Protein AF-A0AAV6QJ67-F1 (afdb_monomer)

InterPro domains:
  IPR001609 Myosin head, motor domain-like [PF00063] (89-353)
  IPR001609 Myosin head, motor domain-like [PS51456] (86-334)
  IPR001609 Myosin head, motor domain-like [SM00242] (80-737)
  IPR004009 Myosin, SH3 domain [PF02736] (33-77)
  IPR004009 Myosin, SH3 domain [PS51844] (33-82)

Foldseek 3Di:
DPPPVLQVLVPQQSLLQDNDPVVLVVQLPPDDDQVFWKWAQDPPPRIFTFGFDDDDDQWTWTQGPVRDIDIDGPVRIFGEFHSNCQLNQEPCPTPGDDPVNVVVSCVRSLVSNHQWHHHVPDTGGADNVDDGCCLPPSNLVSLAPDAPVSGGGDLSVVLNVQLVCCLPVVDHDDDDQDDDAPRCSVVSVLSSLVSLQVVQPVPDDPDPDDPQAPPDDLSCVVVLCCLQCQQQAFWFDPVYHRHGQWDKDKDFDADNVSHTDHIDIDIGRRPPLLQQDDDAAIFRGLNLLLQLCCLPVVSCVVVVHHSDSVVPNRGPNYDNDDPVDDSPVSSVSNVVSVVSVVSVVVVVVVVVVVVVVVVVVVVVVVVVVVVVVVVVVVVVVVVVVVVVVVVVVVVVVVVVVVVVVVVVVVVVVVVVVVVVVVVVPPPPPPPDDDDDPVVVVVVVVVVVVVVVVVVVVVVVVVVVVVVVVVVVVVVVVVVVVVVVVVVVVVVVVVVVVVVVVVVVVVVVVVVVVVVVVVVVVVVVVVVVVVVVVVVVVVVVVVVVVVVVVVVVVVVVVVVVVVVVVVVVVVVVVVVVVVVVVVVVVVVVVVVVVVVVVVVVVVVVVVVVVVVVVVVVVVVVVVVVCVVVCVPDPDDDPPPVVVVVVVVVVVVVVVVVVVVVVVVVVVVVVVVVVVVVVVVVVVVVVVVVVVVVVVVVVVVVVVVVVVVVVVVVVVVVVVVVVVVVVVVVVVVVVVVVVVVVVVVVVVVVVVVVVVVVVVVVVPD

pLDDT: mean 81.73, std 14.62, range [32.31, 98.56]

Secondary structure (DSSP, 8-state):
----GGGGGGGGGHHHHS--HHHHHHHHTS---TTTEEEEEETTTEEEEEEEEEEETTEEEEEETTS-EEEEEGGGEEEPPPGGGTT-SBGGG-S---HHHHHHHHHHHHHTT--EEEETTEEEE---SS--GGGSHHHHHHHTT--GGGS-S-HHHHHHHHHHHHHHH-----------TTSSHHHHHHHHHHHHHHHHHTTS------TTS-SS-HHHHHHHHHHHHHHHHEEEETTEEEEE-SEEEEEEEE-TTS-EEEEEEEEE---GGGGT---TT---BHHHHHHHT-SSHHHHHHTT--S-GGG-GGG-SS----TT--HHHHHHHHHHHHHHHHHHHHHHHHHHHHHHHHHHHHHHHHHHHHHHHHHHHHHHHHHHHHHHHHHHHHHHHHHHHHHHHHHHHHHHHHHHHHHHHHTTTTTSSTTS---SSHHHHHHHHHHHHHHHHHHHHHHHHHHHHHHHHHHHHHHHHHHHHHHHHHHHHHHHHHHHHHHHHHHHHHHHHHHHHHHHHHHHHHHHHHHHHHHHHHHHHHHHHHHHHHHHHHHHHHHHHHHHHHHHHHHHHHHHHHHHHHHHHHHHHHHHHHHHHHHHHHHHHHHHHHHHHHHHHHHHHHHHHHHHHHTTGGG-----TTSHHHHHHHHHHHHHHHHHHHHHHHHHHHHHHHHHHHHHHHHHHHHHHHHHHHHHHHHHHHHHHHHHHHHHHHHHHHHHHHHHHHHHHHHHHHHHHHHHHHHHHHHHHHHHHHHHHHHHHHHTT--

Structure (mmCIF, N/CA/C/O backbone):
data_AF-A0AAV6QJ67-F1
#
_entry.id   AF-A0AAV6QJ67-F1
#
loop_
_atom_site.group_PDB
_atom_site.id
_atom_site.type_symbol
_atom_site.label_atom_id
_atom_site.label_alt_id
_atom_site.label_comp_id
_atom_site.label_asym_id
_atom_site.label_entity_id
_atom_site.label_seq_id
_atom_site.pdbx_PDB_ins_code
_atom_site.Cartn_x
_atom_site.Cartn_y
_atom_site.Cartn_z
_atom_site.occupancy
_atom_site.B_iso_or_equiv
_atom_site.auth_seq_id
_atom_site.auth_comp_id
_atom_site.auth_asym_id
_atom_site.auth_atom_id
_atom_site.pdbx_PDB_model_num
ATOM 1 N N . MET A 1 1 ? 6.405 -38.217 3.736 1.00 44.94 1 MET A N 1
ATOM 2 C CA . MET A 1 1 ? 5.853 -36.848 3.762 1.00 44.94 1 MET A CA 1
ATOM 3 C C . MET A 1 1 ? 4.844 -36.781 2.631 1.00 44.94 1 MET A C 1
ATOM 5 O O . MET A 1 1 ? 5.268 -36.915 1.493 1.00 44.94 1 MET A O 1
ATOM 9 N N . SER A 1 2 ? 3.539 -36.722 2.907 1.00 41.00 2 SER A N 1
ATOM 10 C CA . SER A 1 2 ? 2.561 -36.466 1.841 1.00 41.00 2 SER A CA 1
ATOM 11 C C . SER A 1 2 ? 2.676 -34.986 1.488 1.00 41.00 2 SER A C 1
ATOM 13 O O . SER A 1 2 ? 2.304 -34.128 2.289 1.00 41.00 2 SER A O 1
ATOM 15 N N . VAL A 1 3 ? 3.320 -34.690 0.363 1.00 56.66 3 VAL A N 1
ATOM 16 C CA . VAL A 1 3 ? 3.448 -33.322 -0.141 1.00 56.66 3 VAL A CA 1
ATOM 17 C C . VAL A 1 3 ? 2.089 -32.951 -0.723 1.00 56.66 3 VAL A C 1
ATOM 19 O O . VAL A 1 3 ? 1.595 -33.651 -1.599 1.00 56.66 3 VAL A O 1
ATOM 22 N N . ASP A 1 4 ? 1.469 -31.911 -0.171 1.00 74.19 4 ASP A N 1
ATOM 23 C CA . ASP A 1 4 ? 0.257 -31.294 -0.716 1.00 74.19 4 ASP A CA 1
ATOM 24 C C . ASP A 1 4 ? 0.611 -30.791 -2.136 1.00 74.19 4 ASP A C 1
ATOM 26 O O . ASP A 1 4 ? 1.487 -29.922 -2.236 1.00 74.19 4 ASP A O 1
ATOM 30 N N . PRO A 1 5 ? 0.064 -31.367 -3.230 1.00 81.25 5 PRO A N 1
ATOM 31 C CA . PRO A 1 5 ? 0.549 -31.108 -4.592 1.00 81.25 5 PRO A CA 1
ATOM 32 C C . PRO A 1 5 ? 0.513 -29.622 -4.969 1.00 81.25 5 PRO A C 1
ATOM 34 O O . PRO A 1 5 ? 1.398 -29.122 -5.659 1.00 81.25 5 PRO A O 1
ATOM 37 N N . GLU A 1 6 ? -0.468 -28.884 -4.444 1.00 85.06 6 GLU A N 1
ATOM 38 C CA . GLU A 1 6 ? -0.611 -27.440 -4.659 1.00 85.06 6 GLU A CA 1
ATOM 39 C C . GLU A 1 6 ? 0.525 -26.620 -4.033 1.00 85.06 6 GLU A C 1
ATOM 41 O O . GLU A 1 6 ? 0.810 -25.502 -4.467 1.00 85.06 6 GLU A O 1
ATOM 46 N N . MET A 1 7 ? 1.192 -27.167 -3.014 1.00 92.81 7 MET A N 1
ATOM 47 C CA . MET A 1 7 ? 2.254 -26.488 -2.277 1.00 92.81 7 MET A CA 1
ATOM 48 C C . MET A 1 7 ? 3.652 -26.743 -2.852 1.00 92.81 7 MET A C 1
ATOM 50 O O . MET A 1 7 ? 4.605 -26.061 -2.463 1.00 92.81 7 MET A O 1
ATOM 54 N N . GLU A 1 8 ? 3.795 -27.679 -3.795 1.00 90.44 8 GLU A N 1
ATOM 55 C CA . GLU A 1 8 ? 5.084 -28.054 -4.387 1.00 90.44 8 GLU A CA 1
ATOM 56 C C . GLU A 1 8 ? 5.759 -26.873 -5.106 1.00 90.44 8 GLU A C 1
ATOM 58 O O . GLU A 1 8 ? 6.978 -26.696 -5.010 1.00 90.44 8 GLU A O 1
ATOM 63 N N . CYS A 1 9 ? 4.971 -25.982 -5.724 1.00 91.75 9 CYS A N 1
ATOM 64 C CA . CYS A 1 9 ? 5.489 -24.794 -6.408 1.00 91.75 9 CYS A CA 1
ATOM 65 C C . CYS A 1 9 ? 6.227 -23.814 -5.478 1.00 91.75 9 CYS A C 1
ATOM 67 O O . CYS A 1 9 ? 7.022 -23.003 -5.951 1.00 91.75 9 CYS A O 1
ATOM 69 N N . PHE A 1 10 ? 6.007 -23.893 -4.161 1.00 94.62 10 PHE A N 1
ATOM 70 C CA . PHE A 1 10 ? 6.675 -23.047 -3.168 1.00 94.62 10 PHE A CA 1
ATOM 71 C C . PHE A 1 10 ? 7.960 -23.672 -2.598 1.00 94.62 10 PHE A C 1
ATOM 73 O O . PHE A 1 10 ? 8.711 -22.997 -1.891 1.00 94.62 10 PHE A O 1
ATOM 80 N N . GLY A 1 11 ? 8.259 -24.939 -2.910 1.00 93.00 11 GLY A N 1
ATOM 81 C CA . GLY A 1 11 ? 9.485 -25.616 -2.482 1.00 93.00 11 GLY A CA 1
ATOM 82 C C . GLY A 1 11 ? 9.724 -25.533 -0.961 1.00 93.00 11 GLY A C 1
ATOM 83 O O . GLY A 1 11 ? 8.798 -25.775 -0.186 1.00 93.00 11 GLY A O 1
ATOM 84 N N . PRO A 1 12 ? 10.938 -25.164 -0.498 1.00 93.50 12 PRO A N 1
ATOM 85 C CA . PRO A 1 12 ? 11.241 -25.035 0.933 1.00 93.50 12 PRO A CA 1
ATOM 86 C C . PRO A 1 12 ? 10.365 -24.022 1.686 1.00 93.50 12 PRO A C 1
ATOM 88 O O . PRO A 1 12 ? 10.246 -24.111 2.907 1.00 93.50 12 PRO A O 1
ATOM 91 N N . ALA A 1 13 ? 9.741 -23.069 0.985 1.00 96.06 13 ALA A N 1
ATOM 92 C CA . ALA A 1 13 ? 8.871 -22.074 1.602 1.00 96.06 13 ALA A CA 1
ATOM 93 C C . ALA A 1 13 ? 7.507 -22.641 2.025 1.00 96.06 13 ALA A C 1
ATOM 95 O O . ALA A 1 13 ? 6.843 -22.042 2.871 1.00 96.06 13 ALA A O 1
ATOM 96 N N . ALA A 1 14 ? 7.093 -23.793 1.481 1.00 95.50 14 ALA A N 1
ATOM 97 C CA . ALA A 1 14 ? 5.755 -24.352 1.669 1.00 95.50 14 ALA A CA 1
ATOM 98 C C . ALA A 1 14 ? 5.340 -24.439 3.148 1.00 95.50 14 ALA A C 1
ATOM 100 O O . ALA A 1 14 ? 4.273 -23.953 3.515 1.00 95.50 14 ALA A O 1
ATOM 101 N N . ILE A 1 15 ? 6.224 -24.952 4.012 1.00 94.31 15 ILE A N 1
ATOM 102 C CA . ILE A 1 15 ? 5.963 -25.155 5.451 1.00 94.31 15 ILE A CA 1
ATOM 103 C C . ILE A 1 15 ? 5.741 -23.858 6.252 1.00 94.31 15 ILE A C 1
ATOM 105 O O . ILE A 1 15 ? 5.205 -23.911 7.367 1.00 94.31 15 ILE A O 1
ATOM 109 N N . TYR A 1 16 ? 6.178 -22.722 5.698 1.00 96.81 16 TYR A N 1
ATOM 110 C CA . TYR A 1 16 ? 6.039 -21.373 6.257 1.00 96.81 16 TYR A CA 1
ATOM 111 C C . TYR A 1 16 ? 4.830 -20.623 5.682 1.00 96.81 16 TYR A C 1
ATOM 113 O O . TYR A 1 16 ? 4.488 -19.547 6.164 1.00 96.81 16 TYR A O 1
ATOM 121 N N . LEU A 1 17 ? 4.178 -21.176 4.656 1.00 96.38 17 LEU A N 1
ATOM 122 C CA . LEU A 1 17 ? 3.001 -20.590 4.012 1.00 96.38 17 LEU A CA 1
ATOM 123 C C . LEU A 1 17 ? 1.721 -21.336 4.411 1.00 96.38 17 LEU A C 1
ATOM 125 O O . LEU A 1 17 ? 0.736 -20.709 4.803 1.00 96.38 17 LEU A O 1
ATOM 129 N N . ARG A 1 18 ? 1.755 -22.673 4.370 1.00 95.81 18 ARG A N 1
ATOM 130 C CA . ARG A 1 18 ? 0.633 -23.549 4.726 1.00 95.81 18 ARG A CA 1
ATOM 131 C C . ARG A 1 18 ? 1.152 -24.843 5.345 1.00 95.81 18 ARG A C 1
ATOM 133 O O . ARG A 1 18 ? 2.129 -25.425 4.878 1.00 95.81 18 ARG A O 1
ATOM 140 N N . LYS A 1 19 ? 0.490 -25.319 6.402 1.00 93.94 19 LYS A N 1
ATOM 141 C CA . LYS A 1 19 ? 0.836 -26.613 7.003 1.00 93.94 19 LYS A CA 1
ATOM 142 C C . LYS A 1 19 ? 0.439 -27.786 6.108 1.00 93.94 19 LYS A C 1
ATOM 144 O O . LYS A 1 19 ? -0.562 -27.676 5.393 1.00 93.94 19 LYS A O 1
ATOM 149 N N . PRO A 1 20 ? 1.193 -28.903 6.160 1.00 92.12 20 PRO A N 1
ATOM 150 C CA . PRO A 1 20 ? 0.841 -30.111 5.430 1.00 92.12 20 PRO A CA 1
ATOM 151 C C . PRO A 1 20 ? -0.606 -30.510 5.699 1.00 92.12 20 PRO A C 1
ATOM 153 O O . PRO A 1 20 ? -1.082 -30.396 6.829 1.00 92.12 20 PRO A O 1
ATOM 156 N N . GLU A 1 21 ? -1.292 -31.015 4.677 1.00 90.69 21 GLU A N 1
ATOM 157 C CA . GLU A 1 21 ? -2.690 -31.443 4.774 1.00 90.69 21 GLU A CA 1
ATOM 158 C C . GLU A 1 21 ? -2.938 -32.359 5.982 1.00 90.69 21 GLU A C 1
ATOM 160 O O . GLU A 1 21 ? -3.881 -32.147 6.738 1.00 90.69 21 GLU A O 1
ATOM 165 N N . ARG A 1 22 ? -2.026 -33.304 6.240 1.00 90.25 22 ARG A N 1
ATOM 166 C CA . ARG A 1 22 ? -2.088 -34.193 7.406 1.00 90.25 22 ARG A CA 1
ATOM 167 C C . ARG A 1 22 ? -2.159 -33.438 8.741 1.00 90.25 22 ARG A C 1
ATOM 169 O O . ARG A 1 22 ? -3.003 -33.772 9.564 1.00 90.25 22 ARG A O 1
ATOM 176 N N . GLU A 1 23 ? -1.297 -32.442 8.953 1.00 92.25 23 GLU A N 1
ATOM 177 C CA . GLU A 1 23 ? -1.295 -31.639 10.189 1.00 92.25 23 GLU A CA 1
ATOM 178 C C . GLU A 1 23 ? -2.569 -30.794 10.304 1.00 92.25 23 GLU A C 1
ATOM 180 O O . GLU A 1 23 ? -3.114 -30.641 11.395 1.00 92.25 23 GLU A O 1
ATOM 185 N N . ARG A 1 24 ? -3.080 -30.278 9.175 1.00 92.81 24 ARG A N 1
ATOM 186 C CA . ARG A 1 24 ? -4.344 -29.528 9.142 1.00 92.81 24 ARG A CA 1
ATOM 187 C C . ARG A 1 24 ? -5.523 -30.420 9.533 1.00 92.81 24 ARG A C 1
ATOM 189 O O . ARG A 1 24 ? -6.304 -30.034 10.394 1.00 92.81 24 ARG A O 1
ATOM 196 N N . ILE A 1 25 ? -5.628 -31.614 8.949 1.00 92.38 25 ILE A N 1
ATOM 197 C CA . ILE A 1 25 ? -6.689 -32.584 9.261 1.00 92.38 25 ILE A CA 1
ATOM 198 C C . ILE A 1 25 ? -6.618 -33.007 10.733 1.00 92.38 25 ILE A C 1
ATOM 200 O O . ILE A 1 25 ? -7.649 -33.095 11.395 1.00 92.38 25 ILE A O 1
ATOM 204 N N . GLU A 1 26 ? -5.421 -33.250 11.267 1.00 93.25 26 GLU A N 1
ATOM 205 C CA . GLU A 1 26 ? -5.238 -33.599 12.680 1.00 93.25 26 GLU A CA 1
ATOM 206 C C . GLU A 1 26 ? -5.708 -32.468 13.606 1.00 93.25 26 GLU A C 1
ATOM 208 O O . GLU A 1 26 ? -6.516 -32.706 14.503 1.00 93.25 26 GLU A O 1
ATOM 213 N N . ALA A 1 27 ? -5.299 -31.225 13.333 1.00 92.94 27 ALA A N 1
ATOM 214 C CA . ALA A 1 27 ? -5.721 -30.067 14.114 1.00 92.94 27 ALA A CA 1
ATOM 215 C C . ALA A 1 27 ? -7.243 -29.841 14.053 1.00 92.94 27 ALA A C 1
ATOM 217 O O . ALA A 1 27 ? -7.879 -29.630 15.088 1.00 92.94 27 ALA A O 1
ATOM 218 N N . GLN A 1 28 ? -7.849 -29.958 12.868 1.00 92.38 28 GLN A N 1
ATOM 219 C CA . GLN A 1 28 ? -9.289 -29.763 12.662 1.00 92.38 28 GLN A CA 1
ATOM 220 C C . GLN A 1 28 ? -10.158 -30.829 13.343 1.00 92.38 28 GLN A C 1
ATOM 222 O O . GLN A 1 28 ? -11.312 -30.551 13.668 1.00 92.38 28 GLN A O 1
ATOM 227 N N . ASN A 1 29 ? -9.607 -32.019 13.594 1.00 93.25 29 ASN A N 1
ATOM 228 C CA . ASN A 1 29 ? -10.291 -33.120 14.277 1.00 93.25 29 ASN A CA 1
ATOM 229 C C . ASN A 1 29 ? -10.067 -33.139 15.800 1.00 93.25 29 ASN A C 1
ATOM 231 O O . ASN A 1 29 ? -10.492 -34.080 16.473 1.00 93.25 29 ASN A O 1
ATOM 235 N N . THR A 1 30 ? -9.418 -32.114 16.363 1.00 92.75 30 THR A N 1
ATOM 236 C CA . THR A 1 30 ? -9.222 -32.004 17.816 1.00 92.75 30 THR A CA 1
ATOM 237 C C . THR A 1 30 ? -10.580 -31.947 18.540 1.00 92.75 30 THR A C 1
ATOM 239 O O . THR A 1 30 ? -11.476 -31.229 18.088 1.00 92.75 30 THR A O 1
ATOM 242 N N . PRO A 1 31 ? -10.770 -32.654 19.674 1.00 92.44 31 PRO A N 1
ATOM 243 C CA . PRO A 1 31 ? -12.006 -32.574 20.447 1.00 92.44 31 PRO A CA 1
ATOM 244 C C . PRO A 1 31 ? -12.325 -31.141 20.884 1.00 92.44 31 PRO A C 1
ATOM 246 O O . PRO A 1 31 ? -11.465 -30.434 21.409 1.00 92.44 31 PRO A O 1
ATOM 249 N N . PHE A 1 32 ? -13.577 -30.724 20.703 1.00 94.75 32 PHE A N 1
ATOM 250 C CA . PHE A 1 32 ? -14.027 -29.375 21.030 1.00 94.75 32 PHE A CA 1
ATOM 251 C C . PHE A 1 32 ? -15.468 -29.373 21.526 1.00 94.75 32 PHE A C 1
ATOM 253 O O . PHE A 1 32 ? -16.342 -29.991 20.919 1.00 94.75 32 PHE A O 1
ATOM 260 N N . ASP A 1 33 ? -15.716 -28.636 22.607 1.00 94.44 33 ASP A N 1
ATOM 261 C CA . ASP A 1 33 ? -17.050 -28.434 23.163 1.00 94.44 33 ASP A CA 1
ATOM 262 C C . ASP A 1 33 ? -17.422 -26.951 23.102 1.00 94.44 33 ASP A C 1
ATOM 264 O O . ASP A 1 33 ? -17.008 -26.145 23.935 1.00 94.44 33 ASP A O 1
ATOM 268 N N . ALA A 1 34 ? -18.267 -26.604 22.131 1.00 92.69 34 ALA A N 1
ATOM 269 C CA . ALA A 1 34 ? -18.715 -25.234 21.898 1.00 92.69 34 ALA A CA 1
ATOM 270 C C . ALA A 1 34 ? -19.433 -24.600 23.102 1.00 92.69 34 ALA A C 1
ATOM 272 O O . ALA A 1 34 ? -19.482 -23.377 23.204 1.00 92.69 34 ALA A O 1
ATOM 273 N N . LYS A 1 35 ? -20.004 -25.402 24.013 1.00 93.19 35 LYS A N 1
ATOM 274 C CA . LYS A 1 35 ? -20.714 -24.879 25.190 1.00 93.19 35 LYS A CA 1
ATOM 275 C C . LYS A 1 35 ? -19.773 -24.500 26.326 1.00 93.19 35 LYS A C 1
ATOM 277 O O . LYS A 1 35 ? -20.170 -23.715 27.185 1.00 93.19 35 LYS A O 1
ATOM 282 N N . SER A 1 36 ? -18.561 -25.055 26.349 1.00 95.06 36 SER A N 1
ATOM 283 C CA . SER A 1 36 ? -17.616 -24.848 27.445 1.00 95.06 36 SER A CA 1
ATOM 284 C C . SER A 1 36 ? -16.290 -24.217 27.022 1.00 95.06 36 SER A C 1
ATOM 286 O O . SER A 1 36 ? -15.642 -23.613 27.866 1.00 95.06 36 SER A O 1
ATOM 288 N N . SER A 1 37 ? -15.887 -24.250 25.751 1.00 96.56 37 SER A N 1
ATOM 289 C CA . SER A 1 37 ? -14.640 -23.627 25.283 1.00 96.56 37 SER A CA 1
ATOM 290 C C . SER A 1 37 ? -14.759 -22.103 25.124 1.00 96.56 37 SER A C 1
ATOM 292 O O . SER A 1 37 ? -15.393 -21.608 24.189 1.00 96.56 37 SER A O 1
ATOM 294 N N . TYR A 1 38 ? -14.117 -21.357 26.028 1.00 97.31 38 TYR A N 1
ATOM 295 C CA . TYR A 1 38 ? -14.153 -19.892 26.086 1.00 97.31 38 TYR A CA 1
ATOM 296 C C . TYR A 1 38 ? -12.753 -19.292 26.271 1.00 97.31 38 TYR A C 1
ATOM 298 O O . TYR A 1 38 ? -11.873 -19.877 26.902 1.00 97.31 38 TYR A O 1
ATOM 306 N N . PHE A 1 39 ? -12.562 -18.088 25.745 1.00 97.44 39 PHE A N 1
ATOM 307 C CA . PHE A 1 39 ? -11.523 -17.171 26.185 1.00 97.44 39 PHE A CA 1
ATOM 308 C C . PHE A 1 39 ? -12.015 -16.391 27.404 1.00 97.44 39 PHE A C 1
ATOM 310 O O . PHE A 1 39 ? -13.188 -16.024 27.464 1.00 97.44 39 PHE A O 1
ATOM 317 N N . VAL A 1 40 ? -11.120 -16.116 28.344 1.00 97.06 40 VAL A N 1
ATOM 318 C CA . VAL A 1 40 ? -11.374 -15.297 29.535 1.00 97.06 40 VAL A CA 1
ATOM 319 C C . VAL A 1 40 ? -10.336 -14.186 29.623 1.00 97.06 40 VAL A C 1
ATOM 321 O O . VAL A 1 40 ? -9.171 -14.421 29.288 1.00 97.06 40 VAL A O 1
ATOM 324 N N . THR A 1 41 ? -10.743 -12.987 30.043 1.00 95.62 41 THR A N 1
ATOM 325 C CA . THR A 1 41 ? -9.801 -11.888 30.277 1.00 95.62 41 THR A CA 1
ATOM 326 C C . THR A 1 41 ? -8.887 -12.177 31.466 1.00 95.62 41 THR A C 1
ATOM 328 O O . THR A 1 41 ? -9.292 -12.756 32.477 1.00 95.62 41 THR A O 1
ATOM 331 N N . GLU A 1 42 ? -7.624 -11.776 31.354 1.00 93.00 42 GLU A N 1
ATOM 332 C CA . GLU A 1 42 ? -6.649 -11.859 32.439 1.00 93.00 42 GLU A CA 1
ATOM 333 C C . GLU A 1 42 ? -5.704 -10.643 32.386 1.00 93.00 42 GLU A C 1
ATOM 335 O O . GLU A 1 42 ? -5.266 -10.273 31.297 1.00 93.00 42 GLU A O 1
ATOM 340 N N . PRO A 1 43 ? -5.384 -9.990 33.520 1.00 89.12 43 PRO A N 1
ATOM 341 C CA . PRO A 1 43 ? -4.630 -8.731 33.513 1.00 89.12 43 PRO A CA 1
ATOM 342 C C . PRO A 1 43 ? -3.231 -8.774 32.877 1.00 89.12 43 PRO A C 1
ATOM 344 O O . PRO A 1 43 ? -2.739 -7.737 32.440 1.00 89.12 43 PRO A O 1
ATOM 347 N N . THR A 1 44 ? -2.571 -9.932 32.845 1.00 89.81 44 THR A N 1
ATOM 348 C CA . THR A 1 44 ? -1.169 -10.084 32.426 1.00 89.81 44 THR A CA 1
ATOM 349 C C . THR A 1 44 ? -1.041 -10.462 30.950 1.00 89.81 44 THR A C 1
ATOM 351 O O . THR A 1 44 ? -0.284 -9.841 30.209 1.00 89.81 44 THR A O 1
ATOM 354 N N . GLU A 1 45 ? -1.777 -11.481 30.511 1.00 87.88 45 GLU A N 1
ATOM 355 C CA . GLU A 1 45 ? -1.745 -12.031 29.150 1.00 87.88 45 GLU A CA 1
ATOM 356 C C . GLU A 1 45 ? -2.901 -11.530 28.268 1.00 87.88 45 GLU A C 1
ATOM 358 O O . GLU A 1 45 ? -3.033 -11.954 27.118 1.00 87.88 45 GLU A O 1
ATOM 363 N N . MET A 1 46 ? -3.733 -10.628 28.797 1.00 93.00 46 MET A N 1
ATOM 364 C CA . MET A 1 46 ? -5.001 -10.137 28.246 1.00 93.00 46 MET A CA 1
ATOM 365 C C . MET A 1 46 ? -6.086 -11.202 28.099 1.00 93.00 46 MET A C 1
ATOM 367 O O . MET A 1 46 ? -7.184 -11.003 28.607 1.00 93.00 46 MET A O 1
ATOM 371 N N . TYR A 1 47 ? -5.800 -12.326 27.436 1.00 96.19 47 TYR A N 1
ATOM 372 C CA . TYR A 1 47 ? -6.780 -13.367 27.132 1.00 96.19 47 TYR A CA 1
ATOM 373 C C . TYR A 1 47 ? -6.194 -14.773 27.281 1.00 96.19 47 TYR A C 1
ATOM 375 O O . TYR A 1 47 ? -5.202 -15.119 26.637 1.00 96.19 47 TYR A O 1
ATOM 383 N N . LEU A 1 48 ? -6.868 -15.639 28.038 1.00 96.19 48 LEU A N 1
ATOM 384 C CA . LEU A 1 48 ? -6.497 -17.045 28.222 1.00 96.19 48 LEU A CA 1
ATOM 385 C C . LEU A 1 48 ? -7.577 -17.983 27.682 1.00 96.19 48 LEU A C 1
ATOM 387 O O . LEU A 1 48 ? -8.767 -17.727 27.838 1.00 96.19 48 LEU A O 1
ATOM 391 N N . LYS A 1 49 ? -7.166 -19.101 27.074 1.00 95.94 49 LYS A N 1
ATOM 392 C CA . LYS A 1 49 ? -8.069 -20.212 26.732 1.00 95.94 49 LYS A CA 1
ATOM 393 C C . LYS A 1 49 ? -8.478 -20.965 27.996 1.00 95.94 49 LYS A C 1
ATOM 395 O O . LYS A 1 49 ? -7.633 -21.234 28.855 1.00 95.94 49 LYS A O 1
ATOM 400 N N . GLY A 1 50 ? -9.738 -21.371 28.081 1.00 96.00 50 GLY A N 1
ATOM 401 C CA . GLY A 1 50 ? -10.234 -22.145 29.208 1.00 96.00 50 GLY A CA 1
ATOM 402 C C . GLY A 1 50 ? -11.580 -22.816 28.970 1.00 96.00 50 GLY A C 1
ATOM 403 O O . GLY A 1 50 ? -12.199 -22.706 27.909 1.00 96.00 50 GLY A O 1
ATOM 404 N N . LYS A 1 51 ? -12.014 -23.541 29.998 1.00 96.69 51 LYS A N 1
ATOM 405 C CA . LYS A 1 51 ? -13.295 -24.222 30.066 1.00 96.69 51 LYS A CA 1
ATOM 406 C C . LYS A 1 51 ? -14.216 -23.486 31.031 1.00 96.69 51 LYS A C 1
ATOM 408 O O . LYS A 1 51 ? -13.916 -23.354 32.213 1.00 96.69 51 LYS A O 1
ATOM 413 N N . LEU A 1 52 ? -15.350 -23.013 30.537 1.00 96.44 52 LEU A N 1
ATOM 414 C CA . LEU A 1 52 ? -16.419 -22.453 31.348 1.00 96.44 52 LEU A CA 1
ATOM 415 C C . LEU A 1 52 ? -16.982 -23.541 32.271 1.00 96.44 52 LEU A C 1
ATOM 417 O O . LEU A 1 52 ? -17.470 -24.570 31.799 1.00 96.44 52 LEU A O 1
ATOM 421 N N . THR A 1 53 ? -16.926 -23.301 33.579 1.00 95.25 53 THR A N 1
ATOM 422 C CA . THR A 1 53 ? -17.401 -24.241 34.604 1.00 95.25 53 THR A CA 1
ATOM 423 C C . THR A 1 53 ? -18.717 -23.797 35.228 1.00 95.25 53 THR A C 1
ATOM 425 O O . THR A 1 53 ? -19.560 -24.641 35.532 1.00 95.25 53 THR A O 1
ATOM 428 N N . LYS A 1 54 ? -18.929 -22.486 35.403 1.00 94.44 54 LYS A N 1
ATOM 429 C CA . LYS A 1 54 ? -20.120 -21.951 36.076 1.00 94.44 54 LYS A CA 1
ATOM 430 C C . LYS A 1 54 ? -20.544 -20.592 35.515 1.00 94.44 54 LYS A C 1
ATOM 432 O O . LYS A 1 54 ? -19.695 -19.768 35.185 1.00 94.44 54 LYS A O 1
ATOM 437 N N . ARG A 1 55 ? -21.858 -20.354 35.461 1.00 94.75 55 ARG A N 1
ATOM 438 C CA . ARG A 1 55 ? -22.477 -19.032 35.263 1.00 94.75 55 ARG A CA 1
ATOM 439 C C . ARG A 1 55 ? -23.499 -18.790 36.363 1.00 94.75 55 ARG A C 1
ATOM 441 O O . ARG A 1 55 ? -24.436 -19.572 36.501 1.00 94.75 55 ARG A O 1
ATOM 448 N N . GLU A 1 56 ? -23.292 -17.755 37.168 1.00 92.38 56 GLU A N 1
ATOM 449 C CA . GLU A 1 56 ? -24.199 -17.391 38.260 1.00 92.38 56 GLU A CA 1
ATOM 450 C C . GLU A 1 56 ? -24.078 -15.898 38.584 1.00 92.38 56 GLU A C 1
ATOM 452 O O . GLU A 1 56 ? -22.977 -15.351 38.632 1.00 92.38 56 GLU A O 1
ATOM 457 N N . GLY A 1 57 ? -25.211 -15.228 38.821 1.00 89.38 57 GLY A N 1
ATOM 458 C CA . GLY A 1 57 ? -25.231 -13.842 39.300 1.00 89.38 57 GLY A CA 1
ATOM 459 C C . GLY A 1 57 ? -24.554 -12.826 38.368 1.00 89.38 57 GLY A C 1
ATOM 460 O O . GLY A 1 57 ? -23.935 -11.885 38.858 1.00 89.38 57 GLY A O 1
ATOM 461 N N . GLY A 1 58 ? -24.618 -13.033 37.045 1.00 91.81 58 GLY A N 1
ATOM 462 C CA . GLY A 1 58 ? -23.979 -12.162 36.043 1.00 91.81 58 GLY A CA 1
ATOM 463 C C . GLY A 1 58 ? -22.455 -12.310 35.949 1.00 91.81 58 GLY A C 1
ATOM 464 O O . GLY A 1 58 ? -21.783 -11.458 35.365 1.00 91.81 58 GLY A O 1
ATOM 465 N N . LYS A 1 59 ? -21.896 -13.372 36.541 1.00 95.56 59 LYS A N 1
ATOM 466 C CA . LYS A 1 59 ? -20.473 -13.714 36.477 1.00 95.56 59 LYS A CA 1
ATOM 467 C C . LYS A 1 59 ? -20.268 -15.092 35.863 1.00 95.56 59 LYS A C 1
ATOM 469 O O . LYS A 1 59 ? -21.071 -16.006 36.063 1.00 95.56 59 LYS A O 1
ATOM 474 N N . ALA A 1 60 ? -19.145 -15.242 35.175 1.00 95.94 60 ALA A N 1
ATOM 475 C CA . ALA A 1 60 ? -18.690 -16.495 34.602 1.00 95.94 60 ALA A CA 1
ATOM 476 C C . ALA A 1 60 ? -17.385 -16.944 35.266 1.00 95.94 60 ALA A C 1
ATOM 478 O O . ALA A 1 60 ? -16.450 -16.159 35.419 1.00 95.94 60 ALA A O 1
ATOM 479 N N . THR A 1 61 ? -17.319 -18.222 35.631 1.00 96.31 61 THR A N 1
ATOM 480 C CA . THR A 1 61 ? -16.106 -18.869 36.137 1.00 96.31 61 THR A CA 1
ATOM 481 C C . THR A 1 61 ? -15.534 -19.775 35.053 1.00 96.31 61 THR A C 1
ATOM 483 O O . THR A 1 61 ? -16.214 -20.682 34.568 1.00 96.31 61 THR A O 1
ATOM 486 N N . VAL A 1 62 ? -14.284 -19.524 34.672 1.00 96.88 62 VAL A N 1
ATOM 487 C CA . VAL A 1 62 ? -13.550 -20.251 33.634 1.00 96.88 62 VAL A CA 1
ATOM 488 C C . VAL A 1 62 ? -12.293 -20.862 34.247 1.00 96.88 62 VAL A C 1
ATOM 490 O O . VAL A 1 62 ? -11.492 -20.171 34.874 1.00 96.88 62 VAL A O 1
ATOM 493 N N . GLU A 1 63 ? -12.114 -22.164 34.060 1.00 96.94 63 GLU A N 1
ATOM 494 C CA . GLU A 1 63 ? -10.879 -22.878 34.374 1.00 96.94 63 GLU A CA 1
ATOM 495 C C . GLU A 1 63 ? -9.939 -22.790 33.166 1.00 96.94 63 GLU A C 1
ATOM 497 O O . GLU A 1 63 ? -10.228 -23.326 32.095 1.00 96.94 63 GLU A O 1
ATOM 502 N N . THR A 1 64 ? -8.836 -22.057 33.290 1.00 94.69 64 THR A N 1
ATOM 503 C CA . THR A 1 64 ? -7.880 -21.853 32.199 1.00 94.69 64 THR A CA 1
ATOM 504 C C . THR A 1 64 ? -7.104 -23.132 31.897 1.00 94.69 64 THR A C 1
ATOM 506 O O . THR A 1 64 ? -6.888 -23.974 32.766 1.00 94.69 64 THR A O 1
ATOM 509 N N . LEU A 1 65 ? -6.572 -23.245 30.676 1.00 91.88 65 LEU A N 1
ATOM 510 C CA . LEU A 1 65 ? -5.671 -24.347 30.304 1.00 91.88 65 LEU A CA 1
ATOM 511 C C . LEU A 1 65 ? -4.372 -24.382 31.132 1.00 91.88 65 LEU A C 1
ATOM 513 O O . LEU A 1 65 ? -3.679 -25.394 31.152 1.00 91.88 65 LEU A O 1
ATOM 517 N N . THR A 1 66 ? -4.043 -23.289 31.826 1.00 89.19 66 THR A N 1
ATOM 518 C CA . THR A 1 66 ? -2.916 -23.203 32.766 1.00 89.19 66 THR A CA 1
ATOM 519 C C . THR A 1 66 ? -3.264 -23.699 34.176 1.00 89.19 66 THR A C 1
ATOM 521 O O . THR A 1 66 ? -2.417 -23.638 35.064 1.00 89.19 66 THR A O 1
ATOM 524 N N . GLY A 1 67 ? -4.494 -24.179 34.399 1.00 89.12 67 GLY A N 1
ATOM 525 C CA . GLY A 1 67 ? -4.978 -24.697 35.682 1.00 89.12 67 GLY A CA 1
ATOM 526 C C . GLY A 1 67 ? -5.438 -23.622 36.673 1.00 89.12 67 GLY A C 1
ATOM 527 O O . GLY A 1 67 ? -5.699 -23.931 37.834 1.00 89.12 67 GLY A O 1
ATOM 528 N N . LYS A 1 68 ? -5.536 -22.352 36.256 1.00 92.25 68 LYS A N 1
ATOM 529 C CA . LYS A 1 68 ? -6.041 -21.260 37.103 1.00 92.25 68 LYS A CA 1
ATOM 530 C C . LYS A 1 68 ? -7.548 -21.116 36.916 1.00 92.25 68 LYS A C 1
ATOM 532 O O . LYS A 1 68 ? -8.045 -21.119 35.799 1.00 92.25 68 LYS A O 1
ATOM 537 N N . THR A 1 69 ? -8.287 -20.928 38.004 1.00 95.12 69 THR A N 1
ATOM 538 C CA . THR A 1 69 ? -9.719 -20.604 37.925 1.00 95.12 69 THR A CA 1
ATOM 539 C C . THR A 1 69 ? -9.907 -19.096 38.013 1.00 95.12 69 THR A C 1
ATOM 541 O O . THR A 1 69 ? -9.502 -18.478 38.996 1.00 95.12 69 THR A O 1
ATOM 544 N N . ILE A 1 70 ? -10.524 -18.507 36.992 1.00 95.31 70 ILE A N 1
ATOM 545 C CA . ILE A 1 70 ? -10.762 -17.067 36.883 1.00 95.31 70 ILE A CA 1
ATOM 546 C C . ILE A 1 70 ? -12.272 -16.826 36.889 1.00 95.31 70 ILE A C 1
ATOM 548 O O . ILE A 1 70 ? -13.010 -17.488 36.165 1.00 95.31 70 ILE A O 1
ATOM 552 N N . THR A 1 71 ? -12.740 -15.894 37.723 1.00 95.81 71 THR A N 1
ATOM 553 C CA . THR A 1 71 ? -14.146 -15.461 37.738 1.00 95.81 71 THR A CA 1
ATOM 554 C C . THR A 1 71 ? -14.228 -14.000 37.339 1.00 95.81 71 THR A C 1
ATOM 556 O O . THR A 1 71 ? -13.704 -13.139 38.043 1.00 95.81 71 THR A O 1
ATOM 559 N N . VAL A 1 72 ? -14.904 -13.742 36.227 1.00 96.19 72 VAL A N 1
ATOM 560 C CA . VAL A 1 72 ? -15.059 -12.421 35.605 1.00 96.19 72 VAL A CA 1
ATOM 561 C C . VAL A 1 72 ? -16.533 -12.154 35.316 1.00 96.19 72 VAL A C 1
ATOM 563 O O . VAL A 1 72 ? -17.391 -13.005 35.582 1.00 96.19 72 VAL A O 1
ATOM 566 N N . LYS A 1 73 ? -16.860 -10.967 34.808 1.00 96.19 73 LYS A N 1
ATOM 567 C CA . LYS A 1 73 ? -18.216 -10.692 34.323 1.00 96.19 73 LYS A CA 1
ATOM 568 C C . LYS A 1 73 ? -18.506 -11.490 33.047 1.00 96.19 73 LYS A C 1
ATOM 570 O O . LYS A 1 73 ? -17.596 -11.950 32.362 1.00 96.19 73 LYS A O 1
ATOM 575 N N . GLU A 1 74 ? -19.780 -11.701 32.731 1.00 93.75 74 GLU A N 1
ATOM 576 C CA . GLU A 1 74 ? -20.153 -12.482 31.540 1.00 93.75 74 GLU A CA 1
ATOM 577 C C . GLU A 1 74 ? -19.735 -11.840 30.206 1.00 93.75 74 GLU A C 1
ATOM 579 O O . GLU A 1 74 ? -19.513 -12.562 29.239 1.00 93.75 74 GLU A O 1
ATOM 584 N N . ASP A 1 75 ? -19.587 -10.518 30.143 1.00 94.69 75 ASP A N 1
ATOM 585 C CA . ASP A 1 75 ? -19.091 -9.779 28.973 1.00 94.69 75 ASP A CA 1
ATOM 586 C C . ASP A 1 75 ? -17.563 -9.858 28.798 1.00 94.69 75 ASP A C 1
ATOM 588 O O . ASP A 1 75 ? -17.033 -9.470 27.759 1.00 94.69 75 ASP A O 1
ATOM 592 N N . GLU A 1 76 ? -16.857 -10.419 29.781 1.00 95.75 76 GLU A N 1
ATOM 593 C CA . GLU A 1 76 ? -15.405 -10.626 29.780 1.00 95.75 76 GLU A CA 1
ATOM 594 C C . GLU A 1 76 ? -14.999 -12.057 29.376 1.00 95.75 76 GLU A C 1
ATOM 596 O O . GLU A 1 76 ? -13.823 -12.433 29.438 1.00 95.75 76 GLU A O 1
ATOM 601 N N . ILE A 1 77 ? -15.966 -12.875 28.949 1.00 96.62 77 ILE A N 1
ATOM 602 C CA . ILE A 1 77 ? -15.716 -14.181 28.339 1.00 96.62 77 ILE A CA 1
ATOM 603 C C . ILE A 1 77 ? -16.155 -14.189 26.876 1.00 96.62 77 ILE A C 1
ATOM 605 O O . ILE A 1 77 ? -17.217 -13.691 26.514 1.00 96.62 77 ILE A O 1
ATOM 609 N N . PHE A 1 78 ? -15.361 -14.822 26.015 1.00 97.56 78 PHE A N 1
ATOM 610 C CA . PHE A 1 78 ? -15.609 -14.849 24.573 1.00 97.56 78 PHE A CA 1
ATOM 611 C C . PHE A 1 78 ? -15.622 -16.290 24.066 1.00 97.56 78 PHE A C 1
ATOM 613 O O . PHE A 1 78 ? -14.709 -17.045 24.393 1.00 97.56 78 PHE A O 1
ATOM 620 N N . PRO A 1 79 ? -16.617 -16.714 23.272 1.00 97.06 79 PRO A N 1
ATOM 621 C CA . PRO A 1 79 ? -16.649 -18.076 22.750 1.00 97.06 79 PRO A CA 1
ATOM 622 C C . PRO A 1 79 ? -15.446 -18.340 21.836 1.00 97.06 79 PRO A C 1
ATOM 624 O O . PRO A 1 79 ? -15.039 -17.474 21.057 1.00 97.06 79 PRO A O 1
ATOM 627 N N . MET A 1 80 ? -14.874 -19.541 21.929 1.00 97.56 80 MET A N 1
ATOM 628 C CA . MET A 1 80 ? -13.783 -19.969 21.053 1.00 97.56 80 MET A CA 1
ATOM 629 C C . MET A 1 80 ? -14.322 -20.467 19.712 1.00 97.56 80 MET A C 1
ATOM 631 O O . MET A 1 80 ? -15.381 -21.089 19.646 1.00 97.56 80 MET A O 1
ATOM 635 N N . ASN A 1 81 ? -13.573 -20.248 18.632 1.00 97.38 81 ASN A N 1
ATOM 636 C CA . ASN A 1 81 ? -13.888 -20.868 17.348 1.00 97.38 81 ASN A CA 1
ATOM 637 C C . ASN A 1 81 ? -13.644 -22.389 17.388 1.00 97.38 81 ASN A C 1
ATOM 639 O O . ASN A 1 81 ? -12.670 -22.828 18.005 1.00 97.38 81 ASN A O 1
ATOM 643 N N . PRO A 1 82 ? -14.483 -23.196 16.710 1.00 96.31 82 PRO A N 1
ATOM 644 C CA . PRO A 1 82 ? -14.249 -24.630 16.586 1.00 96.31 82 PRO A CA 1
ATOM 645 C C . PRO A 1 82 ? -12.954 -24.938 15.804 1.00 96.31 82 PRO A C 1
ATOM 647 O O . PRO A 1 82 ? -12.588 -24.158 14.920 1.00 96.31 82 PRO A O 1
ATOM 650 N N . PRO A 1 83 ? -12.306 -26.100 16.032 1.00 95.44 83 PRO A N 1
ATOM 651 C CA . PRO A 1 83 ? -11.006 -26.456 15.447 1.00 95.44 83 PRO A CA 1
ATOM 652 C C . PRO A 1 83 ? -10.956 -26.478 13.921 1.00 95.44 83 PRO A C 1
ATOM 654 O O . PRO A 1 83 ? -9.881 -26.345 13.349 1.00 95.44 83 PRO A O 1
ATOM 657 N N . LYS A 1 84 ? -12.104 -26.556 13.234 1.00 95.38 84 LYS A N 1
ATOM 658 C CA . LYS A 1 84 ? -12.174 -26.365 11.774 1.00 95.38 84 LYS A CA 1
ATOM 659 C C . LYS A 1 84 ? -11.562 -25.034 11.301 1.00 95.38 84 LYS A C 1
ATOM 661 O O . LYS A 1 84 ? -11.176 -24.923 10.144 1.00 95.38 84 LYS A O 1
ATOM 666 N N . PHE A 1 85 ? -11.496 -24.034 12.184 1.00 96.12 85 PHE A N 1
ATOM 667 C CA . PHE A 1 85 ? -10.900 -22.721 11.937 1.00 96.12 85 PHE A CA 1
ATOM 668 C C . PHE A 1 85 ? -9.473 -22.583 12.492 1.00 96.12 85 PHE A C 1
ATOM 670 O O . PHE A 1 85 ? -8.952 -21.470 12.534 1.00 96.12 85 PHE A O 1
ATOM 677 N N . ASP A 1 86 ? -8.841 -23.675 12.937 1.00 95.44 86 ASP A N 1
ATOM 678 C CA . ASP A 1 86 ? -7.454 -23.648 13.404 1.00 95.44 86 ASP A CA 1
ATOM 679 C C . ASP A 1 86 ? -6.534 -23.075 12.321 1.00 95.44 86 ASP A C 1
ATOM 681 O O . ASP A 1 86 ? -6.530 -23.542 11.178 1.00 95.44 86 ASP A O 1
ATOM 685 N N . LYS A 1 87 ? -5.763 -22.046 12.695 1.00 96.56 87 LYS A N 1
ATOM 686 C CA . LYS A 1 87 ? -4.791 -21.368 11.827 1.00 96.56 87 LYS A CA 1
ATOM 687 C C . LYS A 1 87 ? -5.384 -20.989 10.469 1.00 96.56 87 LYS A C 1
ATOM 689 O O . LYS A 1 87 ? -4.695 -21.104 9.452 1.00 96.56 87 LYS A O 1
ATOM 694 N N . ILE A 1 88 ? -6.635 -20.536 10.431 1.00 97.00 88 ILE A N 1
ATOM 695 C CA . ILE A 1 88 ? -7.300 -20.197 9.175 1.00 97.00 88 ILE A CA 1
ATOM 696 C C . ILE A 1 88 ? -6.548 -19.098 8.417 1.00 97.00 88 ILE A C 1
ATOM 698 O O . ILE A 1 88 ? -5.980 -18.176 9.009 1.00 97.00 88 ILE A O 1
ATOM 702 N N . GLU A 1 89 ? -6.533 -19.222 7.092 1.00 97.38 89 GLU A N 1
ATOM 703 C CA . GLU A 1 89 ? -5.832 -18.306 6.193 1.00 97.38 89 GLU A CA 1
ATOM 704 C C . GLU A 1 89 ? -6.510 -16.939 6.096 1.00 97.38 89 GLU A C 1
ATOM 706 O O . GLU A 1 89 ? -5.807 -15.936 6.008 1.00 97.38 89 GLU A O 1
ATOM 711 N N . ASP A 1 90 ? -7.845 -16.892 6.172 1.00 97.94 90 ASP A N 1
ATOM 712 C CA . ASP A 1 90 ? -8.628 -15.659 6.262 1.00 97.94 90 ASP A CA 1
ATOM 713 C C . ASP A 1 90 ? -9.522 -15.662 7.501 1.00 97.94 90 ASP A C 1
ATOM 715 O O . ASP A 1 90 ? -10.477 -16.433 7.620 1.00 97.94 90 ASP A O 1
ATOM 719 N N . MET A 1 91 ? -9.208 -14.764 8.430 1.00 97.88 91 MET A N 1
ATOM 720 C CA . MET A 1 91 ? -9.924 -14.615 9.691 1.00 97.88 91 MET A CA 1
ATOM 721 C C . MET A 1 91 ? -11.371 -14.153 9.507 1.00 97.88 91 MET A C 1
ATOM 723 O O . MET A 1 91 ? -12.190 -14.443 10.375 1.00 97.88 91 MET A O 1
ATOM 727 N N . ALA A 1 92 ? -11.724 -13.521 8.381 1.00 96.56 92 ALA A N 1
ATOM 728 C CA . ALA A 1 92 ? -13.108 -13.138 8.093 1.00 96.56 92 ALA A CA 1
ATOM 729 C C . ALA A 1 92 ? -14.052 -14.347 7.943 1.00 96.56 92 ALA A C 1
ATOM 731 O O . ALA A 1 92 ? -15.266 -14.194 8.047 1.00 96.56 92 ALA A O 1
ATOM 732 N N . MET A 1 93 ? -13.501 -15.548 7.740 1.00 95.94 93 MET A N 1
ATOM 733 C CA . MET A 1 93 ? -14.268 -16.788 7.606 1.00 95.94 93 MET A CA 1
ATOM 734 C C . MET A 1 93 ? -14.618 -17.433 8.958 1.00 95.94 93 MET A C 1
ATOM 736 O O . MET A 1 93 ? -15.373 -18.405 8.990 1.00 95.94 93 MET A O 1
ATOM 740 N N . MET A 1 94 ? -14.073 -16.934 10.074 1.00 96.44 94 MET A N 1
ATOM 741 C CA . MET A 1 94 ? -14.361 -17.460 11.412 1.00 96.44 94 MET A CA 1
ATOM 742 C C . MET A 1 94 ? -15.810 -17.184 11.832 1.00 96.44 94 MET A C 1
ATOM 744 O O . MET A 1 94 ? -16.385 -16.150 11.506 1.00 96.44 94 MET A O 1
ATOM 748 N N . THR A 1 95 ? -16.401 -18.091 12.614 1.00 95.38 95 THR A N 1
ATOM 749 C CA . THR A 1 95 ? -17.765 -17.905 13.140 1.00 95.38 95 THR A CA 1
ATOM 750 C C . THR A 1 95 ? -17.808 -16.875 14.266 1.00 95.38 95 THR A C 1
ATOM 752 O O . THR A 1 95 ? -18.707 -16.039 14.310 1.00 95.38 95 THR A O 1
ATOM 755 N N . HIS A 1 96 ? -16.844 -16.924 15.183 1.00 95.25 96 HIS A N 1
ATOM 756 C CA . HIS A 1 96 ? -16.718 -15.959 16.267 1.00 95.25 96 HIS A CA 1
ATOM 757 C C . HIS A 1 96 ? -15.638 -14.935 15.916 1.00 95.25 96 HIS A C 1
ATOM 759 O O . HIS A 1 96 ? -14.449 -15.251 15.885 1.00 95.25 96 HIS A O 1
ATOM 765 N N . LEU A 1 97 ? -16.063 -13.700 15.652 1.00 96.25 97 LEU A N 1
ATOM 766 C CA . LEU A 1 97 ? -15.193 -12.564 15.344 1.00 96.25 97 LEU A CA 1
ATOM 767 C C . LEU A 1 97 ? -15.034 -11.677 16.582 1.00 96.25 97 LEU A C 1
ATOM 769 O O . LEU A 1 97 ? -15.604 -10.594 16.673 1.00 96.25 97 LEU A O 1
ATOM 773 N N . SER A 1 98 ? -14.282 -12.178 17.560 1.00 96.25 98 SER A N 1
ATOM 774 C CA . SER A 1 98 ? -13.900 -11.446 18.770 1.00 96.25 98 SER A CA 1
ATOM 775 C C . SER A 1 98 ? -12.410 -11.100 18.757 1.00 96.25 98 SER A C 1
ATOM 777 O O . SER A 1 98 ? -11.620 -11.767 18.084 1.00 96.25 98 SER A O 1
ATOM 779 N N . GLU A 1 99 ? -12.011 -10.090 19.533 1.00 96.50 99 GLU A N 1
ATOM 780 C CA . GLU A 1 99 ? -10.601 -9.716 19.712 1.00 96.50 99 GLU A CA 1
ATOM 781 C C . GLU A 1 99 ? -9.698 -10.913 20.081 1.00 96.50 99 GLU A C 1
ATOM 783 O O . GLU A 1 99 ? -8.717 -11.143 19.365 1.00 96.50 99 GLU A O 1
ATOM 788 N N . PRO A 1 100 ? -10.029 -11.761 21.084 1.00 97.25 100 PRO A N 1
ATOM 789 C CA . PRO A 1 100 ? -9.213 -12.936 21.379 1.00 97.25 100 PRO A CA 1
ATOM 790 C C . PRO A 1 100 ? -9.185 -13.956 20.237 1.00 97.25 100 PRO A C 1
ATOM 792 O O . PRO A 1 100 ? -8.160 -14.601 20.034 1.00 97.25 100 PRO A O 1
ATOM 795 N N . SER A 1 101 ? -10.255 -14.097 19.448 1.00 97.19 101 SER A N 1
ATOM 796 C CA . SER A 1 101 ? -10.258 -15.025 18.307 1.00 97.19 101 SER A CA 1
ATOM 797 C C . SER A 1 101 ? -9.246 -14.612 17.237 1.00 97.19 101 SER A C 1
ATOM 799 O O . SER A 1 101 ? -8.481 -15.447 16.754 1.00 97.19 101 SER A O 1
ATOM 801 N N . VAL A 1 102 ? -9.204 -13.318 16.908 1.00 97.81 102 VAL A N 1
ATOM 802 C CA . VAL A 1 102 ? -8.230 -12.748 15.964 1.00 97.81 102 VAL A CA 1
ATOM 803 C C . VAL A 1 102 ? -6.809 -12.879 16.517 1.00 97.81 102 VAL A C 1
ATOM 805 O O . VAL A 1 102 ? -5.922 -13.384 15.825 1.00 97.81 102 VAL A O 1
ATOM 808 N N . LEU A 1 103 ? -6.599 -12.487 17.779 1.00 97.56 103 LEU A N 1
ATOM 809 C CA . LEU A 1 103 ? -5.295 -12.560 18.439 1.00 97.56 103 LEU A CA 1
ATOM 810 C C . LEU A 1 103 ? -4.742 -13.988 18.449 1.00 97.56 103 LEU A C 1
ATOM 812 O O . LEU A 1 103 ? -3.584 -14.198 18.090 1.00 97.56 103 LEU A O 1
ATOM 816 N N . TYR A 1 104 ? -5.551 -14.976 18.840 1.00 97.12 104 TYR A N 1
ATOM 817 C CA . TYR A 1 104 ? -5.096 -16.361 18.925 1.00 97.12 104 TYR A CA 1
ATOM 818 C C . TYR A 1 104 ? -4.834 -16.982 17.555 1.00 97.12 104 TYR A C 1
ATOM 820 O O . TYR A 1 104 ? -3.840 -17.692 17.422 1.00 97.12 104 TYR A O 1
ATOM 828 N N . ASN A 1 105 ? -5.633 -16.675 16.526 1.00 98.19 105 ASN A N 1
ATOM 829 C CA . ASN A 1 105 ? -5.340 -17.167 15.180 1.00 98.19 105 ASN A CA 1
ATOM 830 C C . ASN A 1 105 ? -3.989 -16.631 14.673 1.00 98.19 105 ASN A C 1
ATOM 832 O O . ASN A 1 105 ? -3.160 -17.403 14.189 1.00 98.19 105 ASN A O 1
ATOM 836 N N . LEU A 1 106 ? -3.721 -15.331 14.860 1.00 98.31 106 LEU A N 1
ATOM 837 C CA . LEU A 1 106 ? -2.419 -14.736 14.539 1.00 98.31 106 LEU A CA 1
ATOM 838 C C . LEU A 1 106 ? -1.288 -15.360 15.369 1.00 98.31 106 LEU A C 1
ATOM 840 O O . LEU A 1 106 ? -0.265 -15.748 14.808 1.00 98.31 106 LEU A O 1
ATOM 844 N N . LYS A 1 107 ? -1.478 -15.506 16.688 1.00 97.62 107 LYS A N 1
ATOM 845 C CA . LYS A 1 107 ? -0.494 -16.086 17.620 1.00 97.62 107 LYS A CA 1
ATOM 846 C C . LYS A 1 107 ? -0.126 -17.520 17.239 1.00 97.62 107 LYS A C 1
ATOM 848 O O . LYS A 1 107 ? 1.050 -17.871 17.249 1.00 97.62 107 LYS A O 1
ATOM 853 N N . GLU A 1 108 ? -1.103 -18.344 16.878 1.00 96.75 108 GLU A N 1
ATOM 854 C CA . GLU A 1 108 ? -0.895 -19.757 16.541 1.00 96.75 108 GLU A CA 1
ATOM 855 C C . GLU A 1 108 ? -0.292 -19.953 15.155 1.00 96.75 108 GLU A C 1
ATOM 857 O O . GLU A 1 108 ? 0.566 -20.821 14.979 1.00 96.75 108 GLU A O 1
ATOM 862 N N . ARG A 1 109 ? -0.682 -19.126 14.177 1.00 98.31 109 ARG A N 1
ATOM 863 C CA . ARG A 1 109 ? -0.017 -19.095 12.867 1.00 98.31 109 ARG A CA 1
ATOM 864 C C . ARG A 1 109 ? 1.433 -18.645 13.006 1.00 98.31 109 ARG A C 1
ATOM 866 O O . ARG A 1 109 ? 2.327 -19.312 12.486 1.00 98.31 109 ARG A O 1
ATOM 873 N N . TYR A 1 110 ? 1.676 -17.597 13.790 1.00 98.19 110 TYR A N 1
ATOM 874 C CA . TYR A 1 110 ? 3.014 -17.082 14.057 1.00 98.19 110 TYR A CA 1
ATOM 875 C C . TYR A 1 110 ? 3.904 -18.095 14.788 1.00 98.19 110 TYR A C 1
ATOM 877 O O . TYR A 1 110 ? 5.029 -18.340 14.359 1.00 98.19 110 TYR A O 1
ATOM 885 N N . ALA A 1 111 ? 3.388 -18.761 15.829 1.00 97.19 111 ALA A N 1
ATOM 886 C CA . ALA A 1 111 ? 4.100 -19.834 16.533 1.00 97.19 111 ALA A CA 1
ATOM 887 C C . ALA A 1 111 ? 4.471 -21.004 15.603 1.00 97.19 111 ALA A C 1
ATOM 889 O O . ALA A 1 111 ? 5.463 -21.698 15.817 1.00 97.19 111 ALA A O 1
ATOM 890 N N . ALA A 1 112 ? 3.695 -21.194 14.537 1.00 96.56 112 ALA A N 1
ATOM 891 C CA . ALA A 1 112 ? 3.932 -22.177 13.495 1.00 96.56 112 ALA A CA 1
ATOM 892 C C . ALA A 1 112 ? 4.800 -21.648 12.326 1.00 96.56 112 ALA A C 1
ATOM 894 O O . ALA A 1 112 ? 4.920 -22.335 11.308 1.00 96.56 112 ALA A O 1
ATOM 895 N N . TRP A 1 113 ? 5.413 -20.466 12.476 1.00 97.62 113 TRP A N 1
ATOM 896 C CA . TRP A 1 113 ? 6.226 -19.739 11.488 1.00 97.62 113 TRP A CA 1
ATOM 897 C C . TRP A 1 113 ? 5.492 -19.313 10.206 1.00 97.62 113 TRP A C 1
ATOM 899 O O . TRP A 1 113 ? 6.129 -19.065 9.184 1.00 97.62 113 TRP A O 1
ATOM 909 N N . MET A 1 114 ? 4.164 -19.193 10.260 1.00 98.00 114 MET A N 1
ATOM 910 C CA . MET A 1 114 ? 3.350 -18.615 9.190 1.00 98.00 114 MET A CA 1
ATOM 911 C C . MET A 1 114 ? 3.060 -17.147 9.510 1.00 98.00 114 MET A C 1
ATOM 913 O O . MET A 1 114 ? 2.184 -16.835 10.313 1.00 98.00 114 MET A O 1
ATOM 917 N N . ILE A 1 115 ? 3.826 -16.241 8.900 1.00 98.12 115 ILE A N 1
ATOM 918 C CA . ILE A 1 115 ? 3.804 -14.806 9.241 1.00 98.12 115 ILE A CA 1
ATOM 919 C C . ILE A 1 115 ? 2.693 -14.004 8.560 1.00 98.12 115 ILE A C 1
ATOM 921 O O . ILE A 1 115 ? 2.402 -12.886 8.983 1.00 98.12 115 ILE A O 1
ATOM 925 N N . TYR A 1 116 ? 2.088 -14.566 7.514 1.00 98.50 116 TYR A N 1
ATOM 926 C CA . TYR A 1 116 ? 1.035 -13.931 6.732 1.00 98.50 116 TYR A CA 1
ATOM 927 C C . TYR A 1 116 ? -0.324 -14.549 7.053 1.00 98.50 116 TYR A C 1
ATOM 929 O O . TYR A 1 116 ? -0.481 -15.776 7.102 1.00 98.50 116 TYR A O 1
ATOM 937 N N . THR A 1 117 ? -1.312 -13.684 7.269 1.00 98.56 117 THR A N 1
ATOM 938 C CA . THR A 1 117 ? -2.706 -14.064 7.525 1.00 98.56 117 THR A CA 1
ATOM 939 C C . THR A 1 117 ? -3.627 -12.994 6.955 1.00 98.56 117 THR A C 1
ATOM 941 O O . THR A 1 117 ? -3.375 -11.805 7.139 1.00 98.56 117 THR A O 1
ATOM 944 N N . TYR A 1 118 ? -4.702 -13.386 6.283 1.00 98.44 118 TYR A N 1
ATOM 945 C CA . TYR A 1 118 ? -5.710 -12.438 5.837 1.00 98.44 118 TYR A CA 1
ATOM 946 C C . TYR A 1 118 ? -6.730 -12.116 6.932 1.00 98.44 118 TYR A C 1
ATOM 948 O O . TYR A 1 118 ? -7.040 -12.936 7.797 1.00 98.44 118 TYR A O 1
ATOM 956 N N . SER A 1 119 ? -7.261 -10.899 6.876 1.00 97.31 119 SER A N 1
ATOM 957 C CA . SER A 1 119 ? -8.412 -10.455 7.659 1.00 97.31 119 SER A CA 1
ATOM 958 C C . SER A 1 119 ? -9.308 -9.616 6.755 1.00 97.31 119 SER A C 1
ATOM 960 O O . SER A 1 119 ? -9.138 -8.399 6.648 1.00 97.31 119 SER A O 1
ATOM 962 N N . GLY A 1 120 ? -10.203 -10.269 6.008 1.00 95.56 120 GLY A N 1
ATOM 963 C CA . GLY A 1 120 ? -11.008 -9.580 4.998 1.00 95.56 120 GLY A CA 1
ATOM 964 C C . GLY A 1 120 ? -10.108 -9.001 3.908 1.00 95.56 120 GLY A C 1
ATOM 965 O O . GLY A 1 120 ? -9.394 -9.745 3.254 1.00 95.56 120 GLY A O 1
ATOM 966 N N . LEU A 1 121 ? -10.084 -7.685 3.694 1.00 95.06 121 LEU A N 1
ATOM 967 C CA . LEU A 1 121 ? -9.190 -7.068 2.697 1.00 95.06 121 LEU A CA 1
ATOM 968 C C . LEU A 1 121 ? -7.722 -6.984 3.150 1.00 95.06 121 LEU A C 1
ATOM 970 O O . LEU A 1 121 ? -6.830 -6.828 2.318 1.00 95.06 121 LEU A O 1
ATOM 974 N N . PHE A 1 122 ? -7.450 -7.089 4.452 1.00 96.88 122 PHE A N 1
ATOM 975 C CA . PHE A 1 122 ? -6.110 -6.885 4.992 1.00 96.88 122 PHE A CA 1
ATOM 976 C C . PHE A 1 122 ? -5.222 -8.117 4.824 1.00 96.88 122 PHE A C 1
ATOM 978 O O . PHE A 1 122 ? -5.637 -9.234 5.126 1.00 96.88 122 PHE A O 1
ATOM 985 N N . CYS A 1 123 ? -3.962 -7.894 4.448 1.00 97.94 123 CYS A N 1
ATOM 986 C CA . CYS A 1 123 ? -2.879 -8.866 4.585 1.00 97.94 123 CYS A CA 1
ATOM 987 C C . CYS A 1 123 ? -2.063 -8.536 5.841 1.00 97.94 123 CYS A C 1
ATOM 989 O O . CYS A 1 123 ? -1.186 -7.671 5.820 1.00 97.94 123 CYS A O 1
ATOM 991 N N . VAL A 1 124 ? -2.362 -9.212 6.949 1.00 98.19 124 VAL A N 1
ATOM 992 C CA . VAL A 1 124 ? -1.655 -9.037 8.221 1.00 98.19 124 VAL A CA 1
ATOM 993 C C . VAL A 1 124 ? -0.300 -9.734 8.136 1.00 98.19 124 VAL A C 1
ATOM 995 O O . VAL A 1 124 ? -0.223 -10.913 7.789 1.00 98.19 124 VAL A O 1
ATOM 998 N N . THR A 1 125 ? 0.763 -8.998 8.463 1.00 97.81 125 THR A N 1
ATOM 999 C CA . THR A 1 125 ? 2.145 -9.494 8.462 1.00 97.81 125 THR A CA 1
ATOM 1000 C C . THR A 1 125 ? 2.746 -9.326 9.849 1.00 97.81 125 THR A C 1
ATOM 1002 O O . THR A 1 125 ? 2.830 -8.204 10.346 1.00 97.81 125 THR A O 1
ATOM 1005 N N . VAL A 1 126 ? 3.180 -10.423 10.468 1.00 97.44 126 VAL A N 1
ATOM 1006 C CA . VAL A 1 126 ? 3.863 -10.398 11.771 1.00 97.44 126 VAL A CA 1
ATOM 1007 C C . VAL A 1 126 ? 5.368 -10.545 11.552 1.00 97.44 126 VAL A C 1
ATOM 1009 O O . VAL A 1 126 ? 5.807 -11.492 10.905 1.00 97.44 126 VAL A O 1
ATOM 1012 N N . ASN A 1 127 ? 6.174 -9.611 12.064 1.00 94.44 127 ASN A N 1
ATOM 1013 C CA . ASN A 1 127 ? 7.628 -9.635 11.878 1.00 94.44 127 ASN A CA 1
ATOM 1014 C C . ASN A 1 127 ? 8.243 -10.906 12.517 1.00 94.44 127 ASN A C 1
ATOM 1016 O O . ASN A 1 127 ? 8.127 -11.061 13.730 1.00 94.44 127 ASN A O 1
ATOM 1020 N N . PRO A 1 128 ? 8.899 -11.804 11.747 1.00 94.44 128 PRO A N 1
ATOM 1021 C CA . PRO A 1 128 ? 9.440 -13.062 12.272 1.00 94.44 128 PRO A CA 1
ATOM 1022 C C . PRO A 1 128 ? 10.687 -12.914 13.142 1.00 94.44 128 PRO A C 1
ATOM 1024 O O . PRO A 1 128 ? 11.080 -13.889 13.780 1.00 94.44 128 PRO A O 1
ATOM 1027 N N . TYR A 1 129 ? 11.383 -11.771 13.080 1.00 89.75 129 TYR A N 1
ATOM 1028 C CA . TYR A 1 129 ? 12.731 -11.603 13.649 1.00 89.75 129 TYR A CA 1
ATOM 1029 C C . TYR A 1 129 ? 13.714 -12.722 13.250 1.00 89.75 129 TYR A C 1
ATOM 1031 O O . TYR A 1 129 ? 14.676 -13.027 13.953 1.00 89.75 129 TYR A O 1
ATOM 1039 N N . LYS A 1 130 ? 13.452 -13.358 12.104 1.00 91.00 130 LYS A N 1
ATOM 1040 C CA . LYS A 1 130 ? 14.183 -14.504 11.578 1.00 91.00 130 LYS A CA 1
ATOM 1041 C C . LYS A 1 130 ? 14.069 -14.520 10.062 1.00 91.00 130 LYS A C 1
ATOM 1043 O O . LYS A 1 130 ? 13.025 -14.188 9.502 1.00 91.00 130 LYS A O 1
ATOM 1048 N N . TRP A 1 131 ? 15.142 -14.934 9.399 1.00 91.38 131 TRP A N 1
ATOM 1049 C CA . TRP A 1 131 ? 15.120 -15.159 7.962 1.00 91.38 131 TRP A CA 1
ATOM 1050 C C . TRP A 1 131 ? 14.242 -16.371 7.613 1.00 91.38 131 TRP A C 1
ATOM 1052 O O . TRP A 1 131 ? 14.399 -17.446 8.198 1.00 91.38 131 TRP A O 1
ATOM 1062 N N . LEU A 1 132 ? 13.328 -16.186 6.659 1.00 96.12 132 LEU A N 1
ATOM 1063 C CA . LEU A 1 132 ? 12.449 -17.222 6.116 1.00 96.12 132 LEU A CA 1
ATOM 1064 C C . LEU A 1 132 ? 12.579 -17.233 4.580 1.00 96.12 132 LEU A C 1
ATOM 1066 O O . LEU A 1 132 ? 12.608 -16.151 3.988 1.00 96.12 132 LEU A O 1
ATOM 1070 N N . PRO A 1 133 ? 12.565 -18.405 3.916 1.00 96.00 133 PRO A N 1
ATOM 1071 C CA . PRO A 1 133 ? 12.709 -18.531 2.457 1.00 96.00 133 PRO A CA 1
ATOM 1072 C C . PRO A 1 133 ? 11.444 -18.123 1.669 1.00 96.00 133 PRO A C 1
ATOM 1074 O O . PRO A 1 133 ? 11.245 -18.517 0.524 1.00 96.00 133 PRO A O 1
ATOM 1077 N N . VAL A 1 134 ? 10.544 -17.338 2.272 1.00 96.56 134 VAL A N 1
ATOM 1078 C CA . VAL A 1 134 ? 9.251 -16.934 1.681 1.00 96.56 134 VAL A CA 1
ATOM 1079 C C . VAL A 1 134 ? 9.384 -15.862 0.590 1.00 96.56 134 VAL A C 1
ATOM 1081 O O . VAL A 1 134 ? 8.413 -15.538 -0.081 1.00 96.56 134 VAL A O 1
ATOM 1084 N N . TYR A 1 135 ? 10.589 -15.332 0.376 1.00 94.94 135 TYR A N 1
ATOM 1085 C CA . TYR A 1 135 ? 10.874 -14.317 -0.645 1.00 94.94 135 TYR A CA 1
ATOM 1086 C C . TYR A 1 135 ? 11.695 -14.855 -1.824 1.00 94.94 135 TYR A C 1
ATOM 1088 O O . TYR A 1 135 ? 12.120 -14.075 -2.674 1.00 94.94 135 TYR A O 1
ATOM 1096 N N . ASP A 1 136 ? 11.937 -16.165 -1.879 1.00 93.00 136 ASP A N 1
ATOM 1097 C CA . ASP A 1 136 ? 12.742 -16.784 -2.930 1.00 93.00 136 ASP A CA 1
ATOM 1098 C C . ASP A 1 136 ? 12.045 -16.706 -4.300 1.00 93.00 136 ASP A C 1
ATOM 1100 O O . ASP A 1 136 ? 10.816 -16.690 -4.405 1.00 93.00 136 ASP A O 1
ATOM 1104 N N . ALA A 1 137 ? 12.825 -16.754 -5.385 1.00 90.25 137 ALA A N 1
ATOM 1105 C CA . ALA A 1 137 ? 12.310 -16.681 -6.759 1.00 90.25 137 ALA A CA 1
ATOM 1106 C C . ALA A 1 137 ? 11.267 -17.772 -7.095 1.00 90.25 137 ALA A C 1
ATOM 1108 O O . ALA A 1 137 ? 10.353 -17.548 -7.896 1.00 90.25 137 ALA A O 1
ATOM 1109 N N . LYS A 1 138 ? 11.363 -18.946 -6.450 1.00 92.88 138 LYS A N 1
ATOM 1110 C CA . LYS A 1 138 ? 10.343 -20.005 -6.554 1.00 92.88 138 LYS A CA 1
ATOM 1111 C C . LYS A 1 138 ? 8.988 -19.534 -6.028 1.00 92.88 138 LYS A C 1
ATOM 1113 O O . LYS A 1 138 ? 7.971 -19.777 -6.666 1.00 92.88 138 LYS A O 1
ATOM 1118 N N . VAL A 1 139 ? 8.980 -18.807 -4.912 1.00 95.94 139 VAL A N 1
ATOM 1119 C CA . VAL A 1 139 ? 7.757 -18.261 -4.314 1.00 95.94 139 VAL A CA 1
ATOM 1120 C C . VAL A 1 139 ? 7.164 -17.173 -5.201 1.00 95.94 139 VAL A C 1
ATOM 1122 O O . VAL A 1 139 ? 5.962 -17.192 -5.443 1.00 95.94 139 VAL A O 1
ATOM 1125 N N . VAL A 1 140 ? 7.998 -16.290 -5.766 1.00 94.00 140 VAL A N 1
ATOM 1126 C CA . VAL A 1 140 ? 7.555 -15.279 -6.747 1.00 94.00 140 VAL A CA 1
ATOM 1127 C C . VAL A 1 140 ? 6.798 -15.937 -7.903 1.00 94.00 140 VAL A C 1
ATOM 1129 O O . VAL A 1 140 ? 5.676 -15.540 -8.219 1.00 94.00 140 VAL A O 1
ATOM 1132 N N . SER A 1 141 ? 7.380 -16.994 -8.477 1.00 92.38 141 SER A N 1
ATOM 1133 C CA . SER A 1 141 ? 6.765 -17.770 -9.561 1.00 92.38 141 SER A CA 1
ATOM 1134 C C . SER A 1 141 ? 5.484 -18.477 -9.113 1.00 92.38 141 SER A C 1
ATOM 1136 O O . SER A 1 141 ? 4.518 -18.526 -9.864 1.00 92.38 141 SER A O 1
ATOM 1138 N N . GLY A 1 142 ? 5.455 -18.987 -7.878 1.00 94.00 142 GLY A N 1
ATOM 1139 C CA . GLY A 1 142 ? 4.302 -19.675 -7.302 1.00 94.00 142 GLY A CA 1
ATOM 1140 C C . GLY A 1 142 ? 3.081 -18.786 -7.052 1.00 94.00 142 GLY A C 1
ATOM 1141 O O . GLY A 1 142 ? 1.981 -19.328 -6.987 1.00 94.00 142 GLY A O 1
ATOM 1142 N N . TYR A 1 143 ? 3.256 -17.464 -6.925 1.00 96.25 143 TYR A N 1
ATOM 1143 C CA . TYR A 1 143 ? 2.162 -16.487 -6.782 1.00 96.25 143 TYR A CA 1
ATOM 1144 C C . TYR A 1 143 ? 1.750 -15.813 -8.092 1.00 96.25 143 TYR A C 1
ATOM 1146 O O . TYR A 1 143 ? 0.667 -15.241 -8.149 1.00 96.25 143 TYR A O 1
ATOM 1154 N N . ARG A 1 144 ? 2.590 -15.872 -9.132 1.00 94.44 144 ARG A N 1
ATOM 1155 C CA . ARG A 1 144 ? 2.334 -15.191 -10.403 1.00 94.44 144 ARG A CA 1
ATOM 1156 C C . ARG A 1 144 ? 1.058 -15.714 -11.053 1.00 94.44 144 ARG A C 1
ATOM 1158 O O . ARG A 1 144 ? 0.938 -16.910 -11.310 1.00 94.44 144 ARG A O 1
ATOM 1165 N N . GLY A 1 145 ? 0.154 -14.809 -11.398 1.00 91.50 145 GLY A N 1
ATOM 1166 C CA . GLY A 1 145 ? -1.063 -15.142 -12.118 1.00 91.50 145 GLY A CA 1
ATOM 1167 C C . GLY A 1 145 ? -2.193 -15.690 -11.244 1.00 91.50 145 GLY A C 1
ATOM 1168 O O . GLY A 1 145 ? -3.261 -15.972 -11.784 1.00 91.50 145 GLY A O 1
ATOM 1169 N N . LYS A 1 146 ? -1.966 -15.884 -9.937 1.00 94.00 146 LYS A N 1
ATOM 1170 C CA . LYS A 1 146 ? -2.902 -16.588 -9.054 1.00 94.00 146 LYS A CA 1
ATOM 1171 C C . LYS A 1 146 ? -3.835 -15.628 -8.335 1.00 94.00 146 LYS A C 1
ATOM 1173 O O . LYS A 1 146 ? -3.414 -14.637 -7.727 1.00 94.00 146 LYS A O 1
ATOM 1178 N N . LYS A 1 147 ? -5.115 -15.994 -8.294 1.00 92.81 147 LYS A N 1
ATOM 1179 C CA . LYS A 1 147 ? -6.086 -15.304 -7.445 1.00 92.81 147 LYS A CA 1
ATOM 1180 C C . LYS A 1 147 ? -5.751 -15.548 -5.983 1.00 92.81 147 LYS A C 1
ATOM 1182 O O . LYS A 1 147 ? -5.243 -16.600 -5.600 1.00 92.81 147 LYS A O 1
ATOM 1187 N N . ARG A 1 148 ? -6.129 -14.600 -5.131 1.00 91.50 148 ARG A N 1
ATOM 1188 C CA . ARG A 1 148 ? -5.898 -14.676 -3.683 1.00 91.50 148 ARG A CA 1
ATOM 1189 C C . ARG A 1 148 ? -6.380 -15.975 -3.011 1.00 91.50 148 ARG A C 1
ATOM 1191 O O . ARG A 1 148 ? -5.775 -16.401 -2.040 1.00 91.50 148 ARG A O 1
ATOM 1198 N N . ILE A 1 149 ? -7.454 -16.596 -3.502 1.00 90.44 149 ILE A N 1
ATOM 1199 C CA . ILE A 1 149 ? -7.991 -17.858 -2.952 1.00 90.44 149 ILE A CA 1
ATOM 1200 C C . ILE A 1 149 ? -7.226 -19.111 -3.414 1.00 90.44 149 ILE A C 1
ATOM 1202 O O . ILE A 1 149 ? -7.374 -20.170 -2.814 1.00 90.44 149 ILE A O 1
ATOM 1206 N N . GLU A 1 150 ? -6.424 -19.003 -4.475 1.00 92.00 150 GLU A N 1
ATOM 1207 C CA . GLU A 1 150 ? -5.696 -20.118 -5.105 1.00 92.00 150 GLU A CA 1
ATOM 1208 C C . GLU A 1 150 ? -4.300 -20.323 -4.496 1.00 92.00 150 GLU A C 1
ATOM 1210 O O . GLU A 1 150 ? -3.581 -21.256 -4.856 1.00 92.00 150 GLU A O 1
ATOM 1215 N N . ALA A 1 151 ? -3.881 -19.438 -3.590 1.00 93.88 151 ALA A N 1
ATOM 1216 C CA . ALA A 1 151 ? -2.584 -19.491 -2.937 1.00 93.88 151 ALA A CA 1
ATOM 1217 C C . ALA A 1 151 ? -2.700 -19.101 -1.452 1.00 93.88 151 ALA A C 1
ATOM 1219 O O . ALA A 1 151 ? -3.634 -18.392 -1.075 1.00 93.88 151 ALA A O 1
ATOM 1220 N N . PRO A 1 152 ? -1.767 -19.548 -0.592 1.00 96.69 152 PRO A N 1
ATOM 1221 C CA . PRO A 1 152 ? -1.753 -19.150 0.812 1.00 96.69 152 PRO A CA 1
ATOM 1222 C C . PRO A 1 152 ? -1.595 -17.628 0.996 1.00 96.69 152 PRO A C 1
ATOM 1224 O O . PRO A 1 152 ? -1.167 -16.927 0.077 1.00 96.69 152 PRO A O 1
ATOM 1227 N N . PRO A 1 153 ? -1.865 -17.087 2.198 1.00 98.25 153 PRO A N 1
ATOM 1228 C CA . PRO A 1 153 ? -1.668 -15.673 2.463 1.00 98.25 153 PRO A CA 1
ATOM 1229 C C . PRO A 1 153 ? -0.228 -15.226 2.231 1.00 98.25 153 PRO A C 1
ATOM 1231 O O . PRO A 1 153 ? 0.708 -15.807 2.783 1.00 98.25 153 PRO A O 1
ATOM 1234 N N . HIS A 1 154 ? -0.052 -14.167 1.442 1.00 98.31 154 HIS A N 1
ATOM 1235 C CA . HIS A 1 154 ? 1.261 -13.580 1.191 1.00 98.31 154 HIS A CA 1
ATOM 1236 C C . HIS A 1 154 ? 1.168 -12.160 0.641 1.00 98.31 154 HIS A C 1
ATOM 1238 O O . HIS A 1 154 ? 0.225 -11.817 -0.078 1.00 98.31 154 HIS A O 1
ATOM 1244 N N . ILE A 1 155 ? 2.205 -11.356 0.891 1.00 97.62 155 ILE A N 1
ATOM 1245 C CA . ILE A 1 155 ? 2.312 -10.005 0.327 1.00 97.62 155 ILE A CA 1
ATOM 1246 C C . ILE A 1 155 ? 2.397 -10.024 -1.209 1.00 97.62 155 ILE A C 1
ATOM 1248 O O . ILE A 1 155 ? 1.819 -9.169 -1.866 1.00 97.62 155 ILE A O 1
ATOM 1252 N N . PHE A 1 156 ? 3.033 -11.048 -1.787 1.00 97.62 156 PHE A N 1
ATOM 1253 C CA . PHE A 1 156 ? 3.104 -11.231 -3.245 1.00 97.62 156 PHE A CA 1
ATOM 1254 C C . PHE A 1 156 ? 1.747 -11.504 -3.883 1.00 97.62 156 PHE A C 1
ATOM 1256 O O . PHE A 1 156 ? 1.544 -11.083 -5.010 1.00 97.62 156 PHE A O 1
ATOM 1263 N N . SER A 1 157 ? 0.802 -12.135 -3.178 1.00 97.56 157 SER A N 1
ATOM 1264 C CA . SER A 1 157 ? -0.564 -12.244 -3.698 1.00 97.56 157 SER A CA 1
ATOM 1265 C C . SER A 1 157 ? -1.206 -10.859 -3.819 1.00 97.56 157 SER A C 1
ATOM 1267 O O . SER A 1 157 ? -1.794 -10.563 -4.853 1.00 97.56 157 SER A O 1
ATOM 1269 N N . ILE A 1 158 ? -1.025 -9.975 -2.827 1.00 97.69 158 ILE A N 1
ATOM 1270 C CA . ILE A 1 158 ? -1.515 -8.586 -2.899 1.00 97.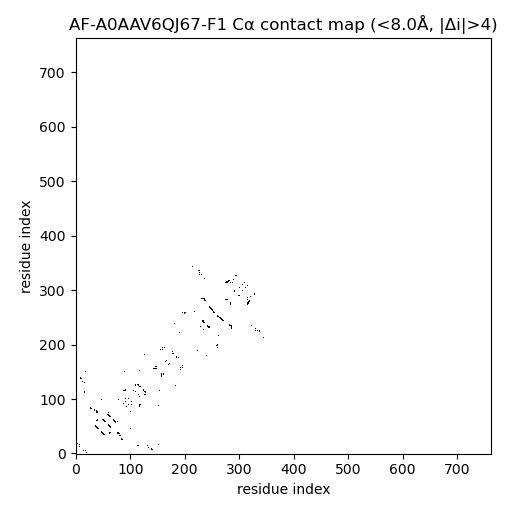69 158 ILE A CA 1
ATOM 1271 C C . ILE A 1 158 ? -0.851 -7.831 -4.057 1.00 97.69 158 ILE A C 1
ATOM 1273 O O . ILE A 1 158 ? -1.541 -7.159 -4.818 1.00 97.69 158 ILE A O 1
ATOM 1277 N N . SER A 1 159 ? 0.468 -7.969 -4.217 1.00 96.69 159 SER A N 1
ATOM 1278 C CA . SER A 1 159 ? 1.210 -7.352 -5.322 1.00 96.69 159 SER A CA 1
ATOM 1279 C C . SER A 1 159 ? 0.759 -7.865 -6.691 1.00 96.69 159 SER A C 1
ATOM 1281 O O . SER A 1 159 ? 0.483 -7.057 -7.570 1.00 96.69 159 SER A O 1
ATOM 1283 N N . ASP A 1 160 ? 0.647 -9.181 -6.879 1.00 96.38 160 ASP A N 1
ATOM 1284 C CA . ASP A 1 160 ? 0.255 -9.779 -8.161 1.00 96.38 160 ASP A CA 1
ATOM 1285 C C . ASP A 1 160 ? -1.186 -9.433 -8.527 1.00 96.38 160 ASP A C 1
ATOM 1287 O O . ASP A 1 160 ? -1.444 -9.017 -9.649 1.00 96.38 160 ASP A O 1
ATOM 1291 N N . ASN A 1 161 ? -2.111 -9.497 -7.564 1.00 95.94 161 ASN A N 1
ATOM 1292 C CA . ASN A 1 161 ? -3.509 -9.146 -7.812 1.00 95.94 161 ASN A CA 1
ATOM 1293 C C . ASN A 1 161 ? -3.634 -7.648 -8.144 1.00 95.94 161 ASN A C 1
ATOM 1295 O O . ASN A 1 161 ? -4.338 -7.303 -9.084 1.00 95.94 161 ASN A O 1
ATOM 1299 N N . ALA A 1 162 ? -2.892 -6.757 -7.469 1.00 96.75 162 ALA A N 1
ATOM 1300 C CA . ALA A 1 162 ? -2.834 -5.344 -7.856 1.00 96.75 162 ALA A CA 1
ATOM 1301 C C . ALA A 1 162 ? -2.276 -5.166 -9.280 1.00 96.75 162 ALA A C 1
ATOM 1303 O O . ALA A 1 162 ? -2.840 -4.423 -10.074 1.00 96.75 162 ALA A O 1
ATOM 1304 N N . TYR A 1 163 ? -1.205 -5.873 -9.646 1.00 95.56 163 TYR A N 1
ATOM 1305 C CA . TYR A 1 163 ? -0.672 -5.817 -11.010 1.00 95.56 163 TYR A CA 1
ATOM 1306 C C . TYR A 1 163 ? -1.683 -6.323 -12.051 1.00 95.56 163 TYR A C 1
ATOM 1308 O O . TYR A 1 163 ? -1.876 -5.685 -13.084 1.00 95.56 163 TYR A O 1
ATOM 1316 N N . GLN A 1 164 ? -2.366 -7.434 -11.771 1.00 93.94 164 GLN A N 1
ATOM 1317 C CA . GLN A 1 164 ? -3.405 -7.982 -12.639 1.00 93.94 164 GLN A CA 1
ATOM 1318 C C . GLN A 1 164 ? -4.586 -7.021 -12.796 1.00 93.94 164 GLN A C 1
ATOM 1320 O O . GLN A 1 164 ? -4.961 -6.730 -13.928 1.00 93.94 164 GLN A O 1
ATOM 1325 N N . PHE A 1 165 ? -5.127 -6.486 -11.697 1.00 95.38 165 PHE A N 1
ATOM 1326 C CA . PHE A 1 165 ? -6.233 -5.524 -11.729 1.00 95.38 165 PHE A CA 1
ATOM 1327 C C . PHE A 1 165 ? -5.845 -4.238 -12.457 1.00 95.38 165 PHE A C 1
ATOM 1329 O O . PHE A 1 165 ? -6.605 -3.750 -13.284 1.00 95.38 165 PHE A O 1
ATOM 1336 N N . MET A 1 166 ? -4.619 -3.742 -12.267 1.00 96.00 166 MET A N 1
ATOM 1337 C CA . MET A 1 166 ? -4.115 -2.598 -13.030 1.00 96.00 166 MET A CA 1
ATOM 1338 C C . MET A 1 166 ? -4.157 -2.848 -14.546 1.00 96.00 166 MET A C 1
ATOM 1340 O O . MET A 1 166 ? -4.553 -1.965 -15.304 1.00 96.00 166 MET A O 1
ATOM 1344 N N . LEU A 1 167 ? -3.753 -4.037 -15.006 1.00 91.88 167 LEU A N 1
ATOM 1345 C CA . LEU A 1 167 ? -3.754 -4.377 -16.434 1.00 91.88 167 LEU A CA 1
ATOM 1346 C C . LEU A 1 167 ? -5.153 -4.679 -16.980 1.00 91.88 167 LEU A C 1
ATOM 1348 O O . LEU A 1 167 ? -5.456 -4.317 -18.117 1.00 91.88 167 LEU A O 1
ATOM 1352 N N . GLN A 1 168 ? -5.979 -5.359 -16.188 1.00 93.56 168 GLN A N 1
ATOM 1353 C CA . GLN A 1 168 ? -7.317 -5.789 -16.574 1.00 93.56 168 GLN A CA 1
ATOM 1354 C C . GLN A 1 168 ? -8.301 -4.617 -16.584 1.00 93.56 168 GLN A C 1
ATOM 1356 O O . GLN A 1 168 ? -8.980 -4.397 -17.588 1.00 93.56 168 GLN A O 1
ATOM 1361 N N . ASP A 1 169 ? -8.334 -3.852 -15.495 1.00 95.19 169 ASP A N 1
ATOM 1362 C CA . ASP A 1 169 ? -9.311 -2.787 -15.266 1.00 95.19 169 ASP A CA 1
ATOM 1363 C C . ASP A 1 169 ? -8.813 -1.438 -15.807 1.00 95.19 169 ASP A C 1
ATOM 1365 O O . ASP A 1 169 ? -9.594 -0.512 -16.000 1.00 95.19 169 ASP A O 1
ATOM 1369 N N . ARG A 1 170 ? -7.511 -1.337 -16.126 1.00 92.88 170 ARG A N 1
ATOM 1370 C CA . ARG A 1 170 ? -6.837 -0.112 -16.598 1.00 92.88 170 ARG A CA 1
ATOM 1371 C C . ARG A 1 170 ? -6.930 1.050 -15.606 1.00 92.88 170 ARG A C 1
ATOM 1373 O O . ARG A 1 170 ? -6.936 2.214 -16.004 1.00 92.88 170 ARG A O 1
ATOM 1380 N N . GLU A 1 171 ? -6.944 0.727 -14.317 1.00 95.75 171 GLU A N 1
ATOM 1381 C CA . GLU A 1 171 ? -6.982 1.695 -13.223 1.00 95.75 171 GLU A CA 1
ATOM 1382 C C . GLU A 1 171 ? -5.711 1.652 -12.372 1.00 95.75 171 GLU A C 1
ATOM 1384 O O . GLU A 1 171 ? -5.129 0.592 -12.121 1.00 95.75 171 GLU A O 1
ATOM 1389 N N . ASN A 1 172 ? -5.299 2.822 -11.880 1.00 95.50 172 ASN A N 1
ATOM 1390 C CA . ASN A 1 172 ? -4.175 2.940 -10.957 1.00 95.50 172 ASN A CA 1
ATOM 1391 C C . ASN A 1 172 ? -4.479 2.210 -9.644 1.00 95.50 172 ASN A C 1
ATOM 1393 O O . ASN A 1 172 ? -5.560 2.352 -9.079 1.00 95.50 172 ASN A O 1
ATOM 1397 N N . GLN A 1 173 ? -3.488 1.494 -9.118 1.00 97.31 173 GLN A N 1
ATOM 1398 C CA . GLN A 1 173 ? -3.623 0.718 -7.887 1.00 97.31 173 GLN A CA 1
ATOM 1399 C C . GLN A 1 173 ? -2.810 1.336 -6.754 1.00 97.31 173 GLN A C 1
ATOM 1401 O O . GLN A 1 173 ? -1.799 2.003 -6.978 1.00 97.31 173 GLN A O 1
ATOM 1406 N N . SER A 1 174 ? -3.230 1.084 -5.516 1.00 96.31 174 SER A N 1
ATOM 1407 C CA . SER A 1 174 ? -2.495 1.520 -4.329 1.00 96.31 174 SER A CA 1
ATOM 1408 C C . SER A 1 174 ? -2.379 0.389 -3.310 1.00 96.31 174 SER A C 1
ATOM 1410 O O . SER A 1 174 ? -3.327 -0.355 -3.071 1.00 96.31 174 SER A O 1
ATOM 1412 N N . ILE A 1 175 ? -1.195 0.256 -2.708 1.00 96.94 175 ILE A N 1
ATOM 1413 C CA . ILE A 1 175 ? -0.923 -0.704 -1.632 1.00 96.94 175 ILE A CA 1
ATOM 1414 C C . ILE A 1 175 ? -0.522 0.096 -0.394 1.00 96.94 175 ILE A C 1
ATOM 1416 O O . ILE A 1 175 ? 0.557 0.687 -0.343 1.00 96.94 175 ILE A O 1
ATOM 1420 N N . LEU A 1 176 ? -1.397 0.118 0.612 1.00 95.56 176 LEU A N 1
ATOM 1421 C CA . LEU A 1 176 ? -1.172 0.848 1.856 1.00 95.56 176 LEU A CA 1
ATOM 1422 C C . LEU A 1 176 ? -0.513 -0.078 2.886 1.00 95.56 176 LEU A C 1
ATOM 1424 O O . LEU A 1 176 ? -1.149 -0.988 3.416 1.00 95.56 176 LEU A O 1
ATOM 1428 N N . ILE A 1 177 ? 0.764 0.168 3.192 1.00 94.19 177 ILE A N 1
ATOM 1429 C CA . ILE A 1 177 ? 1.529 -0.601 4.186 1.00 94.19 177 ILE A CA 1
ATOM 1430 C C . ILE A 1 177 ? 1.604 0.197 5.489 1.00 94.19 177 ILE A C 1
ATOM 1432 O O . ILE A 1 177 ? 2.380 1.144 5.616 1.00 94.19 177 ILE A O 1
ATOM 1436 N N . THR A 1 178 ? 0.799 -0.205 6.470 1.00 91.56 178 THR A N 1
ATOM 1437 C CA . THR A 1 178 ? 0.748 0.402 7.808 1.00 91.56 178 THR A CA 1
ATOM 1438 C C . THR A 1 178 ? 1.418 -0.482 8.863 1.00 91.56 178 THR A C 1
ATOM 1440 O O . THR A 1 178 ? 1.667 -1.666 8.645 1.00 91.56 178 THR A O 1
ATOM 1443 N N . GLY A 1 179 ? 1.747 0.106 10.011 1.00 88.69 179 GLY A N 1
ATOM 1444 C CA . GLY A 1 179 ? 2.361 -0.575 11.146 1.00 88.69 179 GLY A CA 1
ATOM 1445 C C . GLY A 1 179 ? 3.175 0.375 12.016 1.00 88.69 179 GLY A C 1
ATOM 1446 O O . GLY A 1 179 ? 3.661 1.411 11.554 1.00 88.69 179 GLY A O 1
ATOM 1447 N N . GLU A 1 180 ? 3.378 0.012 13.277 1.00 82.12 180 GLU A N 1
ATOM 1448 C CA . GLU A 1 180 ? 4.280 0.751 14.157 1.00 82.12 180 GLU A CA 1
ATOM 1449 C C . GLU A 1 180 ? 5.748 0.617 13.715 1.00 82.12 180 GLU A C 1
ATOM 1451 O O . GLU A 1 180 ? 6.106 -0.066 12.743 1.00 82.12 180 GLU A O 1
ATOM 1456 N N . SER A 1 181 ? 6.625 1.345 14.397 1.00 73.00 181 SER A N 1
ATOM 1457 C CA . SER A 1 181 ? 8.062 1.216 14.194 1.00 73.00 181 SER A CA 1
ATOM 1458 C C . SER A 1 181 ? 8.536 -0.189 14.594 1.00 73.00 181 SER A C 1
ATOM 1460 O O . SER A 1 181 ? 8.023 -0.759 15.549 1.00 73.00 181 SER A O 1
ATOM 1462 N N . GLY A 1 182 ? 9.438 -0.794 13.816 1.00 76.38 182 GLY A N 1
ATOM 1463 C CA . GLY A 1 182 ? 9.849 -2.198 13.999 1.00 76.38 182 GLY A CA 1
ATOM 1464 C C . GLY A 1 182 ? 8.901 -3.263 13.413 1.00 76.38 182 GLY A C 1
ATOM 1465 O O . GLY A 1 182 ? 9.286 -4.427 13.313 1.00 76.38 182 GLY A O 1
ATOM 1466 N N . ALA A 1 183 ? 7.711 -2.891 12.923 1.00 86.12 183 ALA A N 1
ATOM 1467 C CA . ALA A 1 183 ? 6.752 -3.844 12.340 1.00 86.12 183 ALA A CA 1
ATOM 1468 C C . ALA A 1 183 ? 7.195 -4.463 10.993 1.00 86.12 183 ALA A C 1
ATOM 1470 O O . ALA A 1 183 ? 6.559 -5.386 10.499 1.00 86.12 183 ALA A O 1
ATOM 1471 N N . GLY A 1 184 ? 8.272 -3.960 10.375 1.00 85.06 184 GLY A N 1
ATOM 1472 C CA . GLY A 1 184 ? 8.776 -4.467 9.090 1.00 85.06 184 GLY A CA 1
ATOM 1473 C C . GLY A 1 184 ? 8.160 -3.810 7.848 1.00 85.06 184 GLY A C 1
ATOM 1474 O O . GLY A 1 184 ? 8.213 -4.394 6.766 1.00 85.06 184 GLY A O 1
ATOM 1475 N N . LYS A 1 185 ? 7.599 -2.595 7.969 1.00 86.94 185 LYS A N 1
ATOM 1476 C CA . LYS A 1 185 ? 7.024 -1.833 6.839 1.00 86.94 185 LYS A CA 1
ATOM 1477 C C . LYS A 1 185 ? 8.009 -1.679 5.678 1.00 86.94 185 LYS A C 1
ATOM 1479 O O . LYS A 1 185 ? 7.724 -2.139 4.582 1.00 86.94 185 LYS A O 1
ATOM 1484 N N . THR A 1 186 ? 9.192 -1.119 5.945 1.00 79.88 186 THR A N 1
ATOM 1485 C CA . THR A 1 186 ? 10.239 -0.862 4.941 1.00 79.88 186 THR A CA 1
ATOM 1486 C C . THR A 1 186 ? 10.658 -2.135 4.210 1.00 79.88 186 THR A C 1
ATOM 1488 O O . THR A 1 186 ? 10.842 -2.122 2.996 1.00 79.88 186 THR A O 1
ATOM 1491 N N . VAL A 1 187 ? 10.758 -3.257 4.932 1.00 84.00 187 VAL A N 1
ATOM 1492 C CA . VAL A 1 187 ? 11.087 -4.560 4.341 1.00 84.00 187 VAL A CA 1
ATOM 1493 C C . VAL A 1 187 ? 9.970 -5.016 3.406 1.00 84.00 187 VAL A C 1
ATOM 1495 O O . VAL A 1 187 ? 10.255 -5.363 2.265 1.00 84.00 187 VAL A O 1
ATOM 1498 N N . ASN A 1 188 ? 8.706 -4.958 3.834 1.00 91.75 188 ASN A N 1
ATOM 1499 C CA . ASN A 1 188 ? 7.577 -5.319 2.973 1.00 91.75 188 ASN A CA 1
ATOM 1500 C C . ASN A 1 188 ? 7.479 -4.404 1.743 1.00 91.75 188 ASN A C 1
ATOM 1502 O O . ASN A 1 188 ? 7.308 -4.911 0.640 1.00 91.75 188 ASN A O 1
ATOM 1506 N N . THR A 1 189 ? 7.681 -3.090 1.889 1.00 89.69 189 THR A N 1
ATOM 1507 C CA . THR A 1 189 ? 7.742 -2.152 0.755 1.00 89.69 189 THR A CA 1
ATOM 1508 C C . THR A 1 189 ? 8.831 -2.555 -0.241 1.00 89.69 189 THR A C 1
ATOM 1510 O O . THR A 1 189 ? 8.552 -2.658 -1.433 1.00 89.69 189 THR A O 1
ATOM 1513 N N . LYS A 1 190 ? 10.048 -2.864 0.236 1.00 84.56 190 LYS A N 1
ATOM 1514 C CA . LYS A 1 190 ? 11.149 -3.358 -0.612 1.00 84.56 190 LYS A CA 1
ATOM 1515 C C . LYS A 1 190 ? 10.754 -4.647 -1.346 1.00 84.56 190 LYS A C 1
ATOM 1517 O O . LYS A 1 190 ? 10.983 -4.751 -2.546 1.00 84.56 190 LYS A O 1
ATOM 1522 N N . ARG A 1 191 ? 10.107 -5.602 -0.666 1.00 90.38 191 ARG A N 1
ATOM 1523 C CA . ARG A 1 191 ? 9.655 -6.868 -1.279 1.00 90.38 191 ARG A CA 1
ATOM 1524 C C . ARG A 1 191 ? 8.560 -6.677 -2.329 1.00 90.38 191 ARG A C 1
ATOM 1526 O O . ARG A 1 191 ? 8.601 -7.353 -3.349 1.00 90.38 191 ARG A O 1
ATOM 1533 N N . VAL A 1 192 ? 7.623 -5.753 -2.117 1.00 93.25 192 VAL A N 1
ATOM 1534 C CA . VAL A 1 192 ? 6.586 -5.405 -3.106 1.00 93.25 192 VAL A CA 1
ATOM 1535 C C . VAL A 1 192 ? 7.214 -4.802 -4.367 1.00 93.25 192 VAL A C 1
ATOM 1537 O O . VAL A 1 192 ? 6.895 -5.231 -5.472 1.00 93.25 192 VAL A O 1
ATOM 1540 N N . ILE A 1 193 ? 8.152 -3.861 -4.212 1.00 88.62 193 ILE A N 1
ATOM 1541 C CA . ILE A 1 193 ? 8.870 -3.248 -5.344 1.00 88.62 193 ILE A CA 1
ATOM 1542 C C . ILE A 1 193 ? 9.653 -4.311 -6.127 1.00 88.62 193 ILE A C 1
ATOM 1544 O O . ILE A 1 193 ? 9.544 -4.376 -7.350 1.00 88.62 193 ILE A O 1
ATOM 1548 N N . GLN A 1 194 ? 10.388 -5.180 -5.424 1.00 84.75 194 GLN A N 1
ATOM 1549 C CA . GLN A 1 194 ? 11.129 -6.292 -6.034 1.00 84.75 194 GLN A CA 1
ATOM 1550 C C . GLN A 1 194 ? 10.212 -7.250 -6.801 1.00 84.75 194 GLN A C 1
ATOM 1552 O O . GLN A 1 194 ? 10.567 -7.720 -7.882 1.00 84.75 194 GLN A O 1
ATOM 1557 N N . TYR A 1 195 ? 9.018 -7.525 -6.268 1.00 91.50 195 TYR A N 1
ATOM 1558 C CA . TYR A 1 195 ? 8.033 -8.360 -6.948 1.00 91.50 195 TYR A CA 1
ATOM 1559 C C . TYR A 1 195 ? 7.619 -7.747 -8.290 1.00 91.50 195 TYR A C 1
ATOM 1561 O O . TYR A 1 195 ? 7.727 -8.407 -9.323 1.00 91.50 195 TYR A O 1
ATOM 1569 N N . PHE A 1 196 ? 7.225 -6.469 -8.289 1.00 91.00 196 PHE A N 1
ATOM 1570 C CA . PHE A 1 196 ? 6.838 -5.745 -9.501 1.00 91.00 196 PHE A CA 1
ATOM 1571 C C . PHE A 1 196 ? 7.954 -5.681 -10.543 1.00 91.00 196 PHE A C 1
ATOM 1573 O O . PHE A 1 196 ? 7.701 -5.909 -11.726 1.00 91.00 196 PHE A O 1
ATOM 1580 N N . ALA A 1 197 ? 9.189 -5.424 -10.114 1.00 82.75 197 ALA A N 1
ATOM 1581 C CA . ALA A 1 197 ? 10.339 -5.429 -11.008 1.00 82.75 197 ALA A CA 1
ATOM 1582 C C . ALA A 1 197 ? 10.543 -6.804 -11.661 1.00 82.75 197 ALA A C 1
ATOM 1584 O O . ALA A 1 197 ? 10.662 -6.906 -12.883 1.00 82.75 197 ALA A O 1
ATOM 1585 N N . THR A 1 198 ? 10.484 -7.873 -10.865 1.00 83.88 198 THR A N 1
ATOM 1586 C CA . THR A 1 198 ? 10.697 -9.242 -11.350 1.00 83.88 198 THR A CA 1
ATOM 1587 C C . THR A 1 198 ? 9.652 -9.649 -12.393 1.00 83.88 198 THR A C 1
ATOM 1589 O O . THR A 1 198 ? 9.998 -10.197 -13.442 1.00 83.88 198 THR A O 1
ATOM 1592 N N . ILE A 1 199 ? 8.367 -9.373 -12.142 1.00 85.44 199 ILE A N 1
ATOM 1593 C CA . ILE A 1 199 ? 7.290 -9.782 -13.058 1.00 85.44 199 ILE A CA 1
ATOM 1594 C C . ILE A 1 199 ? 7.232 -8.917 -14.326 1.00 85.44 199 ILE A C 1
ATOM 1596 O O . ILE A 1 199 ? 6.887 -9.433 -15.390 1.00 85.44 199 ILE A O 1
ATOM 1600 N N . ALA A 1 200 ? 7.615 -7.639 -14.241 1.00 75.19 200 ALA A N 1
ATOM 1601 C CA . ALA A 1 200 ? 7.567 -6.705 -15.365 1.00 75.19 200 ALA A CA 1
ATOM 1602 C C . ALA A 1 200 ? 8.754 -6.852 -16.339 1.00 75.19 200 ALA A C 1
ATOM 1604 O O . ALA A 1 200 ? 8.638 -6.479 -17.509 1.00 75.19 200 ALA A O 1
ATOM 1605 N N . VAL A 1 201 ? 9.884 -7.417 -15.890 1.00 68.75 201 VAL A N 1
ATOM 1606 C CA . VAL A 1 201 ? 11.090 -7.646 -16.715 1.00 68.75 201 VAL A CA 1
ATOM 1607 C C . VAL A 1 201 ? 11.025 -8.957 -17.514 1.00 68.75 201 VAL A C 1
ATOM 1609 O O . VAL A 1 201 ? 11.679 -9.077 -18.550 1.00 68.75 201 VAL A O 1
ATOM 1612 N N . ALA A 1 202 ? 10.180 -9.916 -17.122 1.00 55.34 202 ALA A N 1
ATOM 1613 C CA . ALA A 1 202 ? 10.105 -11.270 -17.691 1.00 55.34 202 ALA A CA 1
ATOM 1614 C C . ALA A 1 202 ? 9.679 -11.378 -19.184 1.00 55.34 202 ALA A C 1
ATOM 1616 O O . ALA A 1 202 ? 9.417 -12.478 -19.663 1.00 55.34 202 ALA A O 1
ATOM 1617 N N . GLY A 1 203 ? 9.617 -10.267 -19.931 1.00 46.41 203 GLY A N 1
ATOM 1618 C CA . GLY A 1 203 ? 9.280 -10.201 -21.361 1.00 46.41 203 GLY A CA 1
ATOM 1619 C C . GLY A 1 203 ? 10.275 -9.409 -22.227 1.00 46.41 203 GLY A C 1
ATOM 1620 O O . GLY A 1 203 ? 9.901 -8.925 -23.299 1.00 46.41 203 GLY A O 1
ATOM 1621 N N . GLY A 1 204 ? 11.512 -9.193 -21.767 1.00 44.16 204 GLY A N 1
ATOM 1622 C CA . GLY A 1 204 ? 12.580 -8.546 -22.539 1.00 44.16 204 GLY A CA 1
ATOM 1623 C C . GLY A 1 204 ? 13.915 -9.271 -22.371 1.00 44.16 204 GLY A C 1
ATOM 1624 O O . GLY A 1 204 ? 14.231 -9.737 -21.279 1.00 44.16 204 GLY A O 1
ATOM 1625 N N . LYS A 1 205 ? 14.704 -9.377 -23.451 1.00 37.22 205 LYS A N 1
ATOM 1626 C CA . LYS A 1 205 ? 16.114 -9.788 -23.358 1.00 37.22 205 LYS A CA 1
ATOM 1627 C C . LYS A 1 205 ? 16.795 -8.917 -22.299 1.00 37.22 205 LYS A C 1
ATOM 1629 O O . LYS A 1 205 ? 16.626 -7.700 -22.340 1.00 37.22 205 LYS A O 1
ATOM 1634 N N . LYS A 1 206 ? 17.564 -9.533 -21.389 1.00 40.28 206 LYS A N 1
ATOM 1635 C CA . LYS A 1 206 ? 18.550 -8.812 -20.572 1.00 40.28 206 LYS A CA 1
ATOM 1636 C C . LYS A 1 206 ? 19.357 -7.943 -21.533 1.00 40.28 206 LYS A C 1
ATOM 1638 O O . LYS A 1 206 ? 20.020 -8.479 -22.415 1.00 40.28 206 LYS A O 1
ATOM 1643 N N . THR A 1 207 ? 19.212 -6.629 -21.439 1.00 40.69 207 THR A N 1
ATOM 1644 C CA . THR A 1 207 ? 20.072 -5.711 -22.177 1.00 40.69 207 THR A CA 1
ATOM 1645 C C . THR A 1 207 ? 21.463 -5.858 -21.591 1.00 40.69 207 THR A C 1
ATOM 1647 O O . THR A 1 207 ? 21.634 -5.673 -20.385 1.00 40.69 207 THR A O 1
ATOM 1650 N N . ASP A 1 208 ? 22.415 -6.256 -22.431 1.00 37.59 208 ASP A N 1
ATOM 1651 C CA . ASP A 1 208 ? 23.833 -6.297 -22.094 1.00 37.59 208 ASP A CA 1
ATOM 1652 C C . ASP A 1 208 ? 24.276 -4.974 -21.457 1.00 37.59 208 ASP A C 1
ATOM 1654 O O . ASP A 1 208 ? 23.733 -3.913 -21.771 1.00 37.59 208 ASP A O 1
ATOM 1658 N N . ASN A 1 209 ? 25.254 -5.053 -20.552 1.00 36.56 209 ASN A N 1
ATOM 1659 C CA . ASN A 1 209 ? 25.874 -3.912 -19.880 1.00 36.56 209 ASN A CA 1
ATOM 1660 C C . ASN A 1 209 ? 26.270 -2.822 -20.893 1.00 36.56 209 ASN A C 1
ATOM 1662 O O . ASN A 1 209 ? 27.289 -2.941 -21.571 1.00 36.56 209 ASN A O 1
ATOM 1666 N N . ILE A 1 210 ? 25.478 -1.748 -20.971 1.00 41.72 210 ILE A N 1
ATOM 1667 C CA . ILE A 1 210 ? 25.822 -0.533 -21.714 1.00 41.72 210 ILE A CA 1
ATOM 1668 C C . ILE A 1 210 ? 26.652 0.352 -20.770 1.00 41.72 210 ILE A C 1
ATOM 1670 O O . ILE A 1 210 ? 26.134 0.746 -19.722 1.00 41.72 210 ILE A O 1
ATOM 1674 N N . PRO A 1 211 ? 27.911 0.693 -21.098 1.00 32.31 211 PRO A N 1
ATOM 1675 C CA . PRO A 1 211 ? 28.705 1.619 -20.295 1.00 32.31 211 PRO A CA 1
ATOM 1676 C C . PRO A 1 211 ? 28.052 3.011 -20.295 1.00 32.31 211 PRO A C 1
ATOM 1678 O O . PRO A 1 211 ? 27.762 3.546 -21.363 1.00 32.31 211 PRO A O 1
ATOM 1681 N N . GLY A 1 212 ? 27.816 3.600 -19.116 1.00 43.41 212 GLY A N 1
ATOM 1682 C CA . GLY A 1 212 ? 27.337 4.987 -18.971 1.00 43.41 212 GLY A CA 1
ATOM 1683 C C . GLY A 1 212 ? 25.875 5.175 -18.536 1.00 43.41 212 GLY A C 1
ATOM 1684 O O . GLY A 1 212 ? 25.452 6.308 -18.334 1.00 43.41 212 GLY A O 1
ATOM 1685 N N . LYS A 1 213 ? 25.101 4.101 -18.338 1.00 43.53 213 LYS A N 1
ATOM 1686 C CA . LYS A 1 213 ? 23.905 4.121 -17.473 1.00 43.53 213 LYS A CA 1
ATOM 1687 C C . LYS A 1 213 ? 24.265 3.442 -16.155 1.00 43.53 213 LYS A C 1
ATOM 1689 O O . LYS A 1 213 ? 25.078 2.522 -16.172 1.00 43.53 213 LYS A O 1
ATOM 1694 N N . MET A 1 214 ? 23.674 3.894 -15.046 1.00 43.19 214 MET A N 1
ATOM 1695 C CA . MET A 1 214 ? 23.789 3.251 -13.730 1.00 43.19 214 MET A CA 1
ATOM 1696 C C . MET A 1 214 ? 23.797 1.720 -13.895 1.00 43.19 214 MET A C 1
ATOM 1698 O O . MET A 1 214 ? 22.886 1.168 -14.517 1.00 43.19 214 MET A O 1
ATOM 1702 N N . GLN A 1 215 ? 24.838 1.048 -13.399 1.00 46.03 215 GLN A N 1
ATOM 1703 C CA . GLN A 1 215 ? 24.864 -0.412 -13.326 1.00 46.03 215 GLN A CA 1
ATOM 1704 C C . GLN A 1 215 ? 23.724 -0.841 -12.398 1.00 46.03 215 GLN A C 1
ATOM 1706 O O . GLN A 1 215 ? 23.816 -0.670 -11.189 1.00 46.03 215 GLN A O 1
ATOM 1711 N N . GLY A 1 216 ? 22.632 -1.343 -12.969 1.00 53.50 216 GLY A N 1
ATOM 1712 C CA . GLY A 1 216 ? 21.503 -1.847 -12.195 1.00 53.50 216 GLY A CA 1
ATOM 1713 C C . GLY A 1 216 ? 20.171 -1.688 -12.913 1.00 53.50 216 GLY A C 1
ATOM 1714 O O . GLY A 1 216 ? 19.972 -0.786 -13.732 1.00 53.50 216 GLY A O 1
ATOM 1715 N N . SER A 1 217 ? 19.244 -2.590 -12.628 1.00 61.00 217 SER A N 1
ATOM 1716 C CA . SER A 1 217 ? 17.857 -2.502 -13.090 1.00 61.00 217 SER A CA 1
ATOM 1717 C C . SER A 1 217 ? 17.175 -1.288 -12.444 1.00 61.00 217 SER A C 1
ATOM 1719 O O . SER A 1 217 ? 17.615 -0.773 -11.421 1.00 61.00 217 SER A O 1
ATOM 1721 N N . LEU A 1 218 ? 16.043 -0.833 -12.992 1.00 63.31 218 LEU A N 1
ATOM 1722 C CA . LEU A 1 218 ? 15.224 0.222 -12.366 1.00 63.31 218 LEU A CA 1
ATOM 1723 C C . LEU A 1 218 ? 14.834 -0.128 -10.906 1.00 63.31 218 LEU A C 1
ATOM 1725 O O . LEU A 1 218 ? 14.580 0.759 -10.097 1.00 63.31 218 LEU A O 1
ATOM 1729 N N . GLU A 1 219 ? 14.849 -1.417 -10.547 1.00 62.56 219 GLU A N 1
ATOM 1730 C CA . GLU A 1 219 ? 14.717 -1.900 -9.167 1.00 62.56 219 GLU A CA 1
ATOM 1731 C C . GLU A 1 219 ? 15.854 -1.435 -8.250 1.00 62.56 219 GLU A C 1
ATOM 1733 O O . GLU A 1 219 ? 15.586 -0.941 -7.152 1.00 62.56 219 GLU A O 1
ATOM 1738 N N . ASP A 1 220 ? 17.099 -1.532 -8.720 1.00 67.69 220 ASP A N 1
ATOM 1739 C CA . ASP A 1 220 ? 18.291 -1.141 -7.979 1.00 67.69 220 ASP A CA 1
ATOM 1740 C C . ASP A 1 220 ? 18.268 0.364 -7.752 1.00 67.69 220 ASP A C 1
ATOM 1742 O O . ASP A 1 220 ? 18.572 0.812 -6.658 1.00 67.69 220 ASP A O 1
ATOM 1746 N N . GLN A 1 221 ? 17.778 1.137 -8.726 1.00 71.19 221 GLN A N 1
ATOM 1747 C CA . GLN A 1 221 ? 17.646 2.594 -8.626 1.00 71.19 221 GLN A CA 1
ATOM 1748 C C . GLN A 1 221 ? 16.608 3.020 -7.573 1.00 71.19 221 GLN A C 1
ATOM 1750 O O . GLN A 1 221 ? 16.872 3.894 -6.747 1.00 71.19 221 GLN A O 1
ATOM 1755 N N . ILE A 1 222 ? 15.432 2.377 -7.538 1.00 70.12 222 ILE A N 1
ATOM 1756 C CA . ILE A 1 222 ? 14.401 2.671 -6.522 1.00 70.12 222 ILE A CA 1
ATOM 1757 C C . ILE A 1 222 ? 14.886 2.266 -5.122 1.00 70.12 222 ILE A C 1
ATOM 1759 O O . ILE A 1 222 ? 14.597 2.947 -4.133 1.00 70.12 222 ILE A O 1
ATOM 1763 N N . ILE A 1 223 ? 15.608 1.146 -5.015 1.00 70.00 223 ILE A N 1
ATOM 1764 C CA . ILE A 1 223 ? 16.155 0.670 -3.740 1.00 70.00 223 ILE A CA 1
ATOM 1765 C C . ILE A 1 223 ? 17.317 1.556 -3.278 1.00 70.00 223 ILE A C 1
ATOM 1767 O O . ILE A 1 223 ? 17.379 1.871 -2.085 1.00 70.00 223 ILE A O 1
ATOM 1771 N N . ALA A 1 224 ? 18.164 1.994 -4.207 1.00 72.12 224 ALA A N 1
ATOM 1772 C CA . ALA A 1 224 ? 19.298 2.887 -4.002 1.00 72.12 224 ALA A CA 1
ATOM 1773 C C . ALA A 1 224 ? 18.883 4.260 -3.464 1.00 72.12 224 ALA A C 1
ATOM 1775 O O . ALA A 1 224 ? 19.634 4.869 -2.720 1.00 72.12 224 ALA A O 1
ATOM 1776 N N . ALA A 1 225 ? 17.660 4.728 -3.724 1.00 77.50 225 ALA A N 1
ATOM 1777 C CA . ALA A 1 225 ? 17.166 5.966 -3.117 1.00 77.50 225 ALA A CA 1
ATOM 1778 C C . ALA A 1 225 ? 16.924 5.858 -1.593 1.00 77.50 225 ALA A C 1
ATOM 1780 O O . ALA A 1 225 ? 16.700 6.873 -0.932 1.00 77.50 225 ALA A O 1
ATOM 1781 N N . ASN A 1 226 ? 16.903 4.648 -1.009 1.00 80.38 226 ASN A N 1
ATOM 1782 C CA . ASN A 1 226 ? 16.580 4.481 0.411 1.00 80.38 226 ASN A CA 1
ATOM 1783 C C . ASN A 1 226 ? 17.667 5.011 1.353 1.00 80.38 226 ASN A C 1
ATOM 1785 O O . ASN A 1 226 ? 17.272 5.802 2.198 1.00 80.38 226 ASN A O 1
ATOM 1789 N N . PRO A 1 227 ? 18.966 4.660 1.241 1.00 86.75 227 PRO A N 1
ATOM 1790 C CA . PRO A 1 227 ? 20.010 5.231 2.100 1.00 86.75 227 PRO A CA 1
ATOM 1791 C C . PRO A 1 227 ? 19.915 6.754 2.235 1.00 86.75 227 PRO A C 1
ATOM 1793 O O . PRO A 1 227 ? 19.839 7.267 3.346 1.00 86.75 227 PRO A O 1
ATOM 1796 N N . LEU A 1 228 ? 19.744 7.464 1.114 1.00 86.81 228 LEU A N 1
ATOM 1797 C CA . LEU A 1 228 ? 19.573 8.916 1.106 1.00 86.81 228 LEU A CA 1
ATOM 1798 C C . LEU A 1 228 ? 18.321 9.373 1.878 1.00 86.81 228 LEU A C 1
ATOM 1800 O O . LEU A 1 228 ? 18.383 10.248 2.740 1.00 86.81 228 LEU A O 1
ATOM 1804 N N . LEU A 1 229 ? 17.164 8.769 1.601 1.00 88.19 229 LEU A N 1
ATOM 1805 C CA . LEU A 1 229 ? 15.917 9.111 2.293 1.00 88.19 229 LEU A CA 1
ATOM 1806 C C . LEU A 1 229 ? 15.938 8.725 3.780 1.00 88.19 229 LEU A C 1
ATOM 1808 O O . LEU A 1 229 ? 15.310 9.397 4.597 1.00 88.19 229 LEU A O 1
ATOM 1812 N N . GLU A 1 230 ? 16.632 7.648 4.138 1.00 89.69 230 GLU A N 1
ATOM 1813 C CA . GLU A 1 230 ? 16.790 7.195 5.516 1.00 89.69 230 GLU A CA 1
ATOM 1814 C C . GLU A 1 230 ? 17.753 8.118 6.282 1.00 89.69 230 GLU A C 1
ATOM 1816 O O . GLU A 1 230 ? 17.440 8.500 7.407 1.00 89.69 230 GLU A O 1
ATOM 1821 N N . ALA A 1 231 ? 18.844 8.584 5.667 1.00 92.88 231 ALA A N 1
ATOM 1822 C CA . ALA A 1 231 ? 19.777 9.528 6.284 1.00 92.88 231 ALA A CA 1
ATOM 1823 C C . ALA A 1 231 ? 19.094 10.848 6.696 1.00 92.88 231 ALA A C 1
ATOM 1825 O O . ALA A 1 231 ? 19.260 11.317 7.826 1.00 92.88 231 ALA A O 1
ATOM 1826 N N . TYR A 1 232 ? 18.281 11.423 5.804 1.00 93.50 232 TYR A N 1
ATOM 1827 C CA . TYR A 1 232 ? 17.618 12.719 6.017 1.00 93.50 232 TYR A CA 1
ATOM 1828 C C . TYR A 1 232 ? 16.221 12.629 6.645 1.00 93.50 232 TYR A C 1
ATOM 1830 O O . TYR A 1 232 ? 15.704 13.630 7.140 1.00 93.50 232 TYR A O 1
ATOM 1838 N N . GLY A 1 233 ? 15.581 11.461 6.593 1.00 92.69 233 GLY A N 1
ATOM 1839 C CA . GLY A 1 233 ? 14.176 11.286 6.967 1.00 92.69 233 GLY A CA 1
ATOM 1840 C C . GLY A 1 233 ? 13.925 10.248 8.059 1.00 92.69 233 GLY A C 1
ATOM 1841 O O . GLY A 1 233 ? 12.806 10.184 8.583 1.00 92.69 233 GLY A O 1
ATOM 1842 N N . ASN A 1 234 ? 14.931 9.461 8.451 1.00 92.88 234 ASN A N 1
ATOM 1843 C CA . ASN A 1 234 ? 14.828 8.545 9.580 1.00 92.88 234 ASN A CA 1
ATOM 1844 C C . ASN A 1 234 ? 15.662 9.012 10.773 1.00 92.88 234 ASN A C 1
ATOM 1846 O O . ASN A 1 234 ? 16.665 9.711 10.651 1.00 92.88 234 ASN A O 1
ATOM 1850 N N . ALA A 1 235 ? 15.218 8.593 11.951 1.00 94.69 235 ALA A N 1
ATOM 1851 C CA . ALA A 1 235 ? 15.888 8.882 13.203 1.00 94.69 235 ALA A CA 1
ATOM 1852 C C . ALA A 1 235 ? 15.679 7.753 14.209 1.00 94.69 235 ALA A C 1
ATOM 1854 O O . ALA A 1 235 ? 14.719 6.974 14.112 1.00 94.69 235 ALA A O 1
ATOM 1855 N N . LYS A 1 236 ? 16.535 7.725 15.231 1.00 94.50 236 LYS A N 1
ATOM 1856 C CA . LYS A 1 236 ? 16.323 6.863 16.391 1.00 94.50 236 LYS A CA 1
ATOM 1857 C C . LYS A 1 236 ? 15.242 7.440 17.292 1.00 94.50 236 LYS A C 1
ATOM 1859 O O . LYS A 1 236 ? 15.330 8.575 17.758 1.00 94.50 236 LYS A O 1
ATOM 1864 N N . THR A 1 237 ? 14.243 6.615 17.564 1.00 90.94 237 THR A N 1
ATOM 1865 C CA . THR A 1 237 ? 13.136 6.882 18.489 1.00 90.94 237 THR A CA 1
ATOM 1866 C C . THR A 1 237 ? 13.191 5.910 19.660 1.00 90.94 237 THR A C 1
ATOM 1868 O O . THR A 1 237 ? 13.923 4.925 19.612 1.00 90.94 237 THR A O 1
ATOM 1871 N N . VAL A 1 238 ? 12.362 6.117 20.684 1.00 88.50 238 VAL A N 1
ATOM 1872 C CA . VAL A 1 238 ? 12.299 5.198 21.839 1.00 88.50 238 VAL A CA 1
ATOM 1873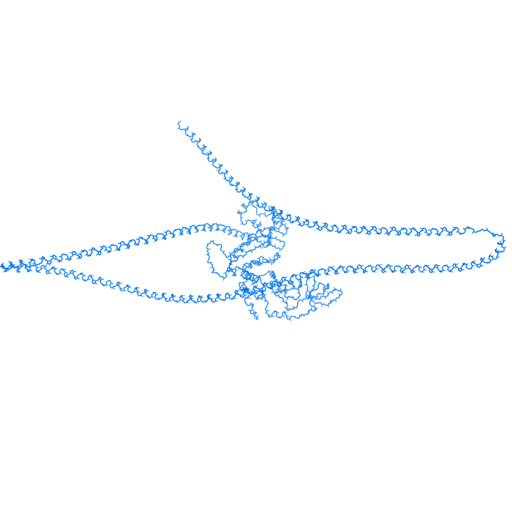 C C . VAL A 1 238 ? 11.970 3.749 21.434 1.00 88.50 238 VAL A C 1
ATOM 1875 O O . VAL A 1 238 ? 12.416 2.811 22.087 1.00 88.50 238 VAL A O 1
ATOM 1878 N N . ARG A 1 239 ? 11.189 3.549 20.361 1.00 81.44 239 ARG A N 1
ATOM 1879 C CA . ARG A 1 239 ? 10.703 2.220 19.933 1.00 81.44 239 ARG A CA 1
ATOM 1880 C C . ARG A 1 239 ? 11.467 1.597 18.761 1.00 81.44 239 ARG A C 1
ATOM 1882 O O . ARG A 1 239 ? 11.253 0.425 18.471 1.00 81.44 239 ARG A O 1
ATOM 1889 N N . ASN A 1 240 ? 12.278 2.366 18.038 1.00 82.12 240 ASN A N 1
ATOM 1890 C CA . ASN A 1 240 ? 13.005 1.881 16.863 1.00 82.12 240 ASN A CA 1
ATOM 1891 C C . ASN A 1 240 ? 14.188 2.794 16.554 1.00 82.12 240 ASN A C 1
ATOM 1893 O O . ASN A 1 240 ? 14.021 4.015 16.462 1.00 82.12 240 ASN A O 1
ATOM 1897 N N . ASP A 1 241 ? 15.329 2.165 16.310 1.00 89.06 241 ASP A N 1
ATOM 1898 C CA . ASP A 1 241 ? 16.600 2.802 15.996 1.00 89.06 241 ASP A CA 1
ATOM 1899 C C . ASP A 1 241 ? 16.627 3.455 14.607 1.00 89.06 241 ASP A C 1
ATOM 1901 O O . ASP A 1 241 ? 17.299 4.464 14.427 1.00 89.06 241 ASP A O 1
ATOM 1905 N N . ASN A 1 242 ? 15.831 2.968 13.650 1.00 88.62 242 ASN A N 1
ATOM 1906 C CA . ASN A 1 242 ? 15.743 3.526 12.297 1.00 88.62 242 ASN A CA 1
ATOM 1907 C C . ASN A 1 242 ? 14.279 3.797 11.894 1.00 88.62 242 ASN A C 1
ATOM 1909 O O . ASN A 1 242 ? 13.684 3.109 11.062 1.00 88.62 242 ASN A O 1
ATOM 1913 N N . SER A 1 243 ? 13.642 4.750 12.575 1.00 88.56 243 SER A N 1
ATOM 1914 C CA . SER A 1 243 ? 12.220 5.077 12.419 1.00 88.56 243 SER A CA 1
ATOM 1915 C C . SER A 1 243 ? 12.015 6.168 11.367 1.00 88.56 243 SER A C 1
ATOM 1917 O O . SER A 1 243 ? 12.505 7.282 11.546 1.00 88.56 243 SER A O 1
ATOM 1919 N N . SER A 1 244 ? 11.245 5.896 10.309 1.00 89.69 244 SER A N 1
ATOM 1920 C CA . SER A 1 244 ? 10.867 6.924 9.329 1.00 89.69 244 SER A CA 1
ATOM 1921 C C . SER A 1 244 ? 9.964 7.984 9.947 1.00 89.69 244 SER A C 1
ATOM 1923 O O . SER A 1 244 ? 8.946 7.670 10.572 1.00 89.69 244 SER A O 1
ATOM 1925 N N . ARG A 1 245 ? 10.337 9.251 9.766 1.00 92.44 245 ARG A N 1
ATOM 1926 C CA . ARG A 1 245 ? 9.624 10.420 10.303 1.00 92.44 245 ARG A CA 1
ATOM 1927 C C . ARG A 1 245 ? 8.910 11.223 9.219 1.00 92.44 245 ARG A C 1
ATOM 1929 O O . ARG A 1 245 ? 8.635 12.401 9.402 1.00 92.44 245 ARG A O 1
ATOM 1936 N N . PHE A 1 246 ? 8.609 10.574 8.102 1.00 90.12 246 PHE A N 1
ATOM 1937 C CA . PHE A 1 246 ? 7.835 11.099 6.986 1.00 90.12 246 PHE A CA 1
ATOM 1938 C C . PHE A 1 246 ? 6.996 9.969 6.376 1.00 90.12 246 PHE A C 1
ATOM 1940 O O . PHE A 1 246 ? 7.355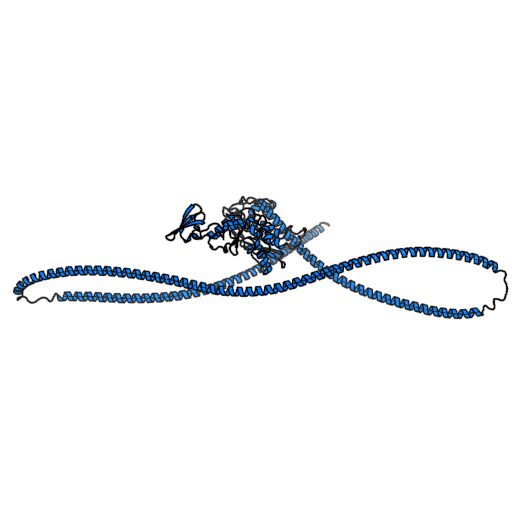 8.791 6.456 1.00 90.12 246 PHE A O 1
ATOM 1947 N N . GLY A 1 247 ? 5.866 10.324 5.774 1.00 87.38 247 GLY A N 1
ATOM 1948 C CA . GLY A 1 247 ? 5.122 9.450 4.878 1.00 87.3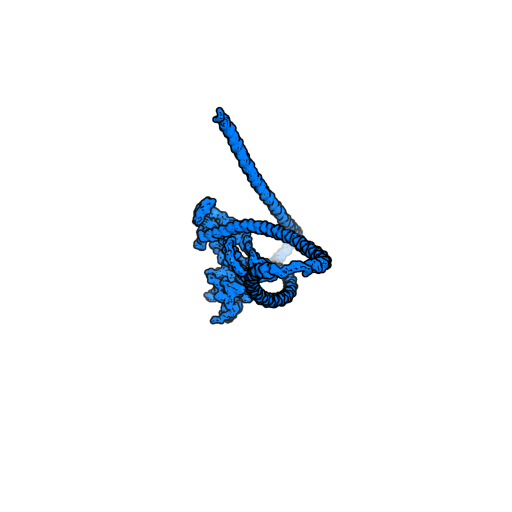8 247 GLY A CA 1
ATOM 1949 C C . GLY A 1 247 ? 5.817 9.379 3.522 1.00 87.38 247 GLY A C 1
ATOM 1950 O O . GLY A 1 247 ? 6.232 10.402 2.984 1.00 87.38 247 GLY A O 1
ATOM 1951 N N . LYS A 1 248 ? 5.934 8.175 2.966 1.00 88.06 248 LYS A N 1
ATOM 1952 C CA . LYS A 1 248 ? 6.534 7.926 1.653 1.00 88.06 248 LYS A CA 1
ATOM 1953 C C . LYS A 1 248 ? 5.487 7.297 0.742 1.00 88.06 248 LYS A C 1
ATOM 1955 O O . LYS A 1 248 ? 4.977 6.224 1.060 1.00 88.06 248 LYS A O 1
ATOM 1960 N N . PHE A 1 249 ? 5.196 7.941 -0.380 1.00 90.81 249 PHE A N 1
ATOM 1961 C CA . PHE A 1 249 ? 4.355 7.396 -1.437 1.00 90.81 249 PHE A CA 1
ATOM 1962 C C . PHE A 1 249 ? 5.220 7.160 -2.670 1.00 90.81 249 PHE A C 1
ATOM 1964 O O . PHE A 1 249 ? 5.801 8.092 -3.214 1.00 90.81 249 PHE A O 1
ATOM 1971 N N . ILE A 1 250 ? 5.360 5.899 -3.069 1.00 90.31 250 ILE A N 1
ATOM 1972 C CA . ILE A 1 250 ? 6.169 5.513 -4.226 1.00 90.31 250 ILE A CA 1
ATOM 1973 C C . ILE A 1 250 ? 5.199 5.158 -5.341 1.00 90.31 250 ILE A C 1
ATOM 1975 O O . ILE A 1 250 ? 4.452 4.186 -5.210 1.00 90.31 250 ILE A O 1
ATOM 1979 N N . ARG A 1 251 ? 5.216 5.926 -6.427 1.00 92.12 251 ARG A N 1
ATOM 1980 C CA . ARG A 1 251 ? 4.488 5.582 -7.645 1.00 92.12 251 ARG A CA 1
ATOM 1981 C C . ARG A 1 251 ? 5.412 4.788 -8.549 1.00 92.12 251 ARG A C 1
ATOM 1983 O O . ARG A 1 251 ? 6.519 5.221 -8.853 1.00 92.12 251 ARG A O 1
ATOM 1990 N N . ILE A 1 252 ? 4.952 3.614 -8.961 1.00 91.00 252 ILE A N 1
ATOM 1991 C CA . ILE A 1 252 ? 5.636 2.765 -9.930 1.00 91.00 252 ILE A CA 1
ATOM 1992 C C . ILE A 1 252 ? 4.785 2.781 -11.190 1.00 91.00 252 ILE A C 1
ATOM 1994 O O . ILE A 1 252 ? 3.649 2.309 -11.180 1.00 91.00 252 ILE A O 1
ATOM 1998 N N . HIS A 1 253 ? 5.324 3.351 -12.259 1.00 91.00 253 HIS A N 1
ATOM 1999 C CA . HIS A 1 253 ? 4.622 3.505 -13.523 1.00 91.00 253 HIS A CA 1
ATOM 2000 C C . HIS A 1 253 ? 4.876 2.297 -14.405 1.00 91.00 253 HIS A C 1
ATOM 2002 O O . HIS A 1 253 ? 6.023 1.899 -14.628 1.00 91.00 253 HIS A O 1
ATOM 2008 N N . PHE A 1 254 ? 3.800 1.750 -14.956 1.00 91.19 254 PHE A N 1
ATOM 2009 C CA . PHE A 1 254 ? 3.853 0.688 -15.947 1.00 91.19 254 PHE A CA 1
ATOM 2010 C C . PHE A 1 254 ? 3.356 1.226 -17.287 1.00 91.19 254 PHE A C 1
ATOM 2012 O O . PHE A 1 254 ? 2.372 1.959 -17.354 1.00 91.19 254 PHE A O 1
ATOM 2019 N N . GLY A 1 255 ? 4.053 0.874 -18.365 1.00 86.62 255 GLY A N 1
ATOM 2020 C CA . GLY A 1 255 ? 3.639 1.198 -19.724 1.00 86.62 255 GLY A CA 1
ATOM 2021 C C . GLY A 1 255 ? 2.418 0.386 -20.162 1.00 86.62 255 GLY A C 1
ATOM 2022 O O . GLY A 1 255 ? 1.978 -0.539 -19.482 1.00 86.62 255 GLY A O 1
ATOM 2023 N N . THR A 1 256 ? 1.914 0.673 -21.362 1.00 84.69 256 THR A N 1
ATOM 2024 C CA . THR A 1 256 ? 0.714 0.030 -21.935 1.00 84.69 256 THR A CA 1
ATOM 2025 C C . THR A 1 256 ? 0.812 -1.492 -22.057 1.00 84.69 256 THR A C 1
ATOM 2027 O O . THR A 1 256 ? -0.206 -2.175 -22.058 1.00 84.69 256 THR A O 1
ATOM 2030 N N . THR A 1 257 ? 2.026 -2.041 -22.133 1.00 84.44 257 THR A N 1
ATOM 2031 C CA . THR A 1 257 ? 2.284 -3.488 -22.195 1.00 84.44 257 THR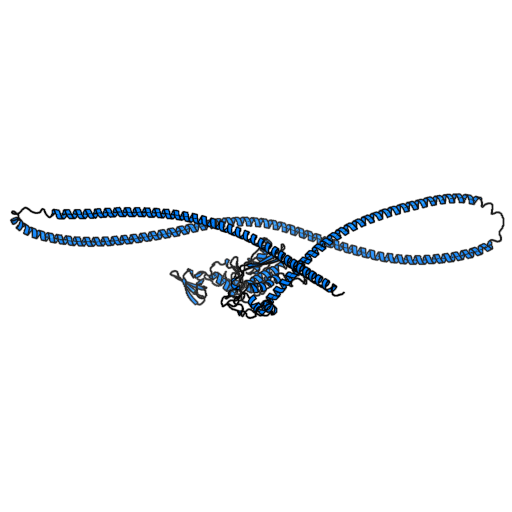 A CA 1
ATOM 2032 C C . THR A 1 257 ? 2.535 -4.119 -20.819 1.00 84.44 257 THR A C 1
ATOM 2034 O O . THR A 1 257 ? 3.049 -5.232 -20.752 1.00 84.44 257 THR A O 1
ATOM 2037 N N . GLY A 1 258 ? 2.305 -3.389 -19.722 1.00 85.12 258 GLY A N 1
ATOM 2038 C CA . GLY A 1 258 ? 2.582 -3.836 -18.352 1.00 85.12 258 GLY A CA 1
ATOM 2039 C C . GLY A 1 258 ? 4.062 -3.894 -17.969 1.00 85.12 258 GLY A C 1
ATOM 2040 O O . GLY A 1 258 ? 4.408 -4.449 -16.927 1.00 85.12 258 GLY A O 1
ATOM 2041 N N . LYS A 1 259 ? 4.953 -3.333 -18.792 1.00 85.19 259 LYS A N 1
ATOM 2042 C CA . LYS A 1 259 ? 6.388 -3.238 -18.489 1.00 85.19 259 LYS A CA 1
ATOM 2043 C C . LYS A 1 259 ? 6.665 -2.037 -17.596 1.00 85.19 259 LYS A C 1
ATOM 2045 O O . LYS A 1 259 ? 5.996 -1.017 -17.717 1.00 85.19 259 LYS A O 1
ATOM 2050 N N . LEU A 1 260 ? 7.670 -2.153 -16.736 1.00 83.00 260 LEU A N 1
ATOM 2051 C CA . LEU A 1 260 ? 8.107 -1.071 -15.861 1.00 83.00 260 LEU A CA 1
ATOM 2052 C C . LEU A 1 260 ? 8.598 0.114 -16.712 1.00 83.00 260 LEU A C 1
ATOM 2054 O O . LEU A 1 260 ? 9.449 -0.076 -17.581 1.00 83.00 260 LEU A O 1
ATOM 2058 N N . ALA A 1 261 ? 8.038 1.303 -16.498 1.00 84.75 261 ALA A N 1
ATOM 2059 C CA . ALA A 1 261 ? 8.330 2.501 -17.285 1.00 84.75 261 ALA A CA 1
ATOM 2060 C C . ALA A 1 261 ? 9.168 3.514 -16.496 1.00 84.75 261 ALA A C 1
ATOM 2062 O O . ALA A 1 261 ? 10.218 3.947 -16.964 1.00 84.75 261 ALA A O 1
ATOM 2063 N N . SER A 1 262 ? 8.721 3.877 -15.296 1.00 84.19 262 SER A N 1
ATOM 2064 C CA . SER A 1 262 ? 9.404 4.833 -14.421 1.00 84.19 262 SER A CA 1
ATOM 2065 C C . SER A 1 262 ? 8.949 4.652 -12.973 1.00 84.19 262 SER A C 1
ATOM 2067 O O . SER A 1 262 ? 8.041 3.870 -12.686 1.00 84.19 262 SER A O 1
ATOM 2069 N N . ALA A 1 263 ? 9.576 5.366 -12.044 1.00 85.88 263 ALA A N 1
ATOM 2070 C CA . ALA A 1 263 ? 9.103 5.471 -10.674 1.00 85.88 263 ALA A CA 1
ATOM 2071 C C . ALA A 1 263 ? 9.363 6.875 -10.136 1.00 85.88 263 ALA A C 1
ATOM 2073 O O . ALA A 1 263 ? 10.326 7.527 -10.538 1.00 85.88 263 ALA A O 1
ATOM 2074 N N . ASP A 1 264 ? 8.519 7.324 -9.218 1.00 88.06 264 ASP A N 1
ATOM 2075 C CA . ASP A 1 264 ? 8.716 8.569 -8.487 1.00 88.06 264 ASP A CA 1
ATOM 2076 C C . ASP A 1 264 ? 8.332 8.399 -7.014 1.00 88.06 264 ASP A C 1
ATOM 2078 O O . ASP A 1 264 ? 7.618 7.467 -6.629 1.00 88.06 264 ASP A O 1
ATOM 2082 N N . ILE A 1 265 ? 8.881 9.273 -6.176 1.00 86.38 265 ILE A N 1
ATOM 2083 C CA . ILE A 1 265 ? 8.702 9.236 -4.729 1.00 86.38 265 ILE A CA 1
ATOM 2084 C C . ILE A 1 265 ? 8.176 10.596 -4.290 1.00 86.38 265 ILE A C 1
ATOM 2086 O O . ILE A 1 265 ? 8.867 11.604 -4.405 1.00 86.38 265 ILE A O 1
ATOM 2090 N N . GLU A 1 266 ? 6.979 10.604 -3.721 1.00 89.69 266 GLU A N 1
ATOM 2091 C CA . GLU A 1 266 ? 6.413 11.754 -3.030 1.00 89.69 266 GLU A CA 1
ATOM 2092 C C . GLU A 1 266 ? 6.552 11.561 -1.518 1.00 89.69 266 GLU A C 1
ATOM 2094 O O . GLU A 1 266 ? 6.304 10.479 -0.969 1.00 89.69 266 GLU A O 1
ATOM 2099 N N . THR A 1 267 ? 6.964 12.619 -0.827 1.00 87.75 267 THR A N 1
ATOM 2100 C CA . THR A 1 267 ? 7.132 12.617 0.625 1.00 87.75 267 THR A CA 1
ATOM 2101 C C . THR A 1 267 ? 6.109 13.534 1.281 1.00 87.75 267 THR A C 1
ATOM 2103 O O . THR A 1 267 ? 5.757 14.594 0.768 1.00 87.75 267 THR A O 1
ATOM 2106 N N . TYR A 1 268 ? 5.609 13.109 2.437 1.00 89.19 268 TYR A N 1
ATOM 2107 C CA . TYR A 1 268 ? 4.531 13.772 3.159 1.00 89.19 268 TYR A CA 1
ATOM 2108 C C . TYR A 1 268 ? 4.896 13.910 4.632 1.00 89.19 268 TYR A C 1
ATOM 2110 O O . TYR A 1 268 ? 5.455 12.991 5.222 1.00 89.19 268 TYR A O 1
ATOM 2118 N N . LEU A 1 269 ? 4.519 15.030 5.254 1.00 92.06 269 LEU A N 1
ATOM 2119 C CA . LEU A 1 269 ? 4.532 15.198 6.715 1.00 92.06 269 LEU A CA 1
ATOM 2120 C C . LEU A 1 269 ? 5.868 14.829 7.397 1.00 92.06 269 LEU A C 1
ATOM 2122 O O . LEU A 1 269 ? 5.873 14.121 8.402 1.00 92.06 269 LEU A O 1
ATOM 2126 N N . LEU A 1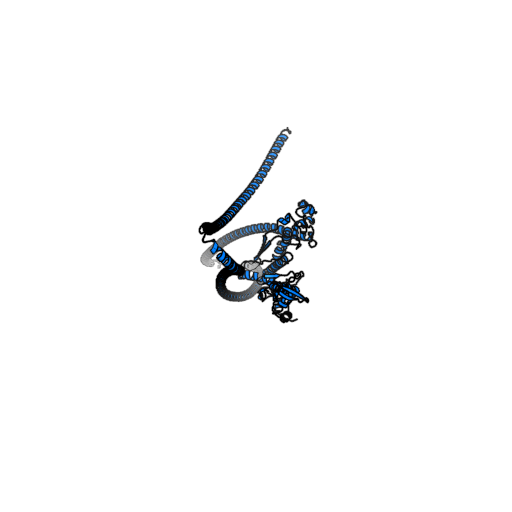 270 ? 7.000 15.310 6.867 1.00 93.19 270 LEU A N 1
ATOM 2127 C CA . LEU A 1 270 ? 8.287 15.203 7.563 1.00 93.19 270 LEU A CA 1
ATOM 2128 C C . LEU A 1 270 ? 8.195 15.874 8.944 1.00 93.19 270 LEU A C 1
ATOM 2130 O O . LEU A 1 270 ? 7.757 17.023 9.052 1.00 93.19 270 LEU A O 1
ATOM 2134 N N . GLU A 1 271 ? 8.629 15.183 9.997 1.00 94.00 271 GLU A N 1
ATOM 2135 C CA . GLU A 1 271 ? 8.643 15.701 11.366 1.00 94.00 271 GLU A CA 1
ATOM 2136 C C . GLU A 1 271 ? 9.714 16.792 11.529 1.00 94.00 271 GLU A C 1
ATOM 2138 O O . GLU A 1 271 ? 10.834 16.555 11.987 1.00 94.00 271 GLU A O 1
ATOM 2143 N N . LYS A 1 272 ? 9.367 18.023 11.144 1.00 91.94 272 LYS A N 1
ATOM 2144 C CA . LYS A 1 272 ? 10.277 19.178 11.183 1.00 91.94 272 LYS A CA 1
ATOM 2145 C C . LYS A 1 272 ? 10.785 19.502 12.590 1.00 91.94 272 LYS A C 1
ATOM 2147 O O . LYS A 1 272 ? 11.919 19.943 12.729 1.00 91.94 272 LYS A O 1
ATOM 2152 N N . SER A 1 273 ? 9.980 19.257 13.628 1.00 93.44 273 SER A N 1
ATOM 2153 C CA . SER A 1 273 ? 10.362 19.512 15.026 1.00 93.44 273 SER A CA 1
ATOM 2154 C C . SER A 1 273 ? 11.623 18.753 15.447 1.00 93.44 273 SER A C 1
ATOM 2156 O O . SER A 1 273 ? 12.385 19.261 16.266 1.00 93.44 273 SER A O 1
ATOM 2158 N N . ARG A 1 274 ? 11.884 17.581 14.853 1.00 95.25 274 ARG A N 1
ATOM 2159 C CA . ARG A 1 274 ? 13.047 16.746 15.175 1.00 95.25 274 ARG A CA 1
ATOM 2160 C C . ARG A 1 274 ? 14.387 17.391 14.824 1.00 95.25 274 ARG A C 1
ATOM 2162 O O . ARG A 1 274 ? 15.390 17.080 15.459 1.00 95.25 274 ARG A O 1
ATOM 2169 N N . VAL A 1 275 ? 14.403 18.302 13.848 1.00 92.19 275 VAL A N 1
ATOM 2170 C CA . VAL A 1 275 ? 15.619 19.023 13.437 1.00 92.19 275 VAL A CA 1
ATOM 2171 C C . VAL A 1 275 ? 16.174 19.864 14.586 1.00 92.19 275 VAL A C 1
ATOM 2173 O O . VAL A 1 275 ? 17.383 19.969 14.738 1.00 92.19 275 VAL A O 1
ATOM 2176 N N . THR A 1 276 ? 15.293 20.446 15.402 1.00 92.94 276 THR A N 1
ATOM 2177 C CA . THR A 1 276 ? 15.667 21.384 16.469 1.00 92.94 276 THR A CA 1
ATOM 2178 C C . THR A 1 276 ? 15.490 20.816 17.874 1.00 92.94 276 THR A C 1
ATOM 2180 O O . THR A 1 276 ? 15.899 21.460 18.836 1.00 92.94 276 THR A O 1
ATOM 2183 N N . PHE A 1 277 ? 14.835 19.660 18.021 1.00 93.81 277 PHE A N 1
ATOM 2184 C CA . PHE A 1 277 ? 14.474 19.098 19.319 1.00 93.81 277 PHE A CA 1
ATOM 2185 C C . PHE A 1 277 ? 14.495 17.567 19.319 1.00 93.81 277 PHE A C 1
ATOM 2187 O O . PHE A 1 277 ? 14.009 16.924 18.389 1.00 93.81 277 PHE A O 1
ATOM 2194 N N . GLN A 1 278 ? 15.001 16.980 20.404 1.00 96.69 278 GLN A N 1
ATOM 2195 C CA . GLN A 1 278 ? 15.001 15.538 20.646 1.00 96.69 278 GLN A CA 1
ATOM 2196 C C . GLN A 1 278 ? 14.583 15.263 22.092 1.00 96.69 278 GLN A C 1
ATOM 2198 O O . GLN A 1 278 ? 14.930 16.014 23.002 1.00 96.69 278 GLN A O 1
ATOM 2203 N N . LEU A 1 279 ? 13.857 14.166 22.313 1.00 94.81 279 LEU A N 1
ATOM 2204 C CA . LEU A 1 279 ? 13.680 13.622 23.660 1.00 94.81 279 LEU A CA 1
ATOM 2205 C C . LEU A 1 279 ? 14.990 12.979 24.140 1.00 94.81 279 LEU A C 1
ATOM 2207 O O . LEU A 1 279 ? 15.824 12.582 23.331 1.00 94.81 279 LEU A O 1
ATOM 2211 N N . SER A 1 280 ? 15.142 12.815 25.456 1.00 94.88 280 SER A N 1
ATOM 2212 C CA . SER A 1 280 ? 16.388 12.332 26.075 1.00 94.88 280 SER A CA 1
ATOM 2213 C C . SER A 1 280 ? 16.874 10.973 25.558 1.00 94.88 280 SER A C 1
ATOM 2215 O O . SER A 1 280 ? 18.075 10.745 25.498 1.00 94.88 280 SER A O 1
ATOM 2217 N N . ALA A 1 281 ? 15.955 10.085 25.171 1.00 94.38 281 ALA A N 1
ATOM 2218 C CA . ALA A 1 281 ? 16.248 8.760 24.620 1.00 94.38 281 ALA A CA 1
ATOM 2219 C C . ALA A 1 281 ? 16.044 8.689 23.093 1.00 94.38 281 ALA A C 1
ATOM 2221 O O . ALA A 1 281 ? 15.779 7.617 22.550 1.00 94.38 281 ALA A O 1
ATOM 2222 N N . GLU A 1 282 ? 16.102 9.815 22.384 1.00 95.62 282 GLU A N 1
ATOM 2223 C CA . GLU A 1 282 ? 15.963 9.881 20.927 1.00 95.62 282 GLU A CA 1
ATOM 2224 C C . GLU A 1 282 ? 17.140 10.613 20.282 1.00 95.62 282 GLU A C 1
ATOM 2226 O O . GLU A 1 282 ? 17.856 11.356 20.948 1.00 95.62 282 GLU A O 1
ATOM 2231 N N . ARG A 1 283 ? 17.312 10.415 18.972 1.00 95.94 283 ARG A N 1
ATOM 2232 C CA . ARG A 1 283 ? 18.247 11.184 18.143 1.00 95.94 283 ARG A CA 1
ATOM 2233 C C . ARG A 1 283 ? 17.497 12.100 17.172 1.00 95.94 283 ARG A C 1
ATOM 2235 O O . ARG A 1 283 ? 16.305 11.911 16.891 1.00 95.94 283 ARG A O 1
ATOM 2242 N N . SER A 1 284 ? 18.225 13.072 16.631 1.00 96.88 284 SER A N 1
ATOM 2243 C CA . SER A 1 284 ? 17.862 13.778 15.401 1.00 96.88 284 SER A CA 1
ATOM 2244 C C . SER A 1 284 ? 18.003 12.841 14.186 1.00 96.88 284 SER A C 1
ATOM 2246 O O . SER A 1 284 ? 18.192 11.631 14.341 1.00 96.88 284 SER A O 1
ATOM 2248 N N . TYR A 1 285 ? 17.883 13.378 12.973 1.00 97.44 285 TYR A N 1
ATOM 2249 C CA . TYR A 1 285 ? 18.093 12.618 11.737 1.00 97.44 285 TYR A CA 1
ATOM 2250 C C . TYR A 1 285 ? 19.526 12.082 11.626 1.00 97.44 285 TYR A C 1
ATOM 2252 O O . TYR A 1 285 ? 20.470 12.736 12.076 1.00 97.44 285 TYR A O 1
ATOM 2260 N N . HIS A 1 286 ? 19.687 10.895 11.033 1.00 96.75 286 HIS A N 1
ATOM 2261 C CA . HIS A 1 286 ? 20.972 10.181 10.999 1.00 96.75 286 HIS A CA 1
ATOM 2262 C C . HIS A 1 286 ? 22.086 10.975 10.320 1.00 96.75 286 HIS A C 1
ATOM 2264 O O . HIS A 1 286 ? 23.218 10.936 10.795 1.00 96.75 286 HIS A O 1
ATOM 2270 N N . ILE A 1 287 ? 21.755 11.747 9.280 1.00 95.25 287 ILE A N 1
ATOM 2271 C CA . ILE A 1 287 ? 22.717 12.535 8.499 1.00 95.25 287 ILE A CA 1
ATOM 2272 C C . ILE A 1 287 ? 23.618 13.425 9.364 1.00 95.25 287 ILE A C 1
ATOM 2274 O O . ILE A 1 287 ? 24.801 13.576 9.075 1.00 95.25 287 ILE A O 1
ATOM 2278 N N . PHE A 1 288 ? 23.099 13.981 10.461 1.00 95.38 288 PHE A N 1
ATOM 2279 C CA . PHE A 1 288 ? 23.901 14.824 11.346 1.00 95.38 288 PHE A CA 1
ATOM 2280 C C . PHE A 1 288 ? 25.019 14.032 12.025 1.00 95.38 288 PHE A C 1
ATOM 2282 O O . PHE A 1 288 ? 26.160 14.484 12.067 1.00 95.38 288 PHE A O 1
ATOM 2289 N N . TYR A 1 289 ? 24.701 12.836 12.516 1.00 96.19 289 TYR A N 1
ATOM 2290 C CA . TYR A 1 289 ? 25.656 11.977 13.212 1.00 96.19 289 TYR A CA 1
ATOM 2291 C C . TYR A 1 289 ? 26.645 11.349 12.233 1.00 96.19 289 TYR A C 1
ATOM 2293 O O . TYR A 1 289 ? 27.840 11.324 12.520 1.00 96.19 289 TYR A O 1
ATOM 2301 N N . GLN A 1 290 ? 26.158 10.951 11.055 1.00 94.38 290 GLN A N 1
ATOM 2302 C CA . GLN A 1 290 ? 26.956 10.497 9.917 1.00 94.38 290 GLN A CA 1
ATOM 2303 C C . GLN A 1 290 ? 28.019 11.532 9.510 1.00 94.38 290 GLN A C 1
ATOM 2305 O O . GLN A 1 290 ? 29.199 11.193 9.436 1.00 94.38 290 GLN A O 1
ATOM 2310 N N . LEU A 1 291 ? 27.642 12.808 9.353 1.00 91.31 291 LEU A N 1
ATOM 2311 C CA . LEU A 1 291 ? 28.582 13.896 9.048 1.00 91.31 291 LEU A CA 1
ATOM 2312 C C . LEU A 1 291 ? 29.616 14.090 10.163 1.00 91.31 291 LEU A C 1
ATOM 2314 O O . LEU A 1 291 ? 30.811 14.163 9.893 1.00 91.31 291 LEU A O 1
ATOM 2318 N N . THR A 1 292 ? 29.183 14.112 11.427 1.00 92.50 292 THR A N 1
ATOM 2319 C CA . THR A 1 292 ? 30.091 14.325 12.570 1.00 92.50 292 THR A CA 1
ATOM 2320 C C . THR A 1 292 ? 31.064 13.172 12.827 1.00 92.50 292 THR A C 1
ATOM 2322 O O . THR A 1 292 ? 31.987 13.337 13.619 1.00 92.50 292 THR A O 1
ATOM 2325 N N . THR A 1 293 ? 30.924 12.026 12.145 1.00 92.25 293 THR A N 1
ATOM 2326 C CA . THR A 1 293 ? 31.923 10.944 12.222 1.00 92.25 293 THR A CA 1
ATOM 2327 C C . THR A 1 293 ? 33.303 11.378 11.727 1.00 92.25 293 THR A C 1
ATOM 2329 O O . THR A 1 293 ? 34.305 10.778 12.114 1.00 92.25 293 THR A O 1
ATOM 2332 N N . GLY A 1 294 ? 33.369 12.399 10.862 1.00 87.38 294 GLY A N 1
ATOM 2333 C CA . GLY A 1 294 ? 34.612 12.826 10.225 1.00 87.38 294 GLY A CA 1
ATOM 2334 C C . GLY A 1 294 ? 35.168 11.816 9.222 1.00 87.38 294 GLY A C 1
ATOM 2335 O O . GLY A 1 294 ? 36.344 11.902 8.879 1.00 87.38 294 GLY A O 1
ATOM 2336 N N . HIS A 1 295 ? 34.350 10.866 8.747 1.00 90.94 295 HIS A N 1
ATOM 2337 C CA . HIS A 1 295 ? 34.773 9.877 7.752 1.00 90.94 295 HIS A CA 1
ATOM 2338 C C . HIS A 1 295 ? 35.264 10.521 6.444 1.00 90.94 295 HIS A C 1
ATOM 2340 O O . HIS A 1 295 ? 36.205 10.015 5.838 1.00 90.94 295 HIS A O 1
ATOM 2346 N N . LYS A 1 296 ? 34.668 11.663 6.070 1.00 87.31 296 LYS A N 1
ATOM 2347 C CA . LYS A 1 296 ? 35.116 12.558 4.994 1.00 87.31 296 LYS A CA 1
ATOM 2348 C C . LYS A 1 296 ? 35.623 13.883 5.577 1.00 87.31 296 LYS A C 1
ATOM 2350 O O . LYS A 1 296 ? 34.818 14.798 5.789 1.00 87.31 296 LYS A O 1
ATOM 2355 N N . PRO A 1 297 ? 36.925 14.002 5.897 1.00 88.88 297 PRO A N 1
ATOM 2356 C CA . PRO A 1 297 ? 37.497 15.217 6.479 1.00 88.88 297 PRO A CA 1
ATOM 2357 C C . PRO A 1 297 ? 37.273 16.469 5.622 1.00 88.88 297 PRO A C 1
ATOM 2359 O O . PRO A 1 297 ? 37.087 17.557 6.158 1.00 88.88 297 PRO A O 1
ATOM 2362 N N . GLU A 1 298 ? 37.224 16.313 4.301 1.00 89.12 298 GLU A N 1
ATOM 2363 C CA . GLU A 1 298 ? 36.952 17.387 3.349 1.00 89.12 298 GLU A CA 1
ATOM 2364 C C . GLU A 1 298 ? 35.576 18.032 3.560 1.00 89.12 298 GLU A C 1
ATOM 2366 O O . GLU A 1 298 ? 35.435 19.243 3.398 1.00 89.12 298 GLU A O 1
ATOM 2371 N N . LEU A 1 299 ? 34.569 17.261 3.991 1.00 86.38 299 LEU A N 1
ATOM 2372 C CA . LEU A 1 299 ? 33.242 17.793 4.309 1.00 86.38 299 LEU A CA 1
ATOM 2373 C C . LEU A 1 299 ? 33.228 18.517 5.656 1.00 86.38 299 LEU A C 1
ATOM 2375 O O . LEU A 1 299 ? 32.514 19.506 5.801 1.00 86.38 299 LEU A O 1
ATOM 2379 N N . ILE A 1 300 ? 34.033 18.068 6.622 1.00 90.00 300 ILE A N 1
ATOM 2380 C CA . ILE A 1 300 ? 34.206 18.758 7.908 1.00 90.00 300 ILE A CA 1
ATOM 2381 C C . ILE A 1 300 ? 34.788 20.157 7.677 1.00 90.00 300 ILE A C 1
ATOM 2383 O O . ILE A 1 300 ? 34.273 21.140 8.211 1.00 90.00 300 ILE A O 1
ATOM 2387 N N . GLU A 1 301 ? 35.818 20.248 6.833 1.00 88.50 301 GLU A N 1
ATOM 2388 C CA . GLU A 1 301 ? 36.454 21.512 6.461 1.00 88.50 301 GLU A CA 1
ATOM 2389 C C . GLU A 1 301 ? 35.521 22.395 5.621 1.00 88.50 301 GLU A C 1
ATOM 2391 O O . GLU A 1 301 ? 35.335 23.567 5.946 1.00 88.50 301 GLU A O 1
ATOM 2396 N N . ALA A 1 302 ? 34.870 21.842 4.593 1.00 86.06 302 ALA A N 1
ATOM 2397 C CA . ALA A 1 302 ? 33.981 22.602 3.713 1.00 86.06 302 ALA A CA 1
ATOM 2398 C C . ALA A 1 302 ? 32.743 23.159 4.437 1.00 86.06 302 ALA A C 1
ATOM 2400 O O . ALA A 1 302 ? 32.317 24.281 4.161 1.00 86.06 302 ALA A O 1
ATOM 2401 N N . LEU A 1 303 ? 32.166 22.393 5.369 1.00 88.00 303 LEU A N 1
ATOM 2402 C CA . LEU A 1 303 ? 31.000 22.808 6.155 1.00 88.00 303 LEU A CA 1
ATOM 2403 C C . LEU A 1 303 ? 31.378 23.631 7.396 1.00 88.00 303 LEU A C 1
ATOM 2405 O O . LEU A 1 303 ? 30.482 24.136 8.073 1.00 88.00 303 LEU A O 1
ATOM 2409 N N . LEU A 1 304 ? 32.677 23.780 7.690 1.00 91.69 304 LEU A N 1
ATOM 2410 C CA . LEU A 1 304 ? 33.202 24.464 8.876 1.00 91.69 304 LEU A CA 1
ATOM 2411 C C . LEU A 1 304 ? 32.628 23.891 10.184 1.00 91.69 304 LEU A C 1
ATOM 2413 O O . LEU A 1 304 ? 32.268 24.631 11.104 1.00 91.69 304 LEU A O 1
ATOM 2417 N N . ILE A 1 305 ? 32.526 22.562 10.253 1.00 91.56 305 ILE A N 1
ATOM 2418 C CA . ILE A 1 305 ? 32.011 21.836 11.417 1.00 91.56 305 ILE A CA 1
ATOM 2419 C C . ILE A 1 305 ? 33.135 21.141 12.198 1.00 91.56 305 ILE A C 1
ATOM 2421 O O . ILE A 1 305 ? 34.259 21.003 11.730 1.00 91.56 305 ILE A O 1
ATOM 2425 N N . THR A 1 306 ? 32.843 20.725 13.425 1.00 94.62 306 THR A N 1
ATOM 2426 C CA . THR A 1 306 ? 33.667 19.860 14.262 1.00 94.62 306 THR A CA 1
ATOM 2427 C C . THR A 1 306 ? 33.083 18.448 14.232 1.00 94.62 306 THR A C 1
ATOM 2429 O O . THR A 1 306 ? 31.948 18.217 13.808 1.00 94.62 306 THR A O 1
ATOM 2432 N N . THR A 1 307 ? 33.851 17.476 14.713 1.00 95.25 307 THR A N 1
ATOM 2433 C CA . THR A 1 307 ? 33.396 16.087 14.854 1.00 95.25 307 THR A CA 1
ATOM 2434 C C . THR A 1 307 ? 32.698 15.818 16.188 1.00 95.25 307 THR A C 1
ATOM 2436 O O . THR A 1 307 ? 32.316 14.684 16.458 1.00 95.25 307 THR A O 1
ATOM 2439 N N . ASN A 1 308 ? 32.528 16.832 17.046 1.00 95.88 308 ASN A N 1
ATOM 2440 C CA . ASN A 1 308 ? 31.859 16.688 18.335 1.00 95.88 308 ASN A CA 1
ATOM 2441 C C . ASN A 1 308 ? 30.379 17.096 18.222 1.00 95.88 308 ASN A C 1
ATOM 2443 O O . ASN A 1 308 ? 30.083 18.290 18.164 1.00 95.88 308 ASN A O 1
ATOM 2447 N N . PRO A 1 309 ? 29.415 16.156 18.275 1.00 94.62 309 PRO A N 1
ATOM 2448 C CA . PRO A 1 309 ? 27.998 16.482 18.095 1.00 94.62 309 PRO A CA 1
ATOM 2449 C C . PRO A 1 309 ? 27.433 17.416 19.175 1.00 94.62 309 PRO A C 1
ATOM 2451 O O . PRO A 1 309 ? 26.436 18.095 18.939 1.00 94.62 309 PRO A O 1
ATOM 2454 N N . TYR A 1 310 ? 28.070 17.479 20.351 1.00 96.19 310 TYR A N 1
ATOM 2455 C CA . TYR A 1 310 ? 27.679 18.379 21.441 1.00 96.19 310 TYR A CA 1
ATOM 2456 C C . TYR A 1 310 ? 27.963 19.859 21.154 1.00 96.19 310 TYR A C 1
ATOM 2458 O O . TYR A 1 310 ? 27.388 20.718 21.821 1.00 96.19 310 TYR A O 1
ATOM 2466 N N . ASP A 1 311 ? 28.778 20.172 20.143 1.00 95.88 311 ASP A N 1
ATOM 2467 C CA . ASP A 1 311 ? 28.997 21.555 19.699 1.00 95.88 311 ASP A CA 1
ATOM 2468 C C . ASP A 1 311 ? 27.752 22.125 18.987 1.00 95.88 311 ASP A C 1
ATOM 2470 O O . ASP A 1 311 ? 27.645 23.331 18.757 1.00 95.88 311 ASP A O 1
ATOM 2474 N N . TYR A 1 312 ? 26.769 21.265 18.690 1.00 94.75 312 TYR A N 1
ATOM 2475 C CA . TYR A 1 312 ? 25.535 21.583 17.982 1.00 94.75 312 TYR A CA 1
ATOM 2476 C C . TYR A 1 312 ? 24.314 21.306 18.873 1.00 94.75 312 TYR A C 1
ATOM 2478 O O . TYR A 1 312 ? 23.760 20.201 18.840 1.00 94.75 312 TYR A O 1
ATOM 2486 N N . PRO A 1 313 ? 23.827 22.292 19.654 1.00 93.12 313 PRO A N 1
ATOM 2487 C CA . PRO A 1 313 ? 22.713 22.090 20.585 1.00 93.12 313 PRO A CA 1
ATOM 2488 C C . PRO A 1 313 ? 21.460 21.505 19.925 1.00 93.12 313 PRO A C 1
ATOM 2490 O O . PRO A 1 313 ? 20.798 20.645 20.493 1.00 93.12 313 PRO A O 1
ATOM 2493 N N . MET A 1 314 ? 21.171 21.903 18.681 1.00 93.00 314 MET A N 1
ATOM 2494 C CA . MET A 1 314 ? 19.982 21.460 17.944 1.00 93.00 314 MET A CA 1
ATOM 2495 C C . MET A 1 314 ? 19.911 19.949 17.699 1.00 93.00 314 MET A C 1
ATOM 2497 O O . MET A 1 314 ? 18.812 19.458 17.469 1.00 93.00 314 MET A O 1
ATOM 2501 N N . ILE A 1 315 ? 21.029 19.218 17.756 1.00 95.00 315 ILE A N 1
ATOM 2502 C CA . ILE A 1 315 ? 21.095 17.770 17.486 1.00 95.00 315 ILE A CA 1
ATOM 2503 C C . ILE A 1 315 ? 21.599 16.959 18.690 1.00 95.00 315 ILE A C 1
ATOM 2505 O O . ILE A 1 315 ? 21.821 15.754 18.563 1.00 95.00 315 ILE A O 1
ATOM 2509 N N . SER A 1 316 ? 21.791 17.601 19.847 1.00 96.12 316 SER A N 1
ATOM 2510 C CA . SER A 1 316 ? 22.455 17.005 21.015 1.00 96.12 316 SER A CA 1
ATOM 2511 C C . SER A 1 316 ? 21.652 17.077 22.317 1.00 96.12 316 SER A C 1
ATOM 2513 O O . SER A 1 316 ? 22.196 16.849 23.395 1.00 96.12 316 SER A O 1
ATOM 2515 N N . HIS A 1 317 ? 20.338 17.324 22.238 1.00 93.56 317 HIS A N 1
ATOM 2516 C CA . HIS A 1 317 ? 19.455 17.270 23.412 1.00 93.56 317 HIS A CA 1
ATOM 2517 C C . HIS A 1 317 ? 19.232 15.843 23.941 1.00 93.56 317 HIS A C 1
ATOM 2519 O O . HIS A 1 317 ? 18.893 15.662 25.111 1.00 93.56 317 HIS A O 1
ATOM 2525 N N . GLY A 1 318 ? 19.362 14.846 23.062 1.00 94.62 318 GLY A N 1
ATOM 2526 C CA . GLY A 1 318 ? 19.100 13.438 23.345 1.00 94.62 318 GLY A CA 1
ATOM 2527 C C . GLY A 1 318 ? 20.342 12.560 23.229 1.00 94.62 318 GLY A C 1
ATOM 2528 O O . GLY A 1 318 ? 21.444 12.937 23.626 1.00 94.62 318 GLY A O 1
ATOM 2529 N N . GLU A 1 319 ? 20.157 11.363 22.680 1.00 94.88 319 GLU A N 1
ATOM 2530 C CA . GLU A 1 319 ? 21.259 10.450 22.396 1.00 94.88 319 GLU A CA 1
ATOM 2531 C C . GLU A 1 319 ? 22.055 10.909 21.167 1.00 94.88 319 GLU A C 1
ATOM 2533 O O . GLU A 1 319 ? 21.542 11.578 20.271 1.00 94.88 319 GLU A O 1
ATOM 2538 N N . ILE A 1 320 ? 23.326 10.514 21.119 1.00 96.00 320 ILE A N 1
ATOM 2539 C CA . ILE A 1 320 ? 24.232 10.824 20.006 1.00 96.00 320 ILE A CA 1
ATOM 2540 C C . ILE A 1 320 ? 24.605 9.559 19.236 1.00 96.00 320 ILE A C 1
ATOM 2542 O O . ILE A 1 320 ? 24.673 9.576 18.013 1.00 96.00 320 ILE A O 1
ATOM 2546 N N . THR A 1 321 ? 24.794 8.439 19.935 1.00 93.69 321 THR A N 1
ATOM 2547 C CA . THR A 1 321 ? 25.205 7.154 19.355 1.00 93.69 321 THR A CA 1
ATOM 2548 C C . THR A 1 321 ? 24.141 6.091 19.586 1.00 93.69 321 THR A C 1
ATOM 2550 O O . THR A 1 321 ? 23.430 6.115 20.590 1.00 93.69 321 THR A O 1
ATOM 2553 N N . VAL A 1 322 ? 24.029 5.146 18.651 1.00 93.88 322 VAL A N 1
ATOM 2554 C CA . VAL A 1 322 ? 23.054 4.050 18.701 1.00 93.88 322 VAL A CA 1
ATOM 2555 C C . VAL A 1 322 ? 23.785 2.741 18.449 1.00 93.88 322 VAL A C 1
ATOM 2557 O O . VAL A 1 322 ? 24.462 2.590 17.441 1.00 93.88 322 VAL A O 1
ATOM 2560 N N . LYS A 1 323 ? 23.650 1.768 19.356 1.00 90.75 323 LYS A N 1
ATOM 2561 C CA . LYS A 1 323 ? 24.440 0.521 19.318 1.00 90.75 323 LYS A CA 1
ATOM 2562 C C . LYS A 1 323 ? 24.243 -0.311 18.049 1.00 90.75 323 LYS A C 1
ATOM 2564 O O . LYS A 1 323 ? 25.140 -1.060 17.684 1.00 90.75 323 LYS A O 1
ATOM 2569 N N . SER A 1 324 ? 23.067 -0.237 17.431 1.00 87.69 324 SER A N 1
ATOM 2570 C CA . SER A 1 324 ? 22.724 -1.016 16.239 1.00 87.69 324 SER A CA 1
ATOM 2571 C C . SER A 1 324 ? 23.086 -0.327 14.922 1.00 87.69 324 SER A C 1
ATOM 2573 O O . SER A 1 324 ? 22.825 -0.910 13.875 1.00 87.69 324 SER A O 1
ATOM 2575 N N . ILE A 1 325 ? 23.596 0.910 14.953 1.00 92.00 325 ILE A N 1
ATOM 2576 C CA . ILE A 1 325 ? 23.864 1.718 13.759 1.00 92.00 325 ILE A CA 1
ATOM 2577 C C . ILE A 1 325 ? 25.349 2.064 13.727 1.00 92.00 325 ILE A C 1
ATOM 2579 O O . ILE A 1 325 ? 25.880 2.636 14.679 1.00 92.00 325 ILE A O 1
ATOM 2583 N N . ASN A 1 326 ? 26.009 1.738 12.617 1.00 94.81 326 ASN A N 1
ATOM 2584 C CA . ASN A 1 326 ? 27.348 2.224 12.327 1.00 94.81 326 ASN A CA 1
ATOM 2585 C C . ASN A 1 326 ? 27.237 3.463 11.431 1.00 94.81 326 ASN A C 1
ATOM 2587 O O . ASN A 1 326 ? 27.115 3.345 10.215 1.00 94.81 326 ASN A O 1
ATOM 2591 N N . ASP A 1 327 ? 27.273 4.653 12.037 1.00 94.56 327 ASP A N 1
ATOM 2592 C CA . ASP A 1 327 ? 27.082 5.916 11.312 1.00 94.56 327 ASP A CA 1
ATOM 2593 C C . ASP A 1 327 ? 28.163 6.146 10.223 1.00 94.56 327 ASP A C 1
ATOM 2595 O O . ASP A 1 327 ? 27.914 6.896 9.289 1.00 94.56 327 ASP A O 1
ATOM 2599 N N . ILE A 1 328 ? 29.329 5.479 10.278 1.00 93.44 328 ILE A N 1
ATOM 2600 C CA . ILE A 1 328 ? 30.346 5.542 9.208 1.00 93.44 328 ILE A CA 1
ATOM 2601 C C . ILE A 1 328 ? 29.904 4.735 7.982 1.00 93.44 328 ILE A C 1
ATOM 2603 O O . ILE A 1 328 ? 29.914 5.254 6.870 1.00 93.44 328 ILE A O 1
ATOM 2607 N N . GLU A 1 329 ? 29.506 3.474 8.175 1.00 91.94 329 GLU A N 1
ATOM 2608 C CA . GLU A 1 329 ? 29.048 2.602 7.080 1.00 91.94 329 GLU A CA 1
ATOM 2609 C C . GLU A 1 329 ? 27.804 3.175 6.394 1.00 91.94 329 GLU A C 1
ATOM 2611 O O . GLU A 1 329 ? 27.715 3.194 5.168 1.00 91.94 329 GLU A O 1
ATOM 2616 N N . GLU A 1 330 ? 26.868 3.707 7.182 1.00 90.69 330 GLU A N 1
ATOM 2617 C CA . GLU A 1 330 ? 25.665 4.350 6.653 1.00 90.69 330 GLU A CA 1
ATOM 2618 C C . GLU A 1 330 ? 25.987 5.648 5.895 1.00 90.69 330 GLU A C 1
ATOM 2620 O O . GLU A 1 330 ? 25.306 5.984 4.923 1.00 90.69 330 GLU A O 1
ATOM 2625 N N . PHE A 1 331 ? 27.034 6.379 6.302 1.00 92.19 331 PHE A N 1
ATOM 2626 C CA . PHE A 1 331 ? 27.466 7.573 5.579 1.00 92.19 331 PHE A CA 1
ATOM 2627 C C . PHE A 1 331 ? 28.089 7.229 4.225 1.00 92.19 331 PHE A C 1
ATOM 2629 O O . PHE A 1 331 ? 27.743 7.870 3.238 1.00 92.19 331 PHE A O 1
ATOM 2636 N N . ILE A 1 332 ? 28.914 6.177 4.154 1.00 89.38 332 ILE A N 1
ATOM 2637 C CA . ILE A 1 332 ? 29.447 5.652 2.883 1.00 89.38 332 ILE A CA 1
ATOM 2638 C C . ILE A 1 332 ? 28.293 5.291 1.941 1.00 89.38 332 ILE A C 1
ATOM 2640 O O . ILE A 1 332 ? 28.258 5.749 0.803 1.00 89.38 332 ILE A O 1
ATOM 2644 N N . ALA A 1 333 ? 27.300 4.542 2.431 1.00 86.12 333 ALA A N 1
ATOM 2645 C CA . ALA A 1 333 ? 26.140 4.162 1.627 1.00 86.12 333 ALA A CA 1
ATOM 2646 C C . ALA A 1 333 ? 25.297 5.370 1.176 1.00 86.12 333 ALA A C 1
ATOM 2648 O O . ALA A 1 333 ? 24.682 5.334 0.115 1.00 86.12 333 ALA A O 1
ATOM 2649 N N . THR A 1 334 ? 25.234 6.436 1.974 1.00 85.62 334 THR A N 1
ATOM 2650 C CA . THR A 1 334 ? 24.521 7.674 1.613 1.00 85.62 334 THR A CA 1
ATOM 2651 C C . THR A 1 334 ? 25.265 8.446 0.524 1.00 85.62 334 THR A C 1
ATOM 2653 O O . THR A 1 334 ? 24.651 8.949 -0.417 1.00 85.62 334 THR A O 1
ATOM 2656 N N . ASP A 1 335 ? 26.583 8.512 0.649 1.00 84.06 335 ASP A N 1
ATOM 2657 C CA . ASP A 1 335 ? 27.479 9.250 -0.228 1.00 84.06 335 ASP A CA 1
ATOM 2658 C C . ASP A 1 335 ? 27.621 8.605 -1.613 1.00 84.06 335 ASP A C 1
ATOM 2660 O O . ASP A 1 335 ? 27.424 9.288 -2.616 1.00 84.06 335 ASP A O 1
ATOM 2664 N N . GLU A 1 336 ? 27.800 7.280 -1.681 1.00 81.75 336 GLU A N 1
ATOM 2665 C CA . GLU A 1 336 ? 27.828 6.532 -2.949 1.00 81.75 336 GLU A CA 1
ATOM 2666 C C . GLU A 1 336 ? 26.584 6.827 -3.808 1.00 81.75 336 GLU A C 1
ATOM 2668 O O . GLU A 1 336 ? 26.666 6.988 -5.026 1.00 81.75 336 GLU A O 1
ATOM 2673 N N . ILE A 1 337 ? 25.414 6.942 -3.173 1.00 75.31 337 ILE A N 1
ATOM 2674 C CA . ILE A 1 337 ? 24.152 7.261 -3.849 1.00 75.31 337 ILE A CA 1
ATOM 2675 C C . ILE A 1 337 ? 24.073 8.731 -4.270 1.00 75.31 337 ILE A C 1
ATOM 2677 O O . ILE A 1 337 ? 23.496 9.031 -5.322 1.00 75.31 337 ILE A O 1
ATOM 2681 N N . SER A 1 338 ? 24.623 9.645 -3.470 1.00 72.31 338 SER A N 1
ATOM 2682 C CA . SER A 1 338 ? 24.688 11.066 -3.816 1.00 72.31 338 SER A CA 1
ATOM 2683 C C . SER A 1 338 ? 25.530 11.272 -5.076 1.00 72.31 338 SER A C 1
ATOM 2685 O O . SER A 1 338 ? 25.040 11.872 -6.034 1.00 72.31 338 SER A O 1
ATOM 2687 N N . ASP A 1 339 ? 26.718 10.668 -5.127 1.00 72.81 339 ASP A N 1
ATOM 2688 C CA . ASP A 1 339 ? 27.621 10.717 -6.283 1.00 72.81 339 ASP A CA 1
ATOM 2689 C C . ASP A 1 339 ? 26.963 10.121 -7.536 1.00 72.81 339 ASP A C 1
ATOM 2691 O O . ASP A 1 339 ? 27.024 10.694 -8.627 1.00 72.81 339 ASP A O 1
ATOM 2695 N N . LEU A 1 340 ? 26.253 8.998 -7.388 1.00 65.00 340 LEU A N 1
ATOM 2696 C CA . LEU A 1 340 ? 25.487 8.400 -8.483 1.00 65.00 340 LEU A CA 1
ATOM 2697 C C . LEU A 1 340 ? 24.355 9.317 -8.976 1.00 65.00 340 LEU A C 1
ATOM 2699 O O . LEU A 1 340 ? 24.082 9.375 -10.176 1.00 65.00 340 LEU A O 1
ATOM 2703 N N . THR A 1 341 ? 23.691 10.041 -8.073 1.00 65.44 341 THR A N 1
ATOM 2704 C CA . THR A 1 341 ? 22.618 10.984 -8.423 1.00 65.44 341 THR A CA 1
ATOM 2705 C C . THR A 1 341 ? 23.173 12.219 -9.136 1.00 65.44 341 THR A C 1
ATOM 2707 O O . THR A 1 341 ? 22.565 12.701 -10.095 1.00 65.44 341 THR A O 1
ATOM 2710 N N . GLU A 1 342 ? 24.341 12.708 -8.723 1.00 68.19 342 GLU A N 1
ATOM 2711 C CA . GLU A 1 342 ? 25.035 13.827 -9.366 1.00 68.19 342 GLU A CA 1
ATOM 2712 C C . GLU A 1 342 ? 25.529 13.445 -10.769 1.00 68.19 342 GLU A C 1
ATOM 2714 O O . GLU A 1 342 ? 25.226 14.143 -11.741 1.00 68.19 342 GLU A O 1
ATOM 2719 N N . GLN A 1 343 ? 26.134 12.261 -10.919 1.00 59.31 343 GLN A N 1
ATOM 2720 C CA . GLN A 1 343 ? 26.489 11.697 -12.227 1.00 59.31 343 GLN A CA 1
ATOM 2721 C C . GLN A 1 343 ? 25.267 11.527 -13.145 1.00 59.31 343 GLN A C 1
ATOM 2723 O O . GLN A 1 343 ? 25.356 11.756 -14.355 1.00 59.31 343 GLN A O 1
ATOM 2728 N N . LEU A 1 344 ? 24.101 11.158 -12.600 1.00 57.66 344 LEU A N 1
ATOM 2729 C CA . LEU A 1 344 ? 22.839 11.102 -13.351 1.00 57.66 344 LEU A CA 1
ATOM 2730 C C . LEU A 1 344 ? 22.357 12.494 -13.790 1.00 57.66 344 LEU A C 1
ATOM 2732 O O . LEU A 1 344 ? 21.874 12.659 -14.912 1.00 57.66 344 LEU A O 1
ATOM 2736 N N . GLY A 1 345 ? 22.508 13.505 -12.932 1.00 59.12 345 GLY A N 1
ATOM 2737 C CA . GLY A 1 345 ? 22.187 14.896 -13.254 1.00 59.12 345 GLY A CA 1
ATOM 2738 C C . GLY A 1 345 ? 23.059 15.459 -14.381 1.00 59.12 345 GLY A C 1
ATOM 2739 O O . GLY A 1 345 ? 22.555 16.149 -15.271 1.00 59.12 345 GLY A O 1
ATOM 2740 N N . GLU A 1 346 ? 24.349 15.130 -14.385 1.00 61.47 346 GLU A N 1
ATOM 2741 C CA . GLU A 1 346 ? 25.279 15.519 -15.449 1.00 61.47 346 GLU A CA 1
ATOM 2742 C C . GLU A 1 346 ? 25.023 14.751 -16.748 1.00 61.47 346 GLU A C 1
ATOM 2744 O O . GLU A 1 346 ? 24.880 15.364 -17.806 1.00 61.47 346 GLU A O 1
ATOM 2749 N N . THR A 1 347 ? 24.854 13.426 -16.681 1.00 55.44 347 THR A N 1
ATOM 2750 C CA . THR A 1 347 ? 24.528 12.615 -17.867 1.00 55.44 347 THR A CA 1
ATOM 2751 C C . THR A 1 347 ? 23.181 12.990 -18.484 1.00 55.44 347 THR A C 1
ATOM 2753 O O . THR A 1 347 ? 23.049 12.934 -19.704 1.00 55.44 347 THR A O 1
ATOM 2756 N N . GLY A 1 348 ? 22.201 13.450 -17.699 1.00 56.16 348 GLY A N 1
ATOM 2757 C CA . GLY A 1 348 ? 20.941 13.996 -18.211 1.00 56.16 348 GLY A CA 1
ATOM 2758 C C . GLY A 1 348 ? 21.128 15.243 -19.084 1.00 56.16 348 GLY A C 1
ATOM 2759 O O . GLY A 1 348 ? 20.488 15.361 -20.132 1.00 56.16 348 GLY A O 1
ATOM 2760 N N . LYS A 1 349 ? 22.051 16.142 -18.711 1.00 63.78 349 LYS A N 1
ATOM 2761 C CA . LYS A 1 349 ? 22.423 17.306 -19.538 1.00 63.78 349 LYS A CA 1
ATOM 2762 C C . LYS A 1 349 ? 23.111 16.858 -20.827 1.00 63.78 349 LYS A C 1
ATOM 2764 O O . LYS A 1 349 ? 22.712 17.292 -21.906 1.00 63.78 349 LYS A O 1
ATOM 2769 N N . THR A 1 350 ? 24.045 15.913 -20.732 1.00 66.06 350 THR A N 1
ATOM 2770 C CA . THR A 1 350 ? 24.748 15.343 -21.893 1.00 66.06 350 THR A CA 1
ATOM 2771 C C . THR A 1 350 ? 23.793 14.627 -22.852 1.00 66.06 350 THR A C 1
ATOM 2773 O O . THR A 1 350 ? 23.919 14.754 -24.067 1.00 66.06 350 THR A O 1
ATOM 2776 N N . ILE A 1 351 ? 22.793 13.905 -22.334 1.00 61.16 351 ILE A N 1
ATOM 2777 C CA . ILE A 1 351 ? 21.751 13.257 -23.144 1.00 61.16 351 ILE A CA 1
ATOM 2778 C C . ILE A 1 351 ? 20.901 14.303 -23.864 1.00 61.16 351 ILE A C 1
ATOM 2780 O O . ILE A 1 351 ? 20.621 14.124 -25.045 1.00 61.16 351 ILE A O 1
ATOM 2784 N N . HIS A 1 352 ? 20.521 15.396 -23.200 1.00 66.81 352 HIS A N 1
ATOM 2785 C CA . HIS A 1 352 ? 19.750 16.463 -23.838 1.00 66.81 352 HIS A CA 1
ATOM 2786 C C . HIS A 1 352 ? 20.541 17.155 -24.961 1.00 66.81 352 HIS A C 1
ATOM 2788 O O . HIS A 1 352 ? 20.001 17.431 -26.035 1.00 66.81 352 HIS A O 1
ATOM 2794 N N . GLU A 1 353 ? 21.838 17.382 -24.750 1.00 73.56 353 GLU A N 1
ATOM 2795 C CA . GLU A 1 353 ? 22.748 17.889 -25.781 1.00 73.56 353 GLU A CA 1
ATOM 2796 C C . GLU A 1 353 ? 22.889 16.908 -26.952 1.00 73.56 353 GLU A C 1
ATOM 2798 O O . GLU A 1 353 ? 22.809 17.320 -28.112 1.00 73.56 353 GLU A O 1
ATOM 2803 N N . LEU A 1 354 ? 22.999 15.606 -26.671 1.00 66.00 354 LEU A N 1
ATOM 2804 C CA . LEU A 1 354 ? 23.020 14.547 -27.684 1.00 66.00 354 LEU A CA 1
ATOM 2805 C C . LEU A 1 354 ? 21.695 14.436 -28.447 1.00 66.00 354 LEU A C 1
ATOM 2807 O O . LEU A 1 354 ? 21.708 14.216 -29.654 1.00 66.00 354 LEU A O 1
ATOM 2811 N N . GLU A 1 355 ? 20.548 14.618 -27.793 1.00 65.00 355 GLU A N 1
ATOM 2812 C CA . GLU A 1 355 ? 19.231 14.632 -28.442 1.00 65.00 355 GLU A CA 1
ATOM 2813 C C . GLU A 1 355 ? 19.076 15.835 -29.375 1.00 65.00 355 GLU A C 1
ATOM 2815 O O . GLU A 1 355 ? 18.536 15.715 -30.478 1.00 65.00 355 GLU A O 1
ATOM 2820 N N . LYS A 1 356 ? 19.592 16.994 -28.957 1.00 79.50 356 LYS A N 1
ATOM 2821 C CA . LYS A 1 356 ? 19.642 18.198 -29.786 1.00 79.50 356 LYS A CA 1
ATOM 2822 C C . LYS A 1 356 ? 20.565 18.003 -30.992 1.00 79.50 356 LYS A C 1
ATOM 2824 O O . LYS A 1 356 ? 20.166 18.327 -32.109 1.00 79.50 356 LYS A O 1
ATOM 2829 N N . ALA A 1 357 ? 21.750 17.427 -30.786 1.00 76.50 357 ALA A N 1
ATOM 2830 C CA . ALA A 1 357 ? 22.679 17.087 -31.862 1.00 76.50 357 ALA A CA 1
ATOM 2831 C C . ALA A 1 357 ? 22.072 16.061 -32.831 1.00 76.50 357 ALA A C 1
ATOM 2833 O O . ALA A 1 357 ? 22.155 16.235 -34.044 1.00 76.50 357 ALA A O 1
ATOM 2834 N N . LYS A 1 358 ? 21.379 15.041 -32.309 1.00 74.50 358 LYS A N 1
ATOM 2835 C CA . LYS A 1 358 ? 20.665 14.041 -33.107 1.00 74.50 358 LYS A CA 1
ATOM 2836 C C . LYS A 1 358 ? 19.584 14.681 -33.979 1.00 74.50 358 LYS A C 1
ATOM 2838 O O . LYS A 1 358 ? 19.534 14.381 -35.164 1.00 74.50 358 LYS A O 1
ATOM 2843 N N . LYS A 1 359 ? 18.750 15.572 -33.432 1.00 79.00 359 LYS A N 1
ATOM 2844 C CA . LYS A 1 359 ? 17.729 16.288 -34.221 1.00 79.00 359 LYS A CA 1
ATOM 2845 C C . LYS A 1 359 ? 18.343 17.150 -35.323 1.00 79.00 359 LYS A C 1
ATOM 2847 O O . LYS A 1 359 ? 17.800 17.191 -36.420 1.00 79.00 359 LYS A O 1
ATOM 2852 N N . SER A 1 360 ? 19.469 17.809 -35.043 1.00 79.19 360 SER A N 1
ATOM 2853 C CA . SER A 1 360 ? 20.212 18.571 -36.056 1.00 79.19 360 SER A CA 1
ATOM 2854 C C . SER A 1 360 ? 20.728 17.655 -37.168 1.00 79.19 360 SER A C 1
ATOM 2856 O O . SER A 1 360 ? 20.509 17.933 -38.339 1.00 79.19 360 SER A O 1
ATOM 2858 N N . ALA A 1 361 ? 21.321 16.515 -36.804 1.00 75.25 361 ALA A N 1
ATOM 2859 C CA . ALA A 1 361 ? 21.818 15.531 -37.762 1.00 75.25 361 ALA A CA 1
ATOM 2860 C C . ALA A 1 361 ? 20.691 14.861 -38.575 1.00 75.25 361 ALA A C 1
ATOM 2862 O O . ALA A 1 361 ? 20.874 14.555 -39.749 1.00 75.25 361 ALA A O 1
ATOM 2863 N N . GLU A 1 362 ? 19.515 14.634 -37.980 1.00 77.06 362 GLU A N 1
ATOM 2864 C CA . GLU A 1 362 ? 18.331 14.133 -38.693 1.00 77.06 362 GLU A CA 1
ATOM 2865 C C . GLU A 1 362 ? 17.796 15.160 -39.702 1.00 77.06 362 GLU A C 1
ATOM 2867 O O . GLU A 1 362 ? 17.411 14.774 -40.806 1.00 77.06 362 GLU A O 1
ATOM 2872 N N . ALA A 1 363 ? 17.824 16.453 -39.362 1.00 84.31 363 ALA A N 1
ATOM 2873 C CA . ALA A 1 363 ? 17.469 17.527 -40.287 1.00 84.31 363 ALA A CA 1
ATOM 2874 C C . ALA A 1 363 ? 18.475 17.627 -41.447 1.00 84.31 363 ALA A C 1
ATOM 2876 O O . ALA A 1 363 ? 18.065 17.585 -42.604 1.00 84.31 363 ALA A O 1
ATOM 2877 N N . GLU A 1 364 ? 19.779 17.638 -41.152 1.00 86.38 364 GLU A N 1
ATOM 2878 C CA . GLU A 1 364 ? 20.843 17.636 -42.169 1.00 86.38 364 GLU A CA 1
ATOM 2879 C C . GLU A 1 364 ? 20.750 16.411 -43.086 1.00 86.38 364 GLU A C 1
ATOM 2881 O O . GLU A 1 364 ? 20.875 16.526 -44.303 1.00 86.38 364 GLU A O 1
ATOM 2886 N N . LYS A 1 365 ? 20.464 15.227 -42.529 1.00 81.88 365 LYS A N 1
ATOM 2887 C CA . LYS A 1 365 ? 20.231 14.014 -43.320 1.00 81.88 365 LYS A CA 1
ATOM 2888 C C . LYS A 1 365 ? 19.043 14.182 -44.269 1.00 81.88 365 LYS A C 1
ATOM 2890 O O . LYS A 1 365 ? 19.135 13.750 -45.414 1.00 81.88 365 LYS A O 1
ATOM 2895 N N . SER A 1 366 ? 17.940 14.770 -43.807 1.00 84.00 366 SER A N 1
ATOM 2896 C CA . SER A 1 366 ? 16.755 14.998 -44.642 1.00 84.00 366 SER A CA 1
ATOM 2897 C C . SER A 1 366 ? 17.041 15.984 -45.777 1.00 84.00 366 SER A C 1
ATOM 2899 O O . SER A 1 366 ? 16.598 15.765 -46.904 1.00 84.00 366 SER A O 1
ATOM 2901 N N . GLU A 1 367 ? 17.805 17.043 -45.503 1.00 87.69 367 GLU A N 1
ATOM 2902 C CA . GLU A 1 367 ? 18.229 18.020 -46.512 1.00 87.69 367 GLU A CA 1
ATOM 2903 C C . GLU A 1 367 ? 19.165 17.382 -47.545 1.00 87.69 367 GLU A C 1
ATOM 2905 O O . GLU A 1 367 ? 18.939 17.516 -48.746 1.00 87.69 367 GLU A O 1
ATOM 2910 N N . LEU A 1 368 ? 20.161 16.610 -47.097 1.00 84.25 368 LEU A N 1
ATOM 2911 C CA . LEU A 1 368 ? 21.068 15.873 -47.983 1.00 84.25 368 LEU A CA 1
ATOM 2912 C C . LEU A 1 368 ? 20.339 14.823 -48.824 1.00 84.25 368 LEU A C 1
ATOM 2914 O O . LEU A 1 368 ? 20.692 14.624 -49.983 1.00 84.25 368 LEU A O 1
ATOM 2918 N N . GLN A 1 369 ? 19.327 14.160 -48.265 1.00 83.50 369 GLN A N 1
ATOM 2919 C CA . GLN A 1 369 ? 18.520 13.193 -49.002 1.00 83.50 369 GLN A CA 1
ATOM 2920 C C . GLN A 1 369 ? 17.693 13.876 -50.099 1.00 83.50 369 GLN A C 1
ATOM 2922 O O . GLN A 1 369 ? 17.669 13.392 -51.225 1.00 83.50 369 GLN A O 1
ATOM 2927 N N . THR A 1 370 ? 17.113 15.042 -49.807 1.00 87.00 370 THR A N 1
ATOM 2928 C CA . THR A 1 370 ? 16.410 15.854 -50.817 1.00 87.00 370 THR A CA 1
ATOM 2929 C C . THR A 1 370 ? 17.367 16.303 -51.925 1.00 87.00 370 THR A C 1
ATOM 2931 O O . THR A 1 370 ? 17.060 16.186 -53.107 1.00 87.00 370 THR A O 1
ATOM 2934 N N . ALA A 1 371 ? 18.564 16.763 -51.553 1.00 86.06 371 ALA A N 1
ATOM 2935 C CA . ALA A 1 371 ? 19.576 17.193 -52.513 1.00 86.06 371 ALA A CA 1
ATOM 2936 C C . ALA A 1 371 ? 20.087 16.038 -53.396 1.00 86.06 371 ALA A C 1
ATOM 2938 O O . ALA A 1 371 ? 20.411 16.249 -54.565 1.00 86.06 371 ALA A O 1
ATOM 2939 N N . LEU A 1 372 ? 20.155 14.818 -52.851 1.00 81.50 372 LEU A N 1
ATOM 2940 C CA . LEU A 1 372 ? 20.505 13.619 -53.611 1.00 81.50 372 LEU A CA 1
ATOM 2941 C C . LEU A 1 372 ? 19.421 13.281 -54.641 1.00 81.50 372 LEU A C 1
ATOM 2943 O O . LEU A 1 372 ? 19.756 13.058 -55.799 1.00 81.50 372 LEU A O 1
ATOM 2947 N N . GLU A 1 373 ? 18.146 13.311 -54.248 1.00 86.12 373 GLU A N 1
ATOM 2948 C CA . GLU A 1 373 ? 17.015 13.063 -55.155 1.00 86.12 373 GLU A CA 1
ATOM 2949 C C . GLU A 1 373 ? 16.977 14.084 -56.310 1.00 86.12 373 GLU A C 1
ATOM 2951 O O . GLU A 1 373 ? 16.759 13.720 -57.467 1.00 86.12 373 GLU A O 1
ATOM 2956 N N . GLU A 1 374 ? 17.268 15.361 -56.037 1.00 87.12 374 GLU A N 1
ATOM 2957 C CA . GLU A 1 374 ? 17.391 16.394 -57.076 1.00 87.12 374 GLU A CA 1
ATOM 2958 C C . GLU A 1 374 ? 18.570 16.138 -58.031 1.00 87.12 374 GLU A C 1
ATOM 2960 O O . GLU A 1 374 ? 18.450 16.339 -59.245 1.00 87.12 374 GLU A O 1
ATOM 2965 N N . ALA A 1 375 ? 19.709 15.676 -57.506 1.00 84.06 375 ALA A N 1
ATOM 2966 C CA . ALA A 1 375 ? 20.883 15.347 -58.311 1.00 84.06 375 ALA A CA 1
ATOM 2967 C C . ALA A 1 375 ? 20.662 14.100 -59.185 1.00 84.06 375 ALA A C 1
ATOM 2969 O O . ALA A 1 375 ? 21.082 14.084 -60.344 1.00 84.06 375 ALA A O 1
ATOM 2970 N N . GLU A 1 376 ? 19.977 13.081 -58.662 1.00 84.69 376 GLU A N 1
ATOM 2971 C CA . GLU A 1 376 ? 19.594 11.875 -59.405 1.00 84.69 376 GLU A CA 1
ATOM 2972 C C . GLU A 1 376 ? 18.620 12.211 -60.546 1.00 84.69 376 GLU A C 1
ATOM 2974 O O . GLU A 1 376 ? 18.838 11.790 -61.684 1.00 84.69 376 GLU A O 1
ATOM 2979 N N . ALA A 1 377 ? 17.624 13.068 -60.298 1.00 84.88 377 ALA A N 1
ATOM 2980 C CA . ALA A 1 377 ? 16.711 13.545 -61.338 1.00 84.88 377 ALA A CA 1
ATOM 2981 C C . ALA A 1 377 ? 17.432 14.345 -62.444 1.00 84.88 377 ALA A C 1
ATOM 2983 O O . ALA A 1 377 ? 17.104 14.232 -63.631 1.00 84.88 377 ALA A O 1
ATOM 2984 N N . ALA A 1 378 ? 18.437 15.151 -62.082 1.00 83.94 378 ALA A N 1
ATOM 2985 C CA . ALA A 1 378 ? 19.260 15.869 -63.054 1.00 83.94 378 ALA A CA 1
ATOM 2986 C C . ALA A 1 378 ? 20.126 14.916 -63.898 1.00 83.94 378 ALA A C 1
ATOM 2988 O O . ALA A 1 378 ? 20.282 15.137 -65.103 1.00 83.94 378 ALA A O 1
ATOM 2989 N N . LEU A 1 379 ? 20.656 13.849 -63.289 1.00 84.69 379 LEU A N 1
ATOM 2990 C CA . LEU A 1 379 ? 21.438 12.827 -63.982 1.00 84.69 379 LEU A CA 1
ATOM 2991 C C . LEU A 1 379 ? 20.588 12.070 -65.012 1.00 84.69 379 LEU A C 1
ATOM 2993 O O . LEU A 1 379 ? 20.991 12.001 -66.172 1.00 84.69 379 LEU A O 1
ATOM 2997 N N . GLU A 1 380 ? 19.393 11.597 -64.643 1.00 83.88 380 GLU A N 1
ATOM 2998 C CA . GLU A 1 380 ? 18.475 10.916 -65.577 1.00 83.88 380 GLU A CA 1
ATOM 2999 C C . GLU A 1 380 ? 18.128 11.792 -66.795 1.00 83.88 380 GLU A C 1
ATOM 3001 O O . GLU A 1 380 ? 18.015 11.320 -67.936 1.00 83.88 380 GLU A O 1
ATOM 3006 N N . HIS A 1 381 ? 17.977 13.099 -66.572 1.00 83.50 381 HIS A N 1
ATOM 3007 C CA . HIS A 1 381 ? 17.703 14.053 -67.639 1.00 83.50 381 HIS A CA 1
ATOM 3008 C C . HIS A 1 381 ? 18.895 14.219 -68.600 1.00 83.50 381 HIS A C 1
ATOM 3010 O O . HIS A 1 381 ? 18.699 14.294 -69.818 1.00 83.50 381 HIS A O 1
ATOM 3016 N N . GLU A 1 382 ? 20.131 14.252 -68.092 1.00 79.88 382 GLU A N 1
ATOM 3017 C CA . GLU A 1 382 ? 21.334 14.299 -68.934 1.00 79.88 382 GLU A CA 1
ATOM 3018 C C . GLU A 1 382 ? 21.589 12.972 -69.665 1.00 79.88 382 GLU A C 1
ATOM 3020 O O . GLU A 1 382 ? 21.903 12.980 -70.858 1.00 79.88 382 GLU A O 1
ATOM 3025 N N . GLU A 1 383 ? 21.358 11.827 -69.020 1.00 82.94 383 GLU A N 1
ATOM 3026 C CA . GLU A 1 383 ? 21.433 10.509 -69.665 1.00 82.94 383 GLU A CA 1
ATOM 3027 C C . GLU A 1 383 ? 20.435 10.390 -70.827 1.00 82.94 383 GLU A C 1
ATOM 3029 O O . GLU A 1 383 ? 20.782 9.926 -71.918 1.00 82.94 383 GLU A O 1
ATOM 3034 N N . SER A 1 384 ? 19.221 10.918 -70.651 1.00 82.56 384 SER A N 1
ATOM 3035 C CA . SER A 1 384 ? 18.203 10.983 -71.706 1.00 82.56 384 SER A CA 1
ATOM 3036 C C . SER A 1 384 ? 18.640 11.834 -72.906 1.00 82.56 384 SER A C 1
ATOM 3038 O O . SER A 1 384 ? 18.339 11.496 -74.058 1.00 82.56 384 SER A O 1
ATOM 3040 N N . LYS A 1 385 ? 19.374 12.933 -72.676 1.00 86.25 385 LYS A N 1
ATOM 3041 C CA . LYS A 1 385 ? 19.955 13.742 -73.761 1.00 86.25 385 LYS A CA 1
ATOM 3042 C C . LYS A 1 385 ? 21.064 12.993 -74.486 1.00 86.25 385 LYS A C 1
ATOM 3044 O O . LYS A 1 385 ? 21.085 13.013 -75.716 1.00 86.25 385 LYS A O 1
ATOM 3049 N N . ILE A 1 386 ? 21.951 12.315 -73.754 1.00 83.12 386 ILE A N 1
ATOM 3050 C CA . ILE A 1 386 ? 23.032 11.508 -74.339 1.00 83.12 386 ILE A CA 1
ATOM 3051 C C . ILE A 1 386 ? 22.451 10.417 -75.239 1.00 83.12 386 ILE A C 1
ATOM 3053 O O . ILE A 1 386 ? 22.918 10.249 -76.366 1.00 83.12 386 ILE A O 1
ATOM 3057 N N . LEU A 1 387 ? 21.395 9.733 -74.793 1.00 84.06 387 LEU A N 1
ATOM 3058 C CA . LEU A 1 387 ? 20.722 8.707 -75.588 1.00 84.06 387 LEU A CA 1
ATOM 3059 C C . LEU A 1 387 ? 20.135 9.288 -76.884 1.00 84.06 387 LEU A C 1
ATOM 3061 O O . LEU A 1 387 ? 20.261 8.694 -77.956 1.00 84.06 387 LEU A O 1
ATOM 3065 N N . ARG A 1 388 ? 19.539 10.486 -76.814 1.00 84.31 388 ARG A N 1
ATOM 3066 C CA . ARG A 1 388 ? 18.991 11.181 -77.987 1.00 84.31 388 ARG A CA 1
ATOM 3067 C C . ARG A 1 388 ? 20.093 11.573 -78.982 1.00 84.31 388 ARG A C 1
ATOM 3069 O O . ARG A 1 388 ? 19.944 11.323 -80.175 1.00 84.31 388 ARG A O 1
ATOM 3076 N N . VAL A 1 389 ? 21.221 12.089 -78.491 1.00 83.75 389 VAL A N 1
ATOM 3077 C CA . VAL A 1 389 ? 22.398 12.414 -79.319 1.00 83.75 389 VAL A CA 1
ATOM 3078 C C . VAL A 1 389 ? 23.019 11.153 -79.932 1.00 83.75 389 VAL A C 1
ATOM 3080 O O . VAL A 1 389 ? 23.416 11.171 -81.094 1.00 83.75 389 VAL A O 1
ATOM 3083 N N . GLN A 1 390 ? 23.075 10.034 -79.203 1.00 74.50 390 GLN A N 1
ATOM 3084 C CA . GLN A 1 390 ? 23.548 8.754 -79.747 1.00 74.50 390 GLN A CA 1
ATOM 3085 C C . GLN A 1 390 ? 22.653 8.232 -80.879 1.00 74.50 390 GLN A C 1
ATOM 3087 O O . GLN A 1 390 ? 23.167 7.717 -81.877 1.00 74.50 390 GLN A O 1
ATOM 3092 N N . LEU A 1 391 ? 21.331 8.381 -80.762 1.00 83.62 391 LEU A N 1
ATOM 3093 C CA . LEU A 1 391 ? 20.390 8.007 -81.821 1.00 83.62 391 LEU A CA 1
ATOM 3094 C C . LEU A 1 391 ? 20.558 8.888 -83.068 1.00 83.62 391 LEU A C 1
ATOM 3096 O O . LEU A 1 391 ? 20.659 8.352 -84.172 1.00 83.62 391 LEU A O 1
ATOM 3100 N N . GLU A 1 392 ? 20.681 10.208 -82.901 1.00 81.56 392 GLU A N 1
ATOM 3101 C CA . GLU A 1 392 ? 20.962 11.139 -84.006 1.00 81.56 392 GLU A CA 1
ATOM 3102 C C . GLU A 1 392 ? 22.300 10.822 -84.690 1.00 81.56 392 GLU A C 1
ATOM 3104 O O . GLU A 1 392 ? 22.374 10.756 -85.917 1.00 81.56 392 GLU A O 1
ATOM 3109 N N . LEU A 1 393 ? 23.350 10.539 -83.912 1.00 77.94 393 LEU A N 1
ATOM 3110 C CA . LEU A 1 393 ? 24.659 10.149 -84.440 1.00 77.94 393 LEU A CA 1
ATOM 3111 C C . LEU A 1 393 ? 24.573 8.859 -85.270 1.00 77.94 393 LEU A C 1
ATOM 3113 O O . LEU A 1 393 ? 25.188 8.756 -86.332 1.00 77.94 393 LEU A O 1
ATOM 3117 N N . THR A 1 394 ? 23.791 7.882 -84.807 1.00 81.25 394 THR A N 1
ATOM 3118 C CA . THR A 1 394 ? 23.585 6.609 -85.514 1.00 81.25 394 THR A CA 1
ATOM 3119 C C . THR A 1 394 ? 22.816 6.819 -86.820 1.00 81.25 394 THR A C 1
ATOM 3121 O O . THR A 1 394 ? 23.171 6.238 -87.847 1.00 81.25 394 THR A O 1
ATOM 3124 N N . GLN A 1 395 ? 21.817 7.704 -86.816 1.00 82.31 395 GLN A N 1
ATOM 3125 C CA . GLN A 1 395 ? 21.051 8.062 -88.007 1.00 82.31 395 GLN A CA 1
ATOM 3126 C C . GLN A 1 395 ? 21.927 8.774 -89.049 1.00 82.31 395 GLN A C 1
ATOM 3128 O O . GLN A 1 395 ? 21.954 8.352 -90.206 1.00 82.31 395 GLN A O 1
ATOM 3133 N N . VAL A 1 396 ? 22.721 9.769 -88.641 1.00 82.81 396 VAL A N 1
ATOM 3134 C CA . VAL A 1 396 ? 23.668 10.470 -89.529 1.00 82.81 396 VAL A CA 1
ATOM 3135 C C . VAL A 1 396 ? 24.696 9.502 -90.113 1.00 82.81 396 VAL A C 1
ATOM 3137 O O . VAL A 1 396 ? 25.001 9.566 -91.303 1.00 82.81 396 VAL A O 1
ATOM 3140 N N . LYS A 1 397 ? 25.200 8.562 -89.306 1.00 81.19 397 LYS A N 1
ATOM 3141 C CA . LYS A 1 397 ? 26.126 7.530 -89.781 1.00 81.19 397 LYS A CA 1
ATOM 3142 C C . LYS A 1 397 ? 25.491 6.667 -90.878 1.00 81.19 397 LYS A C 1
ATOM 3144 O O . LYS A 1 397 ? 26.103 6.482 -91.924 1.00 81.19 397 LYS A O 1
ATOM 3149 N N . SER A 1 398 ? 24.238 6.243 -90.696 1.00 80.69 398 SER A N 1
ATOM 3150 C CA . SER A 1 398 ? 23.505 5.471 -91.711 1.00 80.69 398 SER A CA 1
ATOM 3151 C C . SER A 1 398 ? 23.234 6.256 -93.005 1.00 80.69 398 SER A C 1
ATOM 3153 O O . SER A 1 398 ? 23.287 5.690 -94.096 1.00 80.69 398 SER A O 1
ATOM 3155 N N . GLU A 1 399 ? 22.998 7.570 -92.917 1.00 79.88 399 GLU A N 1
ATOM 3156 C CA . GLU A 1 399 ? 22.841 8.432 -94.095 1.00 79.88 399 GLU A CA 1
ATOM 3157 C C . GLU A 1 399 ? 24.154 8.615 -94.864 1.00 79.88 399 GLU A C 1
ATOM 3159 O O . GLU A 1 399 ? 24.148 8.647 -96.098 1.00 79.88 399 GLU A O 1
ATOM 3164 N N . ILE A 1 400 ? 25.278 8.729 -94.150 1.00 79.31 400 ILE A N 1
ATOM 3165 C CA . ILE A 1 400 ? 26.613 8.799 -94.754 1.00 79.31 400 ILE A CA 1
ATOM 3166 C C . ILE A 1 400 ? 26.933 7.483 -95.466 1.00 79.31 400 ILE A C 1
ATOM 3168 O O . ILE A 1 400 ? 27.326 7.520 -96.631 1.00 79.31 400 ILE A O 1
ATOM 3172 N N . ASP A 1 401 ? 26.697 6.340 -94.819 1.00 76.62 401 ASP A N 1
ATOM 3173 C CA . ASP A 1 401 ? 26.931 5.022 -95.418 1.00 76.62 401 ASP A CA 1
ATOM 3174 C C . ASP A 1 401 ? 26.076 4.820 -96.685 1.00 76.62 401 ASP A C 1
ATOM 3176 O O . ASP A 1 401 ? 26.564 4.302 -97.692 1.00 76.62 401 ASP A O 1
ATOM 3180 N N . ARG A 1 402 ? 24.830 5.322 -96.703 1.00 79.62 402 ARG A N 1
ATOM 3181 C CA . ARG A 1 402 ? 23.975 5.290 -97.903 1.00 79.62 402 ARG A CA 1
ATOM 3182 C C . ARG A 1 402 ? 24.512 6.169 -99.036 1.00 79.62 402 ARG A C 1
ATOM 3184 O O . ARG A 1 402 ? 24.520 5.740 -100.185 1.00 79.62 402 ARG A O 1
ATOM 3191 N N . LYS A 1 403 ? 24.998 7.376 -98.726 1.00 77.81 403 LYS A N 1
ATOM 3192 C CA . LYS A 1 403 ? 25.620 8.270 -99.722 1.00 77.81 403 LYS A CA 1
ATOM 3193 C C . LYS A 1 403 ? 26.913 7.694 -100.297 1.00 77.81 403 LYS A C 1
ATOM 3195 O O . LYS A 1 403 ? 27.205 7.936 -101.465 1.00 77.81 403 LYS A O 1
ATOM 3200 N N . ILE A 1 404 ? 27.683 6.960 -99.494 1.00 75.12 404 ILE A N 1
ATOM 3201 C CA . ILE A 1 404 ? 28.879 6.251 -99.963 1.00 75.12 404 ILE A CA 1
ATOM 3202 C C . ILE A 1 404 ? 28.472 5.152 -100.951 1.00 75.12 404 ILE A C 1
ATOM 3204 O O . ILE A 1 404 ? 29.004 5.119 -102.055 1.00 75.12 404 ILE A O 1
ATOM 3208 N N . ALA A 1 405 ? 27.463 4.342 -100.619 1.00 75.56 405 ALA A N 1
ATOM 3209 C CA . ALA A 1 405 ? 26.957 3.304 -101.519 1.00 75.56 405 ALA A CA 1
ATOM 3210 C C . ALA A 1 405 ? 26.417 3.871 -102.851 1.00 75.56 405 ALA A C 1
ATOM 3212 O O . ALA A 1 405 ? 26.730 3.346 -103.917 1.00 75.56 405 ALA A O 1
ATOM 3213 N N . GLU A 1 406 ? 25.677 4.986 -102.810 1.00 75.88 406 GLU A N 1
ATOM 3214 C CA . GLU A 1 406 ? 25.197 5.691 -104.012 1.00 75.88 406 GLU A CA 1
ATOM 3215 C C . GLU A 1 406 ? 26.367 6.207 -104.883 1.00 75.88 406 GLU A C 1
ATOM 3217 O O . GLU A 1 406 ? 26.300 6.179 -106.114 1.00 75.88 406 GLU A O 1
ATOM 3222 N N . LYS A 1 407 ? 27.471 6.651 -104.263 1.00 74.62 407 LYS A N 1
ATOM 3223 C CA . LYS A 1 407 ? 28.678 7.104 -104.975 1.00 74.62 407 LYS A CA 1
ATOM 3224 C C . LYS A 1 407 ? 29.494 5.952 -105.560 1.00 74.62 407 LYS A C 1
ATOM 3226 O O . LYS A 1 407 ? 30.044 6.105 -106.651 1.00 74.62 407 LYS A O 1
ATOM 3231 N N . ASP A 1 408 ? 29.546 4.810 -104.885 1.00 74.25 408 ASP A N 1
ATOM 3232 C CA . ASP A 1 408 ? 30.226 3.615 -105.390 1.00 74.25 408 ASP A CA 1
ATOM 3233 C C . ASP A 1 408 ? 29.507 3.020 -106.617 1.00 74.25 408 ASP A C 1
ATOM 3235 O O . ASP A 1 408 ? 30.169 2.602 -107.572 1.00 74.25 408 ASP A O 1
ATOM 3239 N N . GLU A 1 409 ? 28.170 3.080 -106.674 1.00 72.06 409 GLU A N 1
ATOM 3240 C CA . GLU A 1 409 ? 27.400 2.698 -107.871 1.00 72.06 409 GLU A CA 1
ATOM 3241 C C . GLU A 1 409 ? 27.650 3.636 -109.070 1.00 72.06 409 GLU A C 1
ATOM 3243 O O . GLU A 1 409 ? 27.787 3.165 -110.204 1.00 72.06 409 GLU A O 1
ATOM 3248 N N . GLU A 1 410 ? 27.800 4.951 -108.849 1.00 72.12 410 GLU A N 1
ATOM 3249 C CA . GLU A 1 410 ? 28.197 5.897 -109.909 1.00 72.12 410 GLU A CA 1
ATOM 3250 C C . GLU A 1 410 ? 29.601 5.585 -110.463 1.00 72.12 410 GLU A C 1
ATOM 3252 O O . GLU A 1 410 ? 29.832 5.659 -111.677 1.00 72.12 410 GLU A O 1
ATOM 3257 N N . ILE A 1 411 ? 30.540 5.191 -109.596 1.00 67.19 411 ILE A N 1
ATOM 3258 C CA . ILE A 1 411 ? 31.913 4.832 -109.985 1.00 67.19 411 ILE A CA 1
ATOM 3259 C C . ILE A 1 411 ? 31.939 3.512 -110.776 1.00 67.19 411 ILE A C 1
ATOM 3261 O O . ILE A 1 411 ? 32.649 3.409 -111.785 1.00 67.19 411 ILE A O 1
ATOM 3265 N N . GLU A 1 412 ? 31.144 2.516 -110.380 1.00 66.25 412 GLU A N 1
ATOM 3266 C CA . GLU A 1 412 ? 30.965 1.261 -111.123 1.00 66.25 412 GLU A CA 1
ATOM 3267 C C . GLU A 1 412 ? 30.385 1.496 -112.530 1.00 66.25 412 GLU A C 1
ATOM 3269 O O . GLU A 1 412 ? 30.861 0.908 -113.510 1.00 66.25 412 GLU A O 1
ATOM 3274 N N . GLN A 1 413 ? 29.415 2.405 -112.664 1.00 64.56 413 GLN A N 1
ATOM 3275 C CA . GLN A 1 413 ? 28.809 2.777 -113.946 1.00 64.56 413 GLN A CA 1
ATOM 3276 C C . GLN A 1 413 ? 29.838 3.415 -114.905 1.00 64.56 413 GLN A C 1
ATOM 3278 O O . GLN A 1 413 ? 29.856 3.108 -116.102 1.00 64.56 413 GLN A O 1
ATOM 3283 N N . ILE A 1 414 ? 30.741 4.259 -114.385 1.00 67.12 414 ILE A N 1
ATOM 3284 C CA . ILE A 1 414 ? 31.821 4.898 -115.161 1.00 67.12 414 ILE A CA 1
ATOM 3285 C C . ILE A 1 414 ? 32.881 3.868 -115.583 1.00 67.12 414 ILE A C 1
ATOM 3287 O O . ILE A 1 414 ? 33.295 3.852 -116.746 1.00 67.12 414 ILE A O 1
ATOM 3291 N N . LYS A 1 415 ? 33.271 2.946 -114.691 1.00 61.28 415 LYS A N 1
ATOM 3292 C CA . LYS A 1 415 ? 34.215 1.856 -115.007 1.00 61.28 415 LYS A CA 1
ATOM 3293 C C . LYS A 1 415 ? 33.727 0.968 -116.158 1.00 61.28 415 LYS A C 1
ATOM 3295 O O . LYS A 1 415 ? 34.505 0.655 -117.059 1.00 61.28 415 LYS A O 1
ATOM 3300 N N . ARG A 1 416 ? 32.434 0.620 -116.191 1.00 59.88 416 ARG A N 1
ATOM 3301 C CA . ARG A 1 416 ? 31.830 -0.207 -117.261 1.00 59.88 416 ARG A CA 1
ATOM 3302 C C . ARG A 1 416 ? 31.724 0.499 -118.620 1.00 59.88 416 ARG A C 1
ATOM 3304 O O . ARG A 1 416 ? 31.540 -0.173 -119.639 1.00 59.88 416 ARG A O 1
ATOM 3311 N N . ASN A 1 417 ? 31.814 1.829 -118.657 1.00 56.50 417 ASN A N 1
ATOM 3312 C CA . ASN A 1 417 ? 31.832 2.609 -119.898 1.00 56.50 417 ASN A CA 1
ATOM 3313 C C . ASN A 1 417 ? 33.262 2.806 -120.428 1.00 56.50 417 ASN A C 1
ATOM 3315 O O . ASN A 1 417 ? 33.470 2.728 -121.637 1.00 56.50 417 ASN A O 1
ATOM 3319 N N . SER A 1 418 ? 34.255 2.952 -119.545 1.00 57.19 418 SER A N 1
ATOM 3320 C CA . SER A 1 418 ? 35.672 3.066 -119.927 1.00 57.19 418 SER A CA 1
ATOM 3321 C C . SER A 1 418 ? 36.289 1.740 -120.403 1.00 57.19 418 SER A C 1
ATOM 3323 O O . SER A 1 418 ? 37.150 1.749 -121.280 1.00 57.19 418 SER A O 1
ATOM 3325 N N . GLN A 1 419 ? 35.811 0.591 -119.908 1.00 51.94 419 GLN A N 1
ATOM 3326 C CA . GLN A 1 419 ? 36.287 -0.739 -120.325 1.00 51.94 419 GLN A CA 1
ATOM 3327 C C . GLN A 1 419 ? 35.941 -1.072 -121.795 1.00 51.94 419 GLN A C 1
ATOM 3329 O O . GLN A 1 419 ? 36.728 -1.714 -122.484 1.00 51.94 419 GLN A O 1
ATOM 3334 N N . ARG A 1 420 ? 34.813 -0.561 -122.316 1.00 56.28 420 ARG A N 1
ATOM 3335 C CA . ARG A 1 420 ? 34.357 -0.783 -123.707 1.00 56.28 420 ARG A CA 1
ATOM 3336 C C . ARG A 1 420 ? 35.158 -0.015 -124.770 1.00 56.28 420 ARG A C 1
ATOM 3338 O O . ARG A 1 420 ? 35.072 -0.346 -125.946 1.00 56.28 420 ARG A O 1
ATOM 3345 N N . VAL A 1 421 ? 35.940 0.994 -124.375 1.00 57.03 421 VAL A N 1
ATOM 3346 C CA . VAL A 1 421 ? 36.789 1.792 -125.287 1.00 57.03 421 VAL A CA 1
ATOM 3347 C C . VAL A 1 421 ? 38.198 1.194 -125.416 1.00 57.03 421 VAL A C 1
ATOM 3349 O O . VAL A 1 421 ? 38.828 1.314 -126.465 1.00 57.03 421 VAL A O 1
ATOM 3352 N N . ILE A 1 422 ? 38.673 0.485 -124.387 1.00 56.72 422 ILE A N 1
ATOM 3353 C CA . ILE A 1 422 ? 40.009 -0.134 -124.344 1.00 56.72 422 ILE A CA 1
ATOM 3354 C C . ILE A 1 422 ? 40.086 -1.376 -125.254 1.00 56.72 422 ILE A C 1
ATOM 3356 O O . ILE A 1 422 ? 41.098 -1.587 -125.921 1.00 56.72 422 ILE A O 1
ATOM 3360 N N . GLU A 1 423 ? 38.989 -2.125 -125.396 1.00 52.50 423 GLU A N 1
ATOM 3361 C CA . GLU A 1 423 ? 38.911 -3.318 -126.260 1.00 52.50 423 GLU A CA 1
ATOM 3362 C C . GLU A 1 423 ? 38.956 -2.999 -127.774 1.00 52.50 423 GLU A C 1
ATOM 3364 O O . GLU A 1 423 ? 39.247 -3.876 -128.582 1.00 52.50 423 GLU A O 1
ATOM 3369 N N . SER A 1 424 ? 38.764 -1.734 -128.178 1.00 49.03 424 SER A N 1
ATOM 3370 C CA . SER A 1 424 ? 38.807 -1.294 -129.586 1.00 49.03 424 SER A CA 1
ATOM 3371 C C . SER A 1 424 ? 40.198 -0.847 -130.071 1.00 49.03 424 SER A C 1
ATOM 3373 O O . SER A 1 424 ? 40.387 -0.678 -131.275 1.00 49.03 424 SER A O 1
ATOM 3375 N N . MET A 1 425 ? 41.172 -0.638 -129.176 1.00 46.12 425 MET A N 1
ATOM 3376 C CA . MET A 1 425 ? 42.530 -0.172 -129.531 1.00 46.12 425 MET A CA 1
ATOM 3377 C C . MET A 1 425 ? 43.594 -1.277 -129.472 1.00 46.12 425 MET A C 1
ATOM 3379 O O . MET A 1 425 ? 44.736 -1.057 -129.872 1.00 46.12 425 MET A O 1
ATOM 3383 N N . GLN A 1 426 ? 43.225 -2.478 -129.026 1.00 44.50 426 GLN A N 1
ATOM 3384 C CA . GLN A 1 426 ? 44.154 -3.582 -128.770 1.00 44.50 426 GLN A CA 1
ATOM 3385 C C . GLN A 1 426 ? 44.313 -4.550 -129.960 1.00 44.50 426 GLN A C 1
ATOM 3387 O O . GLN A 1 426 ? 45.062 -5.512 -129.873 1.00 44.50 426 GLN A O 1
ATOM 3392 N N . SER A 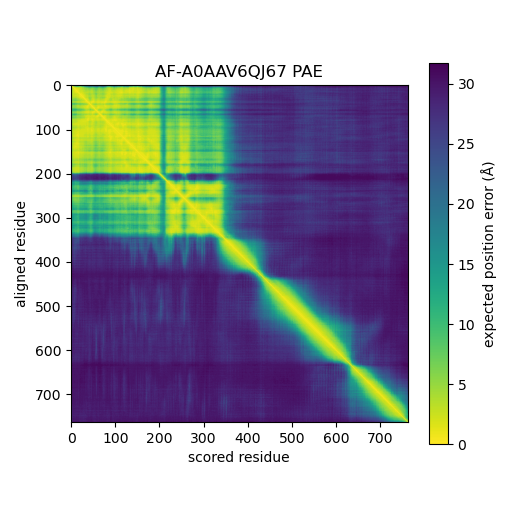1 427 ? 43.667 -4.259 -131.098 1.00 48.06 427 SER A N 1
ATOM 3393 C CA . SER A 1 427 ? 43.730 -5.052 -132.341 1.00 48.06 427 SER A CA 1
ATOM 3394 C C . SER A 1 427 ? 44.793 -4.571 -133.346 1.00 48.06 427 SER A C 1
ATOM 3396 O O . SER A 1 427 ? 44.955 -5.192 -134.396 1.00 48.06 427 SER A O 1
ATOM 3398 N N . THR A 1 428 ? 45.524 -3.489 -133.058 1.00 50.38 428 THR A N 1
ATOM 3399 C CA . THR A 1 428 ? 46.485 -2.884 -134.010 1.00 50.38 428 THR A CA 1
ATOM 3400 C C . THR A 1 428 ? 47.942 -2.974 -133.541 1.00 50.38 428 THR A C 1
ATOM 3402 O O . THR A 1 428 ? 48.832 -2.464 -134.213 1.00 50.38 428 THR A O 1
ATOM 3405 N N . LEU A 1 429 ? 48.210 -3.626 -132.403 1.00 43.31 429 LEU A N 1
ATOM 3406 C CA . LEU A 1 429 ? 49.560 -3.732 -131.823 1.00 43.31 429 LEU A CA 1
ATOM 3407 C C . LEU A 1 429 ? 50.141 -5.160 -131.861 1.00 43.31 429 LEU A C 1
ATOM 3409 O O . LEU A 1 429 ? 51.349 -5.331 -131.727 1.00 43.31 429 LEU A O 1
ATOM 3413 N N . ASP A 1 430 ? 49.312 -6.174 -132.119 1.00 43.38 430 ASP A N 1
ATOM 3414 C CA . ASP A 1 430 ? 49.703 -7.595 -132.064 1.00 43.38 430 ASP A CA 1
ATOM 3415 C C . ASP A 1 430 ? 50.366 -8.137 -133.339 1.00 43.38 430 ASP A C 1
ATOM 3417 O O . ASP A 1 430 ? 50.743 -9.308 -133.412 1.00 43.38 430 ASP A O 1
ATOM 3421 N N . ALA A 1 431 ? 50.553 -7.298 -134.355 1.00 47.22 431 ALA A N 1
ATOM 3422 C CA . ALA A 1 431 ? 51.019 -7.744 -135.659 1.00 47.22 431 ALA A CA 1
ATOM 3423 C C . ALA A 1 431 ? 52.355 -7.146 -136.076 1.00 47.22 431 ALA A C 1
ATOM 3425 O O . ALA A 1 431 ? 52.590 -7.019 -137.268 1.00 47.22 431 ALA A O 1
ATOM 3426 N N . GLU A 1 432 ? 53.277 -6.857 -135.157 1.00 39.25 432 GLU A N 1
ATOM 3427 C CA . GLU A 1 432 ? 54.664 -6.859 -135.598 1.00 39.25 432 GLU A CA 1
ATOM 3428 C C . GLU A 1 432 ? 55.660 -7.174 -134.490 1.00 39.25 432 GLU A C 1
ATOM 3430 O O . GLU A 1 432 ? 56.172 -6.309 -133.799 1.00 39.25 432 GLU A O 1
ATOM 3435 N N . VAL A 1 433 ? 56.032 -8.454 -134.457 1.00 44.53 433 VAL A N 1
ATOM 3436 C CA . VAL A 1 433 ? 57.451 -8.814 -134.515 1.00 44.53 433 VAL A CA 1
ATOM 3437 C C . VAL A 1 433 ? 58.253 -8.436 -133.268 1.00 44.53 433 VAL A C 1
ATOM 3439 O O . VAL A 1 433 ? 58.644 -7.306 -133.049 1.00 44.53 433 VAL A O 1
ATOM 3442 N N . ARG A 1 434 ? 58.746 -9.346 -132.444 1.00 44.97 434 ARG A N 1
ATOM 3443 C CA . ARG A 1 434 ? 59.030 -10.779 -132.549 1.00 44.97 434 ARG A CA 1
ATOM 3444 C C . ARG A 1 434 ? 59.877 -10.964 -131.282 1.00 44.97 434 ARG A C 1
ATOM 3446 O O . ARG A 1 434 ? 60.912 -10.326 -131.112 1.00 44.97 434 ARG A O 1
ATOM 3453 N N . SER A 1 435 ? 59.422 -11.762 -130.330 1.00 54.88 435 SER A N 1
ATOM 3454 C CA . SER A 1 435 ? 59.790 -13.179 -130.324 1.00 54.88 435 SER A CA 1
ATOM 3455 C C . SER A 1 435 ? 61.308 -13.416 -130.372 1.00 54.88 435 SER A C 1
ATOM 3457 O O . SER A 1 435 ? 61.809 -14.147 -131.227 1.00 54.88 435 SER A O 1
ATOM 3459 N N . ARG A 1 436 ? 62.059 -12.808 -129.435 1.00 43.97 436 ARG A N 1
ATOM 3460 C CA . ARG A 1 436 ? 63.325 -13.423 -128.988 1.00 43.97 436 ARG A CA 1
ATOM 3461 C C . ARG A 1 436 ? 63.893 -12.978 -127.635 1.00 43.97 436 ARG A C 1
ATOM 3463 O O . ARG A 1 436 ? 64.649 -13.749 -127.057 1.00 43.97 436 ARG A O 1
ATOM 3470 N N . ASN A 1 437 ? 63.536 -11.805 -127.098 1.00 52.44 437 ASN A N 1
ATOM 3471 C CA . ASN A 1 437 ? 64.187 -11.258 -125.888 1.00 52.44 437 ASN A CA 1
ATOM 3472 C C . ASN A 1 437 ? 63.364 -11.321 -124.581 1.00 52.44 437 ASN A C 1
ATOM 3474 O O . ASN A 1 437 ? 63.912 -11.033 -123.515 1.00 52.44 437 ASN A O 1
ATOM 3478 N N . ASP A 1 438 ? 62.104 -11.766 -124.611 1.00 54.12 438 ASP A N 1
ATOM 3479 C CA . ASP A 1 438 ? 61.227 -11.745 -123.422 1.00 54.12 438 ASP A CA 1
ATOM 3480 C C . ASP A 1 438 ? 61.328 -12.995 -122.531 1.00 54.12 438 ASP A C 1
ATOM 3482 O O . ASP A 1 438 ? 61.041 -12.933 -121.335 1.00 54.12 438 ASP A O 1
ATOM 3486 N N . ALA A 1 439 ? 61.852 -14.110 -123.050 1.00 55.41 439 ALA A N 1
ATOM 3487 C CA . ALA A 1 439 ? 61.985 -15.352 -122.280 1.00 55.41 439 ALA A CA 1
ATOM 3488 C C . ALA A 1 439 ? 62.999 -15.251 -121.117 1.00 55.41 439 ALA A C 1
ATOM 3490 O O . ALA A 1 439 ? 62.857 -15.932 -120.104 1.00 55.41 439 ALA A O 1
ATOM 3491 N N . ILE A 1 440 ? 64.005 -14.372 -121.216 1.00 58.31 440 ILE A N 1
ATOM 3492 C CA . ILE A 1 440 ? 65.031 -14.202 -120.168 1.00 58.31 440 ILE A CA 1
ATOM 3493 C C . ILE A 1 440 ? 64.575 -13.209 -119.083 1.00 58.31 440 ILE A C 1
ATOM 3495 O O . ILE A 1 440 ? 64.976 -13.329 -117.924 1.00 58.31 440 ILE A O 1
ATOM 3499 N N . ARG A 1 441 ? 63.696 -12.255 -119.418 1.00 61.72 441 ARG A N 1
ATOM 3500 C CA . ARG A 1 441 ? 63.191 -11.245 -118.471 1.00 61.72 441 ARG A CA 1
ATOM 3501 C C . ARG A 1 441 ? 62.057 -11.792 -117.593 1.00 61.72 441 ARG A C 1
ATOM 3503 O O . ARG A 1 441 ? 61.997 -11.458 -116.413 1.00 61.72 441 ARG A O 1
ATOM 3510 N N . ILE A 1 442 ? 61.229 -12.691 -118.130 1.00 64.50 442 ILE A N 1
ATOM 3511 C CA . ILE A 1 442 ? 60.154 -13.371 -117.387 1.00 64.50 442 ILE A CA 1
ATOM 3512 C C . ILE A 1 442 ? 60.721 -14.331 -116.331 1.00 64.50 442 ILE A C 1
ATOM 3514 O O . ILE A 1 442 ? 60.218 -14.355 -115.213 1.00 64.50 442 ILE A O 1
ATOM 3518 N N . LYS A 1 443 ? 61.832 -15.028 -116.613 1.00 59.28 443 LYS A N 1
ATOM 3519 C CA . LYS A 1 443 ? 62.475 -15.924 -115.635 1.00 59.28 443 LYS A CA 1
ATOM 3520 C C . LYS A 1 443 ? 62.938 -15.191 -114.361 1.00 59.28 443 LYS A C 1
ATOM 3522 O O . LYS A 1 443 ? 62.671 -15.662 -113.264 1.00 59.28 443 LYS A O 1
ATOM 3527 N N . LYS A 1 444 ? 63.561 -14.010 -114.494 1.00 63.69 444 LYS A N 1
ATOM 3528 C CA . LYS A 1 444 ? 63.998 -13.192 -113.340 1.00 63.69 444 LYS A CA 1
ATOM 3529 C C . LYS A 1 444 ? 62.841 -12.555 -112.565 1.00 63.69 444 LYS A C 1
ATOM 3531 O O . LYS A 1 444 ? 62.979 -12.317 -111.372 1.00 63.69 444 LYS A O 1
ATOM 3536 N N . LYS A 1 445 ? 61.720 -12.269 -113.232 1.00 67.31 445 LYS A N 1
ATOM 3537 C CA . LYS A 1 445 ? 60.511 -11.758 -112.576 1.00 67.31 445 LYS A CA 1
ATOM 3538 C C . LYS A 1 445 ? 59.801 -12.866 -111.792 1.00 67.31 445 LYS A C 1
ATOM 3540 O O . LYS A 1 445 ? 59.465 -12.654 -110.641 1.00 67.31 445 LYS A O 1
ATOM 3545 N N . MET A 1 446 ? 59.709 -14.072 -112.358 1.00 61.62 446 MET A N 1
ATOM 3546 C CA . MET A 1 446 ? 59.129 -15.228 -111.668 1.00 61.62 446 MET A CA 1
ATOM 3547 C C . MET A 1 446 ? 59.965 -15.692 -110.465 1.00 61.62 446 MET A C 1
ATOM 3549 O O . MET A 1 446 ? 59.381 -16.142 -109.493 1.00 61.62 446 MET A O 1
ATOM 3553 N N . GLU A 1 447 ? 61.297 -15.541 -110.475 1.00 67.00 447 GLU A N 1
ATOM 3554 C CA . GLU A 1 447 ? 62.145 -15.789 -109.288 1.00 67.00 447 GLU A CA 1
ATOM 3555 C C . GLU A 1 447 ? 61.931 -14.739 -108.173 1.00 67.00 447 GLU A C 1
ATOM 3557 O O . GLU A 1 447 ? 62.011 -15.076 -106.993 1.00 67.00 447 GLU A O 1
ATOM 3562 N N . GLY A 1 448 ? 61.615 -13.484 -108.523 1.00 74.12 448 GLY A N 1
ATOM 3563 C CA . GLY A 1 448 ? 61.240 -12.436 -107.563 1.00 74.12 448 GLY A CA 1
ATOM 3564 C C . GLY A 1 448 ? 59.831 -12.625 -106.995 1.00 74.12 448 GLY A C 1
ATOM 3565 O O . GLY A 1 448 ? 59.656 -12.590 -105.780 1.00 74.12 448 GLY A O 1
ATOM 3566 N N . ASP A 1 449 ? 58.861 -12.919 -107.864 1.00 71.44 449 ASP A N 1
ATOM 3567 C CA . ASP A 1 449 ? 57.469 -13.183 -107.486 1.00 71.44 449 ASP A CA 1
ATOM 3568 C C . ASP A 1 449 ? 57.363 -14.452 -106.609 1.00 71.44 449 ASP A C 1
ATOM 3570 O O . ASP A 1 449 ? 56.547 -14.502 -105.691 1.00 71.44 449 ASP A O 1
ATOM 3574 N N . LEU A 1 450 ? 58.220 -15.463 -106.827 1.00 71.69 450 LEU A N 1
ATOM 3575 C CA . LEU A 1 450 ? 58.286 -16.664 -105.981 1.00 71.69 450 LEU A CA 1
ATOM 3576 C C . LEU A 1 450 ? 58.792 -16.340 -104.565 1.00 71.69 450 LEU A C 1
ATOM 3578 O O . LEU A 1 450 ? 58.197 -16.784 -103.588 1.00 71.69 450 LEU A O 1
ATOM 3582 N N . ASN A 1 451 ? 59.845 -15.523 -104.449 1.00 74.38 451 ASN A N 1
ATOM 3583 C CA . ASN A 1 451 ? 60.382 -15.078 -103.157 1.00 74.38 451 ASN A CA 1
ATOM 3584 C C . ASN A 1 451 ? 59.373 -14.204 -102.391 1.00 74.38 451 ASN A C 1
ATOM 3586 O O . ASN A 1 451 ? 59.248 -14.304 -101.171 1.00 74.38 451 ASN A O 1
ATOM 3590 N N . GLU A 1 452 ? 58.630 -13.350 -103.098 1.00 76.56 452 GLU A N 1
ATOM 3591 C CA . GLU A 1 452 ? 57.598 -12.503 -102.498 1.00 76.56 452 GLU A CA 1
ATOM 3592 C C . GLU A 1 452 ? 56.390 -13.337 -102.033 1.00 76.56 452 GLU A C 1
ATOM 3594 O O . GLU A 1 452 ? 55.885 -13.127 -100.926 1.00 76.56 452 GLU A O 1
ATOM 3599 N N . MET A 1 453 ? 55.992 -14.359 -102.803 1.00 74.75 453 MET A N 1
ATOM 3600 C CA . MET A 1 453 ? 54.978 -15.331 -102.382 1.00 74.75 453 MET A CA 1
ATOM 3601 C C . MET A 1 453 ? 55.438 -16.200 -101.204 1.00 74.75 453 MET A C 1
ATOM 3603 O O . MET A 1 453 ? 54.626 -16.483 -100.327 1.00 74.75 453 MET A O 1
ATOM 3607 N N . GLU A 1 454 ? 56.712 -16.594 -101.118 1.00 74.19 454 GLU A N 1
ATOM 3608 C CA . GLU A 1 454 ? 57.241 -17.339 -99.962 1.00 74.19 454 GLU A CA 1
ATOM 3609 C C . GLU A 1 454 ? 57.214 -16.499 -98.674 1.00 74.19 454 GLU A C 1
ATOM 3611 O O . GLU A 1 454 ? 56.829 -16.996 -97.610 1.00 74.19 454 GLU A O 1
ATOM 3616 N N . ILE A 1 455 ? 57.542 -15.204 -98.762 1.00 79.31 455 ILE A N 1
ATOM 3617 C CA . ILE A 1 455 ? 57.440 -14.274 -97.628 1.00 79.31 455 ILE A CA 1
ATOM 3618 C C . ILE A 1 455 ? 55.973 -14.059 -97.232 1.00 79.31 455 ILE A C 1
ATOM 3620 O O . ILE A 1 455 ? 55.649 -14.111 -96.041 1.00 79.31 455 ILE A O 1
ATOM 3624 N N . GLN A 1 456 ? 55.069 -13.871 -98.198 1.00 79.31 456 GLN A N 1
ATOM 3625 C CA . GLN A 1 456 ? 53.633 -13.742 -97.927 1.00 79.31 456 GLN A CA 1
ATOM 3626 C C . GLN A 1 456 ? 53.046 -15.016 -97.311 1.00 79.31 456 GLN A C 1
ATOM 3628 O O . GLN A 1 456 ? 52.276 -14.928 -96.356 1.00 79.31 456 GLN A O 1
ATOM 3633 N N . LEU A 1 457 ? 53.452 -16.198 -97.782 1.00 77.50 457 LEU A N 1
ATOM 3634 C CA . LEU A 1 457 ? 53.037 -17.485 -97.225 1.00 77.50 457 LEU A CA 1
ATOM 3635 C C . LEU A 1 457 ? 53.546 -17.657 -95.786 1.00 77.50 457 LEU A C 1
ATOM 3637 O O . LEU A 1 457 ? 52.805 -18.114 -94.918 1.00 77.50 457 LEU A O 1
ATOM 3641 N N . SER A 1 458 ? 54.785 -17.246 -95.503 1.00 79.62 458 SER A N 1
ATOM 3642 C CA . SER A 1 458 ? 55.347 -17.240 -94.147 1.00 79.62 458 SER A CA 1
ATOM 3643 C C . SER A 1 458 ? 54.582 -16.292 -93.211 1.00 79.62 458 SER A C 1
ATOM 3645 O O . SER A 1 458 ? 54.225 -16.672 -92.092 1.00 79.62 458 SER A O 1
ATOM 3647 N N . HIS A 1 459 ? 54.242 -15.087 -93.679 1.00 82.69 459 HIS A N 1
ATOM 3648 C CA . HIS A 1 459 ? 53.463 -14.115 -92.908 1.00 82.69 459 HIS A CA 1
ATOM 3649 C C . HIS A 1 459 ? 52.018 -14.584 -92.669 1.00 82.69 459 HIS A C 1
ATOM 3651 O O . HIS A 1 459 ? 51.508 -14.473 -91.553 1.00 82.69 459 HIS A O 1
ATOM 3657 N N . ALA A 1 460 ? 51.379 -15.169 -93.685 1.00 80.00 460 ALA A N 1
ATOM 3658 C CA . ALA A 1 460 ? 50.046 -15.756 -93.582 1.00 80.00 460 ALA A CA 1
ATOM 3659 C C . ALA A 1 460 ? 50.028 -16.954 -92.620 1.00 80.00 460 ALA A C 1
ATOM 3661 O O . ALA A 1 460 ? 49.139 -17.051 -91.776 1.00 80.00 460 ALA A O 1
ATOM 3662 N N . ASN A 1 461 ? 51.045 -17.822 -92.666 1.00 80.38 461 ASN A N 1
ATOM 3663 C CA . ASN A 1 461 ? 51.180 -18.941 -91.729 1.00 80.38 461 ASN A CA 1
ATOM 3664 C C . ASN A 1 461 ? 51.403 -18.465 -90.287 1.00 80.38 461 ASN A C 1
ATOM 3666 O O . ASN A 1 461 ? 50.846 -19.042 -89.350 1.00 80.38 461 ASN A O 1
ATOM 3670 N N . ARG A 1 462 ? 52.171 -17.387 -90.088 1.00 82.25 462 ARG A N 1
ATOM 3671 C CA . ARG A 1 462 ? 52.357 -16.782 -88.763 1.00 82.25 462 ARG A CA 1
ATOM 3672 C C . ARG A 1 462 ? 51.058 -16.175 -88.228 1.00 82.25 462 ARG A C 1
ATOM 3674 O O . ARG A 1 462 ? 50.689 -16.477 -87.095 1.00 82.25 462 ARG A O 1
ATOM 3681 N N . GLN A 1 463 ? 50.330 -15.408 -89.045 1.00 83.69 463 GLN A N 1
ATOM 3682 C CA . GLN A 1 463 ? 49.010 -14.878 -88.679 1.00 83.69 463 GLN A CA 1
ATOM 3683 C C . GLN A 1 463 ? 48.001 -15.991 -88.384 1.00 83.69 463 GLN A C 1
ATOM 3685 O O . GLN A 1 463 ? 47.268 -15.899 -87.403 1.00 83.69 463 GLN A O 1
ATOM 3690 N N . ALA A 1 464 ? 47.994 -17.076 -89.163 1.00 80.56 464 ALA A N 1
ATOM 3691 C CA . ALA A 1 464 ? 47.133 -18.227 -88.906 1.00 80.56 464 ALA A CA 1
ATOM 3692 C C . ALA A 1 464 ? 47.462 -18.901 -87.562 1.00 80.56 464 ALA A C 1
ATOM 3694 O O . ALA A 1 464 ? 46.555 -19.257 -86.806 1.00 80.56 464 ALA A O 1
ATOM 3695 N N . SER A 1 465 ? 48.750 -19.027 -87.216 1.00 81.94 465 SER A N 1
ATOM 3696 C CA . SER A 1 465 ? 49.167 -19.568 -85.918 1.00 81.94 465 SER A CA 1
ATOM 3697 C C . SER A 1 465 ? 48.807 -18.646 -84.745 1.00 81.94 465 SER A C 1
ATOM 3699 O O . SER A 1 465 ? 48.423 -19.144 -83.683 1.00 81.94 465 SER A O 1
ATOM 3701 N N . GLU A 1 466 ? 48.922 -17.327 -84.907 1.00 83.31 466 GLU A N 1
ATOM 3702 C CA . GLU A 1 466 ? 48.534 -16.340 -83.890 1.00 83.31 466 GLU A CA 1
ATOM 3703 C C . GLU A 1 466 ? 47.008 -16.297 -83.701 1.00 83.31 466 GLU A C 1
ATOM 3705 O O . GLU A 1 466 ? 46.533 -16.348 -82.564 1.00 83.31 466 GLU A O 1
ATOM 3710 N N . ALA A 1 467 ? 46.235 -16.345 -84.790 1.00 80.81 467 ALA A N 1
ATOM 3711 C CA . ALA A 1 467 ? 44.778 -16.450 -84.755 1.00 80.81 467 ALA A CA 1
ATOM 3712 C C . ALA A 1 467 ? 44.308 -17.756 -84.088 1.00 80.81 467 ALA A C 1
ATOM 3714 O O . ALA A 1 467 ? 43.386 -17.739 -83.274 1.00 80.81 467 ALA A O 1
ATOM 3715 N N . GLN A 1 468 ? 44.976 -18.890 -84.344 1.00 82.00 468 GLN A N 1
ATOM 3716 C CA . GLN A 1 468 ? 44.677 -20.151 -83.652 1.00 82.00 468 GLN A CA 1
ATOM 3717 C C . GLN A 1 468 ? 44.965 -20.089 -82.145 1.00 82.00 468 GLN A C 1
ATOM 3719 O O . GLN A 1 468 ? 44.226 -20.685 -81.359 1.00 82.00 468 GLN A O 1
ATOM 3724 N N . LYS A 1 469 ? 46.012 -19.371 -81.716 1.00 84.69 469 LYS A N 1
ATOM 3725 C CA . LYS A 1 469 ? 46.282 -19.151 -80.285 1.00 84.69 469 LYS A CA 1
ATOM 3726 C C . LYS A 1 469 ? 45.217 -18.264 -79.641 1.00 84.69 469 LYS A C 1
ATOM 3728 O O . LYS A 1 469 ? 44.731 -18.606 -78.566 1.00 84.69 469 LYS A O 1
ATOM 3733 N N . GLN A 1 470 ? 44.817 -17.176 -80.301 1.00 84.06 470 GLN A N 1
ATOM 3734 C CA . GLN A 1 470 ? 43.728 -16.321 -79.819 1.00 84.06 470 GLN A CA 1
ATOM 3735 C C . GLN A 1 470 ? 42.402 -17.084 -79.726 1.00 84.06 470 GLN A C 1
ATOM 3737 O O . GLN A 1 470 ? 41.725 -16.987 -78.708 1.00 84.06 470 GLN A O 1
ATOM 3742 N N . LEU A 1 471 ? 42.076 -17.916 -80.720 1.00 82.12 471 LEU A N 1
ATOM 3743 C CA . LEU A 1 471 ? 40.878 -18.755 -80.699 1.00 82.12 471 LEU A CA 1
ATOM 3744 C C . LEU A 1 471 ? 40.860 -19.697 -79.487 1.00 82.12 471 LEU A C 1
ATOM 3746 O O . LEU A 1 471 ? 39.837 -19.802 -78.817 1.00 82.12 471 LEU A O 1
ATOM 3750 N N . ARG A 1 472 ? 41.990 -20.344 -79.162 1.00 86.38 472 ARG A N 1
ATOM 3751 C CA . ARG A 1 472 ? 42.088 -21.207 -77.970 1.00 86.38 472 ARG A CA 1
ATOM 3752 C C . ARG A 1 472 ? 41.905 -20.427 -76.667 1.00 86.38 472 ARG A C 1
ATOM 3754 O O . ARG A 1 472 ? 41.244 -20.929 -75.764 1.00 86.38 472 ARG A O 1
ATOM 3761 N N . ASN A 1 473 ? 42.441 -19.210 -76.575 1.00 85.69 473 ASN A N 1
ATOM 3762 C CA . ASN A 1 473 ? 42.250 -18.357 -75.398 1.00 85.69 473 ASN A CA 1
ATOM 3763 C C . ASN A 1 473 ? 40.784 -17.934 -75.230 1.00 85.69 473 ASN A C 1
ATOM 3765 O O . ASN A 1 473 ? 40.247 -18.036 -74.131 1.00 85.69 473 ASN A O 1
ATOM 3769 N N . VAL A 1 474 ? 40.120 -17.527 -76.316 1.00 83.62 474 VAL A N 1
ATOM 3770 C CA . VAL A 1 474 ? 38.692 -17.163 -76.297 1.00 83.62 474 VAL A CA 1
ATOM 3771 C C . VAL A 1 474 ? 37.818 -18.377 -75.961 1.00 83.62 474 VAL A C 1
ATOM 3773 O O . VAL A 1 474 ? 36.871 -18.254 -75.193 1.00 83.62 474 VAL A O 1
ATOM 3776 N N . GLN A 1 475 ? 38.157 -19.570 -76.460 1.00 85.12 475 GLN A N 1
ATOM 3777 C CA . GLN A 1 475 ? 37.475 -20.816 -76.085 1.00 85.12 475 GLN A CA 1
ATOM 3778 C C . GLN A 1 475 ? 37.645 -21.160 -74.598 1.00 85.12 475 GLN A C 1
ATOM 3780 O O . GLN A 1 475 ? 36.700 -21.650 -73.983 1.00 85.12 475 GLN A O 1
ATOM 3785 N N . GLY A 1 476 ? 38.816 -20.886 -74.013 1.00 87.62 476 GLY A N 1
ATOM 3786 C CA . GLY A 1 476 ? 39.042 -21.014 -72.571 1.00 87.62 476 GLY A CA 1
ATOM 3787 C C . GLY A 1 476 ? 38.161 -20.058 -71.767 1.00 87.62 476 GLY A C 1
ATOM 3788 O O . GLY A 1 476 ? 37.405 -20.500 -70.909 1.00 87.62 476 GLY A O 1
ATOM 3789 N N . GLN A 1 477 ? 38.171 -18.770 -72.122 1.00 86.00 477 GLN A N 1
ATOM 3790 C CA . GLN A 1 477 ? 37.342 -17.748 -71.468 1.00 86.00 477 GLN A CA 1
ATOM 3791 C C . GLN A 1 477 ? 35.841 -18.043 -71.576 1.00 86.00 477 GLN A C 1
ATOM 3793 O O . GLN A 1 477 ? 35.103 -17.851 -70.613 1.00 86.00 477 GLN A O 1
ATOM 3798 N N . LEU A 1 478 ? 35.382 -18.546 -72.726 1.00 83.50 478 LEU A N 1
ATOM 3799 C CA . LEU A 1 478 ? 33.992 -18.957 -72.918 1.00 83.50 478 LEU A CA 1
ATOM 3800 C C . LEU A 1 478 ? 33.608 -20.111 -71.982 1.00 83.50 478 LEU A C 1
ATOM 3802 O O . LEU A 1 478 ? 32.510 -20.111 -71.433 1.00 83.50 478 LEU A O 1
ATOM 3806 N N . LYS A 1 479 ? 34.508 -21.081 -71.790 1.00 90.50 479 LYS A N 1
ATOM 3807 C CA . LYS A 1 479 ? 34.272 -22.225 -70.907 1.00 90.50 479 LYS A CA 1
ATOM 3808 C C . LYS A 1 479 ? 34.204 -21.807 -69.435 1.00 90.50 479 LYS A C 1
ATOM 3810 O O . LYS A 1 479 ? 33.330 -22.283 -68.717 1.00 90.50 479 LYS A O 1
ATOM 3815 N N . ASP A 1 480 ? 35.073 -20.896 -69.006 1.00 88.19 480 ASP A N 1
ATOM 3816 C CA . ASP A 1 480 ? 35.049 -20.361 -67.640 1.00 88.19 480 ASP A CA 1
ATOM 3817 C C . ASP A 1 480 ? 33.776 -19.533 -67.392 1.00 88.19 480 ASP A C 1
ATOM 3819 O O . ASP A 1 480 ? 33.112 -19.697 -66.369 1.00 88.19 480 ASP A O 1
ATOM 3823 N N . ALA A 1 481 ? 33.360 -18.714 -68.365 1.00 85.00 481 ALA A N 1
ATOM 3824 C CA . ALA A 1 481 ? 32.099 -17.975 -68.293 1.00 85.00 481 ALA A CA 1
ATOM 3825 C C . ALA A 1 481 ? 30.865 -18.899 -68.237 1.00 85.00 481 ALA A C 1
ATOM 3827 O O . ALA A 1 481 ? 29.917 -18.607 -67.511 1.00 85.00 481 ALA A O 1
ATOM 3828 N N . GLN A 1 482 ? 30.879 -20.025 -68.962 1.00 85.69 482 GLN A N 1
ATOM 3829 C CA . GLN A 1 482 ? 29.820 -21.041 -68.887 1.00 85.69 482 GLN A CA 1
ATOM 3830 C C . GLN A 1 482 ? 29.737 -21.686 -67.499 1.00 85.69 482 GLN A C 1
ATOM 3832 O O . GLN A 1 482 ? 28.640 -21.832 -66.970 1.00 85.69 482 GLN A O 1
ATOM 3837 N N . LEU A 1 483 ? 30.875 -22.010 -66.878 1.00 89.81 483 LEU A N 1
ATOM 3838 C CA . LEU A 1 483 ? 30.894 -22.567 -65.521 1.00 89.81 483 LEU A CA 1
ATOM 3839 C C . LEU A 1 483 ? 30.339 -21.583 -64.483 1.00 89.81 483 LEU A C 1
ATOM 3841 O O . LEU A 1 483 ? 29.548 -21.980 -63.631 1.00 89.81 483 LEU A O 1
ATOM 3845 N N . HIS A 1 484 ? 30.699 -20.301 -64.581 1.00 88.25 484 HIS A N 1
ATOM 3846 C CA . HIS A 1 484 ? 30.144 -19.266 -63.706 1.00 88.25 484 HIS A CA 1
ATOM 3847 C C . HIS A 1 484 ? 28.636 -19.071 -63.900 1.00 88.25 484 HIS A C 1
ATOM 3849 O O . HIS A 1 484 ? 27.915 -18.859 -62.925 1.00 88.25 484 HIS A O 1
ATOM 3855 N N . LEU A 1 485 ? 28.144 -19.166 -65.139 1.00 86.81 485 LEU A N 1
ATOM 3856 C CA . LEU A 1 485 ? 26.712 -19.105 -65.424 1.00 86.81 485 LEU A CA 1
ATOM 3857 C C . LEU A 1 485 ? 25.966 -20.296 -64.805 1.00 86.81 485 LEU A C 1
ATOM 3859 O O . LEU A 1 485 ? 24.938 -20.095 -64.163 1.00 86.81 485 LEU A O 1
ATOM 3863 N N . ASP A 1 486 ? 26.496 -21.512 -64.945 1.00 90.44 486 ASP A N 1
ATOM 3864 C CA . ASP A 1 486 ? 25.895 -22.719 -64.366 1.00 90.44 486 ASP A CA 1
ATOM 3865 C C . ASP A 1 486 ? 25.852 -22.660 -62.828 1.00 90.44 486 ASP A C 1
ATOM 3867 O O . ASP A 1 486 ? 24.869 -23.078 -62.213 1.00 90.44 486 ASP A O 1
ATOM 3871 N N . GLU A 1 487 ? 26.895 -22.122 -62.190 1.00 90.81 487 GLU A N 1
ATOM 3872 C CA . GLU A 1 487 ? 26.939 -21.917 -60.738 1.00 90.81 487 GLU A CA 1
ATOM 3873 C C . GLU A 1 487 ? 25.922 -20.859 -60.276 1.00 90.81 487 GLU A C 1
ATOM 3875 O O . GLU A 1 487 ? 25.194 -21.078 -59.304 1.00 90.81 487 GLU A O 1
ATOM 3880 N N . ALA A 1 488 ? 25.800 -19.750 -61.012 1.00 85.75 488 ALA A N 1
ATOM 3881 C CA . ALA A 1 488 ? 24.815 -18.709 -60.730 1.00 85.75 488 ALA A CA 1
ATOM 3882 C C . ALA A 1 488 ? 23.369 -19.217 -60.876 1.00 85.75 488 ALA A C 1
ATOM 3884 O O . ALA A 1 488 ? 22.519 -18.884 -60.050 1.00 85.75 488 ALA A O 1
ATOM 3885 N N . ILE A 1 489 ? 23.092 -20.055 -61.882 1.00 90.12 489 ILE A N 1
ATOM 3886 C CA . ILE A 1 489 ? 21.771 -20.672 -62.079 1.00 90.12 489 ILE A CA 1
ATOM 3887 C C . ILE A 1 489 ? 21.425 -21.596 -60.906 1.00 90.12 489 ILE A C 1
ATOM 3889 O O . ILE A 1 489 ? 20.318 -21.507 -60.378 1.00 90.12 489 ILE A O 1
ATOM 3893 N N . ARG A 1 490 ? 22.369 -22.423 -60.434 1.00 90.31 490 ARG A N 1
ATOM 3894 C CA . ARG A 1 490 ? 22.135 -23.279 -59.255 1.00 90.31 490 ARG A CA 1
ATOM 3895 C C . ARG A 1 490 ? 21.858 -22.462 -57.999 1.00 90.31 490 ARG A C 1
ATOM 3897 O O . ARG A 1 490 ? 20.890 -22.729 -57.298 1.00 90.31 490 ARG A O 1
ATOM 3904 N N . SER A 1 491 ? 22.653 -21.421 -57.747 1.00 88.06 491 SER A N 1
ATOM 3905 C CA . SER A 1 491 ? 22.415 -20.526 -56.609 1.00 88.06 491 SER A CA 1
ATOM 3906 C C . SER A 1 491 ? 21.048 -19.832 -56.700 1.00 88.06 491 SER A C 1
ATOM 3908 O O . SER A 1 491 ? 20.368 -19.660 -55.688 1.00 88.06 491 SER A O 1
ATOM 3910 N N . GLN A 1 492 ? 20.601 -19.477 -57.908 1.00 91.12 492 GLN A N 1
ATOM 3911 C CA . GLN A 1 492 ? 19.270 -18.915 -58.127 1.00 91.12 492 GLN A CA 1
ATOM 3912 C C . GLN A 1 492 ? 18.149 -19.920 -57.808 1.00 91.12 492 GLN A C 1
ATOM 3914 O O . GLN A 1 492 ? 17.120 -19.518 -57.261 1.00 91.12 492 GLN A O 1
ATOM 3919 N N . GLU A 1 493 ? 18.317 -21.200 -58.150 1.00 91.25 493 GLU A N 1
ATOM 3920 C CA . GLU A 1 493 ? 17.355 -22.260 -57.818 1.00 91.25 493 GLU A CA 1
ATOM 3921 C C . GLU A 1 493 ? 17.255 -22.475 -56.301 1.00 91.25 493 GLU A C 1
ATOM 3923 O O . GLU A 1 493 ? 16.145 -22.434 -55.765 1.00 91.25 493 GLU A O 1
ATOM 3928 N N . ASP A 1 494 ? 18.386 -22.553 -55.595 1.00 90.25 494 ASP A N 1
ATOM 3929 C CA . ASP A 1 494 ? 18.418 -22.678 -54.129 1.00 90.25 494 ASP A CA 1
ATOM 3930 C C . ASP A 1 494 ? 17.701 -21.502 -53.439 1.00 90.25 494 ASP A C 1
ATOM 3932 O O . ASP A 1 494 ? 16.913 -21.679 -52.503 1.00 90.25 494 ASP A O 1
ATOM 3936 N N . MET A 1 495 ? 17.922 -20.276 -53.927 1.00 86.12 495 MET A N 1
ATOM 3937 C CA . MET A 1 495 ? 17.267 -19.081 -53.382 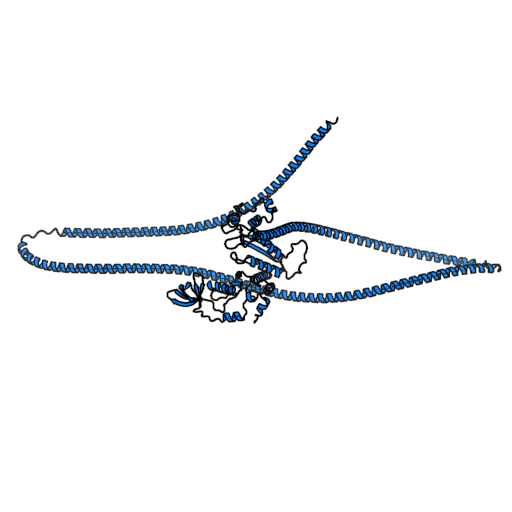1.00 86.12 495 MET A CA 1
ATOM 3938 C C . MET A 1 495 ? 15.757 -19.076 -53.651 1.00 86.12 495 MET A C 1
ATOM 3940 O O . MET A 1 495 ? 14.984 -18.658 -52.786 1.00 86.12 495 MET A O 1
ATOM 3944 N N . LYS A 1 496 ? 15.303 -19.580 -54.807 1.00 91.62 496 LYS A N 1
ATOM 3945 C CA . LYS A 1 496 ? 13.865 -19.737 -55.093 1.00 91.62 496 LYS A CA 1
ATOM 3946 C C . LYS A 1 496 ? 13.204 -20.733 -54.142 1.00 91.62 496 LYS A C 1
ATOM 3948 O O . LYS A 1 496 ? 12.096 -20.471 -53.672 1.00 91.62 496 LYS A O 1
ATOM 3953 N N . GLU A 1 497 ? 13.869 -21.840 -53.820 1.00 91.44 497 GLU A N 1
ATOM 3954 C CA . GLU A 1 497 ? 13.348 -22.806 -52.848 1.00 91.44 497 GLU A CA 1
ATOM 3955 C C . GLU A 1 497 ? 13.253 -22.211 -51.437 1.00 91.44 497 GLU A C 1
ATOM 3957 O O . GLU A 1 497 ? 12.244 -22.406 -50.750 1.00 91.44 497 GLU A O 1
ATOM 3962 N N . GLN A 1 498 ? 14.252 -21.425 -51.020 1.00 87.56 498 GLN A N 1
ATOM 3963 C CA . GLN A 1 498 ? 14.210 -20.717 -49.738 1.00 87.56 498 GLN A CA 1
ATOM 3964 C C . GLN A 1 498 ? 13.051 -19.717 -49.666 1.00 87.56 498 GLN A C 1
ATOM 3966 O O . GLN A 1 498 ? 12.323 -19.703 -48.670 1.00 87.56 498 GLN A O 1
ATOM 3971 N N . VAL A 1 499 ? 12.822 -18.930 -50.723 1.00 89.50 499 VAL A N 1
ATOM 3972 C CA . VAL A 1 499 ? 11.679 -18.003 -50.797 1.00 89.50 499 VAL A CA 1
ATOM 3973 C C . VAL A 1 499 ? 10.358 -18.765 -50.669 1.00 89.50 499 VAL A C 1
ATOM 3975 O O . VAL A 1 499 ? 9.537 -18.420 -49.819 1.00 89.50 499 VAL A O 1
ATOM 3978 N N . ALA A 1 500 ? 10.186 -19.870 -51.400 1.00 91.56 500 ALA A N 1
ATOM 3979 C CA . ALA A 1 500 ? 8.972 -20.687 -51.332 1.00 91.56 500 ALA A CA 1
ATOM 3980 C C . ALA A 1 500 ? 8.743 -21.342 -49.950 1.00 91.56 500 ALA A C 1
ATOM 3982 O O . ALA A 1 500 ? 7.603 -21.631 -49.566 1.00 91.56 500 ALA A O 1
ATOM 3983 N N . MET A 1 501 ? 9.809 -21.615 -49.189 1.00 92.19 501 MET A N 1
ATOM 3984 C CA . MET A 1 501 ? 9.709 -22.096 -47.807 1.00 92.19 501 MET A CA 1
ATOM 3985 C C . MET A 1 501 ? 9.266 -20.974 -46.857 1.00 92.19 501 MET A C 1
ATOM 3987 O O . MET A 1 501 ? 8.392 -21.184 -46.010 1.00 92.19 501 MET A O 1
ATOM 3991 N N . VAL A 1 502 ? 9.840 -19.779 -47.009 1.00 88.75 502 VAL A N 1
ATOM 3992 C CA . VAL A 1 502 ? 9.504 -18.605 -46.192 1.00 88.75 502 VAL A CA 1
ATOM 3993 C C . VAL A 1 502 ? 8.068 -18.149 -46.448 1.00 88.75 502 VAL A C 1
ATOM 3995 O O . VAL A 1 502 ? 7.345 -17.884 -45.489 1.00 88.75 502 VAL A O 1
ATOM 3998 N N . GLU A 1 503 ? 7.610 -18.142 -47.699 1.00 91.12 503 GLU A N 1
ATOM 3999 C CA . GLU A 1 503 ? 6.221 -17.820 -48.053 1.00 91.12 503 GLU A CA 1
ATOM 4000 C C . GLU A 1 503 ? 5.223 -18.785 -47.404 1.00 91.12 503 GLU A C 1
ATOM 4002 O O . GLU A 1 503 ? 4.226 -18.356 -46.823 1.00 91.12 503 GLU A O 1
ATOM 4007 N N . ARG A 1 504 ? 5.519 -20.093 -47.406 1.00 93.81 504 ARG A N 1
ATOM 4008 C CA . ARG A 1 504 ? 4.688 -21.090 -46.710 1.00 93.81 504 ARG A CA 1
ATOM 4009 C C . ARG A 1 504 ? 4.623 -20.840 -45.206 1.00 93.81 504 ARG A C 1
ATOM 4011 O O . ARG A 1 504 ? 3.545 -20.931 -44.621 1.00 93.81 504 ARG A O 1
ATOM 4018 N N . ARG A 1 505 ? 5.750 -20.492 -44.579 1.00 91.56 505 ARG A N 1
ATOM 4019 C CA . ARG A 1 505 ? 5.792 -20.146 -43.152 1.00 91.56 505 ARG A CA 1
ATOM 4020 C C . ARG A 1 505 ? 5.000 -18.872 -42.850 1.00 91.56 505 ARG A C 1
ATOM 4022 O O . ARG A 1 505 ? 4.293 -18.834 -41.848 1.00 91.56 505 ARG A O 1
ATOM 4029 N N . ASN A 1 506 ? 5.093 -17.863 -43.714 1.00 88.44 506 ASN A N 1
ATOM 4030 C CA . ASN A 1 506 ? 4.349 -16.615 -43.571 1.00 88.44 506 ASN A CA 1
ATOM 4031 C C . ASN A 1 506 ? 2.833 -16.858 -43.653 1.00 88.44 506 ASN A C 1
ATOM 4033 O O . ASN A 1 506 ? 2.087 -16.392 -42.799 1.00 88.44 506 ASN A O 1
ATOM 4037 N N . ASN A 1 507 ? 2.385 -17.682 -44.603 1.00 91.00 507 ASN A N 1
ATOM 4038 C CA . ASN A 1 507 ? 0.969 -18.036 -44.736 1.00 91.00 507 ASN A CA 1
ATOM 4039 C C . ASN A 1 507 ? 0.422 -18.775 -43.503 1.00 91.00 507 ASN A C 1
ATOM 4041 O O . ASN A 1 507 ? -0.703 -18.513 -43.088 1.00 91.00 507 ASN A O 1
ATOM 4045 N N . LEU A 1 508 ? 1.217 -19.655 -42.882 1.00 91.31 508 LEU A N 1
ATOM 4046 C CA . LEU A 1 508 ? 0.829 -20.314 -41.628 1.00 91.31 508 LEU A CA 1
ATOM 4047 C C . LEU A 1 508 ? 0.711 -19.320 -40.466 1.00 91.31 508 LEU A C 1
ATOM 4049 O O . LEU A 1 508 ? -0.256 -19.375 -39.713 1.00 91.31 508 LEU A O 1
ATOM 4053 N N . MET A 1 509 ? 1.658 -18.385 -40.347 1.00 87.38 509 MET A N 1
ATOM 4054 C CA . MET A 1 509 ? 1.601 -17.338 -39.320 1.00 87.38 509 MET A CA 1
ATOM 4055 C C . MET A 1 509 ? 0.405 -16.400 -39.518 1.00 87.38 509 MET A C 1
ATOM 4057 O O . MET A 1 509 ? -0.214 -15.989 -38.542 1.00 87.38 509 MET A O 1
ATOM 4061 N N . LEU A 1 510 ? 0.052 -16.074 -40.765 1.00 89.38 510 LEU A N 1
ATOM 4062 C CA . LEU A 1 510 ? -1.134 -15.269 -41.067 1.00 89.38 510 LEU A CA 1
ATOM 4063 C C . LEU A 1 510 ? -2.426 -15.976 -40.639 1.00 89.38 510 LEU A C 1
ATOM 4065 O O . LEU A 1 510 ? -3.277 -15.337 -40.023 1.00 89.38 510 LEU A O 1
ATOM 4069 N N . ALA A 1 511 ? -2.541 -17.284 -40.886 1.00 92.94 511 ALA A N 1
ATOM 4070 C CA . ALA A 1 511 ? -3.690 -18.072 -40.442 1.00 92.94 511 ALA A CA 1
ATOM 4071 C C . ALA A 1 511 ? -3.808 -18.117 -38.905 1.00 92.94 511 ALA A C 1
ATOM 4073 O O . ALA A 1 511 ? -4.894 -17.926 -38.363 1.00 92.94 511 ALA A O 1
ATOM 4074 N N . GLU A 1 512 ? -2.689 -18.289 -38.192 1.00 90.75 512 GLU A N 1
ATOM 4075 C CA . GLU A 1 512 ? -2.662 -18.265 -36.722 1.00 90.75 512 GLU A CA 1
ATOM 4076 C C . GLU A 1 512 ? -3.066 -16.885 -36.167 1.00 90.75 512 GLU A C 1
ATOM 4078 O O . GLU A 1 512 ? -3.826 -16.785 -35.203 1.00 90.75 512 GLU A O 1
ATOM 4083 N N . ILE A 1 513 ? -2.626 -15.797 -36.811 1.00 87.62 513 ILE A N 1
ATOM 4084 C CA . ILE A 1 513 ? -3.037 -14.431 -36.451 1.00 87.62 513 ILE A CA 1
ATOM 4085 C C . ILE A 1 513 ? -4.547 -14.234 -36.646 1.00 87.62 513 ILE A C 1
ATOM 4087 O O . ILE A 1 513 ? -5.182 -13.580 -35.816 1.00 87.62 513 ILE A O 1
ATOM 4091 N N . GLU A 1 514 ? -5.135 -14.763 -37.720 1.00 92.19 514 GLU A N 1
ATOM 4092 C CA . GLU A 1 514 ? -6.582 -14.680 -37.957 1.00 92.19 514 GLU A CA 1
ATOM 4093 C C . GLU A 1 514 ? -7.387 -15.464 -36.912 1.00 92.19 514 GLU A C 1
ATOM 4095 O O . GLU A 1 514 ? -8.381 -14.944 -36.398 1.00 92.19 514 GLU A O 1
ATOM 4100 N N . GLU A 1 515 ? -6.929 -16.654 -36.521 1.00 92.75 515 GLU A N 1
ATOM 4101 C CA . GLU A 1 515 ? -7.565 -17.454 -35.467 1.00 92.75 515 GLU A CA 1
ATOM 4102 C C . GLU A 1 515 ? -7.512 -16.744 -34.103 1.00 92.75 515 GLU A C 1
ATOM 4104 O O . GLU A 1 515 ? -8.527 -16.624 -33.409 1.00 92.75 515 GLU A O 1
ATOM 4109 N N . LEU A 1 516 ? -6.357 -16.171 -33.750 1.00 87.00 516 LEU A N 1
ATOM 4110 C CA . LEU A 1 516 ? -6.197 -15.391 -32.521 1.00 87.00 516 LEU A CA 1
ATOM 4111 C C . LEU A 1 516 ? -7.060 -14.122 -32.516 1.00 87.00 516 LEU A C 1
ATOM 4113 O O . LEU A 1 516 ? -7.606 -13.754 -31.474 1.00 87.00 516 LEU A O 1
ATOM 4117 N N . ARG A 1 517 ? -7.229 -13.459 -33.668 1.00 91.19 517 ARG A N 1
ATOM 4118 C CA . ARG A 1 517 ? -8.135 -12.304 -33.803 1.00 91.19 517 ARG A CA 1
ATOM 4119 C C . ARG A 1 517 ? -9.591 -12.697 -33.567 1.00 91.19 517 ARG A C 1
ATOM 4121 O O . ARG A 1 517 ? -10.287 -11.986 -32.845 1.00 91.19 517 ARG A O 1
ATOM 4128 N N . ALA A 1 518 ? -10.039 -13.825 -34.116 1.00 91.81 518 ALA A N 1
ATOM 4129 C CA . ALA A 1 518 ? -11.397 -14.320 -33.899 1.00 91.81 518 ALA A CA 1
ATOM 4130 C C . ALA A 1 518 ? -11.651 -14.667 -32.418 1.00 91.81 518 ALA A C 1
ATOM 4132 O O . ALA A 1 518 ? -12.686 -14.293 -31.858 1.00 91.81 518 ALA A O 1
ATOM 4133 N N . ALA A 1 519 ? -10.684 -15.312 -31.755 1.00 89.25 519 ALA A N 1
ATOM 4134 C CA . ALA A 1 519 ? -10.760 -15.613 -30.325 1.00 89.25 519 ALA A CA 1
ATOM 4135 C C . ALA A 1 519 ? -10.794 -14.337 -29.458 1.00 89.25 519 ALA A C 1
ATOM 4137 O O . ALA A 1 519 ? -11.555 -14.258 -28.486 1.00 89.25 519 ALA A O 1
ATOM 4138 N N . LEU A 1 520 ? -10.012 -13.316 -29.827 1.00 85.88 520 LEU A N 1
ATOM 4139 C CA . LEU A 1 520 ? -10.017 -12.015 -29.157 1.00 85.88 520 LEU A CA 1
ATOM 4140 C C . LEU A 1 520 ? -11.385 -11.334 -29.272 1.00 85.88 520 LEU A C 1
ATOM 4142 O O . LEU A 1 520 ? -11.929 -10.898 -28.260 1.00 85.88 520 LEU A O 1
ATOM 4146 N N . GLU A 1 521 ? -11.975 -11.299 -30.468 1.00 91.88 521 GLU A N 1
ATOM 4147 C CA . GLU A 1 521 ? -13.282 -10.673 -30.687 1.00 91.88 521 GLU A CA 1
ATOM 4148 C C . GLU A 1 521 ? -14.396 -11.383 -29.895 1.00 91.88 521 GLU A C 1
ATOM 4150 O O . GLU A 1 521 ? -15.257 -10.739 -29.287 1.00 91.88 521 GLU A O 1
ATOM 4155 N N . GLN A 1 522 ? -14.362 -12.718 -29.831 1.00 91.38 522 GLN A N 1
ATOM 4156 C CA . GLN A 1 522 ? -15.286 -13.493 -29.000 1.00 91.38 522 GLN A CA 1
ATOM 4157 C C . GLN A 1 522 ? -15.121 -13.164 -27.508 1.00 91.38 522 GLN A C 1
ATOM 4159 O O . GLN A 1 522 ? -16.114 -12.998 -26.792 1.00 91.38 522 GLN A O 1
ATOM 4164 N N . THR A 1 523 ? -13.878 -13.025 -27.047 1.00 86.31 523 THR A N 1
ATOM 4165 C CA . THR A 1 523 ? -13.567 -12.680 -25.654 1.00 86.31 523 THR A CA 1
ATOM 4166 C C . THR A 1 523 ? -14.021 -11.259 -25.316 1.00 86.31 523 THR A C 1
ATOM 4168 O O . THR A 1 523 ? -14.607 -11.036 -24.257 1.00 86.31 523 THR A O 1
ATOM 4171 N N . GLU A 1 524 ? -13.846 -10.299 -26.228 1.00 86.56 524 GLU A N 1
ATOM 4172 C CA . GLU A 1 524 ? -14.332 -8.927 -26.053 1.00 86.56 524 GLU A CA 1
ATOM 4173 C C . GLU A 1 524 ? -15.856 -8.853 -25.937 1.00 86.56 524 GLU A C 1
ATOM 4175 O O . GLU A 1 524 ? -16.373 -8.086 -25.118 1.00 86.56 524 GLU A O 1
ATOM 4180 N N . ARG A 1 525 ? -16.592 -9.666 -26.708 1.00 92.25 525 ARG A N 1
ATOM 4181 C CA . ARG A 1 525 ? -18.053 -9.769 -26.560 1.00 92.25 525 ARG A CA 1
ATOM 4182 C C . ARG A 1 525 ? -18.436 -10.328 -25.191 1.00 92.25 525 ARG A C 1
ATOM 4184 O O . ARG A 1 525 ? -19.307 -9.755 -24.542 1.00 92.25 525 ARG A O 1
ATOM 4191 N N . GLY A 1 526 ? -17.763 -11.384 -24.727 1.00 88.94 526 GLY A N 1
ATOM 4192 C CA . GLY A 1 526 ? -17.976 -11.936 -23.384 1.00 88.94 526 GLY A CA 1
ATOM 4193 C C . GLY A 1 526 ? -17.706 -10.911 -22.277 1.00 88.94 526 GLY A C 1
ATOM 4194 O O . GLY A 1 526 ? -18.513 -10.759 -21.363 1.00 88.94 526 GLY A O 1
ATOM 4195 N N . ARG A 1 527 ? -16.623 -10.135 -22.412 1.00 92.06 527 ARG A N 1
ATOM 4196 C CA . ARG A 1 527 ? -16.263 -9.052 -21.485 1.00 92.06 527 ARG A CA 1
ATOM 4197 C C . ARG A 1 527 ? -17.358 -7.987 -21.396 1.00 92.06 527 ARG A C 1
ATOM 4199 O O . ARG A 1 527 ? -17.734 -7.616 -20.293 1.00 92.06 527 ARG A O 1
ATOM 4206 N N . LYS A 1 528 ? -17.908 -7.537 -22.531 1.00 90.69 528 LYS A N 1
ATOM 4207 C CA . LYS A 1 528 ? -18.991 -6.531 -22.554 1.00 90.69 528 LYS A CA 1
ATOM 4208 C C . LYS A 1 528 ? -20.265 -7.012 -21.854 1.00 90.69 528 LYS A C 1
ATOM 4210 O O . LYS A 1 528 ? -20.925 -6.224 -21.179 1.00 90.69 528 LYS A O 1
ATOM 4215 N N . VAL A 1 529 ? -20.613 -8.292 -22.004 1.00 92.06 529 VAL A N 1
ATOM 4216 C CA . VAL A 1 529 ? -21.772 -8.878 -21.308 1.00 92.06 529 VAL A CA 1
ATOM 4217 C C . VAL A 1 529 ? -21.532 -8.886 -19.797 1.00 92.06 529 VAL A C 1
ATOM 4219 O O . VAL A 1 529 ? -22.372 -8.390 -19.054 1.00 92.06 529 VAL A O 1
ATOM 4222 N N . ALA A 1 530 ? -20.356 -9.337 -19.352 1.00 84.75 530 ALA A N 1
ATOM 4223 C CA . ALA A 1 530 ? -19.993 -9.342 -17.934 1.00 84.75 530 ALA A CA 1
ATOM 4224 C C . ALA A 1 530 ? -19.921 -7.928 -17.323 1.00 84.75 530 ALA A C 1
ATOM 4226 O O . ALA A 1 530 ? -20.347 -7.727 -16.190 1.00 84.75 530 ALA A O 1
ATOM 4227 N N . GLU A 1 531 ? -19.427 -6.932 -18.069 1.00 86.81 531 GLU A N 1
ATOM 4228 C CA . GLU A 1 531 ? -19.450 -5.523 -17.646 1.00 86.81 531 GLU A CA 1
ATOM 4229 C C . GLU A 1 531 ? -20.880 -5.017 -17.441 1.00 86.81 531 GLU A C 1
ATOM 4231 O O . GLU A 1 531 ? -21.153 -4.323 -16.465 1.00 86.81 531 GLU A O 1
ATOM 4236 N N . THR A 1 532 ? -21.802 -5.393 -18.329 1.00 92.31 532 THR A N 1
ATOM 4237 C CA . THR A 1 532 ? -23.214 -5.002 -18.208 1.00 92.31 532 THR A CA 1
ATOM 4238 C C . THR A 1 532 ? -23.844 -5.632 -16.962 1.00 92.31 532 THR A C 1
ATOM 4240 O O . THR A 1 532 ? -24.461 -4.933 -16.164 1.00 92.31 532 THR A O 1
ATOM 4243 N N . GLU A 1 533 ? -23.606 -6.926 -16.725 1.00 91.44 533 GLU A N 1
ATOM 4244 C CA . GLU A 1 533 ? -24.084 -7.618 -15.517 1.00 91.44 533 GLU A CA 1
ATOM 4245 C C . GLU A 1 533 ? -23.505 -7.020 -14.223 1.00 91.44 533 GLU A C 1
ATOM 4247 O O . GLU A 1 533 ? -24.194 -6.944 -13.201 1.00 91.44 533 GLU A O 1
ATOM 4252 N N . LEU A 1 534 ? -22.248 -6.565 -14.254 1.00 86.75 534 LEU A N 1
ATOM 4253 C CA . LEU A 1 534 ? -21.607 -5.897 -13.123 1.00 86.75 534 LEU A CA 1
ATOM 4254 C C . LEU A 1 534 ? -22.258 -4.543 -12.814 1.00 86.75 534 LEU A C 1
ATOM 4256 O O . LEU A 1 534 ? -22.438 -4.208 -11.638 1.00 86.75 534 LEU A O 1
ATOM 4260 N N . VAL A 1 535 ? -22.616 -3.771 -13.844 1.00 92.00 535 VAL A N 1
ATOM 4261 C CA . VAL A 1 535 ? -23.324 -2.491 -13.685 1.00 92.00 535 VAL A CA 1
ATOM 4262 C C . VAL A 1 535 ? -24.695 -2.726 -13.052 1.00 92.00 535 VAL A C 1
ATOM 4264 O O . VAL A 1 535 ? -24.984 -2.127 -12.015 1.00 92.00 535 VAL A O 1
ATOM 4267 N N . ASP A 1 536 ? -25.477 -3.675 -13.569 1.00 92.88 536 ASP A N 1
ATOM 4268 C CA . ASP A 1 536 ? -26.796 -4.024 -13.021 1.00 92.88 536 ASP A CA 1
ATOM 4269 C C . ASP A 1 536 ? -26.705 -4.481 -11.550 1.00 92.88 536 ASP A C 1
ATOM 4271 O O . ASP A 1 536 ? -27.510 -4.093 -10.692 1.00 92.88 536 ASP A O 1
ATOM 4275 N N . ALA A 1 537 ? -25.694 -5.291 -11.215 1.00 87.75 537 ALA A N 1
ATOM 4276 C CA . ALA A 1 537 ? -25.449 -5.725 -9.842 1.00 87.75 537 ALA A CA 1
ATOM 4277 C C . ALA A 1 537 ? -25.062 -4.551 -8.925 1.00 87.75 537 ALA A C 1
ATOM 4279 O O . ALA A 1 537 ? -25.530 -4.475 -7.784 1.00 87.75 537 ALA A O 1
ATOM 4280 N N . SER A 1 538 ? -24.249 -3.619 -9.422 1.00 87.94 538 SER A N 1
ATOM 4281 C CA . SER A 1 538 ? -23.812 -2.430 -8.684 1.00 87.94 538 SER A CA 1
ATOM 4282 C C . SER A 1 538 ? -24.973 -1.476 -8.401 1.00 87.94 538 SER A C 1
ATOM 4284 O O . SER A 1 538 ? -25.112 -0.996 -7.273 1.00 87.94 538 SER A O 1
ATOM 4286 N N . GLU A 1 539 ? -25.868 -1.265 -9.369 1.00 92.62 539 GLU A N 1
ATOM 4287 C CA . GLU A 1 539 ? -27.100 -0.493 -9.171 1.00 92.62 539 GLU A CA 1
ATOM 4288 C C . GLU A 1 539 ? -27.995 -1.128 -8.098 1.00 92.62 539 GLU A C 1
ATOM 4290 O O . GLU A 1 539 ? -28.497 -0.443 -7.198 1.00 92.62 539 GLU A O 1
ATOM 4295 N N . ARG A 1 540 ? -28.130 -2.460 -8.118 1.00 92.94 540 ARG A N 1
ATOM 4296 C CA . ARG A 1 540 ? -28.890 -3.201 -7.104 1.00 92.94 540 ARG A CA 1
ATOM 4297 C C . ARG A 1 540 ? -28.283 -3.069 -5.707 1.00 92.94 540 ARG A C 1
ATOM 4299 O O . ARG A 1 540 ? -29.025 -2.911 -4.735 1.00 92.94 540 ARG A O 1
ATOM 4306 N N . VAL A 1 541 ? -26.955 -3.106 -5.590 1.00 87.56 541 VAL A N 1
ATOM 4307 C CA . VAL A 1 541 ? -26.248 -2.872 -4.319 1.00 87.56 541 VAL A CA 1
ATOM 4308 C C . VAL A 1 541 ? -26.482 -1.445 -3.825 1.00 87.56 541 VAL A C 1
ATOM 4310 O O . VAL A 1 541 ? -26.780 -1.261 -2.644 1.00 87.56 541 VAL A O 1
ATOM 4313 N N . GLY A 1 542 ? -26.426 -0.444 -4.709 1.00 88.69 542 GLY A N 1
ATOM 4314 C CA . GLY A 1 542 ? -26.731 0.948 -4.366 1.00 88.69 542 GLY A CA 1
ATOM 4315 C C . GLY A 1 542 ? -28.156 1.122 -3.828 1.00 88.69 542 GLY A C 1
ATOM 4316 O O . GLY A 1 542 ? -28.369 1.763 -2.792 1.00 88.69 542 GLY A O 1
ATOM 4317 N N . LEU A 1 543 ? -29.135 0.475 -4.466 1.00 93.00 543 LEU A N 1
ATOM 4318 C CA . LEU A 1 543 ? -30.527 0.502 -4.021 1.00 93.00 543 LEU A CA 1
ATOM 4319 C C . LEU A 1 543 ? -30.697 -0.158 -2.643 1.00 93.00 543 LEU A C 1
ATOM 4321 O O . LEU A 1 543 ? -31.307 0.431 -1.750 1.00 93.00 543 LEU A O 1
ATOM 4325 N N . LEU A 1 544 ? -30.084 -1.323 -2.419 1.00 87.56 544 LEU A N 1
ATOM 4326 C CA . LEU A 1 544 ? -30.091 -1.985 -1.108 1.00 87.56 544 LEU A CA 1
ATOM 4327 C C . LEU A 1 544 ? -29.382 -1.155 -0.029 1.00 87.56 544 LEU A C 1
ATOM 4329 O O . LEU A 1 544 ? -29.853 -1.094 1.106 1.00 87.56 544 LEU A O 1
ATOM 4333 N N . HIS A 1 545 ? -28.283 -0.480 -0.365 1.00 90.62 545 HIS A N 1
ATOM 4334 C CA . HIS A 1 545 ? -27.559 0.383 0.566 1.00 90.62 545 HIS A CA 1
ATOM 4335 C C . HIS A 1 545 ? -28.411 1.579 1.017 1.00 90.62 545 HIS A C 1
ATOM 4337 O O . HIS A 1 545 ? -28.484 1.877 2.214 1.00 90.62 545 HIS A O 1
ATOM 4343 N N . SER A 1 546 ? -29.105 2.234 0.081 1.00 91.75 546 SER A N 1
ATOM 4344 C CA . SER A 1 546 ? -30.024 3.336 0.400 1.00 91.75 546 SER A CA 1
ATOM 4345 C C . SER A 1 546 ? -31.203 2.880 1.271 1.00 91.75 546 SER A C 1
ATOM 4347 O O . SER A 1 546 ? -31.517 3.535 2.270 1.00 91.75 546 SER A O 1
ATOM 4349 N N . GLN A 1 547 ? -31.793 1.715 0.977 1.00 92.69 547 GLN A N 1
ATOM 4350 C CA . GLN A 1 547 ? -32.837 1.110 1.810 1.00 92.69 547 GLN A CA 1
ATOM 4351 C C . GLN A 1 547 ? -32.326 0.787 3.218 1.00 92.69 547 GLN A C 1
ATOM 4353 O O . GLN A 1 547 ? -32.978 1.129 4.203 1.00 92.69 547 GLN A O 1
ATOM 4358 N N . ASN A 1 548 ? -31.140 0.188 3.333 1.00 89.31 548 ASN A N 1
ATOM 4359 C CA . ASN A 1 548 ? -30.557 -0.162 4.626 1.00 89.31 548 ASN A CA 1
ATOM 4360 C C . ASN A 1 548 ? -30.241 1.090 5.462 1.00 89.31 548 ASN A C 1
ATOM 4362 O O . ASN A 1 548 ? -30.516 1.138 6.658 1.00 89.31 548 ASN A O 1
ATOM 4366 N N . THR A 1 549 ? -29.755 2.155 4.823 1.00 91.50 549 THR A N 1
ATOM 4367 C CA . THR A 1 549 ? -29.520 3.448 5.482 1.00 91.50 549 THR A CA 1
ATOM 4368 C C . THR A 1 549 ? -30.822 4.062 6.004 1.00 91.50 549 THR A C 1
ATOM 4370 O O . THR A 1 549 ? -30.870 4.548 7.136 1.00 91.50 549 THR A O 1
ATOM 4373 N N . SER A 1 550 ? -31.903 3.996 5.219 1.00 93.88 550 SER A N 1
ATOM 4374 C CA . SER A 1 550 ? -33.237 4.420 5.661 1.00 93.88 550 SER A CA 1
ATOM 4375 C C . SER A 1 550 ? -33.710 3.618 6.880 1.00 93.88 550 SER A C 1
ATOM 4377 O O . SER A 1 550 ? -34.116 4.211 7.883 1.00 93.88 550 SER A O 1
ATOM 4379 N N . LEU A 1 551 ? -33.552 2.288 6.845 1.00 90.81 551 LEU A N 1
ATOM 4380 C CA . LEU A 1 551 ? -33.913 1.395 7.949 1.00 90.81 551 LEU A CA 1
ATOM 4381 C C . LEU A 1 551 ? -33.113 1.682 9.227 1.00 90.81 551 LEU A C 1
ATOM 4383 O O . LEU A 1 551 ? -33.683 1.712 10.320 1.00 90.81 551 LEU A O 1
ATOM 4387 N N . ILE A 1 552 ? -31.813 1.954 9.107 1.00 92.31 552 ILE A N 1
ATOM 4388 C CA . ILE A 1 552 ? -30.958 2.343 10.237 1.00 92.31 552 ILE A CA 1
ATOM 4389 C C . ILE A 1 552 ? -31.453 3.647 10.868 1.00 92.31 552 ILE A C 1
ATOM 4391 O O . ILE A 1 552 ? -31.515 3.749 12.093 1.00 92.31 552 ILE A O 1
ATOM 4395 N N . ASN A 1 553 ? -31.843 4.633 10.059 1.00 91.88 553 ASN A N 1
ATOM 4396 C CA . ASN A 1 553 ? -32.368 5.897 10.574 1.00 91.88 553 ASN A CA 1
ATOM 4397 C C . ASN A 1 553 ? -33.710 5.707 11.292 1.00 91.88 553 ASN A C 1
ATOM 4399 O O . ASN A 1 553 ? -33.903 6.262 12.375 1.00 91.88 553 ASN A O 1
ATOM 4403 N N . THR A 1 554 ? -34.611 4.876 10.756 1.00 92.38 554 THR A N 1
ATOM 4404 C CA . THR A 1 554 ? -35.850 4.519 11.466 1.00 92.38 554 THR A CA 1
ATOM 4405 C C . THR A 1 554 ? -35.576 3.751 12.754 1.00 92.38 554 THR A C 1
ATOM 4407 O O . THR A 1 554 ? -36.210 4.037 13.765 1.00 92.38 554 THR A O 1
ATOM 4410 N N . LYS A 1 555 ? -34.595 2.840 12.761 1.00 91.88 555 LYS A N 1
ATOM 4411 C CA . LYS A 1 555 ? -34.186 2.103 13.960 1.00 91.88 555 LYS A CA 1
ATOM 4412 C C . LYS A 1 555 ? -33.686 3.056 15.046 1.00 91.88 555 LYS A C 1
ATOM 4414 O O . LYS A 1 555 ? -34.177 2.985 16.162 1.00 91.88 555 LYS A O 1
ATOM 4419 N N . LYS A 1 556 ? -32.782 3.983 14.712 1.00 91.62 556 LYS A N 1
ATOM 4420 C CA . LYS A 1 556 ? -32.270 4.985 15.665 1.00 91.62 556 LYS A CA 1
ATOM 4421 C C . LYS A 1 556 ? -33.383 5.850 16.250 1.00 91.62 556 LYS A C 1
ATOM 4423 O O . LYS A 1 556 ? -33.347 6.174 17.431 1.00 91.62 556 LYS A O 1
ATOM 4428 N N . LYS A 1 557 ? -34.371 6.219 15.428 1.00 93.31 557 LYS A N 1
ATOM 4429 C CA . LYS A 1 557 ? -35.538 6.972 15.893 1.00 93.31 557 LYS A CA 1
ATOM 4430 C C . LYS A 1 557 ? -36.369 6.154 16.885 1.00 93.31 557 LYS A C 1
ATOM 4432 O O . LYS A 1 557 ? -36.668 6.649 17.960 1.00 93.31 557 LYS A O 1
ATOM 4437 N N . LEU A 1 558 ? -36.664 4.895 16.559 1.00 88.31 558 LEU A N 1
ATOM 4438 C CA . LEU A 1 558 ? -37.396 3.996 17.455 1.00 88.31 558 LEU A CA 1
ATOM 4439 C C . LEU A 1 558 ? -36.632 3.710 18.755 1.00 88.31 558 LEU A C 1
ATOM 4441 O O . LEU A 1 558 ? -37.248 3.614 19.808 1.00 88.31 558 LEU A O 1
ATOM 4445 N N . GLU A 1 559 ? -35.303 3.594 18.704 1.00 90.81 559 GLU A N 1
ATOM 4446 C CA . GLU A 1 559 ? -34.461 3.456 19.900 1.00 90.81 559 GLU A CA 1
ATOM 4447 C C . GLU A 1 559 ? -34.526 4.711 20.783 1.00 90.81 559 GLU A C 1
ATOM 4449 O O . GLU A 1 559 ? -34.632 4.590 22.000 1.00 90.81 559 GLU A O 1
ATOM 4454 N N . ALA A 1 560 ? -34.521 5.909 20.187 1.00 91.88 560 ALA A N 1
ATOM 4455 C CA . ALA A 1 560 ? -34.689 7.161 20.925 1.00 91.88 560 ALA A CA 1
ATOM 4456 C C . ALA A 1 560 ? -36.082 7.271 21.568 1.00 91.88 560 ALA A C 1
ATOM 4458 O O . ALA A 1 560 ? -36.180 7.601 22.749 1.00 91.88 560 ALA A O 1
ATOM 4459 N N . ASP A 1 561 ? -37.138 6.932 20.822 1.00 92.50 561 ASP A N 1
ATOM 4460 C CA . ASP A 1 561 ? -38.514 6.907 21.331 1.00 92.50 561 ASP A CA 1
ATOM 4461 C C . ASP A 1 561 ? -38.653 5.889 22.483 1.00 92.50 561 ASP A C 1
ATOM 4463 O O . ASP A 1 561 ? -39.318 6.154 23.482 1.00 92.50 561 ASP A O 1
ATOM 4467 N N . LEU A 1 562 ? -37.979 4.737 22.391 1.00 89.88 562 LEU A N 1
ATOM 4468 C CA . LEU A 1 562 ? -37.988 3.710 23.435 1.00 89.88 562 LEU A CA 1
ATOM 4469 C C . LEU A 1 562 ? -37.293 4.179 24.718 1.00 89.88 562 LEU A C 1
ATOM 4471 O O . LEU A 1 562 ? -37.815 3.937 25.805 1.00 89.88 562 LEU A O 1
ATOM 4475 N N . ILE A 1 563 ? -36.159 4.876 24.604 1.00 91.38 563 ILE A N 1
ATOM 4476 C CA . ILE A 1 563 ? -35.472 5.484 25.755 1.00 91.38 563 ILE A CA 1
ATOM 4477 C C . ILE A 1 563 ? -36.355 6.560 26.398 1.00 91.38 563 ILE A C 1
ATOM 4479 O O . ILE A 1 563 ? -36.450 6.623 27.623 1.00 91.38 563 ILE A O 1
ATOM 4483 N N . GLN A 1 564 ? -37.034 7.380 25.591 1.00 90.75 564 GLN A N 1
ATOM 4484 C CA . GLN A 1 564 ? -37.958 8.391 26.104 1.00 90.75 564 GLN A CA 1
ATOM 4485 C C . GLN A 1 564 ? -39.108 7.748 26.892 1.00 90.75 564 GLN A C 1
ATOM 4487 O O . GLN A 1 564 ? -39.364 8.142 28.027 1.00 90.75 564 GLN A O 1
ATOM 4492 N N . ILE A 1 565 ? -39.761 6.731 26.324 1.00 89.94 565 ILE A N 1
ATOM 4493 C CA . ILE A 1 565 ? -40.864 6.023 26.987 1.00 89.94 565 ILE A CA 1
ATOM 4494 C C . ILE A 1 565 ? -40.379 5.332 28.267 1.00 89.94 565 ILE A C 1
ATOM 4496 O O . ILE A 1 565 ? -41.098 5.323 29.262 1.00 89.94 565 ILE A O 1
ATOM 4500 N N . GLN A 1 566 ? -39.166 4.770 28.279 1.00 87.00 566 GLN A N 1
ATOM 4501 C CA . GLN A 1 566 ? -38.580 4.210 29.500 1.00 87.00 566 GLN A CA 1
ATOM 4502 C C . GLN A 1 566 ? -38.439 5.267 30.601 1.00 87.00 566 GLN A C 1
ATOM 4504 O O . GLN A 1 566 ? -38.842 4.998 31.730 1.00 87.00 566 GLN A O 1
ATOM 4509 N N . GLY A 1 567 ? -37.954 6.468 30.270 1.00 91.12 567 GLY A N 1
ATOM 4510 C CA . GLY A 1 567 ? -37.886 7.583 31.218 1.00 91.12 567 GLY A CA 1
ATOM 4511 C C . GLY A 1 567 ? -39.265 8.001 31.738 1.00 91.12 567 GLY A C 1
ATOM 4512 O O . GLY A 1 567 ? -39.459 8.116 32.943 1.00 91.12 567 GLY A O 1
ATOM 4513 N N . GLU A 1 568 ? -40.256 8.131 30.851 1.00 90.44 568 GLU A N 1
ATOM 4514 C CA . GLU A 1 568 ? -41.637 8.461 31.239 1.00 90.44 568 GLU A CA 1
ATOM 4515 C C . GLU A 1 568 ? -42.252 7.395 32.167 1.00 90.44 568 GLU A C 1
ATOM 4517 O O . GLU A 1 568 ? -42.984 7.720 33.105 1.00 90.44 568 GLU A O 1
ATOM 4522 N N . VAL A 1 569 ? -41.937 6.114 31.945 1.00 90.44 569 VAL A N 1
ATOM 4523 C CA . VAL A 1 569 ? -42.367 5.014 32.819 1.00 90.44 569 VAL A CA 1
ATOM 4524 C C . VAL A 1 569 ? -41.678 5.084 34.183 1.00 90.44 569 VAL A C 1
ATOM 4526 O O . VAL A 1 569 ? -42.341 4.883 35.200 1.00 90.44 569 VAL A O 1
ATOM 4529 N N . GLU A 1 570 ? -40.377 5.372 34.235 1.00 90.25 570 GLU A N 1
ATOM 4530 C CA . GLU A 1 570 ? -39.641 5.534 35.496 1.00 90.25 570 GLU A CA 1
ATOM 4531 C C . GLU A 1 570 ? -40.182 6.707 36.324 1.00 90.25 570 GLU A C 1
ATOM 4533 O O . GLU A 1 570 ? -40.438 6.542 37.523 1.00 90.25 570 GLU A O 1
ATOM 4538 N N . ASP A 1 571 ? -40.450 7.844 35.681 1.00 91.06 571 ASP A N 1
ATOM 4539 C CA . ASP A 1 571 ? -41.052 9.018 36.315 1.00 91.06 571 ASP A CA 1
ATOM 4540 C C . ASP A 1 571 ? -42.450 8.698 36.867 1.00 91.06 571 ASP A C 1
ATOM 4542 O O . ASP A 1 571 ? -42.740 8.975 38.035 1.00 91.06 571 ASP A O 1
ATOM 4546 N N . ALA A 1 572 ? -43.299 8.024 36.082 1.00 87.62 572 ALA A N 1
ATOM 4547 C CA . ALA A 1 572 ? -44.632 7.607 36.520 1.00 87.62 572 ALA A CA 1
ATOM 4548 C C . ALA A 1 572 ? -44.583 6.618 37.701 1.00 87.62 572 ALA A C 1
ATOM 4550 O O . ALA A 1 572 ? -45.390 6.704 38.632 1.00 87.62 572 ALA A O 1
ATOM 4551 N N . VAL A 1 573 ? -43.622 5.688 37.704 1.00 90.00 573 VAL A N 1
ATOM 4552 C CA . VAL A 1 573 ? -43.396 4.763 38.826 1.00 90.00 573 VAL A CA 1
ATOM 4553 C C . VAL A 1 573 ? -42.961 5.526 40.078 1.00 90.00 573 VAL A C 1
ATOM 4555 O O . VAL A 1 573 ? -43.428 5.218 41.181 1.00 90.00 573 VAL A O 1
ATOM 4558 N N . GLN A 1 574 ? -42.097 6.530 39.933 1.00 88.44 574 GLN A N 1
ATOM 4559 C CA . GLN A 1 574 ? -41.649 7.345 41.056 1.00 88.44 574 GLN A CA 1
ATOM 4560 C C . GLN A 1 574 ? -42.784 8.213 41.620 1.00 88.44 574 GLN A C 1
ATOM 4562 O O . GLN A 1 574 ? -42.941 8.303 42.841 1.00 88.44 574 GLN A O 1
ATOM 4567 N N . GLU A 1 575 ? -43.624 8.799 40.765 1.00 87.75 575 GLU A N 1
ATOM 4568 C CA . GLU A 1 575 ? -44.823 9.526 41.191 1.00 87.75 575 GLU A CA 1
ATOM 4569 C C . GLU A 1 575 ? -45.814 8.625 41.932 1.00 87.75 575 GLU A C 1
ATOM 4571 O O . GLU A 1 575 ? -46.319 9.010 42.992 1.00 87.75 575 GLU A O 1
ATOM 4576 N N . ALA A 1 576 ? -46.045 7.407 41.434 1.00 86.94 576 ALA A N 1
ATOM 4577 C CA . ALA A 1 576 ? -46.913 6.433 42.088 1.00 86.94 576 ALA A CA 1
ATOM 4578 C C . ALA A 1 576 ? -46.405 6.069 43.494 1.00 86.94 576 ALA A C 1
ATOM 4580 O O . ALA A 1 576 ? -47.189 6.054 44.445 1.00 86.94 576 ALA A O 1
ATOM 4581 N N . ARG A 1 577 ? -45.090 5.859 43.659 1.00 88.12 577 ARG A N 1
ATOM 4582 C CA . ARG A 1 577 ? -44.473 5.616 44.977 1.00 88.12 577 ARG A CA 1
ATOM 4583 C C . ARG A 1 577 ? -44.649 6.798 45.926 1.00 88.12 577 ARG A C 1
ATOM 4585 O O . ARG A 1 577 ? -45.052 6.612 47.072 1.00 88.12 577 ARG A O 1
ATOM 4592 N N . ASN A 1 578 ? -44.407 8.016 45.443 1.00 88.19 578 ASN A N 1
ATOM 4593 C CA . ASN A 1 578 ? -44.580 9.232 46.241 1.00 88.19 578 ASN A CA 1
ATOM 4594 C C . ASN A 1 578 ? -46.046 9.421 46.678 1.00 88.19 578 ASN A C 1
ATOM 4596 O O . ASN A 1 578 ? -46.319 9.888 47.787 1.00 88.19 578 ASN A O 1
ATOM 4600 N N . ALA A 1 579 ? -47.005 9.072 45.817 1.00 85.94 579 ALA A N 1
ATOM 4601 C CA . ALA A 1 579 ? -48.425 9.086 46.151 1.00 85.94 579 ALA A CA 1
ATOM 4602 C C . ALA A 1 579 ? -48.778 8.013 47.195 1.00 85.94 579 ALA A C 1
ATOM 4604 O O . ALA A 1 579 ? -49.528 8.297 48.131 1.00 85.94 579 ALA A O 1
ATOM 4605 N N . GLU A 1 580 ? -48.199 6.814 47.087 1.00 84.56 580 GLU A N 1
ATOM 4606 C CA . GLU A 1 580 ? -48.388 5.729 48.054 1.00 84.56 580 GLU A CA 1
ATOM 4607 C C . GLU A 1 580 ? -47.850 6.100 49.447 1.00 84.56 580 GLU A C 1
ATOM 4609 O O . GLU A 1 580 ? -48.521 5.861 50.451 1.00 84.56 580 GLU A O 1
ATOM 4614 N N . GLU A 1 581 ? -46.684 6.748 49.533 1.00 87.25 581 GLU A N 1
ATOM 4615 C CA . GLU A 1 581 ? -46.145 7.250 50.804 1.00 87.25 581 GLU A CA 1
ATOM 4616 C C . GLU A 1 581 ? -47.043 8.318 51.436 1.00 87.25 581 GLU A C 1
ATOM 4618 O O . GLU A 1 581 ? -47.313 8.272 52.640 1.00 87.25 581 GLU A O 1
ATOM 4623 N N . LYS A 1 582 ? -47.568 9.254 50.633 1.00 86.81 582 LYS A N 1
ATOM 4624 C CA . LYS A 1 582 ? -48.531 10.259 51.113 1.00 86.81 582 LYS A CA 1
ATOM 4625 C C . LYS A 1 582 ? -49.818 9.612 51.618 1.00 86.81 582 LYS A C 1
ATOM 4627 O O . LYS A 1 582 ? -50.320 10.014 52.667 1.00 86.81 582 LYS A O 1
ATOM 4632 N N . ALA A 1 583 ? -50.330 8.607 50.910 1.00 84.88 583 ALA A N 1
ATOM 4633 C CA . ALA A 1 583 ? -51.511 7.861 51.328 1.00 84.88 583 ALA A CA 1
ATOM 4634 C C . ALA A 1 583 ? -51.261 7.107 52.643 1.00 84.88 583 ALA A C 1
ATOM 4636 O O . ALA A 1 583 ? -52.072 7.204 53.561 1.00 84.88 583 ALA A O 1
ATOM 4637 N N . LYS A 1 584 ? -50.112 6.430 52.783 1.00 87.81 584 LYS A N 1
ATOM 4638 C CA . LYS A 1 584 ? -49.711 5.768 54.037 1.00 87.81 584 LYS A CA 1
ATOM 4639 C C . LYS A 1 584 ? -49.641 6.753 55.194 1.00 87.81 584 LYS A C 1
ATOM 4641 O O . LYS A 1 584 ? -50.198 6.463 56.247 1.00 87.81 584 LYS A O 1
ATOM 4646 N N . LYS A 1 585 ? -49.036 7.925 54.977 1.00 87.81 585 LYS A N 1
ATOM 4647 C CA . LYS A 1 585 ? -48.950 8.979 55.991 1.00 87.81 585 LYS A CA 1
ATOM 4648 C C . LYS A 1 585 ? -50.337 9.460 56.429 1.00 87.81 585 LYS A C 1
ATOM 4650 O O . LYS A 1 585 ? -50.613 9.499 57.623 1.00 87.81 585 LYS A O 1
ATOM 4655 N N . ALA A 1 586 ? -51.226 9.730 55.473 1.00 83.94 586 ALA A N 1
ATOM 4656 C CA . ALA A 1 586 ? -52.602 10.129 55.763 1.00 83.94 586 ALA A CA 1
ATOM 4657 C C . ALA A 1 586 ? -53.383 9.043 56.528 1.00 83.94 586 ALA A C 1
ATOM 4659 O O . ALA A 1 586 ? -54.158 9.368 57.424 1.00 83.94 586 ALA A O 1
ATOM 4660 N N . ILE A 1 587 ? -53.158 7.759 56.221 1.00 85.44 587 ILE A N 1
ATOM 4661 C CA . ILE A 1 587 ? -53.758 6.636 56.958 1.00 85.44 587 ILE A CA 1
ATOM 4662 C C . ILE A 1 587 ? -53.260 6.603 58.410 1.00 85.44 587 ILE A C 1
ATOM 4664 O O . ILE A 1 587 ? -54.073 6.451 59.321 1.00 85.44 587 ILE A O 1
ATOM 4668 N N . THR A 1 588 ? -51.955 6.772 58.650 1.00 85.94 588 THR A N 1
ATOM 4669 C CA . THR A 1 588 ? -51.406 6.860 60.016 1.00 85.94 588 THR A CA 1
ATOM 4670 C C . THR A 1 588 ? -51.939 8.068 60.781 1.00 85.94 588 THR A C 1
ATOM 4672 O O . THR A 1 588 ? -52.328 7.916 61.937 1.00 85.94 588 THR A O 1
ATOM 4675 N N . ASP A 1 589 ? -52.028 9.235 60.142 1.00 85.25 589 ASP A N 1
ATOM 4676 C CA . ASP A 1 589 ? -52.550 10.453 60.769 1.00 85.25 589 ASP A CA 1
ATOM 4677 C C . ASP A 1 589 ? -54.042 10.293 61.120 1.00 85.25 589 ASP A C 1
ATOM 4679 O O . ASP A 1 589 ? -54.472 10.664 62.212 1.00 85.25 589 ASP A O 1
ATOM 4683 N N . ALA A 1 590 ? -54.833 9.669 60.239 1.00 81.75 590 ALA A N 1
ATOM 4684 C CA . ALA A 1 590 ? -56.236 9.350 60.506 1.00 81.75 590 ALA A CA 1
ATOM 4685 C C . ALA A 1 590 ? -56.400 8.338 61.653 1.00 81.75 590 ALA A C 1
ATOM 4687 O O . ALA A 1 590 ? -57.304 8.487 62.475 1.00 81.75 590 ALA A O 1
ATOM 4688 N N . ALA A 1 591 ? -55.522 7.333 61.743 1.00 84.38 591 ALA A N 1
ATOM 4689 C CA . ALA A 1 591 ? -55.525 6.377 62.849 1.00 84.38 591 ALA A CA 1
ATOM 4690 C C . ALA A 1 591 ? -55.178 7.053 64.188 1.00 84.38 591 ALA A C 1
ATOM 4692 O O . ALA A 1 591 ? -55.848 6.803 65.188 1.00 84.38 591 ALA A O 1
ATOM 4693 N N . MET A 1 592 ? -54.191 7.956 64.201 1.00 84.31 592 MET A N 1
ATOM 4694 C CA . MET A 1 592 ? -53.848 8.751 65.385 1.00 84.31 592 MET A CA 1
ATOM 4695 C C . MET A 1 592 ? -55.001 9.660 65.819 1.00 84.31 592 MET A C 1
ATOM 4697 O O . MET A 1 592 ? -55.367 9.652 66.992 1.00 84.31 592 MET A O 1
ATOM 4701 N N . MET A 1 593 ? -55.625 10.380 64.883 1.00 83.19 593 MET A N 1
ATOM 4702 C CA . MET A 1 593 ? -56.791 11.218 65.181 1.00 83.19 593 MET A CA 1
ATOM 4703 C C . MET A 1 593 ? -57.981 10.398 65.696 1.00 83.19 593 MET A C 1
ATOM 4705 O O . MET A 1 593 ? -58.697 10.853 66.585 1.00 83.19 593 MET A O 1
ATOM 4709 N N . ALA A 1 594 ? -58.196 9.182 65.187 1.00 82.38 594 ALA A N 1
ATOM 4710 C CA . ALA A 1 594 ? -59.234 8.288 65.700 1.00 82.38 594 ALA A CA 1
ATOM 4711 C C . ALA A 1 594 ? -58.947 7.831 67.145 1.00 82.38 594 ALA A C 1
ATOM 4713 O O . ALA A 1 594 ? -59.867 7.765 67.961 1.00 82.38 594 ALA A O 1
ATOM 4714 N N . GLU A 1 595 ? -57.682 7.558 67.479 1.00 83.31 595 GLU A N 1
ATOM 4715 C CA . GLU A 1 595 ? -57.241 7.213 68.837 1.00 83.31 595 GLU A CA 1
ATOM 4716 C C . GLU A 1 595 ? -57.410 8.401 69.804 1.00 83.31 595 GLU A C 1
ATOM 4718 O O . GLU A 1 595 ? -57.898 8.235 70.924 1.00 83.31 595 GLU A O 1
ATOM 4723 N N . GLU A 1 596 ? -57.047 9.613 69.370 1.00 82.56 596 GLU A N 1
ATOM 4724 C CA . GLU A 1 596 ? -57.239 10.854 70.131 1.00 82.56 596 GLU A CA 1
ATOM 4725 C C . GLU A 1 596 ? -58.720 11.163 70.348 1.00 82.56 596 GLU A C 1
ATOM 4727 O O . GLU A 1 596 ? -59.127 11.446 71.473 1.00 82.56 596 GLU A O 1
ATOM 4732 N N . LEU A 1 597 ? -59.550 11.023 69.310 1.00 78.56 597 LEU A N 1
ATOM 4733 C CA . LEU A 1 597 ? -60.996 11.197 69.416 1.00 78.56 597 LEU A CA 1
ATOM 4734 C C . LEU A 1 597 ? -61.610 10.185 70.386 1.00 78.56 597 LEU A C 1
ATOM 4736 O O . LEU A 1 597 ? -62.493 10.544 71.159 1.00 78.56 597 LEU A O 1
ATOM 4740 N N . LYS A 1 598 ? -61.140 8.934 70.383 1.00 83.62 598 LYS A N 1
ATOM 4741 C CA . LYS A 1 598 ? -61.602 7.907 71.321 1.00 83.62 598 LYS A CA 1
ATOM 4742 C C . LYS A 1 598 ? -61.212 8.241 72.761 1.00 83.62 598 LYS A C 1
ATOM 4744 O O . LYS A 1 598 ? -62.054 8.145 73.649 1.00 83.62 598 LYS A O 1
ATOM 4749 N N . LYS A 1 599 ? -59.975 8.698 72.990 1.00 83.88 599 LYS A N 1
ATOM 4750 C CA . LYS A 1 599 ? -59.546 9.197 74.307 1.00 83.88 599 LYS A CA 1
ATOM 4751 C C . LYS A 1 599 ? -60.405 10.369 74.767 1.00 83.88 599 LYS A C 1
ATOM 4753 O O . LYS A 1 599 ? -60.807 10.386 75.925 1.00 83.88 599 LYS A O 1
ATOM 4758 N N . GLU A 1 600 ? -60.721 11.297 73.868 1.00 77.81 600 GLU A N 1
ATOM 4759 C CA . GLU A 1 600 ? -61.556 12.456 74.183 1.00 77.81 600 GLU A CA 1
ATOM 4760 C C . GLU A 1 600 ? -63.030 12.073 74.418 1.00 77.81 600 GLU A C 1
ATOM 4762 O O . GLU A 1 600 ? -63.721 12.650 75.255 1.00 77.81 600 GLU A O 1
ATOM 4767 N N . GLN A 1 601 ? -63.530 11.047 73.727 1.00 79.31 601 GLN A N 1
ATOM 4768 C CA . GLN A 1 601 ? -64.847 10.470 73.999 1.00 79.31 601 GLN A CA 1
ATOM 4769 C C . GLN A 1 601 ? -64.887 9.766 75.359 1.00 79.31 601 GLN A C 1
ATOM 4771 O O . GLN A 1 601 ? -65.869 9.913 76.083 1.00 79.31 601 GLN A O 1
ATOM 4776 N N . ASP A 1 602 ? -63.827 9.052 75.741 1.00 82.19 602 ASP A N 1
ATOM 4777 C CA . ASP A 1 602 ? -63.720 8.397 77.046 1.00 82.19 602 ASP A CA 1
ATOM 4778 C C . ASP A 1 602 ? -63.603 9.420 78.190 1.00 82.19 602 ASP A C 1
ATOM 4780 O O . ASP A 1 602 ? -64.258 9.261 79.229 1.00 82.19 602 ASP A O 1
ATOM 4784 N N . THR A 1 603 ? -62.828 10.498 78.005 1.00 80.88 603 THR A N 1
ATOM 4785 C CA . THR A 1 603 ? -62.762 11.616 78.964 1.00 80.88 603 THR A CA 1
ATOM 4786 C C . THR A 1 603 ? -64.097 12.346 79.041 1.00 80.88 603 THR A C 1
ATOM 4788 O O . THR A 1 603 ? -64.577 12.587 80.148 1.00 80.88 603 THR A O 1
ATOM 4791 N N . SER A 1 604 ? -64.756 12.616 77.912 1.00 77.00 604 SER A N 1
ATOM 4792 C CA . SER A 1 604 ? -66.095 13.213 77.869 1.00 77.00 604 SER A CA 1
ATOM 4793 C C . SER A 1 604 ? -67.133 12.336 78.578 1.00 77.00 604 SER A C 1
ATOM 4795 O O . SER A 1 604 ? -67.828 12.806 79.475 1.00 77.00 604 SER A O 1
ATOM 4797 N N . ALA A 1 605 ? -67.173 11.030 78.305 1.00 80.06 605 ALA A N 1
ATOM 4798 C CA . ALA A 1 605 ? -68.074 10.091 78.975 1.00 80.06 605 ALA A CA 1
ATOM 4799 C C . ALA A 1 605 ? -67.769 9.943 80.479 1.00 80.06 605 ALA A C 1
ATOM 4801 O O . ALA A 1 605 ? -68.661 9.663 81.290 1.00 80.06 605 ALA A O 1
ATOM 4802 N N . HIS A 1 606 ? -66.509 10.102 80.893 1.00 81.56 606 HIS A N 1
ATOM 4803 C CA . HIS A 1 606 ? -66.147 10.179 82.306 1.00 81.56 606 HIS A CA 1
ATOM 4804 C C . HIS A 1 606 ? -66.638 11.483 82.945 1.00 81.56 606 HIS A C 1
ATOM 4806 O O . HIS A 1 606 ? -67.280 11.433 83.998 1.00 81.56 606 HIS A O 1
ATOM 4812 N N . LEU A 1 607 ? -66.412 12.622 82.287 1.00 76.94 607 LEU A N 1
ATOM 4813 C CA . LEU A 1 607 ? -66.891 13.935 82.710 1.00 76.94 607 LEU A CA 1
ATOM 4814 C C . LEU A 1 607 ? -68.417 13.987 82.767 1.00 76.94 607 LEU A C 1
ATOM 4816 O O . LEU A 1 607 ? -68.959 14.591 83.682 1.00 76.94 607 LEU A O 1
ATOM 4820 N N . GLU A 1 608 ? -69.120 13.307 81.867 1.00 76.06 608 GLU A N 1
ATOM 4821 C CA . GLU A 1 608 ? -70.580 13.249 81.839 1.00 76.06 608 GLU A CA 1
ATOM 4822 C C . GLU A 1 608 ? -71.140 12.384 82.974 1.00 76.06 608 GLU A C 1
ATOM 4824 O O . GLU A 1 608 ? -72.132 12.747 83.605 1.00 76.06 608 GLU A O 1
ATOM 4829 N N . ARG A 1 609 ? -70.450 11.297 83.344 1.00 82.00 609 ARG A N 1
ATOM 4830 C CA . ARG A 1 609 ? -70.743 10.554 84.583 1.00 82.00 609 ARG A CA 1
ATOM 4831 C C . ARG A 1 609 ? -70.488 11.403 85.829 1.00 82.00 609 ARG A C 1
ATOM 4833 O O . ARG A 1 609 ? -71.308 11.405 86.745 1.00 82.00 609 ARG A O 1
ATOM 4840 N N . MET A 1 610 ? -69.388 12.155 85.851 1.00 77.50 610 MET A N 1
ATOM 4841 C CA . MET A 1 610 ? -69.064 13.082 86.939 1.00 77.50 610 MET A CA 1
ATOM 4842 C C . MET A 1 610 ? -70.098 14.209 87.040 1.00 77.50 610 MET A C 1
ATOM 4844 O O . MET A 1 610 ? -70.555 14.520 88.135 1.00 77.50 610 MET A O 1
ATOM 4848 N N . LYS A 1 611 ? -70.532 14.753 85.898 1.00 75.19 611 LYS A N 1
ATOM 4849 C CA . LYS A 1 611 ? -71.615 15.728 85.776 1.00 75.19 611 LYS A CA 1
ATOM 4850 C C . LYS A 1 611 ? -72.919 15.150 86.295 1.00 75.19 611 LYS A C 1
ATOM 4852 O O . LYS A 1 611 ? -73.587 15.832 87.046 1.00 75.19 611 LYS A O 1
ATOM 4857 N N . LYS A 1 612 ? -73.267 13.904 85.972 1.00 78.62 612 LYS A N 1
ATOM 4858 C CA . LYS A 1 612 ? -74.500 13.263 86.454 1.00 78.62 612 LYS A CA 1
ATOM 4859 C C . LYS A 1 612 ? -74.490 13.060 87.974 1.00 78.62 612 LYS A C 1
ATOM 4861 O O . LYS A 1 612 ? -75.499 13.294 88.628 1.00 78.62 612 LYS A O 1
ATOM 4866 N N . ASN A 1 613 ? -73.338 12.705 88.548 1.00 75.06 613 ASN A N 1
ATOM 4867 C CA . ASN A 1 613 ? -73.153 12.671 90.004 1.00 75.06 613 ASN A CA 1
ATOM 4868 C C . ASN A 1 613 ? -73.265 14.074 90.617 1.00 75.06 613 ASN A C 1
ATOM 4870 O O . ASN A 1 613 ? -73.942 14.250 91.629 1.00 75.06 613 ASN A O 1
ATOM 4874 N N . LEU A 1 614 ? -72.657 15.073 89.970 1.00 68.94 614 LEU A N 1
ATOM 4875 C CA . LEU A 1 614 ? -72.764 16.470 90.376 1.00 68.94 614 LEU A CA 1
ATOM 4876 C C . LEU A 1 614 ? -74.193 17.007 90.224 1.00 68.94 614 LEU A C 1
ATOM 4878 O O . LEU A 1 614 ? -74.628 17.766 91.072 1.00 68.94 614 LEU A O 1
ATOM 4882 N N . GLU A 1 615 ? -74.957 16.585 89.219 1.00 69.81 615 GLU A N 1
ATOM 4883 C CA . GLU A 1 615 ? -76.368 16.929 89.005 1.00 69.81 615 GLU A CA 1
ATOM 4884 C C . GLU A 1 615 ? -77.267 16.315 90.076 1.00 69.81 615 GLU A C 1
ATOM 4886 O O . GLU A 1 615 ? -78.255 16.933 90.457 1.00 69.81 615 GLU A O 1
ATOM 4891 N N . VAL A 1 616 ? -76.933 15.132 90.600 1.00 75.31 616 VAL A N 1
ATOM 4892 C CA . VAL A 1 616 ? -77.628 14.555 91.760 1.00 75.31 616 VAL A CA 1
ATOM 4893 C C . VAL A 1 616 ? -77.328 15.369 93.021 1.00 75.31 616 VAL A C 1
ATOM 4895 O O . VAL A 1 616 ? -78.261 15.719 93.740 1.00 75.31 616 VAL A O 1
ATOM 4898 N N . THR A 1 617 ? -76.070 15.762 93.256 1.00 69.38 617 THR A N 1
ATOM 4899 C CA . THR A 1 617 ? -75.732 16.662 94.378 1.00 69.38 617 THR A CA 1
ATOM 4900 C C . THR A 1 617 ? -76.297 18.069 94.197 1.00 69.38 617 THR A C 1
ATOM 4902 O O . THR A 1 617 ? -76.716 18.689 95.167 1.00 69.38 617 THR A O 1
ATOM 4905 N N . VAL A 1 618 ? -76.362 18.565 92.959 1.00 64.88 618 VAL A N 1
ATOM 4906 C CA . VAL A 1 618 ? -76.987 19.842 92.625 1.00 64.88 618 VAL A CA 1
ATOM 4907 C C . VAL A 1 618 ? -78.483 19.724 92.809 1.00 64.88 618 VAL A C 1
ATOM 4909 O O . VAL A 1 618 ? -79.006 20.632 93.400 1.00 64.88 618 VAL A O 1
ATOM 4912 N N . LYS A 1 619 ? -79.176 18.636 92.443 1.00 70.38 619 LYS A N 1
ATOM 4913 C CA . LYS A 1 619 ? -80.612 18.450 92.742 1.00 70.38 619 LYS A CA 1
ATOM 4914 C C . LYS A 1 619 ? -80.916 18.422 94.239 1.00 70.38 619 LYS A C 1
ATOM 4916 O O . LYS A 1 619 ? -81.928 18.980 94.647 1.00 70.38 619 LYS A O 1
ATOM 4921 N N . ASP A 1 620 ? -80.053 17.812 95.047 1.00 65.31 620 ASP A N 1
ATOM 4922 C CA . ASP A 1 620 ? -80.194 17.802 96.510 1.00 65.31 620 ASP A CA 1
ATOM 4923 C C . ASP A 1 620 ? -79.974 19.208 97.105 1.00 65.31 620 ASP A C 1
ATOM 4925 O O . ASP A 1 620 ? -80.718 19.668 97.974 1.00 65.31 620 ASP A O 1
ATOM 4929 N N . LEU A 1 621 ? -79.012 19.955 96.549 1.00 58.56 621 LEU A N 1
ATOM 4930 C CA . LEU A 1 621 ? -78.803 21.372 96.851 1.00 58.56 621 LEU A CA 1
ATOM 4931 C C . LEU A 1 621 ? -79.885 22.277 96.237 1.00 58.56 621 LEU A C 1
ATOM 4933 O O . LEU A 1 621 ? -80.201 23.286 96.846 1.00 58.56 621 LEU A O 1
ATOM 4937 N N . GLN A 1 622 ? -80.488 21.908 95.104 1.00 54.84 622 GLN A N 1
ATOM 4938 C CA . GLN A 1 622 ? -81.540 22.626 94.380 1.00 54.84 622 GLN A CA 1
ATOM 4939 C C . GLN A 1 622 ? -82.857 22.487 95.131 1.00 54.84 622 GLN A C 1
ATOM 4941 O O . GLN A 1 622 ? -83.603 23.440 95.184 1.00 54.84 622 GLN A O 1
ATOM 4946 N N . HIS A 1 623 ? -83.112 21.361 95.803 1.00 61.34 623 HIS A N 1
ATOM 4947 C CA . HIS A 1 623 ? -84.258 21.233 96.704 1.00 61.34 623 HIS A CA 1
ATOM 4948 C C . HIS A 1 623 ? -84.106 22.126 97.949 1.00 61.34 623 HIS A C 1
ATOM 4950 O O . HIS A 1 623 ? -85.073 22.744 98.385 1.00 61.34 623 HIS A O 1
ATOM 4956 N N . ARG A 1 624 ? -82.874 22.278 98.464 1.00 57.31 624 ARG A N 1
ATOM 4957 C CA . ARG A 1 624 ? -82.529 23.249 99.525 1.00 57.31 624 ARG A CA 1
ATOM 4958 C C . ARG A 1 624 ? -82.460 24.701 99.030 1.00 57.31 624 ARG A C 1
ATOM 4960 O O . ARG A 1 624 ? -82.554 25.623 99.835 1.00 57.31 624 ARG A O 1
ATOM 4967 N N . LEU A 1 625 ? -82.285 24.902 97.725 1.00 47.81 625 LEU A N 1
ATOM 4968 C CA . LEU A 1 625 ? -82.219 26.200 97.059 1.00 47.81 625 LEU A CA 1
ATOM 4969 C C . LEU A 1 625 ? -83.603 26.647 96.561 1.00 47.81 625 LEU A C 1
ATOM 4971 O O . LEU A 1 625 ? -83.876 27.828 96.634 1.00 47.81 625 LEU A O 1
ATOM 4975 N N . ASP A 1 626 ? -84.519 25.748 96.194 1.00 48.91 626 ASP A N 1
ATOM 4976 C CA . ASP A 1 626 ? -85.917 26.027 95.816 1.00 48.91 626 ASP A CA 1
ATOM 4977 C C . ASP A 1 626 ? -86.744 26.522 97.024 1.00 48.91 626 ASP A C 1
ATOM 4979 O O . ASP A 1 626 ? -87.707 27.277 96.865 1.00 48.91 626 ASP A O 1
ATOM 4983 N N . GLU A 1 627 ? -86.324 26.189 98.251 1.00 54.88 627 GLU A N 1
ATOM 4984 C CA . GLU A 1 627 ? -86.824 26.807 99.491 1.00 54.88 627 GLU A CA 1
ATOM 4985 C C . GLU A 1 627 ? -86.240 28.217 99.741 1.00 54.88 627 GLU A C 1
ATOM 4987 O O . GLU A 1 627 ? -86.839 29.011 100.466 1.00 54.88 627 GLU A O 1
ATOM 4992 N N . ALA A 1 628 ? -85.118 28.573 99.101 1.00 49.84 628 ALA A N 1
ATOM 4993 C CA . ALA A 1 628 ? -84.419 29.855 99.255 1.00 49.84 628 ALA A CA 1
ATOM 4994 C C . ALA A 1 628 ? -84.527 30.801 98.026 1.00 49.84 628 ALA A C 1
ATOM 4996 O O . ALA A 1 628 ? -84.350 32.011 98.163 1.00 49.84 628 ALA A O 1
ATOM 4997 N N . GLU A 1 629 ? -84.874 30.296 96.837 1.00 44.34 629 GLU A N 1
ATOM 4998 C CA . GLU A 1 629 ? -84.920 31.016 95.550 1.00 44.34 629 GLU A CA 1
ATOM 4999 C C . GLU A 1 629 ? -86.324 31.487 95.142 1.00 44.34 629 GLU A C 1
ATOM 5001 O O . GLU A 1 629 ? -86.453 32.271 94.199 1.00 44.34 629 GLU A O 1
ATOM 5006 N N . ASN A 1 630 ? -87.365 31.183 95.931 1.00 43.09 630 ASN A N 1
ATOM 5007 C CA . ASN A 1 630 ? -88.641 31.916 95.869 1.00 43.09 630 ASN A CA 1
ATOM 5008 C C . ASN A 1 630 ? -88.516 33.392 96.320 1.00 43.09 630 ASN A C 1
ATOM 5010 O O . ASN A 1 630 ? -89.496 34.136 96.291 1.00 43.09 630 ASN A O 1
ATOM 5014 N N . LEU A 1 631 ? -87.311 33.845 96.693 1.00 43.75 631 LEU A N 1
ATOM 5015 C CA . LEU A 1 631 ? -87.037 35.197 97.187 1.00 43.75 631 LEU A CA 1
ATOM 5016 C C . LEU A 1 631 ? -85.942 35.981 96.437 1.00 43.75 631 LEU A C 1
ATOM 5018 O O . LEU A 1 631 ? -85.642 37.100 96.847 1.00 43.75 631 LEU A O 1
ATOM 5022 N N . ALA A 1 632 ? -85.376 35.486 95.326 1.00 41.44 632 ALA A N 1
ATOM 5023 C CA . ALA A 1 632 ? -84.350 36.259 94.599 1.00 41.44 632 ALA A CA 1
ATOM 5024 C C . ALA A 1 632 ? -84.237 35.973 93.088 1.00 41.44 632 ALA A C 1
ATOM 5026 O O . ALA A 1 632 ? -83.166 36.088 92.492 1.00 41.44 632 ALA A O 1
ATOM 5027 N N . MET A 1 633 ? -85.355 35.672 92.425 1.00 38.28 633 MET A N 1
ATOM 5028 C CA . MET A 1 633 ? -85.455 35.702 90.962 1.00 38.28 633 MET A CA 1
ATOM 5029 C C . MET A 1 633 ? -85.168 37.111 90.411 1.00 38.28 633 MET A C 1
ATOM 5031 O O . MET A 1 633 ? -86.083 37.934 90.335 1.00 38.28 633 MET A O 1
ATOM 5035 N N . LYS A 1 634 ? -83.908 37.378 90.014 1.00 47.75 634 LYS A N 1
ATOM 5036 C CA . LYS A 1 634 ? -83.492 38.218 88.859 1.00 47.75 634 LYS A CA 1
ATOM 5037 C C . LYS A 1 634 ? -81.964 38.431 88.798 1.00 47.75 634 LYS A C 1
ATOM 5039 O O . LYS A 1 634 ? -81.442 39.328 89.450 1.00 47.75 634 LYS A O 1
ATOM 5044 N N . GLY A 1 635 ? -81.260 37.735 87.893 1.00 49.38 635 GLY A N 1
ATOM 5045 C CA . GLY A 1 635 ? -79.938 38.201 87.435 1.00 49.38 635 GLY A CA 1
ATOM 5046 C C . GLY A 1 635 ? -79.048 37.183 86.715 1.00 49.38 635 GLY A C 1
ATOM 5047 O O . GLY A 1 635 ? -78.201 36.569 87.344 1.00 49.38 635 GLY A O 1
ATOM 5048 N N . GLY A 1 636 ? -79.151 37.065 85.384 1.00 44.16 636 GLY A N 1
ATOM 5049 C CA . GLY A 1 636 ? -78.306 36.142 84.604 1.00 44.16 636 GLY A CA 1
ATOM 5050 C C . GLY A 1 636 ? -77.993 36.574 83.169 1.00 44.16 636 GLY A C 1
ATOM 5051 O O . GLY A 1 636 ? -77.797 35.737 82.299 1.00 44.16 636 GLY A O 1
ATOM 5052 N N . LYS A 1 637 ? -77.938 37.881 82.884 1.00 47.53 637 LYS A N 1
ATOM 5053 C CA . LYS A 1 637 ? -77.708 38.435 81.530 1.00 47.53 637 LYS A CA 1
ATOM 5054 C C . LYS A 1 637 ? -76.223 38.468 81.094 1.00 47.53 637 LYS A C 1
ATOM 5056 O O . LYS A 1 637 ? -75.881 39.210 80.183 1.00 47.53 637 LYS A O 1
ATOM 5061 N N . LYS A 1 638 ? -75.321 37.705 81.736 1.00 49.59 638 LYS A N 1
ATOM 5062 C CA . LYS A 1 638 ? -73.850 37.811 81.544 1.00 49.59 638 LYS A CA 1
ATOM 5063 C C . LYS A 1 638 ? -73.160 36.588 80.919 1.00 49.59 638 LYS A C 1
ATOM 5065 O O . LYS A 1 638 ? -71.980 36.674 80.597 1.00 49.59 638 LYS A O 1
ATOM 5070 N N . GLN A 1 639 ? -73.871 35.480 80.701 1.00 50.97 639 GLN A N 1
ATOM 5071 C CA . GLN A 1 639 ? -73.308 34.271 80.073 1.00 50.97 639 GLN A CA 1
ATOM 5072 C C . GLN A 1 639 ? -73.466 34.255 78.542 1.00 50.97 639 GLN A C 1
ATOM 5074 O O . GLN A 1 639 ? -72.638 33.667 77.852 1.00 50.97 639 GLN A O 1
ATOM 5079 N N . LEU A 1 640 ? -74.450 34.986 78.001 1.00 47.06 640 LEU A N 1
ATOM 5080 C CA . LEU A 1 640 ? -74.704 35.058 76.556 1.00 47.06 640 LEU A CA 1
ATOM 5081 C C . LEU A 1 640 ? -73.613 35.841 75.789 1.00 47.06 640 LEU A C 1
ATOM 5083 O O . LEU A 1 640 ? -73.192 35.424 74.717 1.00 47.06 640 LEU A O 1
ATOM 5087 N N . GLN A 1 641 ? -73.059 36.910 76.378 1.00 55.66 641 GLN A N 1
ATOM 5088 C CA . GLN A 1 641 ? -72.024 37.743 75.735 1.00 55.66 641 GLN A CA 1
ATOM 5089 C C . GLN A 1 641 ? -70.670 37.037 75.543 1.00 55.66 641 GLN A C 1
ATOM 5091 O O . GLN A 1 641 ? -69.877 37.454 74.703 1.00 55.66 641 GLN A O 1
ATOM 5096 N N . LYS A 1 642 ? -70.379 35.975 76.306 1.00 54.72 642 LYS A N 1
ATOM 5097 C CA . LYS A 1 642 ? -69.088 35.267 76.233 1.00 54.72 642 LYS A CA 1
ATOM 5098 C C . LYS A 1 642 ? -69.058 34.191 75.139 1.00 54.72 642 LYS A C 1
ATOM 5100 O O . LYS A 1 642 ? -67.978 33.828 74.685 1.00 54.72 642 LYS A O 1
ATOM 5105 N N . LEU A 1 643 ? -70.228 33.709 74.712 1.00 54.16 643 LEU A N 1
ATOM 5106 C CA . LEU A 1 643 ? -70.379 32.729 73.631 1.00 54.16 643 LEU A CA 1
ATOM 5107 C C . LEU A 1 643 ? -70.480 33.408 72.255 1.00 54.16 643 LEU A C 1
ATOM 5109 O O . LEU A 1 643 ? -69.892 32.916 71.299 1.00 54.16 643 LEU A O 1
ATOM 5113 N N . GLU A 1 644 ? -71.107 34.585 72.163 1.00 58.88 644 GLU A N 1
ATOM 5114 C CA . GLU A 1 644 ? -71.206 35.346 70.903 1.00 58.88 644 GLU A CA 1
ATOM 5115 C C . GLU A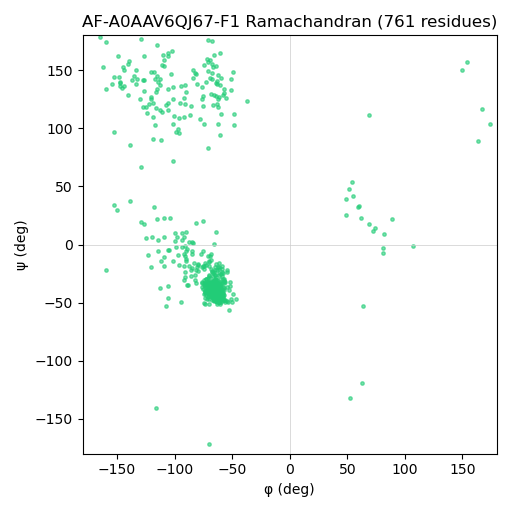 1 644 ? -69.859 35.930 70.429 1.00 58.88 644 GLU A C 1
ATOM 5117 O O . GLU A 1 644 ? -69.624 36.048 69.227 1.00 58.88 644 GLU A O 1
ATOM 5122 N N . ALA A 1 645 ? -68.934 36.242 71.345 1.00 61.38 645 ALA A N 1
ATOM 5123 C CA . ALA A 1 645 ? -67.599 36.741 70.993 1.00 61.38 645 ALA A CA 1
ATOM 5124 C C . ALA A 1 645 ? -66.697 35.661 70.365 1.00 61.38 645 ALA A C 1
ATOM 5126 O O . ALA A 1 645 ? -65.898 35.963 69.485 1.00 61.38 645 ALA A O 1
ATOM 5127 N N . ARG A 1 646 ? -66.858 34.398 70.776 1.00 61.94 646 ARG A N 1
ATOM 5128 C CA . ARG A 1 646 ? -66.009 33.281 70.334 1.00 61.94 646 ARG A CA 1
ATOM 5129 C C . ARG A 1 646 ? -66.429 32.707 68.980 1.00 61.94 646 ARG A C 1
ATOM 5131 O O . ARG A 1 646 ? -65.592 32.187 68.253 1.00 61.94 646 ARG A O 1
ATOM 5138 N N . VAL A 1 647 ? -67.706 32.852 68.621 1.00 62.69 647 VAL A N 1
ATOM 5139 C CA . VAL A 1 647 ? -68.211 32.509 67.281 1.00 62.69 647 VAL A CA 1
ATOM 5140 C C . VAL A 1 647 ? -67.717 33.522 66.240 1.00 62.69 647 VAL A C 1
ATOM 5142 O O . VAL A 1 647 ? -67.237 33.114 65.189 1.00 62.69 647 VAL A O 1
ATOM 5145 N N . ARG A 1 648 ? -67.699 34.825 66.564 1.00 65.62 648 ARG A N 1
ATOM 5146 C CA . ARG A 1 648 ? -67.163 35.864 65.659 1.00 65.62 648 ARG A CA 1
ATOM 5147 C C . ARG A 1 648 ? -65.658 35.770 65.403 1.00 65.62 648 ARG A C 1
ATOM 5149 O O . ARG A 1 648 ? -65.205 36.182 64.341 1.00 65.62 648 ARG A O 1
ATOM 5156 N N . GLU A 1 649 ? -64.886 35.273 66.364 1.00 65.12 649 GLU A N 1
ATOM 5157 C CA . GLU A 1 649 ? -63.431 35.126 66.229 1.00 65.12 649 GLU A CA 1
ATOM 5158 C C . GLU A 1 649 ? -63.076 33.952 65.295 1.00 65.12 649 GLU A C 1
ATOM 5160 O O . GLU A 1 649 ? -62.253 34.102 64.394 1.00 65.12 649 GLU A O 1
ATOM 5165 N N . LEU A 1 650 ? -63.798 32.831 65.416 1.00 57.50 650 LEU A N 1
ATOM 5166 C CA . LEU A 1 650 ? -63.631 31.655 64.553 1.00 57.50 650 LEU A CA 1
ATOM 5167 C C . LEU A 1 650 ? -64.145 31.877 63.119 1.00 57.50 650 LEU A C 1
ATOM 5169 O O . LEU A 1 650 ? -63.553 31.365 62.170 1.00 57.50 650 LEU A O 1
ATOM 5173 N N . GLU A 1 651 ? -65.203 32.673 62.933 1.00 61.84 651 GLU A N 1
ATOM 5174 C CA . GLU A 1 651 ? -65.672 33.072 61.595 1.00 61.84 651 GLU A CA 1
ATOM 5175 C C . GLU A 1 651 ? -64.645 33.962 60.864 1.00 61.84 651 GLU A C 1
ATOM 5177 O O . GLU A 1 651 ? -64.488 33.848 59.650 1.00 61.84 651 GLU A O 1
ATOM 5182 N N . GLY A 1 652 ? -63.886 34.794 61.590 1.00 70.75 652 GLY A N 1
ATOM 5183 C CA . GLY A 1 652 ? -62.831 35.643 61.020 1.00 70.75 652 GLY A CA 1
ATOM 5184 C C . GLY A 1 652 ? -61.566 34.884 60.597 1.00 70.75 652 GLY A C 1
ATOM 5185 O O . GLY A 1 652 ? -60.947 35.234 59.588 1.00 70.75 652 GLY A O 1
ATOM 5186 N N . GLU A 1 653 ? -61.190 33.825 61.319 1.00 65.00 653 GLU A N 1
ATOM 5187 C CA . GLU A 1 653 ? -60.041 32.983 60.958 1.00 65.00 653 GLU A CA 1
ATOM 5188 C C . GLU A 1 653 ? -60.306 32.172 59.679 1.00 65.00 653 GLU A C 1
ATOM 5190 O O . GLU A 1 653 ? -59.441 32.119 58.800 1.00 65.00 653 GLU A O 1
ATOM 5195 N N . VAL A 1 654 ? -61.525 31.646 59.502 1.00 63.72 654 VAL A N 1
ATOM 5196 C CA . VAL A 1 654 ? -61.939 30.924 58.282 1.00 63.72 654 VAL A CA 1
ATOM 5197 C C . VAL A 1 654 ? -61.949 31.839 57.048 1.00 63.72 654 VAL A C 1
ATOM 5199 O O . VAL A 1 654 ? -61.463 31.446 55.984 1.00 63.72 654 VAL A O 1
ATOM 5202 N N . ASP A 1 655 ? -62.419 33.080 57.190 1.00 67.25 655 ASP A N 1
ATOM 5203 C CA . ASP A 1 655 ? -62.438 34.071 56.104 1.00 67.25 655 ASP A CA 1
ATOM 5204 C C . ASP A 1 655 ? -61.018 34.546 55.723 1.00 67.25 655 ASP A C 1
ATOM 5206 O O . ASP A 1 655 ? -60.716 34.821 54.555 1.00 67.25 655 ASP A O 1
ATOM 5210 N N . SER A 1 656 ? -60.100 34.597 56.698 1.00 69.44 656 SER A N 1
ATOM 5211 C CA . SER A 1 656 ? -58.688 34.927 56.460 1.00 69.44 656 SER A CA 1
ATOM 5212 C C . SER A 1 656 ? -57.946 33.826 55.691 1.00 69.44 656 SER A C 1
ATOM 5214 O O . SER A 1 656 ? -57.131 34.125 54.810 1.00 69.44 656 SER A O 1
ATOM 5216 N N . GLU A 1 657 ? -58.303 32.564 55.934 1.00 62.09 657 GLU A N 1
ATOM 5217 C CA . GLU A 1 657 ? -57.668 31.417 55.289 1.00 62.09 657 GLU A CA 1
ATOM 5218 C C . GLU A 1 657 ? -58.229 31.137 53.892 1.00 62.09 657 GLU A C 1
ATOM 5220 O O . GLU A 1 657 ? -57.473 30.799 52.975 1.00 62.09 657 GLU A O 1
ATOM 5225 N N . GLN A 1 658 ? -59.511 31.440 53.655 1.00 60.56 658 GLN A N 1
ATOM 5226 C CA . GLN A 1 658 ? -60.061 31.504 52.298 1.00 60.56 658 GLN A CA 1
ATOM 5227 C C . GLN A 1 658 ? -59.406 32.607 51.447 1.00 60.56 658 GLN A C 1
ATOM 5229 O O . GLN A 1 658 ? -59.166 32.399 50.252 1.00 60.56 658 GLN A O 1
ATOM 5234 N N . ARG A 1 659 ? -59.034 33.756 52.038 1.00 68.00 659 ARG A N 1
ATOM 5235 C CA . ARG A 1 659 ? -58.286 34.814 51.328 1.00 68.00 659 ARG A CA 1
ATOM 5236 C C . ARG A 1 659 ? -56.841 34.412 51.014 1.00 68.00 659 ARG A C 1
ATOM 5238 O O . ARG A 1 659 ? -56.402 34.643 49.887 1.00 68.00 659 ARG A O 1
ATOM 5245 N N . ARG A 1 660 ? -56.127 33.738 51.929 1.00 67.81 660 ARG A N 1
ATOM 5246 C CA . ARG A 1 660 ? -54.787 33.179 51.637 1.00 67.81 660 ARG A CA 1
ATOM 5247 C C . ARG A 1 660 ? -54.825 32.115 50.541 1.00 67.81 660 ARG A C 1
ATOM 5249 O O . ARG A 1 660 ? -53.961 32.123 49.665 1.00 67.81 660 ARG A O 1
ATOM 5256 N N . GLY A 1 661 ? -55.848 31.258 50.532 1.00 65.88 661 GLY A N 1
ATOM 5257 C CA . GLY A 1 661 ? -56.071 30.292 49.453 1.00 65.88 661 GLY A CA 1
ATOM 5258 C C . GLY A 1 661 ? -56.294 30.961 48.089 1.00 65.88 661 GLY A C 1
ATOM 5259 O O . GLY A 1 661 ? -55.711 30.544 47.085 1.00 65.88 661 GLY A O 1
ATOM 5260 N N . ALA A 1 662 ? -57.068 32.049 48.042 1.00 66.94 662 ALA A N 1
ATOM 5261 C CA . ALA A 1 662 ? -57.320 32.798 46.810 1.00 66.94 662 ALA A CA 1
ATOM 5262 C C . ALA A 1 662 ? -56.067 33.516 46.262 1.00 66.94 662 ALA A C 1
ATOM 5264 O O . ALA A 1 662 ? -55.873 33.573 45.042 1.00 66.94 662 ALA A O 1
ATOM 5265 N N . ASP A 1 663 ? -55.193 34.029 47.132 1.00 67.06 663 ASP A N 1
ATOM 5266 C CA . ASP A 1 663 ? -53.937 34.670 46.722 1.00 67.06 663 ASP A CA 1
ATOM 5267 C C . ASP A 1 663 ? -52.857 33.653 46.312 1.00 67.06 663 ASP A C 1
ATOM 5269 O O . ASP A 1 663 ? -52.123 33.896 45.348 1.00 67.06 663 ASP A O 1
ATOM 5273 N N . ALA A 1 664 ? -52.825 32.465 46.927 1.00 65.12 664 ALA A N 1
ATOM 5274 C CA . ALA A 1 664 ? -51.976 31.356 46.484 1.00 65.12 664 ALA A CA 1
ATOM 5275 C C . ALA A 1 664 ? -52.345 30.881 45.064 1.00 65.12 664 ALA A C 1
ATOM 5277 O O . ALA A 1 664 ? -51.464 30.704 44.220 1.00 65.12 664 ALA A O 1
ATOM 5278 N N . ILE A 1 665 ? -53.642 30.778 44.745 1.00 69.12 665 ILE A N 1
ATOM 5279 C CA . ILE A 1 665 ? -54.127 30.406 43.402 1.00 69.12 665 ILE A CA 1
ATOM 5280 C C . ILE A 1 665 ? -53.768 31.474 42.350 1.00 69.12 665 ILE A C 1
ATOM 5282 O O . ILE A 1 665 ? -53.414 31.140 41.215 1.00 69.12 665 ILE A O 1
ATOM 5286 N N . LYS A 1 666 ? -53.800 32.767 42.704 1.00 73.25 666 LYS A N 1
ATOM 5287 C CA . LYS A 1 666 ? -53.314 33.844 41.818 1.00 73.25 666 LYS A CA 1
ATOM 5288 C C . LYS A 1 666 ? -51.800 33.769 41.602 1.00 73.25 666 LYS A C 1
ATOM 5290 O O . LYS A 1 666 ? -51.343 34.007 40.484 1.00 73.25 666 LYS A O 1
ATOM 5295 N N . GLY A 1 667 ? -51.039 33.414 42.639 1.00 71.56 667 GLY A N 1
ATOM 5296 C CA . GLY A 1 667 ? -49.601 33.156 42.555 1.00 71.56 667 GLY A CA 1
ATOM 5297 C C . GLY A 1 667 ? -49.278 32.023 41.581 1.00 71.56 667 GLY A C 1
ATOM 5298 O O . GLY A 1 667 ? -48.484 32.223 40.665 1.00 71.56 667 GLY A O 1
ATOM 5299 N N . VAL A 1 668 ? -49.966 30.884 41.701 1.00 70.31 668 VAL A N 1
ATOM 5300 C CA . VAL A 1 668 ? -49.818 29.736 40.787 1.00 70.31 668 VAL A CA 1
ATOM 5301 C C . VAL A 1 668 ? -50.103 30.143 39.340 1.00 70.31 668 VAL A C 1
ATOM 5303 O O . VAL A 1 668 ? -49.263 29.919 38.476 1.00 70.31 668 VAL A O 1
ATOM 5306 N N . ARG A 1 669 ? -51.201 30.864 39.069 1.00 73.69 669 ARG A N 1
ATOM 5307 C CA . ARG A 1 669 ? -51.515 31.349 37.707 1.00 73.69 669 ARG A CA 1
ATOM 5308 C C . ARG A 1 669 ? -50.487 32.343 37.154 1.00 73.69 669 ARG A C 1
ATOM 5310 O O . ARG A 1 669 ? -50.283 32.412 35.941 1.00 73.69 669 ARG A O 1
ATOM 5317 N N . LYS A 1 670 ? -49.838 33.135 38.016 1.00 75.81 670 LYS A N 1
ATOM 5318 C CA . LYS A 1 670 ? -48.749 34.044 37.623 1.00 75.81 670 LYS A CA 1
ATOM 5319 C C . LYS A 1 670 ? -47.485 33.261 37.264 1.00 75.81 670 LYS A C 1
ATOM 5321 O O . LYS A 1 670 ? -46.854 33.580 36.259 1.00 75.81 670 LYS A O 1
ATOM 5326 N N . TYR A 1 671 ? -47.147 32.230 38.037 1.00 67.50 671 TYR A N 1
ATOM 5327 C CA . TYR A 1 671 ? -46.029 31.339 37.731 1.00 67.50 671 TYR A CA 1
ATOM 5328 C C . TYR A 1 671 ? -46.297 30.481 36.489 1.00 67.50 671 TYR A C 1
ATOM 5330 O O . TYR A 1 671 ? -45.408 30.363 35.658 1.00 67.50 671 TYR A O 1
ATOM 5338 N N . GLU A 1 672 ? -47.521 29.999 36.262 1.00 72.38 672 GLU A N 1
ATOM 5339 C CA . GLU A 1 672 ? -47.897 29.302 35.021 1.00 72.38 672 GLU A CA 1
ATOM 5340 C C . GLU A 1 672 ? -47.750 30.193 33.778 1.00 72.38 672 GLU A C 1
ATOM 5342 O O . GLU A 1 672 ? -47.269 29.737 32.741 1.00 72.38 672 GLU A O 1
ATOM 5347 N N . ARG A 1 673 ? -48.116 31.482 33.866 1.00 76.81 673 ARG A N 1
ATOM 5348 C CA . ARG A 1 673 ? -47.852 32.442 32.778 1.00 76.81 673 ARG A CA 1
ATOM 5349 C C . ARG A 1 673 ? -46.360 32.686 32.579 1.00 76.81 673 ARG A C 1
ATOM 5351 O O . ARG A 1 673 ? -45.915 32.691 31.440 1.00 76.81 673 ARG A O 1
ATOM 5358 N N . ARG A 1 674 ? -45.595 32.826 33.666 1.00 75.38 674 ARG A N 1
ATOM 5359 C CA . ARG A 1 674 ? -44.132 32.990 33.627 1.00 75.38 674 ARG A CA 1
ATOM 5360 C C . ARG A 1 674 ? -43.449 31.785 32.978 1.00 75.38 674 ARG A C 1
ATOM 5362 O O . ARG A 1 674 ? -42.526 31.965 32.197 1.00 75.38 674 ARG A O 1
ATOM 5369 N N . VAL A 1 675 ? -43.915 30.573 33.279 1.00 72.81 675 VAL A N 1
ATOM 5370 C CA . VAL A 1 675 ? -43.432 29.335 32.658 1.00 72.81 675 VAL A CA 1
ATOM 5371 C C . VAL A 1 675 ? -43.761 29.340 31.170 1.00 72.81 675 VAL A C 1
ATOM 5373 O O . VAL A 1 675 ? -42.854 29.144 30.377 1.00 72.81 675 VAL A O 1
ATOM 5376 N N . LYS A 1 676 ? -44.995 29.673 30.768 1.00 77.62 676 LYS A N 1
ATOM 5377 C CA . LYS A 1 676 ? -45.359 29.776 29.341 1.00 77.62 676 LYS A CA 1
ATOM 5378 C C . LYS A 1 676 ? -44.561 30.844 28.581 1.00 77.62 676 LYS A C 1
ATOM 5380 O O . LYS A 1 676 ? -44.153 30.585 27.454 1.00 77.62 676 LYS A O 1
ATOM 5385 N N . GLU A 1 677 ? -44.302 32.005 29.183 1.00 76.88 677 GLU A N 1
ATOM 5386 C CA . GLU A 1 677 ? -43.429 33.043 28.605 1.00 76.88 677 GLU A CA 1
ATOM 5387 C C . GLU A 1 677 ? -41.982 32.557 28.471 1.00 76.88 677 GLU A C 1
ATOM 5389 O O . GLU A 1 677 ? -41.375 32.746 27.422 1.00 76.88 677 GLU A O 1
ATOM 5394 N N . LEU A 1 678 ? -41.438 31.879 29.488 1.00 70.62 678 LEU A N 1
ATOM 5395 C CA . LEU A 1 678 ? -40.088 31.310 29.432 1.00 70.62 678 LEU A CA 1
ATOM 5396 C C . LEU A 1 678 ? -39.981 30.174 28.407 1.00 70.62 678 LEU A C 1
ATOM 5398 O O . LEU A 1 678 ? -38.966 30.071 27.722 1.00 70.62 678 LEU A O 1
ATOM 5402 N N . THR A 1 679 ? -41.016 29.345 28.255 1.00 71.00 679 THR A N 1
ATOM 5403 C CA . THR A 1 679 ? -41.062 28.301 27.222 1.00 71.00 679 THR A CA 1
ATOM 5404 C C . THR A 1 679 ? -41.079 28.918 25.825 1.00 71.00 679 THR A C 1
ATOM 5406 O O . THR A 1 679 ? -40.306 28.491 24.971 1.00 71.00 679 THR A O 1
ATOM 5409 N N . TYR A 1 680 ? -41.881 29.965 25.609 1.00 78.62 680 TYR A N 1
ATOM 5410 C CA . TYR A 1 680 ? -41.915 30.695 24.341 1.00 78.62 680 TYR A CA 1
ATOM 5411 C C . TYR A 1 680 ? -40.576 31.387 24.039 1.00 78.62 680 TYR A C 1
ATOM 5413 O O . TYR A 1 680 ? -40.057 31.262 22.932 1.00 78.62 680 TYR A O 1
ATOM 5421 N N . GLN A 1 681 ? -39.958 32.023 25.041 1.00 73.81 681 GLN A N 1
ATOM 5422 C CA . GLN A 1 681 ? -38.620 32.613 24.927 1.00 73.81 681 GLN A CA 1
ATOM 5423 C C . GLN A 1 681 ? -37.567 31.555 24.567 1.00 73.81 681 GLN A C 1
ATOM 5425 O O . GLN A 1 681 ? -36.733 31.780 23.699 1.00 73.81 681 GLN A O 1
ATOM 5430 N N . THR A 1 682 ? -37.642 30.367 25.172 1.00 72.50 682 THR A N 1
ATOM 5431 C CA . THR A 1 682 ? -36.723 29.256 24.875 1.00 72.50 682 THR A CA 1
ATOM 5432 C C . THR A 1 682 ? -36.907 28.732 23.446 1.00 72.50 682 THR A C 1
ATOM 5434 O O . THR A 1 682 ? -35.931 28.380 22.782 1.00 72.50 682 THR A O 1
ATOM 5437 N N . GLU A 1 683 ? -38.141 28.675 22.937 1.00 78.12 683 GLU A N 1
ATOM 5438 C CA . GLU A 1 683 ? -38.406 28.323 21.535 1.00 78.12 683 GLU A CA 1
ATOM 5439 C C . GLU A 1 683 ? -37.909 29.394 20.555 1.00 78.12 683 GLU A C 1
ATOM 5441 O O . GLU A 1 683 ? -37.395 29.059 19.483 1.00 78.12 683 GLU A O 1
ATOM 5446 N N . GLU A 1 684 ? -38.031 30.673 20.909 1.00 80.81 684 GLU A N 1
ATOM 5447 C CA . GLU A 1 684 ? -37.521 31.787 20.110 1.00 80.81 684 GLU A CA 1
ATOM 5448 C C . GLU A 1 684 ? -35.985 31.819 20.098 1.00 80.81 684 GLU A C 1
ATOM 5450 O O . GLU A 1 684 ? -35.376 31.934 19.031 1.00 80.81 684 GLU A O 1
ATOM 5455 N N . ASP A 1 685 ? -35.349 31.581 21.245 1.00 73.12 685 ASP A N 1
ATOM 5456 C CA . ASP A 1 685 ? -33.897 31.467 21.372 1.00 73.12 685 ASP A CA 1
ATOM 5457 C C . ASP A 1 685 ? -33.360 30.256 20.596 1.00 73.12 685 ASP A C 1
ATOM 5459 O O . ASP A 1 685 ? -32.358 30.377 19.892 1.00 73.12 685 ASP A O 1
ATOM 5463 N N . LYS A 1 686 ? -34.059 29.110 20.601 1.00 79.19 686 LYS A N 1
ATOM 5464 C CA . LYS A 1 686 ? -33.709 27.958 19.745 1.00 79.19 686 LYS A CA 1
ATOM 5465 C C . LYS A 1 686 ? -33.760 28.307 18.255 1.00 79.19 686 LYS A C 1
ATOM 5467 O O . LYS A 1 686 ? -32.862 27.923 17.504 1.00 79.19 686 LYS A O 1
ATOM 5472 N N . LYS A 1 687 ? -34.776 29.056 17.811 1.00 81.75 687 LYS A N 1
ATOM 5473 C CA . LYS A 1 687 ? -34.865 29.530 16.417 1.00 81.75 687 LYS A CA 1
ATOM 5474 C C . LYS A 1 687 ? -33.753 30.529 16.087 1.00 81.75 687 LYS A C 1
ATOM 5476 O O . LYS A 1 687 ? -33.208 30.479 14.985 1.00 81.75 687 LYS A O 1
ATOM 5481 N N . ASN A 1 688 ? -33.379 31.396 17.025 1.00 77.12 688 ASN A N 1
ATOM 5482 C CA . ASN A 1 688 ? -32.267 32.331 16.856 1.00 77.12 688 ASN A CA 1
ATOM 5483 C C . ASN A 1 688 ? -30.910 31.620 16.805 1.00 77.12 688 ASN A C 1
ATOM 5485 O O . ASN A 1 688 ? -30.099 31.949 15.944 1.00 77.12 688 ASN A O 1
ATOM 5489 N N . ILE A 1 689 ? -30.688 30.597 17.634 1.00 76.38 689 ILE A N 1
ATOM 5490 C CA . ILE A 1 689 ? -29.487 29.750 17.581 1.00 76.38 689 ILE A CA 1
ATOM 5491 C C . ILE A 1 689 ? -29.401 29.026 16.233 1.00 76.38 689 ILE A C 1
ATOM 5493 O O . ILE A 1 689 ? -28.343 29.037 15.612 1.00 76.38 689 ILE A O 1
ATOM 5497 N N . SER A 1 690 ? -30.510 28.478 15.724 1.00 76.38 690 SER A N 1
ATOM 5498 C CA . SER A 1 690 ? -30.536 27.850 14.394 1.00 76.38 690 SER A CA 1
ATOM 5499 C C . SER A 1 690 ? -30.185 28.840 13.277 1.00 76.38 690 SER A C 1
ATOM 5501 O O . SER A 1 690 ? -29.414 28.509 12.382 1.00 76.38 690 SER A O 1
ATOM 5503 N N . ARG A 1 691 ? -30.696 30.076 13.336 1.00 81.38 691 ARG A N 1
ATOM 5504 C CA . ARG A 1 691 ? -30.352 31.130 12.364 1.00 81.38 691 ARG A CA 1
ATOM 5505 C C . ARG A 1 691 ? -28.896 31.583 12.476 1.00 81.38 691 ARG A C 1
ATOM 5507 O O . ARG A 1 691 ? -28.280 31.900 11.462 1.00 81.38 691 ARG A O 1
ATOM 5514 N N . LEU A 1 692 ? -28.351 31.631 13.692 1.00 73.88 692 LEU A N 1
ATOM 5515 C CA . LEU A 1 692 ? -26.940 31.934 13.928 1.00 73.88 692 LEU A CA 1
ATOM 5516 C C . LEU A 1 692 ? -26.041 30.814 13.404 1.00 73.88 692 LEU A C 1
ATOM 5518 O O . LEU A 1 692 ? -25.014 31.120 12.810 1.00 73.88 692 LEU A O 1
ATOM 5522 N N . GLN A 1 693 ? -26.446 29.551 13.541 1.00 74.62 693 GLN A N 1
ATOM 5523 C CA . GLN A 1 693 ? -25.719 28.417 12.976 1.00 74.62 693 GLN A CA 1
ATOM 5524 C C . GLN A 1 693 ? -25.679 28.488 11.442 1.00 74.62 693 GLN A C 1
ATOM 5526 O O . GLN A 1 693 ? -24.598 28.431 10.862 1.00 74.62 693 GLN A O 1
ATOM 5531 N N . ASP A 1 694 ? -26.812 28.767 10.789 1.00 78.75 694 ASP A N 1
ATOM 5532 C CA . ASP A 1 694 ? -26.857 28.979 9.333 1.00 78.75 694 ASP A CA 1
ATOM 5533 C C . ASP A 1 694 ? -25.985 30.167 8.881 1.00 78.75 694 ASP A C 1
ATOM 5535 O O . ASP A 1 694 ? -25.410 30.168 7.787 1.00 78.75 694 ASP A O 1
ATOM 5539 N N . LEU A 1 695 ? -25.887 31.216 9.706 1.00 77.88 695 LEU A N 1
ATOM 5540 C CA . LEU A 1 695 ? -25.028 32.367 9.434 1.00 77.88 695 LEU A CA 1
ATOM 5541 C C . LEU A 1 695 ? -23.544 32.017 9.602 1.00 77.88 695 LEU A C 1
ATOM 5543 O O . LEU A 1 695 ? -22.733 32.435 8.776 1.00 77.88 695 LEU A O 1
ATOM 5547 N N . VAL A 1 696 ? -23.195 31.237 10.628 1.00 75.44 696 VAL A N 1
ATOM 5548 C CA . VAL A 1 696 ? -21.840 30.713 10.850 1.00 75.44 696 VAL A CA 1
ATOM 5549 C C . VAL A 1 696 ? -21.414 29.840 9.675 1.00 75.44 696 VAL A C 1
ATOM 5551 O O . VAL A 1 696 ? -20.327 30.052 9.142 1.00 75.44 696 VAL A O 1
ATOM 5554 N N . ASP A 1 697 ? -22.278 28.952 9.190 1.00 80.12 697 ASP A N 1
ATOM 5555 C CA . ASP A 1 697 ? -21.965 28.065 8.066 1.00 80.12 697 ASP A CA 1
ATOM 5556 C C . ASP A 1 697 ? -21.768 28.858 6.759 1.00 80.12 697 ASP A C 1
ATOM 5558 O O . ASP A 1 697 ? -20.814 28.631 6.005 1.00 80.12 697 ASP A O 1
ATOM 5562 N N . LYS A 1 698 ? -22.595 29.888 6.517 1.00 80.06 698 LYS A N 1
ATOM 5563 C CA . LYS A 1 698 ? -22.404 30.822 5.390 1.00 80.06 698 LYS A CA 1
ATOM 5564 C C . LYS A 1 698 ? -21.120 31.642 5.514 1.00 80.06 698 LYS A C 1
ATOM 5566 O O . LYS A 1 698 ? -20.454 31.892 4.505 1.00 80.06 698 LYS A O 1
ATOM 5571 N N . LEU A 1 699 ? -20.759 32.075 6.721 1.00 74.06 699 LEU A N 1
ATOM 5572 C CA . LEU A 1 699 ? -19.511 32.795 6.970 1.00 74.06 699 LEU A CA 1
ATOM 5573 C C . LEU A 1 699 ? -18.296 31.877 6.812 1.00 74.06 699 LEU A C 1
ATOM 5575 O O . LEU A 1 699 ? -17.313 32.303 6.216 1.00 74.06 699 LEU A O 1
ATOM 5579 N N . GLN A 1 700 ? -18.367 30.613 7.230 1.00 71.00 700 GLN A N 1
ATOM 5580 C CA . GLN A 1 700 ? -17.306 29.627 7.009 1.00 71.00 700 GLN A CA 1
ATOM 5581 C C . GLN A 1 700 ? -17.088 29.334 5.520 1.00 71.00 700 GLN A C 1
ATOM 5583 O O . GLN A 1 700 ? -15.942 29.246 5.074 1.00 71.00 700 GLN A O 1
ATOM 5588 N N . LEU A 1 701 ? -18.161 29.251 4.725 1.00 78.94 701 LEU A N 1
ATOM 5589 C CA . LEU A 1 701 ? -18.059 29.147 3.266 1.00 78.94 701 LEU A CA 1
ATOM 5590 C C . LEU A 1 701 ? -17.394 30.387 2.650 1.00 78.94 701 LEU A C 1
ATOM 5592 O O . LEU A 1 701 ? -16.516 30.250 1.796 1.00 78.94 701 LEU A O 1
ATOM 5596 N N . LYS A 1 702 ? -17.734 31.593 3.125 1.00 78.69 702 LYS A N 1
ATOM 5597 C CA . LYS A 1 702 ? -17.054 32.829 2.705 1.00 78.69 702 LYS A CA 1
ATOM 5598 C C . LYS A 1 702 ? -15.588 32.874 3.132 1.00 78.69 702 LYS A C 1
ATOM 5600 O O . LYS A 1 702 ? -14.759 33.293 2.337 1.00 78.69 702 LYS A O 1
ATOM 5605 N N . VAL A 1 703 ? -15.247 32.408 4.333 1.00 76.19 703 VAL A N 1
ATOM 5606 C CA . VAL A 1 703 ? -13.855 32.312 4.802 1.00 76.19 703 VAL A CA 1
ATOM 5607 C C . VAL A 1 703 ? -13.061 31.339 3.933 1.00 76.19 703 VAL A C 1
ATOM 5609 O O . VAL A 1 703 ? -11.943 31.663 3.552 1.00 76.19 703 VAL A O 1
ATOM 5612 N N . LYS A 1 704 ? -13.635 30.194 3.536 1.00 79.06 704 LYS A N 1
ATOM 5613 C CA . LYS A 1 704 ? -12.998 29.283 2.568 1.00 79.06 704 LYS A CA 1
ATOM 5614 C C . LYS A 1 704 ? -12.784 29.944 1.205 1.00 79.06 704 LYS A C 1
ATOM 5616 O O . LYS A 1 704 ? -11.712 29.796 0.630 1.00 79.06 704 LYS A O 1
ATOM 5621 N N . SER A 1 705 ? -13.770 30.696 0.714 1.00 80.00 705 SER A N 1
ATOM 5622 C CA . SER A 1 705 ? -13.647 31.440 -0.545 1.00 80.00 705 SER A CA 1
ATOM 5623 C C . SER A 1 705 ? -12.566 32.520 -0.472 1.00 80.00 705 SER A C 1
ATOM 5625 O O . SER A 1 705 ? -11.754 32.622 -1.384 1.00 80.00 705 SER A O 1
ATOM 5627 N N . TYR A 1 706 ? -12.522 33.303 0.609 1.00 77.25 706 TYR A N 1
ATOM 5628 C CA . TYR A 1 706 ? -11.495 34.327 0.798 1.00 77.25 706 TYR A CA 1
ATOM 5629 C C . TYR A 1 706 ? -10.114 33.731 1.033 1.00 77.25 706 TYR A C 1
ATOM 5631 O O . TYR A 1 706 ? -9.137 34.298 0.565 1.00 77.25 706 TYR A O 1
ATOM 5639 N N . LYS A 1 707 ? -10.020 32.575 1.697 1.00 76.75 707 LYS A N 1
ATOM 5640 C CA . LYS A 1 707 ? -8.757 31.855 1.853 1.00 76.75 707 LYS A CA 1
ATOM 5641 C C . LYS A 1 707 ? -8.208 31.414 0.498 1.00 76.75 707 LYS A C 1
ATOM 5643 O O . LYS A 1 707 ? -7.055 31.693 0.211 1.00 76.75 707 LYS A O 1
ATOM 5648 N N . ARG A 1 708 ? -9.054 30.840 -0.362 1.00 78.69 708 ARG A N 1
ATOM 5649 C CA . ARG A 1 708 ? -8.670 30.484 -1.734 1.00 78.69 708 ARG A CA 1
ATOM 5650 C C . ARG A 1 708 ? -8.256 31.712 -2.555 1.00 78.69 708 ARG A C 1
ATOM 5652 O O . ARG A 1 708 ? -7.271 31.662 -3.273 1.00 78.69 708 ARG A O 1
ATOM 5659 N N . GLN A 1 709 ? -8.972 32.827 -2.415 1.00 78.69 709 GLN A N 1
ATOM 5660 C CA . GLN A 1 709 ? -8.636 34.072 -3.110 1.00 78.69 709 GLN A CA 1
ATOM 5661 C C . GLN A 1 709 ? -7.328 34.704 -2.594 1.00 78.69 709 GLN A C 1
ATOM 5663 O O . GLN A 1 709 ? -6.585 35.302 -3.368 1.00 78.69 709 GLN A O 1
ATOM 5668 N N . ALA A 1 710 ? -7.028 34.558 -1.300 1.00 73.62 710 ALA A N 1
ATOM 5669 C CA . ALA A 1 710 ? -5.759 34.976 -0.710 1.00 73.62 710 ALA A CA 1
ATOM 5670 C C . ALA A 1 710 ? -4.600 34.081 -1.174 1.00 73.62 710 ALA A C 1
ATOM 5672 O O . ALA A 1 710 ? -3.557 34.612 -1.532 1.00 73.62 710 ALA A O 1
ATOM 5673 N N . GLU A 1 711 ? -4.805 32.762 -1.241 1.00 78.38 711 GLU A N 1
ATOM 5674 C CA . GLU A 1 711 ? -3.833 31.798 -1.779 1.00 78.38 711 GLU A CA 1
ATOM 5675 C C . GLU A 1 711 ? -3.528 32.085 -3.263 1.00 78.38 711 GLU A C 1
ATOM 5677 O O . GLU A 1 711 ? -2.362 32.179 -3.639 1.00 78.38 711 GLU A O 1
ATOM 5682 N N . GLU A 1 712 ? -4.548 32.343 -4.092 1.00 79.69 712 GLU A N 1
ATOM 5683 C CA . GLU A 1 712 ? -4.368 32.737 -5.502 1.00 79.69 712 GLU A CA 1
ATOM 5684 C C . GLU A 1 712 ? -3.630 34.089 -5.636 1.00 79.69 712 GLU A C 1
ATOM 5686 O O . GLU A 1 712 ? -2.784 34.262 -6.517 1.00 79.69 712 GLU A O 1
ATOM 5691 N N . SER A 1 713 ? -3.895 35.052 -4.744 1.00 73.50 713 SER A N 1
ATOM 5692 C CA . SER A 1 713 ? -3.183 36.339 -4.725 1.00 73.50 713 SER A CA 1
ATOM 5693 C C . SER A 1 713 ? -1.737 36.212 -4.228 1.00 73.50 713 SER A C 1
ATOM 5695 O O . SER A 1 713 ? -0.870 36.951 -4.696 1.00 73.50 713 SER A O 1
ATOM 5697 N N . GLU A 1 714 ? -1.463 35.304 -3.291 1.00 75.06 714 GLU A N 1
ATOM 5698 C CA . GLU A 1 714 ? -0.119 35.007 -2.785 1.00 75.06 714 GLU A CA 1
ATOM 5699 C C . GLU A 1 714 ? 0.719 34.293 -3.853 1.00 75.06 714 GLU A C 1
ATOM 5701 O O . GLU A 1 714 ? 1.889 34.623 -4.050 1.00 75.06 714 GLU A O 1
ATOM 5706 N N . GLU A 1 715 ? 0.112 33.385 -4.618 1.00 78.38 715 GLU A N 1
ATOM 5707 C CA . GLU A 1 715 ? 0.755 32.719 -5.751 1.00 78.38 715 GLU A CA 1
ATOM 5708 C C . GLU A 1 715 ? 1.114 33.717 -6.866 1.00 78.38 715 GLU A C 1
ATOM 5710 O O . GLU A 1 715 ? 2.237 33.709 -7.383 1.00 78.38 715 GLU A O 1
ATOM 5715 N N . GLN A 1 716 ? 0.216 34.662 -7.175 1.00 78.38 716 GLN A N 1
ATOM 5716 C CA . GLN A 1 716 ? 0.518 35.762 -8.096 1.00 78.38 716 GLN A CA 1
ATOM 5717 C C . GLN A 1 716 ? 1.632 36.675 -7.565 1.00 78.38 716 GLN A C 1
ATOM 5719 O O . GLN A 1 716 ? 2.550 37.018 -8.314 1.00 78.38 716 GLN A O 1
ATOM 5724 N N . ALA A 1 717 ? 1.607 37.034 -6.278 1.00 74.69 717 ALA A N 1
ATOM 5725 C CA . ALA A 1 717 ? 2.654 37.845 -5.660 1.00 74.69 717 ALA A CA 1
ATOM 5726 C C . ALA A 1 717 ? 4.018 37.136 -5.682 1.00 74.69 717 ALA A C 1
ATOM 5728 O O . ALA A 1 717 ? 5.021 37.767 -6.008 1.00 74.69 717 ALA A O 1
ATOM 5729 N N . ASN A 1 718 ? 4.064 35.826 -5.428 1.00 77.25 718 ASN A N 1
ATOM 5730 C CA . ASN A 1 718 ? 5.289 35.027 -5.503 1.00 77.25 718 ASN A CA 1
ATOM 5731 C C . ASN A 1 718 ? 5.821 34.911 -6.937 1.00 77.25 718 ASN A C 1
ATOM 5733 O O . ASN A 1 718 ? 7.029 35.026 -7.156 1.00 77.25 718 ASN A O 1
ATOM 5737 N N . SER A 1 719 ? 4.937 34.767 -7.926 1.00 79.88 719 SER A N 1
ATOM 5738 C CA . SER A 1 719 ? 5.305 34.817 -9.346 1.00 79.88 719 SER A CA 1
ATOM 5739 C C . SER A 1 719 ? 5.900 36.181 -9.730 1.00 79.88 719 SER A C 1
ATOM 5741 O O . SER A 1 719 ? 6.951 36.252 -10.377 1.00 79.88 719 SER A O 1
ATOM 5743 N N . HIS A 1 720 ? 5.301 37.281 -9.265 1.00 80.06 720 HIS A N 1
ATOM 5744 C CA . HIS A 1 720 ? 5.843 38.627 -9.461 1.00 80.06 720 HIS A CA 1
ATOM 5745 C C . HIS A 1 720 ? 7.170 38.849 -8.721 1.00 80.06 720 HIS A C 1
ATOM 5747 O O . HIS A 1 720 ? 8.084 39.434 -9.300 1.00 80.06 720 HIS A O 1
ATOM 5753 N N . LEU A 1 721 ? 7.321 38.338 -7.497 1.00 78.31 721 LEU A N 1
ATOM 5754 C CA . LEU A 1 721 ? 8.552 38.439 -6.709 1.00 78.31 721 LEU A CA 1
ATOM 5755 C C . LEU A 1 721 ? 9.696 37.635 -7.342 1.00 78.31 721 LEU A C 1
ATOM 5757 O O . LEU A 1 721 ? 10.835 38.094 -7.365 1.00 78.31 721 LEU A O 1
ATOM 5761 N N . SER A 1 722 ? 9.396 36.462 -7.904 1.00 76.06 722 SER A N 1
ATOM 5762 C CA . SER A 1 722 ? 10.354 35.654 -8.663 1.00 76.06 722 SER A CA 1
ATOM 5763 C C . SER A 1 722 ? 10.829 36.385 -9.924 1.00 76.06 722 SER A C 1
ATOM 5765 O O . SER A 1 722 ? 12.033 36.474 -10.170 1.00 76.06 722 SER A O 1
ATOM 5767 N N . ARG A 1 723 ? 9.908 37.009 -10.676 1.00 80.25 723 ARG A N 1
ATOM 5768 C CA . ARG A 1 723 ? 10.266 37.864 -11.822 1.00 80.25 723 ARG A CA 1
ATOM 5769 C C . ARG A 1 723 ? 11.076 39.088 -11.402 1.00 80.25 723 ARG A C 1
ATOM 5771 O O . ARG A 1 723 ? 12.047 39.411 -12.074 1.00 80.25 723 ARG A O 1
ATOM 5778 N N . TYR A 1 724 ? 10.721 39.734 -10.292 1.00 75.88 724 TYR A N 1
ATOM 5779 C CA . TYR A 1 724 ? 11.471 40.867 -9.751 1.00 75.88 724 TYR A CA 1
ATOM 5780 C C . TYR A 1 724 ? 12.899 40.467 -9.372 1.00 75.88 724 TYR A C 1
ATOM 5782 O O . TYR A 1 724 ? 13.833 41.142 -9.780 1.00 75.88 724 TYR A O 1
ATOM 5790 N N . ARG A 1 725 ? 13.090 39.333 -8.679 1.00 80.44 725 ARG A N 1
ATOM 5791 C CA . ARG A 1 725 ? 14.428 38.809 -8.351 1.00 80.44 725 ARG A CA 1
ATOM 5792 C C . ARG A 1 725 ? 15.248 38.500 -9.599 1.00 80.44 725 ARG A C 1
ATOM 5794 O O . ARG A 1 725 ? 16.435 38.793 -9.620 1.00 80.44 725 ARG A O 1
ATOM 5801 N N . LYS A 1 726 ? 14.619 37.954 -10.644 1.00 79.12 726 LYS A N 1
ATOM 5802 C CA . LYS A 1 726 ? 15.291 37.694 -11.922 1.00 79.12 726 LYS A CA 1
ATOM 5803 C C . LYS A 1 726 ? 15.756 38.991 -12.593 1.00 79.12 726 LYS A C 1
ATOM 5805 O O . LYS A 1 726 ? 16.914 39.088 -12.972 1.00 79.12 726 LYS A O 1
ATOM 5810 N N . VAL A 1 727 ? 14.887 40.000 -12.664 1.00 77.62 727 VAL A N 1
ATOM 5811 C CA . VAL A 1 727 ? 15.229 41.320 -13.224 1.00 77.62 727 VAL A CA 1
ATOM 5812 C C . VAL A 1 727 ? 16.267 42.048 -12.363 1.00 77.62 727 VAL A C 1
ATOM 5814 O O . VAL A 1 727 ? 17.146 42.711 -12.900 1.00 77.62 727 VAL A O 1
ATOM 5817 N N . GLN A 1 728 ? 16.204 41.910 -11.037 1.00 74.31 728 GLN A N 1
ATOM 5818 C CA . GLN A 1 728 ? 17.196 42.473 -10.123 1.00 74.31 728 GLN A CA 1
ATOM 5819 C C . GLN A 1 728 ? 18.571 41.832 -10.337 1.00 74.31 728 GLN A C 1
ATOM 5821 O O . GLN A 1 728 ? 19.561 42.549 -10.407 1.00 74.31 728 GLN A O 1
ATOM 5826 N N . HIS A 1 729 ? 18.628 40.511 -10.513 1.00 80.75 729 HIS A N 1
ATOM 5827 C CA . HIS A 1 729 ? 19.879 39.818 -10.802 1.00 80.75 729 HIS A CA 1
ATOM 5828 C C . HIS A 1 729 ? 20.445 40.210 -12.176 1.00 80.75 729 HIS A C 1
ATOM 5830 O O . HIS A 1 729 ? 21.625 40.521 -12.287 1.00 80.75 729 HIS A O 1
ATOM 5836 N N . GLU A 1 730 ? 19.595 40.313 -13.203 1.00 78.88 730 GLU A N 1
ATOM 5837 C CA . GLU A 1 730 ? 19.992 40.810 -14.531 1.00 78.88 730 GLU A CA 1
ATOM 5838 C C . GLU A 1 730 ? 20.494 42.269 -14.480 1.00 78.88 730 GLU A C 1
ATOM 5840 O O . GLU A 1 730 ? 21.421 42.635 -15.207 1.00 78.88 730 GLU A O 1
ATOM 5845 N N . MET A 1 731 ? 19.916 43.104 -13.606 1.00 79.19 731 MET A N 1
ATOM 5846 C CA . MET A 1 731 ? 20.370 44.475 -13.357 1.00 79.19 731 MET A CA 1
ATOM 5847 C C . MET A 1 731 ? 21.716 44.504 -12.623 1.00 79.19 731 MET A C 1
ATOM 5849 O O . MET A 1 731 ? 22.588 45.268 -13.021 1.00 79.19 731 MET A O 1
ATOM 5853 N N . GLU A 1 732 ? 21.905 43.681 -11.590 1.00 79.25 732 GLU A N 1
ATOM 5854 C CA . GLU A 1 732 ? 23.173 43.556 -10.856 1.00 79.25 732 GLU A CA 1
ATOM 5855 C C . GLU A 1 732 ? 24.298 43.062 -11.780 1.00 79.25 732 GLU A C 1
ATOM 5857 O O . GLU A 1 732 ? 25.366 43.665 -11.815 1.00 79.25 732 GLU A O 1
ATOM 5862 N N . GLU A 1 733 ? 24.037 42.072 -12.640 1.00 79.69 733 GLU A N 1
ATOM 5863 C CA . GLU A 1 733 ? 24.991 41.622 -13.664 1.00 79.69 733 GLU A CA 1
ATOM 5864 C C . GLU A 1 733 ? 25.284 42.695 -14.726 1.00 79.69 733 GLU A C 1
ATOM 5866 O O . GLU A 1 733 ? 26.377 42.749 -15.299 1.00 79.69 733 GLU A O 1
ATOM 5871 N N . ALA A 1 734 ? 24.300 43.527 -15.076 1.00 76.56 734 ALA A N 1
ATOM 5872 C CA . ALA A 1 734 ? 24.511 44.651 -15.985 1.00 76.56 734 ALA A CA 1
ATOM 5873 C C . ALA A 1 734 ? 25.325 45.770 -15.315 1.00 76.56 734 ALA A C 1
ATOM 5875 O O . ALA A 1 734 ? 26.183 46.365 -15.969 1.00 76.56 734 ALA A O 1
ATOM 5876 N N . GLN A 1 735 ? 25.098 46.011 -14.022 1.00 75.50 735 GLN A N 1
ATOM 5877 C CA . GLN A 1 735 ? 25.837 46.963 -13.199 1.00 75.50 735 GLN A CA 1
ATOM 5878 C C . GLN A 1 735 ? 27.296 46.520 -13.041 1.00 75.50 735 GLN A C 1
ATOM 5880 O O . GLN A 1 735 ? 28.191 47.303 -13.334 1.00 75.50 735 GLN A O 1
ATOM 5885 N N . GLU A 1 736 ? 27.558 45.252 -12.707 1.00 78.75 736 GLU A N 1
ATOM 5886 C CA . GLU A 1 736 ? 28.922 44.713 -12.635 1.00 78.75 736 GLU A CA 1
ATOM 5887 C C . GLU A 1 736 ? 29.638 44.795 -13.988 1.00 78.75 736 GLU A C 1
ATOM 5889 O O . GLU A 1 736 ? 30.807 45.174 -14.059 1.00 78.75 736 GLU A O 1
ATOM 5894 N N . ARG A 1 737 ? 28.941 44.513 -15.098 1.00 79.81 737 ARG A N 1
ATOM 5895 C CA . ARG A 1 737 ? 29.504 44.695 -16.446 1.00 79.81 737 ARG A CA 1
ATOM 5896 C C . ARG A 1 737 ? 29.823 46.157 -16.750 1.00 79.81 737 ARG A C 1
ATOM 5898 O O . ARG A 1 737 ? 30.860 46.427 -17.358 1.00 79.81 737 ARG A O 1
ATOM 5905 N N . ALA A 1 738 ? 28.961 47.085 -16.341 1.00 76.06 738 ALA A N 1
ATOM 5906 C CA . ALA A 1 738 ? 29.197 48.515 -16.490 1.00 76.06 738 ALA A CA 1
ATOM 5907 C C . ALA A 1 738 ? 30.392 48.973 -15.641 1.00 76.06 738 ALA A C 1
ATOM 5909 O O . ALA A 1 738 ? 31.274 49.640 -16.175 1.00 76.06 738 ALA A O 1
ATOM 5910 N N . ASP A 1 739 ? 30.493 48.534 -14.386 1.00 77.31 739 ASP A N 1
ATOM 5911 C CA . ASP A 1 739 ? 31.596 48.859 -13.475 1.00 77.31 739 ASP A CA 1
ATOM 5912 C C . ASP A 1 739 ? 32.930 48.277 -13.974 1.00 77.31 739 ASP A C 1
ATOM 5914 O O . ASP A 1 739 ? 33.973 48.938 -13.926 1.00 77.31 739 ASP A O 1
ATOM 5918 N N . ILE A 1 740 ? 32.920 47.060 -14.533 1.00 78.81 740 ILE A N 1
ATOM 5919 C CA . ILE A 1 740 ? 34.094 46.457 -15.182 1.00 78.81 740 ILE A CA 1
ATOM 5920 C C . ILE A 1 740 ? 34.494 47.266 -16.419 1.00 78.81 740 ILE A C 1
ATOM 5922 O O . ILE A 1 740 ? 35.681 47.553 -16.600 1.00 78.81 740 ILE A O 1
ATOM 5926 N N . ALA A 1 741 ? 33.537 47.659 -17.263 1.00 75.19 741 ALA A N 1
ATOM 5927 C CA . ALA A 1 741 ? 33.807 48.484 -18.436 1.00 75.19 741 ALA A CA 1
ATOM 5928 C C . ALA A 1 741 ? 34.344 49.870 -18.040 1.00 75.19 741 ALA A C 1
ATOM 5930 O O . ALA A 1 741 ? 35.314 50.347 -18.629 1.00 75.19 741 ALA A O 1
ATOM 5931 N N . GLU A 1 742 ? 33.788 50.494 -17.003 1.00 75.75 742 GLU A N 1
ATOM 5932 C CA . GLU A 1 742 ? 34.223 51.793 -16.494 1.00 75.75 742 GLU A CA 1
ATOM 5933 C C . GLU A 1 742 ? 35.617 51.706 -15.852 1.00 75.75 742 GLU A C 1
ATOM 5935 O O . GLU A 1 742 ? 36.480 52.551 -16.103 1.00 75.75 742 GLU A O 1
ATOM 5940 N N . SER A 1 743 ? 35.901 50.624 -15.122 1.00 73.81 743 SER A N 1
ATOM 5941 C CA . SER A 1 743 ? 37.231 50.286 -14.603 1.00 73.81 743 SER A CA 1
ATOM 5942 C C . SER A 1 743 ? 38.252 50.070 -15.725 1.00 73.81 743 SER A C 1
ATOM 5944 O O . SER A 1 743 ? 39.376 50.579 -15.656 1.00 73.81 743 SER A O 1
ATOM 5946 N N . GLN A 1 744 ? 37.874 49.381 -16.805 1.00 74.62 744 GLN A N 1
ATOM 5947 C CA . GLN A 1 744 ? 38.726 49.206 -17.982 1.00 74.62 744 GLN A CA 1
ATOM 5948 C C . GLN A 1 744 ? 38.970 50.528 -18.719 1.00 74.62 744 GLN A C 1
ATOM 5950 O O . GLN A 1 744 ? 40.114 50.825 -19.065 1.00 74.62 744 GLN A O 1
ATOM 5955 N N . VAL A 1 745 ? 37.944 51.365 -18.898 1.00 73.62 745 VAL A N 1
ATOM 5956 C CA . VAL A 1 745 ? 38.075 52.709 -19.484 1.00 73.62 745 VAL A CA 1
ATOM 5957 C C . VAL A 1 745 ? 38.965 53.595 -18.614 1.00 73.62 745 VAL A C 1
ATOM 5959 O O . VAL A 1 745 ? 39.835 54.288 -19.140 1.00 73.62 745 VAL A O 1
ATOM 5962 N N . ASN A 1 746 ? 38.822 53.546 -17.290 1.00 72.31 746 ASN A N 1
ATOM 5963 C CA . ASN A 1 746 ? 39.677 54.288 -16.366 1.00 72.31 746 ASN A CA 1
ATOM 5964 C C . ASN A 1 746 ? 41.127 53.787 -16.396 1.00 72.31 746 ASN A C 1
ATOM 5966 O O . ASN A 1 746 ? 42.045 54.609 -16.423 1.00 72.31 746 ASN A O 1
ATOM 5970 N N . LYS A 1 747 ? 41.361 52.472 -16.505 1.00 74.06 747 LYS A N 1
ATOM 5971 C CA . LYS A 1 747 ? 42.702 51.905 -16.743 1.00 74.06 747 LYS A CA 1
ATOM 5972 C C . LYS A 1 747 ? 43.291 52.346 -18.084 1.00 74.06 747 LYS A C 1
ATOM 5974 O O . LYS A 1 747 ? 44.474 52.672 -18.141 1.00 74.06 747 LYS A O 1
ATOM 5979 N N . LEU A 1 748 ? 42.495 52.398 -19.152 1.00 69.44 748 LEU A N 1
ATOM 5980 C CA . LEU A 1 748 ? 42.934 52.886 -20.465 1.00 69.44 748 LEU A CA 1
ATOM 5981 C C . LEU A 1 748 ? 43.223 54.393 -20.449 1.00 69.44 748 LEU A C 1
ATOM 5983 O O . LEU A 1 748 ? 44.227 54.823 -21.011 1.00 69.44 748 LEU A O 1
ATOM 5987 N N . ARG A 1 749 ? 42.415 55.197 -19.748 1.00 71.56 749 ARG A N 1
ATOM 5988 C CA . ARG A 1 749 ? 42.674 56.630 -19.521 1.00 71.56 749 ARG A CA 1
ATOM 5989 C C . ARG A 1 749 ? 43.941 56.853 -18.695 1.00 71.56 749 ARG A C 1
ATOM 5991 O O . ARG A 1 749 ? 44.722 57.741 -19.028 1.00 71.56 749 ARG A O 1
ATOM 5998 N N . ALA A 1 750 ? 44.171 56.048 -17.658 1.00 66.19 750 ALA A N 1
ATOM 5999 C CA . ALA A 1 750 ? 45.397 56.087 -16.862 1.00 66.19 750 ALA A CA 1
ATOM 6000 C C . ALA A 1 750 ? 46.629 55.721 -17.707 1.00 66.19 750 ALA A C 1
ATOM 6002 O O . ALA A 1 750 ? 47.589 56.487 -17.733 1.00 66.19 750 ALA A O 1
ATOM 6003 N N . LYS A 1 751 ? 46.559 54.642 -18.502 1.00 63.34 751 LYS A N 1
ATOM 6004 C CA . LYS A 1 751 ? 47.616 54.270 -19.458 1.00 63.34 751 LYS A CA 1
ATOM 6005 C C . LYS A 1 751 ? 47.844 55.329 -20.536 1.00 63.34 751 LYS A C 1
ATOM 6007 O O . LYS A 1 751 ? 48.984 55.609 -20.880 1.00 63.34 751 LYS A O 1
ATOM 6012 N N . SER A 1 752 ? 46.792 55.967 -21.047 1.00 61.09 752 SER A N 1
ATOM 6013 C CA . SER A 1 752 ? 46.932 57.071 -22.004 1.00 61.09 752 SER A CA 1
ATOM 6014 C C . SER A 1 752 ? 47.622 58.285 -21.375 1.00 61.09 752 SER A C 1
ATOM 6016 O O . SER A 1 752 ? 48.401 58.945 -22.055 1.00 61.09 752 SER A O 1
ATOM 6018 N N . ARG A 1 753 ? 47.381 58.579 -20.088 1.00 61.00 753 ARG A N 1
ATOM 6019 C CA . ARG A 1 753 ? 48.095 59.640 -19.353 1.00 61.00 753 ARG A CA 1
ATOM 6020 C C . ARG A 1 753 ? 49.561 59.279 -19.090 1.00 61.00 753 ARG A C 1
ATOM 6022 O O . ARG A 1 753 ? 50.407 60.166 -19.140 1.00 61.00 753 ARG A O 1
ATOM 6029 N N . GLU A 1 754 ? 49.873 58.004 -18.861 1.00 58.06 754 GLU A N 1
ATOM 6030 C CA . GLU A 1 754 ? 51.258 57.522 -18.745 1.00 58.06 754 GLU A CA 1
ATOM 6031 C C . GLU A 1 754 ? 52.011 57.552 -20.080 1.00 58.06 754 GLU A C 1
ATOM 6033 O O . GLU A 1 754 ? 53.171 57.958 -20.097 1.00 58.06 754 GLU A O 1
ATOM 6038 N N . ILE A 1 755 ? 51.357 57.215 -21.198 1.00 58.66 755 ILE A N 1
ATOM 6039 C CA . ILE A 1 755 ? 51.938 57.286 -22.552 1.00 58.66 755 ILE A CA 1
ATOM 6040 C C . ILE A 1 755 ? 52.210 58.740 -22.973 1.00 58.66 755 ILE A C 1
ATOM 6042 O O . ILE A 1 755 ? 53.219 59.016 -23.618 1.00 58.66 755 ILE A O 1
ATOM 6046 N N . VAL A 1 756 ? 51.351 59.690 -22.581 1.00 56.25 756 VAL A N 1
ATOM 6047 C CA . VAL A 1 756 ? 51.611 61.126 -22.797 1.00 56.25 756 VAL A CA 1
ATOM 6048 C C . VAL A 1 756 ? 52.793 61.597 -21.942 1.00 56.25 756 VAL A C 1
ATOM 6050 O O . VAL A 1 756 ? 53.675 62.273 -22.460 1.00 56.25 756 VAL A O 1
ATOM 6053 N N . LYS A 1 757 ? 52.895 61.156 -20.680 1.00 53.50 757 LYS A N 1
ATOM 6054 C CA . LYS A 1 757 ? 54.045 61.480 -19.815 1.00 53.50 757 LYS A CA 1
ATOM 6055 C C . LYS A 1 757 ? 55.370 60.865 -20.272 1.00 53.50 757 LYS A C 1
ATOM 6057 O O . LYS A 1 757 ? 56.404 61.483 -20.066 1.00 53.50 757 LYS A O 1
ATOM 6062 N N . THR A 1 758 ? 55.363 59.685 -20.896 1.00 53.03 758 THR A N 1
ATOM 6063 C CA . THR A 1 758 ? 56.596 59.062 -21.421 1.00 53.03 758 THR A CA 1
ATOM 6064 C C . THR A 1 758 ? 57.044 59.641 -22.762 1.00 53.03 758 THR A C 1
ATOM 6066 O O . THR A 1 758 ? 58.215 59.502 -23.104 1.00 53.03 758 THR A O 1
ATOM 6069 N N . LYS A 1 759 ? 56.167 60.339 -23.498 1.00 49.22 759 LYS A N 1
ATOM 6070 C CA . LYS A 1 759 ? 56.560 61.124 -24.681 1.00 49.22 759 LYS A CA 1
ATOM 6071 C C . LYS A 1 759 ? 57.149 62.500 -24.349 1.00 49.22 759 LYS A C 1
ATOM 6073 O O . LYS A 1 759 ? 57.856 63.036 -25.188 1.00 49.22 759 LYS A O 1
ATOM 6078 N N . GLU A 1 760 ? 56.919 63.044 -23.153 1.00 49.59 760 GLU A N 1
ATOM 6079 C CA . GLU A 1 760 ? 57.484 64.340 -22.723 1.00 49.59 760 GLU A CA 1
ATOM 6080 C C . GLU A 1 760 ? 58.837 64.230 -21.992 1.00 49.59 760 GLU A C 1
ATOM 6082 O O . GLU A 1 760 ? 59.423 65.244 -21.630 1.00 49.59 760 GLU A O 1
ATOM 6087 N N . THR A 1 761 ? 59.370 63.022 -21.784 1.00 48.66 761 THR A N 1
ATOM 6088 C CA . THR A 1 761 ? 60.690 62.801 -21.150 1.00 48.66 761 THR A CA 1
ATOM 6089 C C . THR A 1 761 ? 61.715 62.169 -22.095 1.00 48.66 761 THR A C 1
ATOM 6091 O O . THR A 1 761 ? 62.663 61.526 -21.648 1.00 48.66 761 THR A O 1
ATOM 6094 N N . GLY A 1 762 ? 61.502 62.312 -23.402 1.00 49.38 762 GLY A N 1
ATOM 6095 C CA . GLY A 1 762 ? 62.349 61.759 -24.454 1.00 49.38 762 GLY A CA 1
ATOM 6096 C C . GLY A 1 762 ? 62.571 62.723 -25.616 1.00 49.38 762 GLY A C 1
ATOM 6097 O O . GLY A 1 762 ? 62.585 62.261 -26.749 1.00 49.38 762 GLY A O 1
ATOM 6098 N N . GLU A 1 763 ? 62.714 64.019 -25.323 1.00 35.97 763 GLU A N 1
ATOM 6099 C CA . GLU A 1 763 ? 63.452 65.029 -26.102 1.00 35.97 763 GLU A CA 1
ATOM 6100 C C . GLU A 1 763 ? 64.131 66.005 -25.135 1.00 35.97 763 GLU A C 1
ATOM 6102 O O . GLU A 1 763 ? 63.483 66.377 -24.127 1.00 35.97 763 GLU A O 1
#

Sequence (763 aa):
MSVDPEMECFGPAAIYLRKPERERIEAQNTPFDAKSSYFVTEPTEMYLKGKLTKREGGKATVETLTGKTITVKEDEIFPMNPPKFDKIEDMAMMTHLSEPSVLYNLKERYAAWMIYTYSGLFCVTVNPYKWLPVYDAKVVSGYRGKKRIEAPPHIFSISDNAYQFMLQDRENQSILITGESGAGKTVNTKRVIQYFATIAVAGGKKTDNIPGKMQGSLEDQIIAANPLLEAYGNAKTVRNDNSSRFGKFIRIHFGTTGKLASADIETYLLEKSRVTFQLSAERSYHIFYQLTTGHKPELIEALLITTNPYDYPMISHGEITVKSINDIEEFIATDEISDLTEQLGETGKTIHELEKAKKSAEAEKSELQTALEEAEAALEHEESKILRVQLELTQVKSEIDRKIAEKDEEIEQIKRNSQRVIESMQSTLDAEVRSRNDAIRIKKKMEGDLNEMEIQLSHANRQASEAQKQLRNVQGQLKDAQLHLDEAIRSQEDMKEQVAMVERRNNLMLAEIEELRAALEQTERGRKVAETELVDASERVGLLHSQNTSLINTKKKLEADLIQIQGEVEDAVQEARNAEEKAKKAITDAAMMAEELKKEQDTSAHLERMKKNLEVTVKDLQHRLDEAENLAMKGGKKQLQKLEARVRELEGEVDSEQRRGADAIKGVRKYERRVKELTYQTEEDKKNISRLQDLVDKLQLKVKSYKRQAEESEEQANSHLSRYRKVQHEMEEAQERADIAESQVNKLRAKSREIVKTKETGE

Organism: Solea senegalensis (NCBI:txid28829)

Mean predicted aligned error: 22.34 Å

Solvent-accessible surface area (backbone atoms only — not comparable to full-atom values): 42367 Å² total; per-residue (Å²): 131,81,72,49,75,87,43,56,55,30,53,90,23,25,65,40,51,49,71,47,58,68,61,49,55,53,50,37,65,48,90,78,52,83,91,30,37,25,32,35,66,38,96,86,76,52,59,43,58,24,38,54,75,48,76,59,95,72,29,30,33,30,40,29,81,86,76,49,78,46,76,44,48,52,90,47,48,42,73,50,64,62,37,80,52,62,59,49,54,44,54,66,75,46,89,48,89,44,72,64,49,56,51,48,38,53,50,54,24,40,76,59,54,22,40,44,31,27,49,68,92,44,77,47,68,53,68,74,92,60,94,68,66,69,78,38,72,51,33,57,59,57,32,59,92,42,55,68,89,78,47,66,45,46,72,59,33,56,47,39,43,43,54,49,46,29,69,73,72,70,45,92,73,85,85,90,80,78,70,65,67,78,43,48,48,71,59,51,54,52,52,49,52,50,49,54,47,57,68,31,49,76,82,59,79,83,75,70,91,59,91,89,55,78,92,63,55,76,57,49,55,63,57,50,51,41,48,49,49,42,27,74,39,13,22,28,42,88,77,25,70,79,28,71,41,44,48,78,46,73,48,76,41,59,42,98,84,58,30,76,66,52,70,51,78,48,77,41,78,62,58,65,66,35,64,63,42,42,55,68,72,15,35,28,42,41,45,62,51,24,60,26,64,44,81,55,56,68,56,33,62,75,69,70,53,69,61,54,59,74,82,38,65,43,52,40,62,26,35,83,80,54,97,92,57,59,46,60,65,55,37,52,55,26,46,59,43,48,55,52,50,51,52,48,57,52,49,51,52,53,48,53,52,50,52,52,51,48,53,51,51,54,50,52,50,51,52,53,51,52,53,46,54,54,50,52,55,52,47,56,54,51,52,54,49,52,53,51,51,53,52,51,52,52,52,53,50,53,53,51,54,49,54,50,53,58,49,52,54,55,51,52,56,50,52,66,56,56,56,66,58,57,71,73,64,64,81,80,69,82,81,66,87,74,98,75,74,62,74,68,55,50,54,61,48,52,58,49,53,49,53,52,49,51,52,49,50,52,51,51,52,51,50,51,54,53,50,51,51,51,50,53,51,53,53,49,55,52,52,54,52,49,52,54,50,57,52,51,52,50,54,51,51,57,50,50,54,51,48,58,51,50,52,54,52,50,55,53,52,51,52,53,52,52,53,53,49,53,53,47,55,55,48,53,53,54,49,54,53,53,53,50,54,50,51,57,52,49,54,52,50,52,53,51,51,54,52,51,52,52,50,51,53,52,49,54,50,52,52,52,53,49,54,50,51,52,50,54,51,52,52,52,53,51,51,52,52,56,50,52,52,52,50,53,49,52,51,52,52,52,52,50,50,51,52,52,51,49,53,51,49,52,50,46,55,48,48,50,53,51,45,51,54,47,49,52,55,44,50,59,50,43,59,63,36,60,76,58,48,83,74,65,88,78,90,76,88,71,66,65,67,65,55,59,55,56,53,55,53,55,56,51,53,54,56,52,50,54,48,51,53,55,52,51,54,52,49,51,56,50,50,54,49,51,49,52,51,50,52,51,50,52,54,50,49,51,52,49,51,53,53,48,48,56,47,49,54,54,49,50,52,48,50,53,52,51,48,52,52,48,51,55,51,49,52,51,49,51,54,50,50,53,51,47,52,51,53,49,50,56,46,51,56,48,47,52,50,47,53,50,50,51,51,50,51,50,51,50,52,51,50,51,54,48,55,54,56,60,62,70,74,72,120

Radius of gyration: 63.37 Å; Cα contacts (8 Å, |Δi|>4): 499; chains: 1; bounding box: 154×102×235 Å

Nearest PDB structures (foldseek):
  1m8q-assembly1_A  TM=9.312E-01  e=1.563E-43  Gallus gallus
  5h53-assembly1_A  TM=8.403E-01  e=4.576E-40  Oryctolagus cuniculus
  5tby-assembly1_A  TM=7.989E-01  e=2.640E-33  Homo sapiens
  3jbh-assembly1_A-1  TM=8.028E-01  e=3.769E-26  Aphonopelma
  8q6t-assembly1_H  TM=3.496E-01  e=1.470E-31  Mus musculus